Protein 2JUC (pdb70)

Secondary structure (DSSP, 8-state):
--SSHHHHHHHHHHTT--TTT-SHHHHHHHSSSTTGGGSS-HHHHHHHHHHHHT-

Organism: Saccharomyces cerevisiae (strain ATCC 204508 / S288c) (NCBI:txid559292)

B-factor: mean 15.0, std 0.0, range [15.0, 15.0]

Structure (mmCIF, N/CA/C/O backbone):
data_2JUC
#
_entry.id   2JUC
#
loop_
_atom_site.group_PDB
_atom_site.id
_atom_site.type_symbol
_atom_site.label_atom_id
_atom_site.label_alt_id
_atom_site.label_comp_id
_atom_site.label_asym_id
_atom_site.label_entity_id
_atom_site.label_seq_id
_atom_site.pdbx_PDB_ins_code
_atom_site.Cartn_x
_atom_site.Cartn_y
_atom_site.Cartn_z
_atom_site.occupancy
_atom_site.B_iso_or_equiv
_atom_site.auth_seq_id
_atom_site.auth_comp_id
_atom_site.auth_asym_id
_atom_site.auth_atom_id
_atom_site.pdbx_PDB_model_num
ATOM 1 N N . ASP A 1 5 ? -7.512 8.134 -9.414 1.00 15.00 5 ASP A N 1
ATOM 2 C CA . ASP A 1 5 ? -8.901 7.697 -9.419 1.00 15.00 5 ASP A CA 1
ATOM 3 C C . ASP A 1 5 ? -8.976 6.239 -9.853 1.00 15.00 5 ASP A C 1
ATOM 4 O O . ASP A 1 5 ? -9.203 5.927 -11.017 1.00 15.00 5 ASP A O 1
ATOM 13 N N . ILE A 1 6 ? -8.743 5.364 -8.877 1.00 15.00 6 ILE A N 1
ATOM 14 C CA . ILE A 1 6 ? -8.673 3.909 -9.058 1.00 15.00 6 ILE A CA 1
ATOM 15 C C . ILE A 1 6 ? -7.923 3.476 -10.320 1.00 15.00 6 ILE A C 1
ATOM 16 O O . ILE A 1 6 ? -8.490 3.334 -11.405 1.00 15.00 6 ILE A O 1
ATOM 32 N N . ASP A 1 7 ? -6.643 3.232 -10.129 1.00 15.00 7 ASP A N 1
ATOM 33 C CA . ASP A 1 7 ? -5.752 2.746 -11.194 1.00 15.00 7 ASP A CA 1
ATOM 34 C C . ASP A 1 7 ? -4.411 2.442 -10.671 1.00 15.00 7 ASP A C 1
ATOM 35 O O . ASP A 1 7 ? -3.807 1.376 -10.778 1.00 15.00 7 ASP A O 1
ATOM 44 N N . GLU A 1 8 ? -4.115 3.408 -10.028 1.00 15.00 8 GLU A N 1
ATOM 45 C CA . GLU A 1 8 ? -2.867 3.612 -9.295 1.00 15.00 8 GLU A CA 1
ATOM 46 C C . GLU A 1 8 ? -2.906 2.843 -7.979 1.00 15.00 8 GLU A C 1
ATOM 47 O O . GLU A 1 8 ? -1.875 2.491 -7.413 1.00 15.00 8 GLU A O 1
ATOM 59 N N . ARG A 1 9 ? -4.116 2.597 -7.509 1.00 15.00 9 ARG A N 1
ATOM 60 C CA . ARG A 1 9 ? -4.352 1.834 -6.294 1.00 15.00 9 ARG A CA 1
ATOM 61 C C . ARG A 1 9 ? -3.707 0.452 -6.362 1.00 15.00 9 ARG A C 1
ATOM 62 O O . ARG A 1 9 ? -2.965 0.066 -5.465 1.00 15.00 9 ARG A O 1
ATOM 83 N N . ASN A 1 10 ? -3.968 -0.259 -7.451 1.00 15.00 10 ASN A N 1
ATOM 84 C CA . ASN A 1 10 ? -3.483 -1.640 -7.634 1.00 15.00 10 ASN A CA 1
ATOM 85 C C . ASN A 1 10 ? -1.979 -1.692 -7.616 1.00 15.00 10 ASN A C 1
ATOM 86 O O . ASN A 1 10 ? -1.397 -2.745 -7.375 1.00 15.00 10 ASN A O 1
ATOM 97 N N . ILE A 1 11 ? -1.353 -0.555 -7.853 1.00 15.00 11 ILE A N 1
ATOM 98 C CA . ILE A 1 11 ? 0.075 -0.456 -7.706 1.00 15.00 11 ILE A CA 1
ATOM 99 C C . ILE A 1 11 ? 0.462 -0.797 -6.272 1.00 15.00 11 ILE A C 1
ATOM 100 O O . ILE A 1 11 ? 1.366 -1.588 -6.060 1.00 15.00 11 ILE A O 1
ATOM 116 N N . PHE A 1 12 ? -0.269 -0.260 -5.289 1.00 15.00 12 PHE A N 1
ATOM 117 C CA . PHE A 1 12 ? 0.146 -0.418 -3.898 1.00 15.00 12 PHE A CA 1
ATOM 118 C C . PHE A 1 12 ? -0.110 -1.814 -3.361 1.00 15.00 12 PHE A C 1
ATOM 119 O O . PHE A 1 12 ? 0.810 -2.394 -2.916 1.00 15.00 12 PHE A O 1
ATOM 136 N N . PHE A 1 13 ? -1.326 -2.357 -3.502 1.00 15.00 13 PHE A N 1
ATOM 137 C CA . PHE A 1 13 ? -1.638 -3.819 -3.363 1.00 15.00 13 PHE A CA 1
ATOM 138 C C . PHE A 1 13 ? -0.528 -4.657 -3.992 1.00 15.00 13 PHE A C 1
ATOM 139 O O . PHE A 1 13 ? -0.100 -5.650 -3.432 1.00 15.00 13 PHE A O 1
ATOM 156 N N . GLU A 1 14 ? -0.093 -4.263 -5.189 1.00 15.00 14 GLU A N 1
ATOM 157 C CA . GLU A 1 14 ? 0.976 -4.972 -5.894 1.00 15.00 14 GLU A CA 1
ATOM 158 C C . GLU A 1 14 ? 2.256 -4.879 -5.085 1.00 15.00 14 GLU A C 1
ATOM 159 O O . GLU A 1 14 ? 2.914 -5.883 -4.812 1.00 15.00 14 GLU A O 1
ATOM 171 N N . LEU A 1 15 ? 2.588 -3.659 -4.693 1.00 15.00 15 LEU A N 1
ATOM 172 C CA . LEU A 1 15 ? 3.687 -3.421 -3.764 1.00 15.00 15 LEU A CA 1
ATOM 173 C C . LEU A 1 15 ? 3.396 -4.136 -2.466 1.00 15.00 15 LEU A C 1
ATOM 174 O O . LEU A 1 15 ? 4.301 -4.618 -1.783 1.00 15.00 15 LEU A O 1
ATOM 190 N N . PHE A 1 16 ? 2.112 -4.218 -2.139 1.00 15.00 16 PHE A N 1
ATOM 191 C CA . PHE A 1 16 ? 1.680 -4.619 -0.878 1.00 15.00 16 PHE A CA 1
ATOM 192 C C . PHE A 1 16 ? 1.797 -6.141 -0.784 1.00 15.00 16 PHE A C 1
ATOM 193 O O . PHE A 1 16 ? 2.002 -6.704 0.292 1.00 15.00 16 PHE A O 1
ATOM 210 N N . ASP A 1 17 ? 1.634 -6.793 -1.931 1.00 15.00 17 ASP A N 1
ATOM 211 C CA . ASP A 1 17 ? 1.878 -8.223 -2.077 1.00 15.00 17 ASP A CA 1
ATOM 212 C C . ASP A 1 17 ? 3.357 -8.500 -2.244 1.00 15.00 17 ASP A C 1
ATOM 213 O O . ASP A 1 17 ? 3.871 -9.501 -1.762 1.00 15.00 17 ASP A O 1
ATOM 222 N N . ARG A 1 18 ? 4.019 -7.609 -2.968 1.00 15.00 18 ARG A N 1
ATOM 223 C CA . ARG A 1 18 ? 5.465 -7.680 -3.187 1.00 15.00 18 ARG A CA 1
ATOM 224 C C . ARG A 1 18 ? 6.213 -7.869 -1.871 1.00 15.00 18 ARG A C 1
ATOM 225 O O . ARG A 1 18 ? 7.225 -8.568 -1.810 1.00 15.00 18 ARG A O 1
ATOM 246 N N . TYR A 1 19 ? 5.699 -7.251 -0.821 1.00 15.00 19 TYR A N 1
ATOM 247 C CA . TYR A 1 19 ? 6.296 -7.366 0.498 1.00 15.00 19 TYR A CA 1
ATOM 248 C C . TYR A 1 19 ? 5.381 -8.160 1.418 1.00 15.00 19 TYR A C 1
ATOM 249 O O . TYR A 1 19 ? 5.593 -8.201 2.629 1.00 15.00 19 TYR A O 1
ATOM 267 N N . LYS A 1 20 ? 4.387 -8.808 0.800 1.00 15.00 20 LYS A N 1
ATOM 268 C CA . LYS A 1 20 ? 3.379 -9.621 1.490 1.00 15.00 20 LYS A CA 1
ATOM 269 C C . LYS A 1 20 ? 2.966 -9.016 2.814 1.00 15.00 20 LYS A C 1
ATOM 270 O O . LYS A 1 20 ? 3.395 -9.458 3.883 1.00 15.00 20 LYS A O 1
ATOM 289 N N . LEU A 1 21 ? 2.145 -7.995 2.741 1.00 15.00 21 LEU A N 1
ATOM 290 C CA . LEU A 1 21 ? 1.665 -7.332 3.926 1.00 15.00 21 LEU A CA 1
ATOM 291 C C . LEU A 1 21 ? 0.576 -8.161 4.585 1.00 15.00 21 LEU A C 1
ATOM 292 O O . LEU A 1 21 ? 0.308 -9.298 4.192 1.00 15.00 21 LEU A O 1
ATOM 308 N N . ASP A 1 22 ? -0.048 -7.578 5.560 1.00 15.00 22 ASP A N 1
ATOM 309 C CA . ASP A 1 22 ? -1.347 -8.016 6.023 1.00 15.00 22 ASP A CA 1
ATOM 310 C C . ASP A 1 22 ? -2.314 -6.870 5.841 1.00 15.00 22 ASP A C 1
ATOM 311 O O . ASP A 1 22 ? -2.286 -5.881 6.562 1.00 15.00 22 ASP A O 1
ATOM 320 N N . LYS A 1 23 ? -3.151 -7.026 4.843 1.00 15.00 23 LYS A N 1
ATOM 321 C CA . LYS A 1 23 ? -4.036 -5.958 4.370 1.00 15.00 23 LYS A CA 1
ATOM 322 C C . LYS A 1 23 ? -5.205 -5.765 5.338 1.00 15.00 23 LYS A C 1
ATOM 323 O O . LYS A 1 23 ? -6.072 -4.921 5.131 1.00 15.00 23 LYS A O 1
ATOM 342 N N . PHE A 1 24 ? -5.212 -6.583 6.393 1.00 15.00 24 PHE A N 1
ATOM 343 C CA . PHE A 1 24 ? -6.258 -6.550 7.406 1.00 15.00 24 PHE A CA 1
ATOM 344 C C . PHE A 1 24 ? -5.687 -6.154 8.770 1.00 15.00 24 PHE A C 1
ATOM 345 O O . PHE A 1 24 ? -6.252 -5.305 9.458 1.00 15.00 24 PHE A O 1
ATOM 362 N N . SER A 1 25 ? -4.570 -6.793 9.143 1.00 15.00 25 SER A N 1
ATOM 363 C CA . SER A 1 25 ? -3.947 -6.635 10.465 1.00 15.00 25 SER A CA 1
ATOM 364 C C . SER A 1 25 ? -3.824 -5.169 10.867 1.00 15.00 25 SER A C 1
ATOM 365 O O . SER A 1 25 ? -4.600 -4.673 11.687 1.00 15.00 25 SER A O 1
ATOM 373 N N . THR A 1 26 ? -2.850 -4.479 10.308 1.00 15.00 26 THR A N 1
ATOM 374 C CA . THR A 1 26 ? -2.708 -3.055 10.528 1.00 15.00 26 THR A CA 1
ATOM 375 C C . THR A 1 26 ? -2.433 -2.418 9.246 1.00 15.00 26 THR A C 1
ATOM 376 O O . THR A 1 26 ? -2.017 -3.052 8.281 1.00 15.00 26 THR A O 1
ATOM 387 N N . TRP A 1 27 ? -2.717 -1.181 9.208 1.00 15.00 27 TRP A N 1
ATOM 388 C CA . TRP A 1 27 ? -2.386 -0.468 8.019 1.00 15.00 27 TRP A CA 1
ATOM 389 C C . TRP A 1 27 ? -0.908 -0.278 7.961 1.00 15.00 27 TRP A C 1
ATOM 390 O O . TRP A 1 27 ? -0.250 -0.663 6.995 1.00 15.00 27 TRP A O 1
ATOM 411 N N . SER A 1 28 ? -0.373 0.246 9.031 1.00 15.00 28 SER A N 1
ATOM 412 C CA . SER A 1 28 ? 1.002 0.558 9.020 1.00 15.00 28 SER A CA 1
ATOM 413 C C . SER A 1 28 ? 1.977 -0.526 9.291 1.00 15.00 28 SER A C 1
ATOM 414 O O . SER A 1 28 ? 3.072 -0.446 8.788 1.00 15.00 28 SER A O 1
ATOM 422 N N . LEU A 1 29 ? 1.682 -1.486 10.149 1.00 15.00 29 LEU A N 1
ATOM 423 C CA . LEU A 1 29 ? 2.672 -2.531 10.384 1.00 15.00 29 LEU A CA 1
ATOM 424 C C . LEU A 1 29 ? 3.121 -3.006 9.021 1.00 15.00 29 LEU A C 1
ATOM 425 O O . LEU A 1 29 ? 4.255 -3.421 8.812 1.00 15.00 29 LEU A O 1
ATOM 441 N N . GLN A 1 30 ? 2.164 -2.917 8.107 1.00 15.00 30 GLN A N 1
ATOM 442 C CA . GLN A 1 30 ? 2.404 -3.172 6.709 1.00 15.00 30 GLN A CA 1
ATOM 443 C C . GLN A 1 30 ? 3.007 -1.914 6.023 1.00 15.00 30 GLN A C 1
ATOM 444 O O . GLN A 1 30 ? 3.997 -2.008 5.312 1.00 15.00 30 GLN A O 1
ATOM 458 N N . SER A 1 31 ? 2.404 -0.724 6.262 1.00 15.00 31 SER A N 1
ATOM 459 C CA . SER A 1 31 ? 2.840 0.528 5.601 1.00 15.00 31 SER A CA 1
ATOM 460 C C . SER A 1 31 ? 4.073 1.219 6.176 1.00 15.00 31 SER A C 1
ATOM 461 O O . SER A 1 31 ? 4.883 1.721 5.416 1.00 15.00 31 SER A O 1
ATOM 469 N N . LYS A 1 32 ? 4.225 1.273 7.488 1.00 15.00 32 LYS A N 1
ATOM 470 C CA . LYS A 1 32 ? 5.465 1.761 8.088 1.00 15.00 32 LYS A CA 1
ATOM 471 C C . LYS A 1 32 ? 6.587 0.804 7.713 1.00 15.00 32 LYS A C 1
ATOM 472 O O . LYS A 1 32 ? 7.767 1.064 7.933 1.00 15.00 32 LYS A O 1
ATOM 491 N N . LYS A 1 33 ? 6.172 -0.310 7.128 1.00 15.00 33 LYS A N 1
ATOM 492 C CA . LYS A 1 33 ? 7.088 -1.355 6.697 1.00 15.00 33 LYS A CA 1
ATOM 493 C C . LYS A 1 33 ? 7.477 -1.125 5.240 1.00 15.00 33 LYS A C 1
ATOM 494 O O . LYS A 1 33 ? 8.635 -1.297 4.863 1.00 15.00 33 LYS A O 1
ATOM 513 N N . ILE A 1 34 ? 6.499 -0.727 4.428 1.00 15.00 34 ILE A N 1
ATOM 514 C CA . ILE A 1 34 ? 6.752 -0.388 3.030 1.00 15.00 34 ILE A CA 1
ATOM 515 C C . ILE A 1 34 ? 7.173 1.075 2.919 1.00 15.00 34 ILE A C 1
ATOM 516 O O . ILE A 1 34 ? 7.486 1.573 1.843 1.00 15.00 34 ILE A O 1
ATOM 532 N N . GLU A 1 35 ? 7.136 1.732 4.064 1.00 15.00 35 GLU A N 1
ATOM 533 C CA . GLU A 1 35 ? 7.406 3.162 4.217 1.00 15.00 35 GLU A CA 1
ATOM 534 C C . GLU A 1 35 ? 8.629 3.648 3.449 1.00 15.00 35 GLU A C 1
ATOM 535 O O . GLU A 1 35 ? 8.515 4.256 2.386 1.00 15.00 35 GLU A O 1
ATOM 547 N N . ASN A 1 36 ? 9.783 3.425 4.054 1.00 15.00 36 ASN A N 1
ATOM 548 C CA . ASN A 1 36 ? 11.084 3.804 3.485 1.00 15.00 36 ASN A CA 1
ATOM 549 C C . ASN A 1 36 ? 11.244 3.375 2.016 1.00 15.00 36 ASN A C 1
ATOM 550 O O . ASN A 1 36 ? 12.017 3.982 1.268 1.00 15.00 36 ASN A O 1
ATOM 561 N N . ASP A 1 37 ? 10.519 2.341 1.602 1.00 15.00 37 ASP A N 1
ATOM 562 C CA . ASP A 1 37 ? 10.539 1.900 0.210 1.00 15.00 37 ASP A CA 1
ATOM 563 C C . ASP A 1 37 ? 9.986 2.992 -0.694 1.00 15.00 37 ASP A C 1
ATOM 564 O O . ASP A 1 37 ? 8.931 3.562 -0.414 1.00 15.00 37 ASP A O 1
ATOM 573 N N . PRO A 1 38 ? 10.689 3.298 -1.799 1.00 15.00 38 PRO A N 1
ATOM 574 C CA . PRO A 1 38 ? 10.266 4.333 -2.754 1.00 15.00 38 PRO A CA 1
ATOM 575 C C . PRO A 1 38 ? 8.864 4.081 -3.304 1.00 15.00 38 PRO A C 1
ATOM 576 O O . PRO A 1 38 ? 8.258 4.960 -3.918 1.00 15.00 38 PRO A O 1
ATOM 587 N N . ASP A 1 39 ? 8.357 2.880 -3.074 1.00 15.00 39 ASP A N 1
ATOM 588 C CA . ASP A 1 39 ? 7.063 2.480 -3.588 1.00 15.00 39 ASP A CA 1
ATOM 589 C C . ASP A 1 39 ? 5.915 3.020 -2.736 1.00 15.00 39 ASP A C 1
ATOM 590 O O . ASP A 1 39 ? 4.830 3.273 -3.254 1.00 15.00 39 ASP A O 1
ATOM 599 N N . PHE A 1 40 ? 6.148 3.221 -1.441 1.00 15.00 40 PHE A N 1
ATOM 600 C CA . PHE A 1 40 ? 5.161 3.898 -0.588 1.00 15.00 40 PHE A CA 1
ATOM 601 C C . PHE A 1 40 ? 4.952 5.311 -1.117 1.00 15.00 40 PHE A C 1
ATOM 602 O O . PHE A 1 40 ? 3.882 5.900 -0.978 1.00 15.00 40 PHE A O 1
ATOM 619 N N . TYR A 1 41 ? 5.992 5.831 -1.759 1.00 15.00 41 TYR A N 1
ATOM 620 C CA . TYR A 1 41 ? 5.973 7.176 -2.299 1.00 15.00 41 TYR A CA 1
ATOM 621 C C . TYR A 1 41 ? 5.544 7.183 -3.769 1.00 15.00 41 TYR A C 1
ATOM 622 O O . TYR A 1 41 ? 5.694 8.196 -4.455 1.00 15.00 41 TYR A O 1
ATOM 640 N N . LYS A 1 42 ? 5.017 6.050 -4.255 1.00 15.00 42 LYS A N 1
ATOM 641 C CA . LYS A 1 42 ? 4.407 6.004 -5.587 1.00 15.00 42 LYS A CA 1
ATOM 642 C C . LYS A 1 42 ? 3.256 6.997 -5.637 1.00 15.00 42 LYS A C 1
ATOM 643 O O . LYS A 1 42 ? 3.036 7.677 -6.638 1.00 15.00 42 LYS A O 1
ATOM 662 N N . ILE A 1 43 ? 2.536 7.069 -4.529 1.00 15.00 43 ILE A N 1
ATOM 663 C CA . ILE A 1 43 ? 1.479 8.043 -4.357 1.00 15.00 43 ILE A CA 1
ATOM 664 C C . ILE A 1 43 ? 1.843 8.968 -3.206 1.00 15.00 43 ILE A C 1
ATOM 665 O O . ILE A 1 43 ? 2.215 8.507 -2.123 1.00 15.00 43 ILE A O 1
ATOM 681 N N . ARG A 1 44 ? 1.746 10.264 -3.443 1.00 15.00 44 ARG A N 1
ATOM 682 C CA . ARG A 1 44 ? 2.141 11.247 -2.438 1.00 15.00 44 ARG A CA 1
ATOM 683 C C . ARG A 1 44 ? 1.010 11.459 -1.439 1.00 15.00 44 ARG A C 1
ATOM 684 O O . ARG A 1 44 ? 1.182 12.110 -0.410 1.00 15.00 44 ARG A O 1
ATOM 705 N N . ASP A 1 45 ? -0.145 10.894 -1.760 1.00 15.00 45 ASP A N 1
ATOM 706 C CA . ASP A 1 45 ? -1.306 10.958 -0.888 1.00 15.00 45 ASP A CA 1
ATOM 707 C C . ASP A 1 45 ? -1.316 9.759 0.036 1.00 15.00 45 ASP A C 1
ATOM 708 O O . ASP A 1 45 ? -1.682 8.655 -0.370 1.00 15.00 45 ASP A O 1
ATOM 717 N N . ASP A 1 46 ? -0.909 9.970 1.274 1.00 15.00 46 ASP A N 1
ATOM 718 C CA . ASP A 1 46 ? -0.919 8.902 2.267 1.00 15.00 46 ASP A CA 1
ATOM 719 C C . ASP A 1 46 ? -2.353 8.504 2.576 1.00 15.00 46 ASP A C 1
ATOM 720 O O . ASP A 1 46 ? -2.629 7.350 2.878 1.00 15.00 46 ASP A O 1
ATOM 729 N N . THR A 1 47 ? -3.260 9.471 2.443 1.00 15.00 47 THR A N 1
ATOM 730 C CA . THR A 1 47 ? -4.687 9.257 2.675 1.00 15.00 47 THR A CA 1
ATOM 731 C C . THR A 1 47 ? -5.286 8.297 1.637 1.00 15.00 47 THR A C 1
ATOM 732 O O . THR A 1 47 ? -6.409 7.814 1.793 1.00 15.00 47 THR A O 1
ATOM 743 N N . VAL A 1 48 ? -4.543 8.043 0.567 1.00 15.00 48 VAL A N 1
ATOM 744 C CA . VAL A 1 48 ? -4.978 7.101 -0.457 1.00 15.00 48 VAL A CA 1
ATOM 745 C C . VAL A 1 48 ? -4.267 5.763 -0.273 1.00 15.00 48 VAL A C 1
ATOM 746 O O . VAL A 1 48 ? -4.839 4.705 -0.525 1.00 15.00 48 VAL A O 1
ATOM 759 N N . ARG A 1 49 ? -3.025 5.831 0.201 1.00 15.00 49 ARG A N 1
ATOM 760 C CA . ARG A 1 49 ? -2.188 4.644 0.393 1.00 15.00 49 ARG A CA 1
ATOM 761 C C . ARG A 1 49 ? -2.886 3.597 1.223 1.00 15.00 49 ARG A C 1
ATOM 762 O O . ARG A 1 49 ? -2.899 2.424 0.864 1.00 15.00 49 ARG A O 1
ATOM 783 N N . GLU A 1 50 ? -3.424 3.983 2.357 1.00 15.00 50 GLU A N 1
ATOM 784 C CA . GLU A 1 50 ? -4.005 2.995 3.225 1.00 15.00 50 GLU A CA 1
ATOM 785 C C . GLU A 1 50 ? -5.380 2.586 2.793 1.00 15.00 50 GLU A C 1
ATOM 786 O O . GLU A 1 50 ? -5.809 1.476 3.057 1.00 15.00 50 GLU A O 1
ATOM 798 N N . SER A 1 51 ? -6.070 3.464 2.119 1.00 15.00 51 SER A N 1
ATOM 799 C CA . SER A 1 51 ? -7.301 3.073 1.461 1.00 15.00 51 SER A CA 1
ATOM 800 C C . SER A 1 51 ? -7.026 1.981 0.416 1.00 15.00 51 SER A C 1
ATOM 801 O O . SER A 1 51 ? -7.953 1.325 -0.069 1.00 15.00 51 SER A O 1
ATOM 809 N N . LEU A 1 52 ? -5.743 1.762 0.095 1.00 15.00 52 LEU A N 1
ATOM 810 C CA . LEU A 1 52 ? -5.382 0.864 -0.992 1.00 15.00 52 LEU A CA 1
ATOM 811 C C . LEU A 1 52 ? -5.414 -0.549 -0.620 1.00 15.00 52 LEU A C 1
ATOM 812 O O . LEU A 1 52 ? -6.069 -1.427 -1.181 1.00 15.00 52 LEU A O 1
ATOM 828 N N . PHE A 1 53 ? -4.764 -0.652 0.384 1.00 15.00 53 PHE A N 1
ATOM 829 C CA . PHE A 1 53 ? -4.576 -1.753 1.162 1.00 15.00 53 PHE A CA 1
ATOM 830 C C . PHE A 1 53 ? -5.890 -2.464 1.505 1.00 15.00 53 PHE A C 1
ATOM 831 O O . PHE A 1 53 ? -5.977 -3.688 1.444 1.00 15.00 53 PHE A O 1
ATOM 848 N N . GLU A 1 54 ? -6.906 -1.668 1.849 1.00 15.00 54 GLU A N 1
ATOM 849 C CA . GLU A 1 54 ? -8.214 -2.198 2.228 1.00 15.00 54 GLU A CA 1
ATOM 850 C C . GLU A 1 54 ? -8.911 -2.794 1.027 1.00 15.00 54 GLU A C 1
ATOM 851 O O . GLU A 1 54 ? -9.619 -3.786 1.144 1.00 15.00 54 GLU A O 1
ATOM 863 N N . GLU A 1 55 ? -8.750 -2.173 -0.128 1.00 15.00 55 GLU A N 1
ATOM 864 C CA . GLU A 1 55 ? -9.375 -2.728 -1.312 1.00 15.00 55 GLU A CA 1
ATOM 865 C C . GLU A 1 55 ? -8.648 -3.976 -1.729 1.00 15.00 55 GLU A C 1
ATOM 866 O O . GLU A 1 55 ? -9.262 -5.025 -1.823 1.00 15.00 55 GLU A O 1
ATOM 878 N N . TRP A 1 56 ? -7.327 -3.875 -1.842 1.00 15.00 56 TRP A N 1
ATOM 879 C CA . TRP A 1 56 ? -6.492 -4.987 -2.287 1.00 15.00 56 TRP A CA 1
ATOM 880 C C . TRP A 1 56 ? -6.658 -6.204 -1.386 1.00 15.00 56 TRP A C 1
ATOM 881 O O . TRP A 1 56 ? -6.512 -7.356 -1.807 1.00 15.00 56 TRP A O 1
ATOM 902 N N . CYS A 1 57 ? -6.998 -5.902 -0.153 1.00 15.00 57 CYS A N 1
ATOM 903 C CA . CYS A 1 57 ? -7.128 -6.894 0.917 1.00 15.00 57 CYS A CA 1
ATOM 904 C C . CYS A 1 57 ? -8.131 -7.961 0.497 1.00 15.00 57 CYS A C 1
ATOM 905 O O . CYS A 1 57 ? -7.926 -9.157 0.713 1.00 15.00 57 CYS A O 1
ATOM 913 N N . GLY A 1 58 ? -9.217 -7.504 -0.123 1.00 15.00 58 GLY A N 1
ATOM 914 C CA . GLY A 1 58 ? -10.227 -8.399 -0.636 1.00 15.00 58 GLY A CA 1
ATOM 915 C C . GLY A 1 58 ? -10.614 -7.980 -2.025 1.00 15.00 58 GLY A C 1
ATOM 916 O O . GLY A 1 58 ? -11.784 -7.989 -2.398 1.00 15.00 58 GLY A O 1
ATOM 920 N N . GLU A 1 59 ? -9.602 -7.595 -2.776 1.00 15.00 59 GLU A N 1
ATOM 921 C CA . GLU A 1 59 ? -9.779 -7.008 -4.086 1.00 15.00 59 GLU A CA 1
ATOM 922 C C . GLU A 1 59 ? -9.820 -8.108 -5.140 1.00 15.00 59 GLU A C 1
ATOM 923 O O . GLU A 1 59 ? -10.935 -8.507 -5.540 1.00 15.00 59 GLU A O 1
ATOM 936 N N . ASP A 1 5 ? -6.613 7.455 -11.108 1.00 15.00 5 ASP A N 2
ATOM 937 C CA . ASP A 1 5 ? -7.947 6.970 -10.782 1.00 15.00 5 ASP A CA 2
ATOM 938 C C . ASP A 1 5 ? -8.097 5.539 -11.265 1.00 15.00 5 ASP A C 2
ATOM 939 O O . ASP A 1 5 ? -8.094 5.285 -12.470 1.00 15.00 5 ASP A O 2
ATOM 948 N N . ILE A 1 6 ? -8.225 4.628 -10.296 1.00 15.00 6 ILE A N 2
ATOM 949 C CA . ILE A 1 6 ? -8.156 3.178 -10.507 1.00 15.00 6 ILE A CA 2
ATOM 950 C C . ILE A 1 6 ? -7.019 2.811 -11.456 1.00 15.00 6 ILE A C 2
ATOM 951 O O . ILE A 1 6 ? -7.192 2.627 -12.665 1.00 15.00 6 ILE A O 2
ATOM 967 N N . ASP A 1 7 ? -5.866 2.651 -10.843 1.00 15.00 7 ASP A N 2
ATOM 968 C CA . ASP A 1 7 ? -4.578 2.452 -11.548 1.00 15.00 7 ASP A CA 2
ATOM 969 C C . ASP A 1 7 ? -3.419 2.615 -10.644 1.00 15.00 7 ASP A C 2
ATOM 970 O O . ASP A 1 7 ? -2.397 1.942 -10.668 1.00 15.00 7 ASP A O 2
ATOM 979 N N . GLU A 1 8 ? -3.735 3.451 -9.837 1.00 15.00 8 GLU A N 2
ATOM 980 C CA . GLU A 1 8 ? -2.913 3.958 -8.747 1.00 15.00 8 GLU A CA 2
ATOM 981 C C . GLU A 1 8 ? -2.928 2.985 -7.567 1.00 15.00 8 GLU A C 2
ATOM 982 O O . GLU A 1 8 ? -1.918 2.752 -6.905 1.00 15.00 8 GLU A O 2
ATOM 994 N N . ARG A 1 9 ? -4.093 2.415 -7.340 1.00 15.00 9 ARG A N 2
ATOM 995 C CA . ARG A 1 9 ? -4.373 1.621 -6.165 1.00 15.00 9 ARG A CA 2
ATOM 996 C C . ARG A 1 9 ? -3.725 0.245 -6.251 1.00 15.00 9 ARG A C 2
ATOM 997 O O . ARG A 1 9 ? -3.017 -0.174 -5.341 1.00 15.00 9 ARG A O 2
ATOM 1018 N N . ASN A 1 10 ? -3.923 -0.410 -7.376 1.00 15.00 10 ASN A N 2
ATOM 1019 C CA . ASN A 1 10 ? -3.470 -1.780 -7.613 1.00 15.00 10 ASN A CA 2
ATOM 1020 C C . ASN A 1 10 ? -1.963 -1.806 -7.697 1.00 15.00 10 ASN A C 2
ATOM 1021 O O . ASN A 1 10 ? -1.346 -2.868 -7.705 1.00 15.00 10 ASN A O 2
ATOM 1032 N N . ILE A 1 11 ? -1.381 -0.618 -7.755 1.00 15.00 11 ILE A N 2
ATOM 1033 C CA . ILE A 1 11 ? 0.041 -0.470 -7.593 1.00 15.00 11 ILE A CA 2
ATOM 1034 C C . ILE A 1 11 ? 0.423 -0.815 -6.161 1.00 15.00 11 ILE A C 2
ATOM 1035 O O . ILE A 1 11 ? 1.352 -1.576 -5.947 1.00 15.00 11 ILE A O 2
ATOM 1051 N N . PHE A 1 12 ? -0.323 -0.313 -5.171 1.00 15.00 12 PHE A N 2
ATOM 1052 C CA . PHE A 1 12 ? 0.102 -0.495 -3.788 1.00 15.00 12 PHE A CA 2
ATOM 1053 C C . PHE A 1 12 ? -0.151 -1.902 -3.285 1.00 15.00 12 PHE A C 2
ATOM 1054 O O . PHE A 1 12 ? 0.776 -2.487 -2.866 1.00 15.00 12 PHE A O 2
ATOM 1071 N N . PHE A 1 13 ? -1.366 -2.456 -3.424 1.00 15.00 13 PHE A N 2
ATOM 1072 C CA . PHE A 1 13 ? -1.640 -3.931 -3.314 1.00 15.00 13 PHE A CA 2
ATOM 1073 C C . PHE A 1 13 ? -0.511 -4.727 -3.986 1.00 15.00 13 PHE A C 2
ATOM 1074 O O . PHE A 1 13 ? -0.108 -5.760 -3.499 1.00 15.00 13 PHE A O 2
ATOM 1091 N N . GLU A 1 14 ? -0.049 -4.253 -5.155 1.00 15.00 14 GLU A N 2
ATOM 1092 C CA . GLU A 1 14 ? 1.038 -4.918 -5.890 1.00 15.00 14 GLU A CA 2
ATOM 1093 C C . GLU A 1 14 ? 2.308 -4.844 -5.094 1.00 15.00 14 GLU A C 2
ATOM 1094 O O . GLU A 1 14 ? 2.988 -5.840 -4.875 1.00 15.00 14 GLU A O 2
ATOM 1106 N N . LEU A 1 15 ? 2.608 -3.640 -4.663 1.00 15.00 15 LEU A N 2
ATOM 1107 C CA . LEU A 1 15 ? 3.702 -3.411 -3.728 1.00 15.00 15 LEU A CA 2
ATOM 1108 C C . LEU A 1 15 ? 3.421 -4.172 -2.457 1.00 15.00 15 LEU A C 2
ATOM 1109 O O . LEU A 1 15 ? 4.330 -4.663 -1.798 1.00 15.00 15 LEU A O 2
ATOM 1125 N N . PHE A 1 16 ? 2.143 -4.279 -2.126 1.00 15.00 16 PHE A N 2
ATOM 1126 C CA . PHE A 1 16 ? 1.734 -4.746 -0.887 1.00 15.00 16 PHE A CA 2
ATOM 1127 C C . PHE A 1 16 ? 1.817 -6.287 -0.935 1.00 15.00 16 PHE A C 2
ATOM 1128 O O . PHE A 1 16 ? 1.916 -6.973 0.074 1.00 15.00 16 PHE A O 2
ATOM 1145 N N . ASP A 1 17 ? 1.723 -6.816 -2.140 1.00 15.00 17 ASP A N 2
ATOM 1146 C CA . ASP A 1 17 ? 1.969 -8.225 -2.415 1.00 15.00 17 ASP A CA 2
ATOM 1147 C C . ASP A 1 17 ? 3.453 -8.481 -2.513 1.00 15.00 17 ASP A C 2
ATOM 1148 O O . ASP A 1 17 ? 3.986 -9.445 -1.968 1.00 15.00 17 ASP A O 2
ATOM 1157 N N . ARG A 1 18 ? 4.098 -7.595 -3.241 1.00 15.00 18 ARG A N 2
ATOM 1158 C CA . ARG A 1 18 ? 5.531 -7.652 -3.484 1.00 15.00 18 ARG A CA 2
ATOM 1159 C C . ARG A 1 18 ? 6.314 -7.573 -2.179 1.00 15.00 18 ARG A C 2
ATOM 1160 O O . ARG A 1 18 ? 7.443 -8.061 -2.091 1.00 15.00 18 ARG A O 2
ATOM 1181 N N . TYR A 1 19 ? 5.712 -6.971 -1.160 1.00 15.00 19 TYR A N 2
ATOM 1182 C CA . TYR A 1 19 ? 6.356 -6.874 0.138 1.00 15.00 19 TYR A CA 2
ATOM 1183 C C . TYR A 1 19 ? 5.627 -7.800 1.095 1.00 15.00 19 TYR A C 2
ATOM 1184 O O . TYR A 1 19 ? 5.949 -7.876 2.280 1.00 15.00 19 TYR A O 2
ATOM 1202 N N . LYS A 1 20 ? 4.654 -8.516 0.518 1.00 15.00 20 LYS A N 2
ATOM 1203 C CA . LYS A 1 20 ? 3.795 -9.463 1.223 1.00 15.00 20 LYS A CA 2
ATOM 1204 C C . LYS A 1 20 ? 3.337 -8.922 2.552 1.00 15.00 20 LYS A C 2
ATOM 1205 O O . LYS A 1 20 ? 3.907 -9.209 3.608 1.00 15.00 20 LYS A O 2
ATOM 1224 N N . LEU A 1 21 ? 2.314 -8.107 2.493 1.00 15.00 21 LEU A N 2
ATOM 1225 C CA . LEU A 1 21 ? 1.821 -7.474 3.676 1.00 15.00 21 LEU A CA 2
ATOM 1226 C C . LEU A 1 21 ? 0.792 -8.334 4.343 1.00 15.00 21 LEU A C 2
ATOM 1227 O O . LEU A 1 21 ? 0.239 -9.258 3.747 1.00 15.00 21 LEU A O 2
ATOM 1243 N N . ASP A 1 22 ? 0.505 -7.988 5.564 1.00 15.00 22 ASP A N 2
ATOM 1244 C CA . ASP A 1 22 ? -0.662 -8.517 6.214 1.00 15.00 22 ASP A CA 2
ATOM 1245 C C . ASP A 1 22 ? -1.753 -7.524 6.008 1.00 15.00 22 ASP A C 2
ATOM 1246 O O . ASP A 1 22 ? -1.918 -6.556 6.753 1.00 15.00 22 ASP A O 2
ATOM 1255 N N . LYS A 1 23 ? -2.440 -7.737 4.924 1.00 15.00 23 LYS A N 2
ATOM 1256 C CA . LYS A 1 23 ? -3.443 -6.807 4.468 1.00 15.00 23 LYS A CA 2
ATOM 1257 C C . LYS A 1 23 ? -4.566 -6.681 5.498 1.00 15.00 23 LYS A C 2
ATOM 1258 O O . LYS A 1 23 ? -5.109 -5.601 5.706 1.00 15.00 23 LYS A O 2
ATOM 1277 N N . PHE A 1 24 ? -4.849 -7.790 6.179 1.00 15.00 24 PHE A N 2
ATOM 1278 C CA . PHE A 1 24 ? -5.949 -7.867 7.143 1.00 15.00 24 PHE A CA 2
ATOM 1279 C C . PHE A 1 24 ? -5.506 -7.421 8.538 1.00 15.00 24 PHE A C 2
ATOM 1280 O O . PHE A 1 24 ? -6.202 -7.667 9.523 1.00 15.00 24 PHE A O 2
ATOM 1297 N N . SER A 1 25 ? -4.351 -6.781 8.627 1.00 15.00 25 SER A N 2
ATOM 1298 C CA . SER A 1 25 ? -3.810 -6.376 9.918 1.00 15.00 25 SER A CA 2
ATOM 1299 C C . SER A 1 25 ? -3.992 -4.866 10.137 1.00 15.00 25 SER A C 2
ATOM 1300 O O . SER A 1 25 ? -5.120 -4.371 10.195 1.00 15.00 25 SER A O 2
ATOM 1308 N N . THR A 1 26 ? -2.888 -4.138 10.218 1.00 15.00 26 THR A N 2
ATOM 1309 C CA . THR A 1 26 ? -2.917 -2.701 10.431 1.00 15.00 26 THR A CA 2
ATOM 1310 C C . THR A 1 26 ? -2.496 -2.033 9.194 1.00 15.00 26 THR A C 2
ATOM 1311 O O . THR A 1 26 ? -1.812 -2.614 8.347 1.00 15.00 26 THR A O 2
ATOM 1322 N N . TRP A 1 27 ? -2.939 -0.833 9.078 1.00 15.00 27 TRP A N 2
ATOM 1323 C CA . TRP A 1 27 ? -2.520 -0.034 7.971 1.00 15.00 27 TRP A CA 2
ATOM 1324 C C . TRP A 1 27 ? -1.070 0.293 8.121 1.00 15.00 27 TRP A C 2
ATOM 1325 O O . TRP A 1 27 ? -0.275 0.050 7.217 1.00 15.00 27 TRP A O 2
ATOM 1346 N N . SER A 1 28 ? -0.708 0.798 9.278 1.00 15.00 28 SER A N 2
ATOM 1347 C CA . SER A 1 28 ? 0.620 1.278 9.405 1.00 15.00 28 SER A CA 2
ATOM 1348 C C . SER A 1 28 ? 1.689 0.268 9.676 1.00 15.00 28 SER A C 2
ATOM 1349 O O . SER A 1 28 ? 2.831 0.535 9.351 1.00 15.00 28 SER A O 2
ATOM 1357 N N . LEU A 1 29 ? 1.395 -0.853 10.314 1.00 15.00 29 LEU A N 2
ATOM 1358 C CA . LEU A 1 29 ? 2.428 -1.875 10.437 1.00 15.00 29 LEU A CA 2
ATOM 1359 C C . LEU A 1 29 ? 2.976 -2.097 9.046 1.00 15.00 29 LEU A C 2
ATOM 1360 O O . LEU A 1 29 ? 4.129 -2.460 8.839 1.00 15.00 29 LEU A O 2
ATOM 1376 N N . GLN A 1 30 ? 2.079 -1.864 8.100 1.00 15.00 30 GLN A N 2
ATOM 1377 C CA . GLN A 1 30 ? 2.411 -1.881 6.695 1.00 15.00 30 GLN A CA 2
ATOM 1378 C C . GLN A 1 30 ? 3.039 -0.539 6.274 1.00 15.00 30 GLN A C 2
ATOM 1379 O O . GLN A 1 30 ? 4.087 -0.501 5.663 1.00 15.00 30 GLN A O 2
ATOM 1393 N N . SER A 1 31 ? 2.361 0.558 6.630 1.00 15.00 31 SER A N 2
ATOM 1394 C CA . SER A 1 31 ? 2.741 1.919 6.190 1.00 15.00 31 SER A CA 2
ATOM 1395 C C . SER A 1 31 ? 3.871 2.608 6.934 1.00 15.00 31 SER A C 2
ATOM 1396 O O . SER A 1 31 ? 4.666 3.287 6.300 1.00 15.00 31 SER A O 2
ATOM 1404 N N . LYS A 1 32 ? 3.969 2.479 8.240 1.00 15.00 32 LYS A N 2
ATOM 1405 C CA . LYS A 1 32 ? 5.144 2.990 8.929 1.00 15.00 32 LYS A CA 2
ATOM 1406 C C . LYS A 1 32 ? 6.333 2.147 8.501 1.00 15.00 32 LYS A C 2
ATOM 1407 O O . LYS A 1 32 ? 7.486 2.457 8.787 1.00 15.00 32 LYS A O 2
ATOM 1426 N N . LYS A 1 33 ? 6.002 1.070 7.801 1.00 15.00 33 LYS A N 2
ATOM 1427 C CA . LYS A 1 33 ? 6.995 0.125 7.295 1.00 15.00 33 LYS A CA 2
ATOM 1428 C C . LYS A 1 33 ? 7.357 0.446 5.848 1.00 15.00 33 LYS A C 2
ATOM 1429 O O . LYS A 1 33 ? 8.527 0.651 5.531 1.00 15.00 33 LYS A O 2
ATOM 1448 N N . ILE A 1 34 ? 6.349 0.510 4.975 1.00 15.00 34 ILE A N 2
ATOM 1449 C CA . ILE A 1 34 ? 6.567 0.854 3.573 1.00 15.00 34 ILE A CA 2
ATOM 1450 C C . ILE A 1 34 ? 6.840 2.346 3.444 1.00 15.00 34 ILE A C 2
ATOM 1451 O O . ILE A 1 34 ? 7.059 2.862 2.356 1.00 15.00 34 ILE A O 2
ATOM 1467 N N . GLU A 1 35 ? 6.801 3.004 4.589 1.00 15.00 35 GLU A N 2
ATOM 1468 C CA . GLU A 1 35 ? 7.038 4.436 4.731 1.00 15.00 35 GLU A CA 2
ATOM 1469 C C . GLU A 1 35 ? 8.209 4.944 3.893 1.00 15.00 35 GLU A C 2
ATOM 1470 O O . GLU A 1 35 ? 8.027 5.513 2.818 1.00 15.00 35 GLU A O 2
ATOM 1482 N N . ASN A 1 36 ? 9.406 4.768 4.423 1.00 15.00 36 ASN A N 2
ATOM 1483 C CA . ASN A 1 36 ? 10.627 5.199 3.737 1.00 15.00 36 ASN A CA 2
ATOM 1484 C C . ASN A 1 36 ? 10.940 4.366 2.491 1.00 15.00 36 ASN A C 2
ATOM 1485 O O . ASN A 1 36 ? 12.010 4.513 1.897 1.00 15.00 36 ASN A O 2
ATOM 1496 N N . ASP A 1 37 ? 10.017 3.501 2.091 1.00 15.00 37 ASP A N 2
ATOM 1497 C CA . ASP A 1 37 ? 10.153 2.788 0.828 1.00 15.00 37 ASP A CA 2
ATOM 1498 C C . ASP A 1 37 ? 9.622 3.674 -0.287 1.00 15.00 37 ASP A C 2
ATOM 1499 O O . ASP A 1 37 ? 8.518 4.202 -0.184 1.00 15.00 37 ASP A O 2
ATOM 1508 N N . PRO A 1 38 ? 10.402 3.864 -1.364 1.00 15.00 38 PRO A N 2
ATOM 1509 C CA . PRO A 1 38 ? 10.010 4.725 -2.492 1.00 15.00 38 PRO A CA 2
ATOM 1510 C C . PRO A 1 38 ? 8.659 4.339 -3.093 1.00 15.00 38 PRO A C 2
ATOM 1511 O O . PRO A 1 38 ? 8.047 5.117 -3.826 1.00 15.00 38 PRO A O 2
ATOM 1522 N N . ASP A 1 39 ? 8.194 3.142 -2.766 1.00 15.00 39 ASP A N 2
ATOM 1523 C CA . ASP A 1 39 ? 6.930 2.638 -3.277 1.00 15.00 39 ASP A CA 2
ATOM 1524 C C . ASP A 1 39 ? 5.740 3.313 -2.599 1.00 15.00 39 ASP A C 2
ATOM 1525 O O . ASP A 1 39 ? 4.679 3.453 -3.197 1.00 15.00 39 ASP A O 2
ATOM 1534 N N . PHE A 1 40 ? 5.923 3.738 -1.354 1.00 15.00 40 PHE A N 2
ATOM 1535 C CA . PHE A 1 40 ? 4.930 4.568 -0.659 1.00 15.00 40 PHE A CA 2
ATOM 1536 C C . PHE A 1 40 ? 4.695 5.837 -1.472 1.00 15.00 40 PHE A C 2
ATOM 1537 O O . PHE A 1 40 ? 3.581 6.341 -1.580 1.00 15.00 40 PHE A O 2
ATOM 1554 N N . TYR A 1 41 ? 5.774 6.315 -2.082 1.00 15.00 41 TYR A N 2
ATOM 1555 C CA . TYR A 1 41 ? 5.758 7.555 -2.842 1.00 15.00 41 TYR A CA 2
ATOM 1556 C C . TYR A 1 41 ? 5.305 7.335 -4.282 1.00 15.00 41 TYR A C 2
ATOM 1557 O O . TYR A 1 41 ? 5.389 8.247 -5.104 1.00 15.00 41 TYR A O 2
ATOM 1575 N N . LYS A 1 42 ? 4.826 6.132 -4.595 1.00 15.00 42 LYS A N 2
ATOM 1576 C CA . LYS A 1 42 ? 4.208 5.884 -5.895 1.00 15.00 42 LYS A CA 2
ATOM 1577 C C . LYS A 1 42 ? 2.986 6.782 -6.044 1.00 15.00 42 LYS A C 2
ATOM 1578 O O . LYS A 1 42 ? 2.725 7.331 -7.114 1.00 15.00 42 LYS A O 2
ATOM 1597 N N . ILE A 1 43 ? 2.258 6.939 -4.946 1.00 15.00 43 ILE A N 2
ATOM 1598 C CA . ILE A 1 43 ? 1.109 7.828 -4.905 1.00 15.00 43 ILE A CA 2
ATOM 1599 C C . ILE A 1 43 ? 1.447 9.069 -4.088 1.00 15.00 43 ILE A C 2
ATOM 1600 O O . ILE A 1 43 ? 2.027 8.971 -3.003 1.00 15.00 43 ILE A O 2
ATOM 1616 N N . ARG A 1 44 ? 1.089 10.228 -4.622 1.00 15.00 44 ARG A N 2
ATOM 1617 C CA . ARG A 1 44 ? 1.394 11.505 -3.989 1.00 15.00 44 ARG A CA 2
ATOM 1618 C C . ARG A 1 44 ? 0.633 11.671 -2.677 1.00 15.00 44 ARG A C 2
ATOM 1619 O O . ARG A 1 44 ? 1.134 12.267 -1.726 1.00 15.00 44 ARG A O 2
ATOM 1640 N N . ASP A 1 45 ? -0.574 11.131 -2.632 1.00 15.00 45 ASP A N 2
ATOM 1641 C CA . ASP A 1 45 ? -1.443 11.306 -1.477 1.00 15.00 45 ASP A CA 2
ATOM 1642 C C . ASP A 1 45 ? -1.426 10.073 -0.580 1.00 15.00 45 ASP A C 2
ATOM 1643 O O . ASP A 1 45 ? -1.503 8.942 -1.062 1.00 15.00 45 ASP A O 2
ATOM 1652 N N . ASP A 1 46 ? -1.331 10.300 0.725 1.00 15.00 46 ASP A N 2
ATOM 1653 C CA . ASP A 1 46 ? -1.225 9.209 1.693 1.00 15.00 46 ASP A CA 2
ATOM 1654 C C . ASP A 1 46 ? -2.594 8.665 2.078 1.00 15.00 46 ASP A C 2
ATOM 1655 O O . ASP A 1 46 ? -2.724 7.487 2.397 1.00 15.00 46 ASP A O 2
ATOM 1664 N N . THR A 1 47 ? -3.618 9.511 2.013 1.00 15.00 47 THR A N 2
ATOM 1665 C CA . THR A 1 47 ? -4.975 9.082 2.345 1.00 15.00 47 THR A CA 2
ATOM 1666 C C . THR A 1 47 ? -5.597 8.279 1.204 1.00 15.00 47 THR A C 2
ATOM 1667 O O . THR A 1 47 ? -6.761 7.874 1.270 1.00 15.00 47 THR A O 2
ATOM 1678 N N . VAL A 1 48 ? -4.819 8.077 0.150 1.00 15.00 48 VAL A N 2
ATOM 1679 C CA . VAL A 1 48 ? -5.174 7.136 -0.898 1.00 15.00 48 VAL A CA 2
ATOM 1680 C C . VAL A 1 48 ? -4.428 5.821 -0.667 1.00 15.00 48 VAL A C 2
ATOM 1681 O O . VAL A 1 48 ? -4.940 4.743 -0.949 1.00 15.00 48 VAL A O 2
ATOM 1694 N N . ARG A 1 49 ? -3.229 5.939 -0.101 1.00 15.00 49 ARG A N 2
ATOM 1695 C CA . ARG A 1 49 ? -2.353 4.794 0.169 1.00 15.00 49 ARG A CA 2
ATOM 1696 C C . ARG A 1 49 ? -3.019 3.779 1.058 1.00 15.00 49 ARG A C 2
ATOM 1697 O O . ARG A 1 49 ? -2.975 2.587 0.783 1.00 15.00 49 ARG A O 2
ATOM 1718 N N . GLU A 1 50 ? -3.596 4.210 2.151 1.00 15.00 50 GLU A N 2
ATOM 1719 C CA . GLU A 1 50 ? -4.205 3.249 3.029 1.00 15.00 50 GLU A CA 2
ATOM 1720 C C . GLU A 1 50 ? -5.567 2.827 2.559 1.00 15.00 50 GLU A C 2
ATOM 1721 O O . GLU A 1 50 ? -6.033 1.753 2.892 1.00 15.00 50 GLU A O 2
ATOM 1733 N N . SER A 1 51 ? -6.206 3.657 1.784 1.00 15.00 51 SER A N 2
ATOM 1734 C CA . SER A 1 51 ? -7.392 3.222 1.070 1.00 15.00 51 SER A CA 2
ATOM 1735 C C . SER A 1 51 ? -7.053 2.045 0.137 1.00 15.00 51 SER A C 2
ATOM 1736 O O . SER A 1 51 ? -7.948 1.352 -0.350 1.00 15.00 51 SER A O 2
ATOM 1744 N N . LEU A 1 52 ? -5.750 1.801 -0.074 1.00 15.00 52 LEU A N 2
ATOM 1745 C CA . LEU A 1 52 ? -5.307 0.836 -1.073 1.00 15.00 52 LEU A CA 2
ATOM 1746 C C . LEU A 1 52 ? -5.379 -0.553 -0.628 1.00 15.00 52 LEU A C 2
ATOM 1747 O O . LEU A 1 52 ? -5.993 -1.460 -1.181 1.00 15.00 52 LEU A O 2
ATOM 1763 N N . PHE A 1 53 ? -4.812 -0.596 0.430 1.00 15.00 53 PHE A N 2
ATOM 1764 C CA . PHE A 1 53 ? -4.690 -1.655 1.274 1.00 15.00 53 PHE A CA 2
ATOM 1765 C C . PHE A 1 53 ? -6.034 -2.341 1.525 1.00 15.00 53 PHE A C 2
ATOM 1766 O O . PHE A 1 53 ? -6.136 -3.554 1.461 1.00 15.00 53 PHE A O 2
ATOM 1783 N N . GLU A 1 54 ? -7.061 -1.537 1.772 1.00 15.00 54 GLU A N 2
ATOM 1784 C CA . GLU A 1 54 ? -8.402 -2.049 2.053 1.00 15.00 54 GLU A CA 2
ATOM 1785 C C . GLU A 1 54 ? -8.926 -2.826 0.860 1.00 15.00 54 GLU A C 2
ATOM 1786 O O . GLU A 1 54 ? -9.385 -3.962 0.988 1.00 15.00 54 GLU A O 2
ATOM 1798 N N . GLU A 1 55 ? -8.833 -2.200 -0.304 1.00 15.00 55 GLU A N 2
ATOM 1799 C CA . GLU A 1 55 ? -9.352 -2.791 -1.527 1.00 15.00 55 GLU A CA 2
ATOM 1800 C C . GLU A 1 55 ? -8.587 -4.056 -1.890 1.00 15.00 55 GLU A C 2
ATOM 1801 O O . GLU A 1 55 ? -9.196 -5.075 -2.176 1.00 15.00 55 GLU A O 2
ATOM 1813 N N . TRP A 1 56 ? -7.256 -3.985 -1.855 1.00 15.00 56 TRP A N 2
ATOM 1814 C CA . TRP A 1 56 ? -6.403 -5.139 -2.147 1.00 15.00 56 TRP A CA 2
ATOM 1815 C C . TRP A 1 56 ? -6.606 -6.266 -1.117 1.00 15.00 56 TRP A C 2
ATOM 1816 O O . TRP A 1 56 ? -6.397 -7.450 -1.391 1.00 15.00 56 TRP A O 2
ATOM 1837 N N . CYS A 1 57 ? -6.994 -5.854 0.075 1.00 15.00 57 CYS A N 2
ATOM 1838 C CA . CYS A 1 57 ? -7.185 -6.755 1.217 1.00 15.00 57 CYS A CA 2
ATOM 1839 C C . CYS A 1 57 ? -8.427 -7.616 1.027 1.00 15.00 57 CYS A C 2
ATOM 1840 O O . CYS A 1 57 ? -8.375 -8.842 1.134 1.00 15.00 57 CYS A O 2
ATOM 1848 N N . GLY A 1 58 ? -9.536 -6.961 0.705 1.00 15.00 58 GLY A N 2
ATOM 1849 C CA . GLY A 1 58 ? -10.770 -7.667 0.421 1.00 15.00 58 GLY A CA 2
ATOM 1850 C C . GLY A 1 58 ? -10.912 -7.871 -1.062 1.00 15.00 58 GLY A C 2
ATOM 1851 O O . GLY A 1 58 ? -12.009 -7.800 -1.624 1.00 15.00 58 GLY A O 2
ATOM 1855 N N . GLU A 1 59 ? -9.776 -8.107 -1.683 1.00 15.00 59 GLU A N 2
ATOM 1856 C CA . GLU A 1 59 ? -9.667 -8.196 -3.115 1.00 15.00 59 GLU A CA 2
ATOM 1857 C C . GLU A 1 59 ? -9.714 -9.662 -3.533 1.00 15.00 59 GLU A C 2
ATOM 1858 O O . GLU A 1 59 ? -8.642 -10.297 -3.614 1.00 15.00 59 GLU A O 2
ATOM 1871 N N . ASP A 1 5 ? -8.041 7.779 -8.137 1.00 15.00 5 ASP A N 3
ATOM 1872 C CA . ASP A 1 5 ? -9.358 7.443 -8.653 1.00 15.00 5 ASP A CA 3
ATOM 1873 C C . ASP A 1 5 ? -9.293 6.095 -9.340 1.00 15.00 5 ASP A C 3
ATOM 1874 O O . ASP A 1 5 ? -9.413 5.993 -10.560 1.00 15.00 5 ASP A O 3
ATOM 1883 N N . ILE A 1 6 ? -9.069 5.083 -8.512 1.00 15.00 6 ILE A N 3
ATOM 1884 C CA . ILE A 1 6 ? -8.895 3.690 -8.926 1.00 15.00 6 ILE A CA 3
ATOM 1885 C C . ILE A 1 6 ? -8.067 3.517 -10.202 1.00 15.00 6 ILE A C 3
ATOM 1886 O O . ILE A 1 6 ? -8.581 3.497 -11.320 1.00 15.00 6 ILE A O 3
ATOM 1902 N N . ASP A 1 7 ? -6.779 3.339 -9.989 1.00 15.00 7 ASP A N 3
ATOM 1903 C CA . ASP A 1 7 ? -5.822 3.072 -11.075 1.00 15.00 7 ASP A CA 3
ATOM 1904 C C . ASP A 1 7 ? -4.469 2.801 -10.567 1.00 15.00 7 ASP A C 3
ATOM 1905 O O . ASP A 1 7 ? -3.764 1.841 -10.859 1.00 15.00 7 ASP A O 3
ATOM 1914 N N . GLU A 1 8 ? -4.258 3.657 -9.762 1.00 15.00 8 GLU A N 3
ATOM 1915 C CA . GLU A 1 8 ? -3.033 3.820 -8.977 1.00 15.00 8 GLU A CA 3
ATOM 1916 C C . GLU A 1 8 ? -3.038 2.861 -7.795 1.00 15.00 8 GLU A C 3
ATOM 1917 O O . GLU A 1 8 ? -1.990 2.419 -7.328 1.00 15.00 8 GLU A O 3
ATOM 1929 N N . ARG A 1 9 ? -4.237 2.541 -7.335 1.00 15.00 9 ARG A N 3
ATOM 1930 C CA . ARG A 1 9 ? -4.434 1.681 -6.184 1.00 15.00 9 ARG A CA 3
ATOM 1931 C C . ARG A 1 9 ? -3.750 0.333 -6.358 1.00 15.00 9 ARG A C 3
ATOM 1932 O O . ARG A 1 9 ? -2.966 -0.080 -5.511 1.00 15.00 9 ARG A O 3
ATOM 1953 N N . ASN A 1 10 ? -4.002 -0.307 -7.488 1.00 15.00 10 ASN A N 3
ATOM 1954 C CA . ASN A 1 10 ? -3.503 -1.668 -7.751 1.00 15.00 10 ASN A CA 3
ATOM 1955 C C . ASN A 1 10 ? -1.990 -1.712 -7.812 1.00 15.00 10 ASN A C 3
ATOM 1956 O O . ASN A 1 10 ? -1.396 -2.790 -7.837 1.00 15.00 10 ASN A O 3
ATOM 1967 N N . ILE A 1 11 ? -1.370 -0.547 -7.833 1.00 15.00 11 ILE A N 3
ATOM 1968 C CA . ILE A 1 11 ? 0.066 -0.471 -7.713 1.00 15.00 11 ILE A CA 3
ATOM 1969 C C . ILE A 1 11 ? 0.479 -0.843 -6.291 1.00 15.00 11 ILE A C 3
ATOM 1970 O O . ILE A 1 11 ? 1.350 -1.680 -6.107 1.00 15.00 11 ILE A O 3
ATOM 1986 N N . PHE A 1 12 ? -0.197 -0.279 -5.286 1.00 15.00 12 PHE A N 3
ATOM 1987 C CA . PHE A 1 12 ? 0.245 -0.454 -3.902 1.00 15.00 12 PHE A CA 3
ATOM 1988 C C . PHE A 1 12 ? 0.014 -1.871 -3.389 1.00 15.00 12 PHE A C 3
ATOM 1989 O O . PHE A 1 12 ? 0.946 -2.447 -2.972 1.00 15.00 12 PHE A O 3
ATOM 2006 N N . PHE A 1 13 ? -1.198 -2.427 -3.526 1.00 15.00 13 PHE A N 3
ATOM 2007 C CA . PHE A 1 13 ? -1.515 -3.899 -3.384 1.00 15.00 13 PHE A CA 3
ATOM 2008 C C . PHE A 1 13 ? -0.415 -4.755 -4.001 1.00 15.00 13 PHE A C 3
ATOM 2009 O O . PHE A 1 13 ? -0.003 -5.754 -3.439 1.00 15.00 13 PHE A O 3
ATOM 2026 N N . GLU A 1 14 ? 0.026 -4.371 -5.193 1.00 15.00 14 GLU A N 3
ATOM 2027 C CA . GLU A 1 14 ? 1.051 -5.125 -5.905 1.00 15.00 14 GLU A CA 3
ATOM 2028 C C . GLU A 1 14 ? 2.353 -5.010 -5.132 1.00 15.00 14 GLU A C 3
ATOM 2029 O O . GLU A 1 14 ? 3.025 -6.003 -4.865 1.00 15.00 14 GLU A O 3
ATOM 2041 N N . LEU A 1 15 ? 2.675 -3.786 -4.737 1.00 15.00 15 LEU A N 3
ATOM 2042 C CA . LEU A 1 15 ? 3.778 -3.537 -3.821 1.00 15.00 15 LEU A CA 3
ATOM 2043 C C . LEU A 1 15 ? 3.476 -4.206 -2.494 1.00 15.00 15 LEU A C 3
ATOM 2044 O O . LEU A 1 15 ? 4.373 -4.659 -1.789 1.00 15.00 15 LEU A O 3
ATOM 2060 N N . PHE A 1 16 ? 2.188 -4.280 -2.167 1.00 15.00 16 PHE A N 3
ATOM 2061 C CA . PHE A 1 16 ? 1.753 -4.662 -0.898 1.00 15.00 16 PHE A CA 3
ATOM 2062 C C . PHE A 1 16 ? 1.889 -6.170 -0.766 1.00 15.00 16 PHE A C 3
ATOM 2063 O O . PHE A 1 16 ? 2.115 -6.701 0.322 1.00 15.00 16 PHE A O 3
ATOM 2080 N N . ASP A 1 17 ? 1.724 -6.849 -1.892 1.00 15.00 17 ASP A N 3
ATOM 2081 C CA . ASP A 1 17 ? 1.977 -8.275 -1.991 1.00 15.00 17 ASP A CA 3
ATOM 2082 C C . ASP A 1 17 ? 3.458 -8.546 -2.152 1.00 15.00 17 ASP A C 3
ATOM 2083 O O . ASP A 1 17 ? 4.009 -9.443 -1.515 1.00 15.00 17 ASP A O 3
ATOM 2092 N N . ARG A 1 18 ? 4.093 -7.758 -3.015 1.00 15.00 18 ARG A N 3
ATOM 2093 C CA . ARG A 1 18 ? 5.516 -7.895 -3.303 1.00 15.00 18 ARG A CA 3
ATOM 2094 C C . ARG A 1 18 ? 6.346 -7.793 -2.034 1.00 15.00 18 ARG A C 3
ATOM 2095 O O . ARG A 1 18 ? 7.424 -8.382 -1.930 1.00 15.00 18 ARG A O 3
ATOM 2116 N N . TYR A 1 19 ? 5.833 -7.051 -1.073 1.00 15.00 19 TYR A N 3
ATOM 2117 C CA . TYR A 1 19 ? 6.535 -6.839 0.180 1.00 15.00 19 TYR A CA 3
ATOM 2118 C C . TYR A 1 19 ? 5.850 -7.606 1.298 1.00 15.00 19 TYR A C 3
ATOM 2119 O O . TYR A 1 19 ? 6.296 -7.580 2.441 1.00 15.00 19 TYR A O 3
ATOM 2137 N N . LYS A 1 20 ? 4.773 -8.307 0.934 1.00 15.00 20 LYS A N 3
ATOM 2138 C CA . LYS A 1 20 ? 3.975 -9.092 1.869 1.00 15.00 20 LYS A CA 3
ATOM 2139 C C . LYS A 1 20 ? 3.502 -8.258 3.051 1.00 15.00 20 LYS A C 3
ATOM 2140 O O . LYS A 1 20 ? 4.197 -8.098 4.056 1.00 15.00 20 LYS A O 3
ATOM 2159 N N . LEU A 1 21 ? 2.325 -7.677 2.910 1.00 15.00 21 LEU A N 3
ATOM 2160 C CA . LEU A 1 21 ? 1.694 -7.029 4.021 1.00 15.00 21 LEU A CA 3
ATOM 2161 C C . LEU A 1 21 ? 0.632 -7.942 4.604 1.00 15.00 21 LEU A C 3
ATOM 2162 O O . LEU A 1 21 ? 0.505 -9.101 4.220 1.00 15.00 21 LEU A O 3
ATOM 2178 N N . ASP A 1 22 ? -0.133 -7.392 5.494 1.00 15.00 22 ASP A N 3
ATOM 2179 C CA . ASP A 1 22 ? -1.376 -7.983 5.959 1.00 15.00 22 ASP A CA 3
ATOM 2180 C C . ASP A 1 22 ? -2.457 -6.928 5.894 1.00 15.00 22 ASP A C 3
ATOM 2181 O O . ASP A 1 22 ? -2.626 -6.111 6.794 1.00 15.00 22 ASP A O 3
ATOM 2190 N N . LYS A 1 23 ? -3.181 -6.989 4.803 1.00 15.00 23 LYS A N 3
ATOM 2191 C CA . LYS A 1 23 ? -4.056 -5.905 4.338 1.00 15.00 23 LYS A CA 3
ATOM 2192 C C . LYS A 1 23 ? -5.263 -5.691 5.270 1.00 15.00 23 LYS A C 3
ATOM 2193 O O . LYS A 1 23 ? -6.062 -4.783 5.066 1.00 15.00 23 LYS A O 3
ATOM 2212 N N . PHE A 1 24 ? -5.392 -6.554 6.280 1.00 15.00 24 PHE A N 3
ATOM 2213 C CA . PHE A 1 24 ? -6.571 -6.561 7.147 1.00 15.00 24 PHE A CA 3
ATOM 2214 C C . PHE A 1 24 ? -6.204 -6.621 8.633 1.00 15.00 24 PHE A C 3
ATOM 2215 O O . PHE A 1 24 ? -7.077 -6.783 9.484 1.00 15.00 24 PHE A O 3
ATOM 2232 N N . SER A 1 25 ? -4.924 -6.496 8.947 1.00 15.00 25 SER A N 3
ATOM 2233 C CA . SER A 1 25 ? -4.481 -6.547 10.336 1.00 15.00 25 SER A CA 3
ATOM 2234 C C . SER A 1 25 ? -4.330 -5.128 10.874 1.00 15.00 25 SER A C 3
ATOM 2235 O O . SER A 1 25 ? -5.132 -4.659 11.683 1.00 15.00 25 SER A O 3
ATOM 2243 N N . THR A 1 26 ? -3.301 -4.456 10.410 1.00 15.00 26 THR A N 3
ATOM 2244 C CA . THR A 1 26 ? -3.123 -3.037 10.621 1.00 15.00 26 THR A CA 3
ATOM 2245 C C . THR A 1 26 ? -2.955 -2.438 9.305 1.00 15.00 26 THR A C 3
ATOM 2246 O O . THR A 1 26 ? -2.811 -3.130 8.298 1.00 15.00 26 THR A O 3
ATOM 2257 N N . TRP A 1 27 ? -3.081 -1.179 9.288 1.00 15.00 27 TRP A N 3
ATOM 2258 C CA . TRP A 1 27 ? -2.681 -0.486 8.100 1.00 15.00 27 TRP A CA 3
ATOM 2259 C C . TRP A 1 27 ? -1.191 -0.339 8.083 1.00 15.00 27 TRP A C 3
ATOM 2260 O O . TRP A 1 27 ? -0.523 -0.732 7.126 1.00 15.00 27 TRP A O 3
ATOM 2281 N N . SER A 1 28 ? -0.659 0.183 9.161 1.00 15.00 28 SER A N 3
ATOM 2282 C CA . SER A 1 28 ? 0.733 0.426 9.164 1.00 15.00 28 SER A CA 3
ATOM 2283 C C . SER A 1 28 ? 1.687 -0.677 9.471 1.00 15.00 28 SER A C 3
ATOM 2284 O O . SER A 1 28 ? 2.817 -0.543 9.107 1.00 15.00 28 SER A O 3
ATOM 2292 N N . LEU A 1 29 ? 1.348 -1.723 10.186 1.00 15.00 29 LEU A N 3
ATOM 2293 C CA . LEU A 1 29 ? 2.374 -2.750 10.369 1.00 15.00 29 LEU A CA 3
ATOM 2294 C C . LEU A 1 29 ? 2.879 -3.107 8.978 1.00 15.00 29 LEU A C 3
ATOM 2295 O O . LEU A 1 29 ? 4.018 -3.504 8.769 1.00 15.00 29 LEU A O 3
ATOM 2311 N N . GLN A 1 30 ? 1.951 -2.942 8.049 1.00 15.00 30 GLN A N 3
ATOM 2312 C CA . GLN A 1 30 ? 2.173 -3.133 6.641 1.00 15.00 30 GLN A CA 3
ATOM 2313 C C . GLN A 1 30 ? 2.829 -1.873 6.008 1.00 15.00 30 GLN A C 3
ATOM 2314 O O . GLN A 1 30 ? 3.818 -1.967 5.294 1.00 15.00 30 GLN A O 3
ATOM 2328 N N . SER A 1 31 ? 2.248 -0.689 6.271 1.00 15.00 31 SER A N 3
ATOM 2329 C CA . SER A 1 31 ? 2.772 0.594 5.734 1.00 15.00 31 SER A CA 3
ATOM 2330 C C . SER A 1 31 ? 4.009 1.162 6.443 1.00 15.00 31 SER A C 3
ATOM 2331 O O . SER A 1 31 ? 4.809 1.842 5.808 1.00 15.00 31 SER A O 3
ATOM 2339 N N . LYS A 1 32 ? 4.173 0.885 7.735 1.00 15.00 32 LYS A N 3
ATOM 2340 C CA . LYS A 1 32 ? 5.415 1.182 8.474 1.00 15.00 32 LYS A CA 3
ATOM 2341 C C . LYS A 1 32 ? 6.556 0.453 7.807 1.00 15.00 32 LYS A C 3
ATOM 2342 O O . LYS A 1 32 ? 7.730 0.656 8.115 1.00 15.00 32 LYS A O 3
ATOM 2361 N N . LYS A 1 33 ? 6.173 -0.408 6.896 1.00 15.00 33 LYS A N 3
ATOM 2362 C CA . LYS A 1 33 ? 7.139 -1.203 6.154 1.00 15.00 33 LYS A CA 3
ATOM 2363 C C . LYS A 1 33 ? 7.479 -0.468 4.886 1.00 15.00 33 LYS A C 3
ATOM 2364 O O . LYS A 1 33 ? 8.621 -0.079 4.656 1.00 15.00 33 LYS A O 3
ATOM 2383 N N . ILE A 1 34 ? 6.441 -0.232 4.101 1.00 15.00 34 ILE A N 3
ATOM 2384 C CA . ILE A 1 34 ? 6.593 0.262 2.755 1.00 15.00 34 ILE A CA 3
ATOM 2385 C C . ILE A 1 34 ? 6.949 1.756 2.718 1.00 15.00 34 ILE A C 3
ATOM 2386 O O . ILE A 1 34 ? 7.298 2.285 1.664 1.00 15.00 34 ILE A O 3
ATOM 2402 N N . GLU A 1 35 ? 6.873 2.427 3.873 1.00 15.00 35 GLU A N 3
ATOM 2403 C CA . GLU A 1 35 ? 7.265 3.843 3.971 1.00 15.00 35 GLU A CA 3
ATOM 2404 C C . GLU A 1 35 ? 8.753 4.053 3.740 1.00 15.00 35 GLU A C 3
ATOM 2405 O O . GLU A 1 35 ? 9.166 5.092 3.228 1.00 15.00 35 GLU A O 3
ATOM 2417 N N . ASN A 1 36 ? 9.557 3.074 4.114 1.00 15.00 36 ASN A N 3
ATOM 2418 C CA . ASN A 1 36 ? 11.001 3.184 3.945 1.00 15.00 36 ASN A CA 3
ATOM 2419 C C . ASN A 1 36 ? 11.399 2.689 2.571 1.00 15.00 36 ASN A C 3
ATOM 2420 O O . ASN A 1 36 ? 12.573 2.450 2.288 1.00 15.00 36 ASN A O 3
ATOM 2431 N N . ASP A 1 37 ? 10.400 2.539 1.727 1.00 15.00 37 ASP A N 3
ATOM 2432 C CA . ASP A 1 37 ? 10.599 2.161 0.347 1.00 15.00 37 ASP A CA 3
ATOM 2433 C C . ASP A 1 37 ? 10.051 3.262 -0.537 1.00 15.00 37 ASP A C 3
ATOM 2434 O O . ASP A 1 37 ? 9.142 3.990 -0.132 1.00 15.00 37 ASP A O 3
ATOM 2443 N N . PRO A 1 38 ? 10.583 3.408 -1.754 1.00 15.00 38 PRO A N 3
ATOM 2444 C CA . PRO A 1 38 ? 10.072 4.380 -2.724 1.00 15.00 38 PRO A CA 3
ATOM 2445 C C . PRO A 1 38 ? 8.635 4.058 -3.129 1.00 15.00 38 PRO A C 3
ATOM 2446 O O . PRO A 1 38 ? 7.982 4.823 -3.838 1.00 15.00 38 PRO A O 3
ATOM 2457 N N . ASP A 1 39 ? 8.159 2.918 -2.657 1.00 15.00 39 ASP A N 3
ATOM 2458 C CA . ASP A 1 39 ? 6.859 2.400 -3.031 1.00 15.00 39 ASP A CA 3
ATOM 2459 C C . ASP A 1 39 ? 5.716 3.070 -2.259 1.00 15.00 39 ASP A C 3
ATOM 2460 O O . ASP A 1 39 ? 4.612 3.193 -2.779 1.00 15.00 39 ASP A O 3
ATOM 2469 N N . PHE A 1 40 ? 5.966 3.509 -1.025 1.00 15.00 40 PHE A N 3
ATOM 2470 C CA . PHE A 1 40 ? 4.981 4.349 -0.318 1.00 15.00 40 PHE A CA 3
ATOM 2471 C C . PHE A 1 40 ? 4.891 5.692 -1.021 1.00 15.00 40 PHE A C 3
ATOM 2472 O O . PHE A 1 40 ? 3.830 6.309 -1.102 1.00 15.00 40 PHE A O 3
ATOM 2489 N N . TYR A 1 41 ? 6.030 6.117 -1.554 1.00 15.00 41 TYR A N 3
ATOM 2490 C CA . TYR A 1 41 ? 6.156 7.416 -2.187 1.00 15.00 41 TYR A CA 3
ATOM 2491 C C . TYR A 1 41 ? 5.631 7.402 -3.624 1.00 15.00 41 TYR A C 3
ATOM 2492 O O . TYR A 1 41 ? 5.766 8.390 -4.345 1.00 15.00 41 TYR A O 3
ATOM 2510 N N . LYS A 1 42 ? 5.033 6.285 -4.042 1.00 15.00 42 LYS A N 3
ATOM 2511 C CA . LYS A 1 42 ? 4.387 6.214 -5.351 1.00 15.00 42 LYS A CA 3
ATOM 2512 C C . LYS A 1 42 ? 3.222 7.190 -5.389 1.00 15.00 42 LYS A C 3
ATOM 2513 O O . LYS A 1 42 ? 3.004 7.884 -6.382 1.00 15.00 42 LYS A O 3
ATOM 2532 N N . ILE A 1 43 ? 2.487 7.238 -4.290 1.00 15.00 43 ILE A N 3
ATOM 2533 C CA . ILE A 1 43 ? 1.424 8.207 -4.124 1.00 15.00 43 ILE A CA 3
ATOM 2534 C C . ILE A 1 43 ? 1.860 9.251 -3.102 1.00 15.00 43 ILE A C 3
ATOM 2535 O O . ILE A 1 43 ? 2.233 8.915 -1.976 1.00 15.00 43 ILE A O 3
ATOM 2551 N N . ARG A 1 44 ? 1.842 10.511 -3.517 1.00 15.00 44 ARG A N 3
ATOM 2552 C CA . ARG A 1 44 ? 2.335 11.612 -2.695 1.00 15.00 44 ARG A CA 3
ATOM 2553 C C . ARG A 1 44 ? 1.512 11.796 -1.418 1.00 15.00 44 ARG A C 3
ATOM 2554 O O . ARG A 1 44 ? 2.031 12.256 -0.402 1.00 15.00 44 ARG A O 3
ATOM 2575 N N . ASP A 1 45 ? 0.238 11.436 -1.465 1.00 15.00 45 ASP A N 3
ATOM 2576 C CA . ASP A 1 45 ? -0.630 11.570 -0.305 1.00 15.00 45 ASP A CA 3
ATOM 2577 C C . ASP A 1 45 ? -0.844 10.226 0.378 1.00 15.00 45 ASP A C 3
ATOM 2578 O O . ASP A 1 45 ? -1.023 9.198 -0.273 1.00 15.00 45 ASP A O 3
ATOM 2587 N N . ASP A 1 46 ? -0.811 10.249 1.699 1.00 15.00 46 ASP A N 3
ATOM 2588 C CA . ASP A 1 46 ? -0.948 9.036 2.504 1.00 15.00 46 ASP A CA 3
ATOM 2589 C C . ASP A 1 46 ? -2.417 8.677 2.695 1.00 15.00 46 ASP A C 3
ATOM 2590 O O . ASP A 1 46 ? -2.744 7.534 2.991 1.00 15.00 46 ASP A O 3
ATOM 2599 N N . THR A 1 47 ? -3.292 9.657 2.485 1.00 15.00 47 THR A N 3
ATOM 2600 C CA . THR A 1 47 ? -4.725 9.487 2.722 1.00 15.00 47 THR A CA 3
ATOM 2601 C C . THR A 1 47 ? -5.344 8.473 1.754 1.00 15.00 47 THR A C 3
ATOM 2602 O O . THR A 1 47 ? -6.410 7.912 2.017 1.00 15.00 47 THR A O 3
ATOM 2613 N N . VAL A 1 48 ? -4.680 8.254 0.630 1.00 15.00 48 VAL A N 3
ATOM 2614 C CA . VAL A 1 48 ? -5.133 7.270 -0.334 1.00 15.00 48 VAL A CA 3
ATOM 2615 C C . VAL A 1 48 ? -4.411 5.938 -0.123 1.00 15.00 48 VAL A C 3
ATOM 2616 O O . VAL A 1 48 ? -4.992 4.877 -0.335 1.00 15.00 48 VAL A O 3
ATOM 2629 N N . ARG A 1 49 ? -3.164 6.008 0.351 1.00 15.00 49 ARG A N 3
ATOM 2630 C CA . ARG A 1 49 ? -2.315 4.822 0.523 1.00 15.00 49 ARG A CA 3
ATOM 2631 C C . ARG A 1 49 ? -2.990 3.752 1.341 1.00 15.00 49 ARG A C 3
ATOM 2632 O O . ARG A 1 49 ? -2.943 2.581 0.994 1.00 15.00 49 ARG A O 3
ATOM 2653 N N . GLU A 1 50 ? -3.555 4.116 2.463 1.00 15.00 50 GLU A N 3
ATOM 2654 C CA . GLU A 1 50 ? -4.153 3.109 3.293 1.00 15.00 50 GLU A CA 3
ATOM 2655 C C . GLU A 1 50 ? -5.532 2.708 2.821 1.00 15.00 50 GLU A C 3
ATOM 2656 O O . GLU A 1 50 ? -5.953 1.587 3.024 1.00 15.00 50 GLU A O 3
ATOM 2668 N N . SER A 1 51 ? -6.233 3.604 2.176 1.00 15.00 51 SER A N 3
ATOM 2669 C CA . SER A 1 51 ? -7.474 3.230 1.496 1.00 15.00 51 SER A CA 3
ATOM 2670 C C . SER A 1 51 ? -7.199 2.194 0.398 1.00 15.00 51 SER A C 3
ATOM 2671 O O . SER A 1 51 ? -8.116 1.591 -0.160 1.00 15.00 51 SER A O 3
ATOM 2679 N N . LEU A 1 52 ? -5.921 1.985 0.122 1.00 15.00 52 LEU A N 3
ATOM 2680 C CA . LEU A 1 52 ? -5.485 1.119 -0.955 1.00 15.00 52 LEU A CA 3
ATOM 2681 C C . LEU A 1 52 ? -5.639 -0.306 -0.661 1.00 15.00 52 LEU A C 3
ATOM 2682 O O . LEU A 1 52 ? -6.271 -1.111 -1.333 1.00 15.00 52 LEU A O 3
ATOM 2698 N N . PHE A 1 53 ? -5.143 -0.503 0.413 1.00 15.00 53 PHE A N 3
ATOM 2699 C CA . PHE A 1 53 ? -4.745 -1.703 0.930 1.00 15.00 53 PHE A CA 3
ATOM 2700 C C . PHE A 1 53 ? -5.940 -2.473 1.437 1.00 15.00 53 PHE A C 3
ATOM 2701 O O . PHE A 1 53 ? -5.963 -3.699 1.450 1.00 15.00 53 PHE A O 3
ATOM 2718 N N . GLU A 1 54 ? -6.923 -1.699 1.842 1.00 15.00 54 GLU A N 3
ATOM 2719 C CA . GLU A 1 54 ? -8.247 -2.223 2.178 1.00 15.00 54 GLU A CA 3
ATOM 2720 C C . GLU A 1 54 ? -8.880 -2.851 0.942 1.00 15.00 54 GLU A C 3
ATOM 2721 O O . GLU A 1 54 ? -9.503 -3.911 1.012 1.00 15.00 54 GLU A O 3
ATOM 2733 N N . GLU A 1 55 ? -8.726 -2.172 -0.187 1.00 15.00 55 GLU A N 3
ATOM 2734 C CA . GLU A 1 55 ? -9.245 -2.666 -1.461 1.00 15.00 55 GLU A CA 3
ATOM 2735 C C . GLU A 1 55 ? -8.542 -3.946 -1.890 1.00 15.00 55 GLU A C 3
ATOM 2736 O O . GLU A 1 55 ? -9.194 -4.935 -2.211 1.00 15.00 55 GLU A O 3
ATOM 2748 N N . TRP A 1 56 ? -7.213 -3.925 -1.875 1.00 15.00 56 TRP A N 3
ATOM 2749 C CA . TRP A 1 56 ? -6.418 -5.082 -2.278 1.00 15.00 56 TRP A CA 3
ATOM 2750 C C . TRP A 1 56 ? -6.509 -6.206 -1.248 1.00 15.00 56 TRP A C 3
ATOM 2751 O O . TRP A 1 56 ? -6.186 -7.366 -1.510 1.00 15.00 56 TRP A O 3
ATOM 2772 N N . CYS A 1 57 ? -6.979 -5.834 -0.089 1.00 15.00 57 CYS A N 3
ATOM 2773 C CA . CYS A 1 57 ? -7.205 -6.763 1.012 1.00 15.00 57 CYS A CA 3
ATOM 2774 C C . CYS A 1 57 ? -8.278 -7.771 0.618 1.00 15.00 57 CYS A C 3
ATOM 2775 O O . CYS A 1 57 ? -8.092 -8.983 0.725 1.00 15.00 57 CYS A O 3
ATOM 2783 N N . GLY A 1 58 ? -9.399 -7.245 0.125 1.00 15.00 58 GLY A N 3
ATOM 2784 C CA . GLY A 1 58 ? -10.485 -8.088 -0.336 1.00 15.00 58 GLY A CA 3
ATOM 2785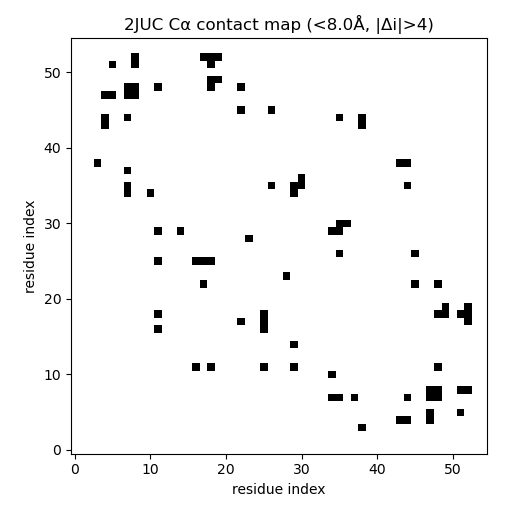 C C . GLY A 1 58 ? -10.471 -8.176 -1.839 1.00 15.00 58 GLY A C 3
ATOM 2786 O O . GLY A 1 58 ? -11.507 -8.330 -2.488 1.00 15.00 58 GLY A O 3
ATOM 2790 N N . GLU A 1 59 ? -9.276 -8.060 -2.377 1.00 15.00 59 GLU A N 3
ATOM 2791 C CA . GLU A 1 59 ? -9.068 -8.003 -3.801 1.00 15.00 59 GLU A CA 3
ATOM 2792 C C . GLU A 1 59 ? -8.712 -9.388 -4.324 1.00 15.00 59 GLU A C 3
ATOM 2793 O O . GLU A 1 59 ? -9.600 -10.060 -4.883 1.00 15.00 59 GLU A O 3
ATOM 2806 N N . ASP A 1 5 ? -7.021 8.091 -11.036 1.00 15.00 5 ASP A N 4
ATOM 2807 C CA . ASP A 1 5 ? -8.407 7.641 -11.157 1.00 15.00 5 ASP A CA 4
ATOM 2808 C C . ASP A 1 5 ? -8.448 6.124 -11.135 1.00 15.00 5 ASP A C 4
ATOM 2809 O O . ASP A 1 5 ? -8.480 5.486 -12.187 1.00 15.00 5 ASP A O 4
ATOM 2818 N N . ILE A 1 6 ? -8.413 5.574 -9.918 1.00 15.00 6 ILE A N 4
ATOM 2819 C CA . ILE A 1 6 ? -8.338 4.129 -9.669 1.00 15.00 6 ILE A CA 4
ATOM 2820 C C . ILE A 1 6 ? -7.505 3.377 -10.703 1.00 15.00 6 ILE A C 4
ATOM 2821 O O . ILE A 1 6 ? -8.001 2.882 -11.714 1.00 15.00 6 ILE A O 4
ATOM 2837 N N . ASP A 1 7 ? -6.238 3.270 -10.394 1.00 15.00 7 ASP A N 4
ATOM 2838 C CA . ASP A 1 7 ? -5.253 2.645 -11.277 1.00 15.00 7 ASP A CA 4
ATOM 2839 C C . ASP A 1 7 ? -4.042 2.292 -10.530 1.00 15.00 7 ASP A C 4
ATOM 2840 O O . ASP A 1 7 ? -3.564 1.167 -10.388 1.00 15.00 7 ASP A O 4
ATOM 2849 N N . GLU A 1 8 ? -3.722 3.317 -9.993 1.00 15.00 8 GLU A N 4
ATOM 2850 C CA . GLU A 1 8 ? -2.580 3.525 -9.107 1.00 15.00 8 GLU A CA 4
ATOM 2851 C C . GLU A 1 8 ? -2.768 2.758 -7.799 1.00 15.00 8 GLU A C 4
ATOM 2852 O O . GLU A 1 8 ? -1.803 2.414 -7.123 1.00 15.00 8 GLU A O 4
ATOM 2864 N N . ARG A 1 9 ? -4.023 2.498 -7.455 1.00 15.00 9 ARG A N 4
ATOM 2865 C CA . ARG A 1 9 ? -4.362 1.711 -6.279 1.00 15.00 9 ARG A CA 4
ATOM 2866 C C . ARG A 1 9 ? -3.726 0.328 -6.350 1.00 15.00 9 ARG A C 4
ATOM 2867 O O . ARG A 1 9 ? -3.030 -0.083 -5.428 1.00 15.00 9 ARG A O 4
ATOM 2888 N N . ASN A 1 10 ? -3.911 -0.351 -7.477 1.00 15.00 10 ASN A N 4
ATOM 2889 C CA . ASN A 1 10 ? -3.414 -1.719 -7.658 1.00 15.00 10 ASN A CA 4
ATOM 2890 C C . ASN A 1 10 ? -1.910 -1.743 -7.627 1.00 15.00 10 ASN A C 4
ATOM 2891 O O . ASN A 1 10 ? -1.308 -2.798 -7.464 1.00 15.00 10 ASN A O 4
ATOM 2902 N N . ILE A 1 11 ? -1.306 -0.576 -7.770 1.00 15.00 11 ILE A N 4
ATOM 2903 C CA . ILE A 1 11 ? 0.117 -0.452 -7.589 1.00 15.00 11 ILE A CA 4
ATOM 2904 C C . ILE A 1 11 ? 0.481 -0.780 -6.145 1.00 15.00 11 ILE A C 4
ATOM 2905 O O . ILE A 1 11 ? 1.395 -1.555 -5.918 1.00 15.00 11 ILE A O 4
ATOM 2921 N N . PHE A 1 12 ? -0.270 -0.256 -5.164 1.00 15.00 12 PHE A N 4
ATOM 2922 C CA . PHE A 1 12 ? 0.133 -0.440 -3.771 1.00 15.00 12 PHE A CA 4
ATOM 2923 C C . PHE A 1 12 ? -0.113 -1.865 -3.286 1.00 15.00 12 PHE A C 4
ATOM 2924 O O . PHE A 1 12 ? 0.815 -2.454 -2.862 1.00 15.00 12 PHE A O 4
ATOM 2941 N N . PHE A 1 13 ? -1.321 -2.428 -3.462 1.00 15.00 13 PHE A N 4
ATOM 2942 C CA . PHE A 1 13 ? -1.604 -3.908 -3.392 1.00 15.00 13 PHE A CA 4
ATOM 2943 C C . PHE A 1 13 ? -0.473 -4.700 -4.051 1.00 15.00 13 PHE A C 4
ATOM 2944 O O . PHE A 1 13 ? -0.068 -5.730 -3.558 1.00 15.00 13 PHE A O 4
ATOM 2961 N N . GLU A 1 14 ? -0.009 -4.224 -5.213 1.00 15.00 14 GLU A N 4
ATOM 2962 C CA . GLU A 1 14 ? 1.065 -4.899 -5.953 1.00 15.00 14 GLU A CA 4
ATOM 2963 C C . GLU A 1 14 ? 2.344 -4.829 -5.143 1.00 15.00 14 GLU A C 4
ATOM 2964 O O . GLU A 1 14 ? 2.997 -5.840 -4.906 1.00 15.00 14 GLU A O 4
ATOM 2976 N N . LEU A 1 15 ? 2.669 -3.626 -4.701 1.00 15.00 15 LEU A N 4
ATOM 2977 C CA . LEU A 1 15 ? 3.743 -3.421 -3.738 1.00 15.00 15 LEU A CA 4
ATOM 2978 C C . LEU A 1 15 ? 3.433 -4.212 -2.491 1.00 15.00 15 LEU A C 4
ATOM 2979 O O . LEU A 1 15 ? 4.328 -4.727 -1.822 1.00 15.00 15 LEU A O 4
ATOM 2995 N N . PHE A 1 16 ? 2.143 -4.325 -2.189 1.00 15.00 16 PHE A N 4
ATOM 2996 C CA . PHE A 1 16 ? 1.716 -4.809 -0.962 1.00 15.00 16 PHE A CA 4
ATOM 2997 C C . PHE A 1 16 ? 1.806 -6.349 -1.009 1.00 15.00 16 PHE A C 4
ATOM 2998 O O . PHE A 1 16 ? 1.897 -7.029 0.007 1.00 15.00 16 PHE A O 4
ATOM 3015 N N . ASP A 1 17 ? 1.727 -6.894 -2.210 1.00 15.00 17 ASP A N 4
ATOM 3016 C CA . ASP A 1 17 ? 2.023 -8.300 -2.444 1.00 15.00 17 ASP A CA 4
ATOM 3017 C C . ASP A 1 17 ? 3.513 -8.512 -2.537 1.00 15.00 17 ASP A C 4
ATOM 3018 O O . ASP A 1 17 ? 4.060 -9.450 -1.970 1.00 15.00 17 ASP A O 4
ATOM 3027 N N . ARG A 1 18 ? 4.148 -7.633 -3.289 1.00 15.00 18 ARG A N 4
ATOM 3028 C CA . ARG A 1 18 ? 5.591 -7.654 -3.499 1.00 15.00 18 ARG A CA 4
ATOM 3029 C C . ARG A 1 18 ? 6.335 -7.674 -2.172 1.00 15.00 18 ARG A C 4
ATOM 3030 O O . ARG A 1 18 ? 7.415 -8.253 -2.060 1.00 15.00 18 ARG A O 4
ATOM 3051 N N . TYR A 1 19 ? 5.738 -7.061 -1.161 1.00 15.00 19 TYR A N 4
ATOM 3052 C CA . TYR A 1 19 ? 6.347 -7.004 0.157 1.00 15.00 19 TYR A CA 4
ATOM 3053 C C . TYR A 1 19 ? 5.664 -7.989 1.098 1.00 15.00 19 TYR A C 4
ATOM 3054 O O . TYR A 1 19 ? 6.121 -8.197 2.223 1.00 15.00 19 TYR A O 4
ATOM 3072 N N . LYS A 1 20 ? 4.592 -8.613 0.602 1.00 15.00 20 LYS A N 4
ATOM 3073 C CA . LYS A 1 20 ? 3.746 -9.510 1.396 1.00 15.00 20 LYS A CA 4
ATOM 3074 C C . LYS A 1 20 ? 3.295 -8.836 2.675 1.00 15.00 20 LYS A C 4
ATOM 3075 O O . LYS A 1 20 ? 3.859 -9.052 3.751 1.00 15.00 20 LYS A O 4
ATOM 3094 N N . LEU A 1 21 ? 2.301 -7.994 2.548 1.00 15.00 21 LEU A N 4
ATOM 3095 C CA . LEU A 1 21 ? 1.777 -7.281 3.685 1.00 15.00 21 LEU A CA 4
ATOM 3096 C C . LEU A 1 21 ? 0.769 -8.121 4.408 1.00 15.00 21 LEU A C 4
ATOM 3097 O O . LEU A 1 21 ? 0.267 -9.121 3.896 1.00 15.00 21 LEU A O 4
ATOM 3113 N N . ASP A 1 22 ? 0.457 -7.675 5.591 1.00 15.00 22 ASP A N 4
ATOM 3114 C CA . ASP A 1 22 ? -0.659 -8.207 6.327 1.00 15.00 22 ASP A CA 4
ATOM 3115 C C . ASP A 1 22 ? -1.807 -7.284 6.089 1.00 15.00 22 ASP A C 4
ATOM 3116 O O . ASP A 1 22 ? -2.055 -6.326 6.828 1.00 15.00 22 ASP A O 4
ATOM 3125 N N . LYS A 1 23 ? -2.459 -7.564 4.998 1.00 15.00 23 LYS A N 4
ATOM 3126 C CA . LYS A 1 23 ? -3.431 -6.659 4.428 1.00 15.00 23 LYS A CA 4
ATOM 3127 C C . LYS A 1 23 ? -4.615 -6.429 5.371 1.00 15.00 23 LYS A C 4
ATOM 3128 O O . LYS A 1 23 ? -5.187 -5.343 5.395 1.00 15.00 23 LYS A O 4
ATOM 3147 N N . PHE A 1 24 ? -4.950 -7.437 6.167 1.00 15.00 24 PHE A N 4
ATOM 3148 C CA . PHE A 1 24 ? -6.121 -7.362 7.039 1.00 15.00 24 PHE A CA 4
ATOM 3149 C C . PHE A 1 24 ? -5.749 -7.086 8.500 1.00 15.00 24 PHE A C 4
ATOM 3150 O O . PHE A 1 24 ? -6.617 -7.087 9.371 1.00 15.00 24 PHE A O 4
ATOM 3167 N N . SER A 1 25 ? -4.475 -6.833 8.770 1.00 15.00 25 SER A N 4
ATOM 3168 C CA . SER A 1 25 ? -4.031 -6.621 10.146 1.00 15.00 25 SER A CA 4
ATOM 3169 C C . SER A 1 25 ? -4.134 -5.138 10.531 1.00 15.00 25 SER A C 4
ATOM 3170 O O . SER A 1 25 ? -5.117 -4.714 11.141 1.00 15.00 25 SER A O 4
ATOM 3178 N N . THR A 1 26 ? -3.138 -4.351 10.151 1.00 15.00 26 THR A N 4
ATOM 3179 C CA . THR A 1 26 ? -3.128 -2.923 10.431 1.00 15.00 26 THR A CA 4
ATOM 3180 C C . THR A 1 26 ? -2.682 -2.203 9.227 1.00 15.00 26 THR A C 4
ATOM 3181 O O . THR A 1 26 ? -1.977 -2.746 8.369 1.00 15.00 26 THR A O 4
ATOM 3192 N N . TRP A 1 27 ? -3.127 -0.993 9.153 1.00 15.00 27 TRP A N 4
ATOM 3193 C CA . TRP A 1 27 ? -2.715 -0.156 8.066 1.00 15.00 27 TRP A CA 4
ATOM 3194 C C . TRP A 1 27 ? -1.258 0.133 8.200 1.00 15.00 27 TRP A C 4
ATOM 3195 O O . TRP A 1 27 ? -0.482 -0.096 7.276 1.00 15.00 27 TRP A O 4
ATOM 3216 N N . SER A 1 28 ? -0.869 0.590 9.366 1.00 15.00 28 SER A N 4
ATOM 3217 C CA . SER A 1 28 ? 0.479 0.978 9.510 1.00 15.00 28 SER A CA 4
ATOM 3218 C C . SER A 1 28 ? 1.481 -0.093 9.765 1.00 15.00 28 SER A C 4
ATOM 3219 O O . SER A 1 28 ? 2.636 0.148 9.547 1.00 15.00 28 SER A O 4
ATOM 3227 N N . LEU A 1 29 ? 1.129 -1.247 10.278 1.00 15.00 29 LEU A N 4
ATOM 3228 C CA . LEU A 1 29 ? 2.153 -2.279 10.355 1.00 15.00 29 LEU A CA 4
ATOM 3229 C C . LEU A 1 29 ? 2.720 -2.406 8.949 1.00 15.00 29 LEU A C 4
ATOM 3230 O O . LEU A 1 29 ? 3.874 -2.770 8.726 1.00 15.00 29 LEU A O 4
ATOM 3246 N N . GLN A 1 30 ? 1.835 -2.099 8.014 1.00 15.00 30 GLN A N 4
ATOM 3247 C CA . GLN A 1 30 ? 2.172 -2.035 6.608 1.00 15.00 30 GLN A CA 4
ATOM 3248 C C . GLN A 1 30 ? 2.822 -0.692 6.227 1.00 15.00 30 GLN A C 4
ATOM 3249 O O . GLN A 1 30 ? 3.870 -0.661 5.610 1.00 15.00 30 GLN A O 4
ATOM 3263 N N . SER A 1 31 ? 2.173 0.410 6.616 1.00 15.00 31 SER A N 4
ATOM 3264 C CA . SER A 1 31 ? 2.631 1.776 6.278 1.00 15.00 31 SER A CA 4
ATOM 3265 C C . SER A 1 31 ? 3.764 2.321 7.135 1.00 15.00 31 SER A C 4
ATOM 3266 O O . SER A 1 31 ? 4.558 3.112 6.659 1.00 15.00 31 SER A O 4
ATOM 3274 N N . LYS A 1 32 ? 3.842 1.910 8.382 1.00 15.00 32 LYS A N 4
ATOM 3275 C CA . LYS A 1 32 ? 4.988 2.220 9.232 1.00 15.00 32 LYS A CA 4
ATOM 3276 C C . LYS A 1 32 ? 6.180 1.464 8.675 1.00 15.00 32 LYS A C 4
ATOM 3277 O O . LYS A 1 32 ? 7.332 1.680 9.052 1.00 15.00 32 LYS A O 4
ATOM 3296 N N . LYS A 1 33 ? 5.852 0.584 7.737 1.00 15.00 33 LYS A N 4
ATOM 3297 C CA . LYS A 1 33 ? 6.840 -0.285 7.107 1.00 15.00 33 LYS A CA 4
ATOM 3298 C C . LYS A 1 33 ? 7.172 0.200 5.704 1.00 15.00 33 LYS A C 4
ATOM 3299 O O . LYS A 1 33 ? 8.331 0.460 5.399 1.00 15.00 33 LYS A O 4
ATOM 3318 N N . ILE A 1 34 ? 6.147 0.340 4.863 1.00 15.00 34 ILE A N 4
ATOM 3319 C CA . ILE A 1 34 ? 6.344 0.811 3.497 1.00 15.00 34 ILE A CA 4
ATOM 3320 C C . ILE A 1 34 ? 6.589 2.320 3.489 1.00 15.00 34 ILE A C 4
ATOM 3321 O O . ILE A 1 34 ? 6.835 2.918 2.451 1.00 15.00 34 ILE A O 4
ATOM 3337 N N . GLU A 1 35 ? 6.517 2.896 4.683 1.00 15.00 35 GLU A N 4
ATOM 3338 C CA . GLU A 1 35 ? 6.755 4.321 4.938 1.00 15.00 35 GLU A CA 4
ATOM 3339 C C . GLU A 1 35 ? 7.893 4.919 4.103 1.00 15.00 35 GLU A C 4
ATOM 3340 O O . GLU A 1 35 ? 7.660 5.653 3.141 1.00 15.00 35 GLU A O 4
ATOM 3352 N N . ASN A 1 36 ? 9.116 4.638 4.508 1.00 15.00 36 ASN A N 4
ATOM 3353 C CA . ASN A 1 36 ? 10.296 5.181 3.839 1.00 15.00 36 ASN A CA 4
ATOM 3354 C C . ASN A 1 36 ? 10.657 4.398 2.575 1.00 15.00 36 ASN A C 4
ATOM 3355 O O . ASN A 1 36 ? 11.768 4.528 2.052 1.00 15.00 36 ASN A O 4
ATOM 3366 N N . ASP A 1 37 ? 9.722 3.600 2.082 1.00 15.00 37 ASP A N 4
ATOM 3367 C CA . ASP A 1 37 ? 9.896 2.920 0.806 1.00 15.00 37 ASP A CA 4
ATOM 3368 C C . ASP A 1 37 ? 9.473 3.851 -0.323 1.00 15.00 37 ASP A C 4
ATOM 3369 O O . ASP A 1 37 ? 8.493 4.584 -0.194 1.00 15.00 37 ASP A O 4
ATOM 3378 N N . PRO A 1 38 ? 10.213 3.846 -1.441 1.00 15.00 38 PRO A N 4
ATOM 3379 C CA . PRO A 1 38 ? 9.949 4.744 -2.570 1.00 15.00 38 PRO A CA 4
ATOM 3380 C C . PRO A 1 38 ? 8.570 4.518 -3.179 1.00 15.00 38 PRO A C 4
ATOM 3381 O O . PRO A 1 38 ? 8.027 5.389 -3.862 1.00 15.00 38 PRO A O 4
ATOM 3392 N N . ASP A 1 39 ? 8.009 3.349 -2.918 1.00 15.00 39 ASP A N 4
ATOM 3393 C CA . ASP A 1 39 ? 6.718 2.962 -3.466 1.00 15.00 39 ASP A CA 4
ATOM 3394 C C . ASP A 1 39 ? 5.547 3.574 -2.693 1.00 15.00 39 ASP A C 4
ATOM 3395 O O . ASP A 1 39 ? 4.494 3.813 -3.274 1.00 15.00 39 ASP A O 4
ATOM 3404 N N . PHE A 1 40 ? 5.727 3.849 -1.402 1.00 15.00 40 PHE A N 4
ATOM 3405 C CA . PHE A 1 40 ? 4.733 4.613 -0.625 1.00 15.00 40 PHE A CA 4
ATOM 3406 C C . PHE A 1 40 ? 4.544 5.980 -1.282 1.00 15.00 40 PHE A C 4
ATOM 3407 O O . PHE A 1 40 ? 3.460 6.559 -1.265 1.00 15.00 40 PHE A O 4
ATOM 3424 N N . TYR A 1 41 ? 5.622 6.464 -1.899 1.00 15.00 41 TYR A N 4
ATOM 3425 C CA . TYR A 1 41 ? 5.634 7.769 -2.547 1.00 15.00 41 TYR A CA 4
ATOM 3426 C C . TYR A 1 41 ? 5.084 7.707 -3.972 1.00 15.00 41 TYR A C 4
ATOM 3427 O O . TYR A 1 41 ? 5.102 8.707 -4.689 1.00 15.00 41 TYR A O 4
ATOM 3445 N N . LYS A 1 42 ? 4.603 6.536 -4.387 1.00 15.00 42 LYS A N 4
ATOM 3446 C CA . LYS A 1 42 ? 3.944 6.405 -5.685 1.00 15.00 42 LYS A CA 4
ATOM 3447 C C . LYS A 1 42 ? 2.699 7.281 -5.714 1.00 15.00 42 LYS A C 4
ATOM 3448 O O . LYS A 1 42 ? 2.305 7.803 -6.761 1.00 15.00 42 LYS A O 4
ATOM 3467 N N . ILE A 1 43 ? 2.090 7.432 -4.546 1.00 15.00 43 ILE A N 4
ATOM 3468 C CA . ILE A 1 43 ? 0.983 8.347 -4.369 1.00 15.00 43 ILE A CA 4
ATOM 3469 C C . ILE A 1 43 ? 1.412 9.473 -3.434 1.00 15.00 43 ILE A C 4
ATOM 3470 O O . ILE A 1 43 ? 1.948 9.224 -2.350 1.00 15.00 43 ILE A O 4
ATOM 3486 N N . ARG A 1 44 ? 1.201 10.706 -3.874 1.00 15.00 44 ARG A N 4
ATOM 3487 C CA . ARG A 1 44 ? 1.669 11.881 -3.144 1.00 15.00 44 ARG A CA 4
ATOM 3488 C C . ARG A 1 44 ? 0.949 12.037 -1.809 1.00 15.00 44 ARG A C 4
ATOM 3489 O O . ARG A 1 44 ? 1.525 12.524 -0.837 1.00 15.00 44 ARG A O 4
ATOM 3510 N N . ASP A 1 45 ? -0.303 11.620 -1.765 1.00 15.00 45 ASP A N 4
ATOM 3511 C CA . ASP A 1 45 ? -1.089 11.713 -0.548 1.00 15.00 45 ASP A CA 4
ATOM 3512 C C . ASP A 1 45 ? -0.988 10.433 0.253 1.00 15.00 45 ASP A C 4
ATOM 3513 O O . ASP A 1 45 ? -0.712 9.362 -0.281 1.00 15.00 45 ASP A O 4
ATOM 3522 N N . ASP A 1 46 ? -1.213 10.583 1.536 1.00 15.00 46 ASP A N 4
ATOM 3523 C CA . ASP A 1 46 ? -1.228 9.473 2.484 1.00 15.00 46 ASP A CA 4
ATOM 3524 C C . ASP A 1 46 ? -2.640 9.351 3.059 1.00 15.00 46 ASP A C 4
ATOM 3525 O O . ASP A 1 46 ? -2.838 9.070 4.241 1.00 15.00 46 ASP A O 4
ATOM 3534 N N . THR A 1 47 ? -3.627 9.609 2.204 1.00 15.00 47 THR A N 4
ATOM 3535 C CA . THR A 1 47 ? -5.027 9.463 2.580 1.00 15.00 47 THR A CA 4
ATOM 3536 C C . THR A 1 47 ? -5.726 8.496 1.627 1.00 15.00 47 THR A C 4
ATOM 3537 O O . THR A 1 47 ? -6.823 7.999 1.900 1.00 15.00 47 THR A O 4
ATOM 3548 N N . VAL A 1 48 ? -5.084 8.255 0.497 1.00 15.00 48 VAL A N 4
ATOM 3549 C CA . VAL A 1 48 ? -5.531 7.267 -0.459 1.00 15.00 48 VAL A CA 4
ATOM 3550 C C . VAL A 1 48 ? -4.739 5.972 -0.277 1.00 15.00 48 VAL A C 4
ATOM 3551 O O . VAL A 1 48 ? -5.237 4.886 -0.558 1.00 15.00 48 VAL A O 4
ATOM 3564 N N . ARG A 1 49 ? -3.523 6.102 0.255 1.00 15.00 49 ARG A N 4
ATOM 3565 C CA . ARG A 1 49 ? -2.618 4.962 0.455 1.00 15.00 49 ARG A CA 4
ATOM 3566 C C . ARG A 1 49 ? -3.250 3.890 1.317 1.00 15.00 49 ARG A C 4
ATOM 3567 O O . ARG A 1 49 ? -3.185 2.712 1.014 1.00 15.00 49 ARG A O 4
ATOM 3588 N N . GLU A 1 50 ? -3.777 4.278 2.442 1.00 15.00 50 GLU A N 4
ATOM 3589 C CA . GLU A 1 50 ? -4.439 3.335 3.307 1.00 15.00 50 GLU A CA 4
ATOM 3590 C C . GLU A 1 50 ? -5.853 3.024 2.889 1.00 15.00 50 GLU A C 4
ATOM 3591 O O . GLU A 1 50 ? -6.516 2.194 3.467 1.00 15.00 50 GLU A O 4
ATOM 3603 N N . SER A 1 51 ? -6.350 3.762 1.966 1.00 15.00 51 SER A N 4
ATOM 3604 C CA . SER A 1 51 ? -7.554 3.331 1.267 1.00 15.00 51 SER A CA 4
ATOM 3605 C C . SER A 1 51 ? -7.219 2.197 0.285 1.00 15.00 51 SER A C 4
ATOM 3606 O O . SER A 1 51 ? -8.105 1.547 -0.264 1.00 15.00 51 SER A O 4
ATOM 3614 N N . LEU A 1 52 ? -5.925 1.961 0.100 1.00 15.00 52 LEU A N 4
ATOM 3615 C CA . LEU A 1 52 ? -5.425 1.018 -0.896 1.00 15.00 52 LEU A CA 4
ATOM 3616 C C . LEU A 1 52 ? -5.584 -0.383 -0.523 1.00 15.00 52 LEU A C 4
ATOM 3617 O O . LEU A 1 52 ? -6.143 -1.243 -1.195 1.00 15.00 52 LEU A O 4
ATOM 3633 N N . PHE A 1 53 ? -5.161 -0.521 0.590 1.00 15.00 53 PHE A N 4
ATOM 3634 C CA . PHE A 1 53 ? -4.864 -1.706 1.195 1.00 15.00 53 PHE A CA 4
ATOM 3635 C C . PHE A 1 53 ? -6.133 -2.399 1.623 1.00 15.00 53 PHE A C 4
ATOM 3636 O O . PHE A 1 53 ? -6.237 -3.614 1.595 1.00 15.00 53 PHE A O 4
ATOM 3653 N N . GLU A 1 54 ? -7.097 -1.580 1.989 1.00 15.00 54 GLU A N 4
ATOM 3654 C CA . GLU A 1 54 ? -8.451 -2.062 2.269 1.00 15.00 54 GLU A CA 4
ATOM 3655 C C . GLU A 1 54 ? -8.993 -2.806 1.055 1.00 15.00 54 GLU A C 4
ATOM 3656 O O . GLU A 1 54 ? -9.538 -3.906 1.170 1.00 15.00 54 GLU A O 4
ATOM 3668 N N . GLU A 1 55 ? -8.820 -2.198 -0.115 1.00 15.00 55 GLU A N 4
ATOM 3669 C CA . GLU A 1 55 ? -9.351 -2.763 -1.348 1.00 15.00 55 GLU A CA 4
ATOM 3670 C C . GLU A 1 55 ? -8.609 -4.030 -1.747 1.00 15.00 55 GLU A C 4
ATOM 3671 O O . GLU A 1 55 ? -9.239 -5.049 -1.989 1.00 15.00 55 GLU A O 4
ATOM 3683 N N . TRP A 1 56 ? -7.272 -3.971 -1.777 1.00 15.00 56 TRP A N 4
ATOM 3684 C CA . TRP A 1 56 ? -6.457 -5.123 -2.183 1.00 15.00 56 TRP A CA 4
ATOM 3685 C C . TRP A 1 56 ? -6.577 -6.275 -1.173 1.00 15.00 56 TRP A C 4
ATOM 3686 O O . TRP A 1 56 ? -6.341 -7.440 -1.485 1.00 15.00 56 TRP A O 4
ATOM 3707 N N . CYS A 1 57 ? -6.975 -5.914 0.029 1.00 15.00 57 CYS A N 4
ATOM 3708 C CA . CYS A 1 57 ? -7.149 -6.862 1.133 1.00 15.00 57 CYS A CA 4
ATOM 3709 C C . CYS A 1 57 ? -8.281 -7.829 0.822 1.00 15.00 57 CYS A C 4
ATOM 3710 O O . CYS A 1 57 ? -8.129 -9.045 0.936 1.00 15.00 57 CYS A O 4
ATOM 3718 N N . GLY A 1 58 ? -9.417 -7.272 0.429 1.00 15.00 58 GLY A N 4
ATOM 3719 C CA . GLY A 1 58 ? -10.552 -8.083 0.038 1.00 15.00 58 GLY A CA 4
ATOM 3720 C C . GLY A 1 58 ? -10.720 -8.045 -1.456 1.00 15.00 58 GLY A C 4
ATOM 3721 O O . GLY A 1 58 ? -11.835 -8.107 -1.978 1.00 15.00 58 GLY A O 4
ATOM 3725 N N . GLU A 1 59 ? -9.592 -7.945 -2.136 1.00 15.00 59 GLU A N 4
ATOM 3726 C CA . GLU A 1 59 ? -9.550 -7.741 -3.567 1.00 15.00 59 GLU A CA 4
ATOM 3727 C C . GLU A 1 59 ? -9.668 -9.078 -4.293 1.00 15.00 59 GLU A C 4
ATOM 3728 O O . GLU A 1 59 ? -10.807 -9.508 -4.565 1.00 15.00 59 GLU A O 4
ATOM 3741 N N . ASP A 1 5 ? -5.396 7.621 -8.018 1.00 15.00 5 ASP A N 5
ATOM 3742 C CA . ASP A 1 5 ? -6.453 7.268 -8.938 1.00 15.00 5 ASP A CA 5
ATOM 3743 C C . ASP A 1 5 ? -6.563 5.766 -9.043 1.00 15.00 5 ASP A C 5
ATOM 3744 O O . ASP A 1 5 ? -5.691 5.021 -8.576 1.00 15.00 5 ASP A O 5
ATOM 3753 N N . ILE A 1 6 ? -7.641 5.328 -9.642 1.00 15.00 6 ILE A N 5
ATOM 3754 C CA . ILE A 1 6 ? -7.867 3.921 -9.861 1.00 15.00 6 ILE A CA 5
ATOM 3755 C C . ILE A 1 6 ? -6.965 3.407 -10.956 1.00 15.00 6 ILE A C 5
ATOM 3756 O O . ILE A 1 6 ? -7.325 3.242 -12.121 1.00 15.00 6 ILE A O 5
ATOM 3772 N N . ASP A 1 7 ? -5.784 3.186 -10.513 1.00 15.00 7 ASP A N 5
ATOM 3773 C CA . ASP A 1 7 ? -4.672 2.727 -11.333 1.00 15.00 7 ASP A CA 5
ATOM 3774 C C . ASP A 1 7 ? -3.554 2.353 -10.461 1.00 15.00 7 ASP A C 5
ATOM 3775 O O . ASP A 1 7 ? -3.035 1.242 -10.359 1.00 15.00 7 ASP A O 5
ATOM 3784 N N . GLU A 1 8 ? -3.389 3.328 -9.777 1.00 15.00 8 GLU A N 5
ATOM 3785 C CA . GLU A 1 8 ? -2.379 3.506 -8.738 1.00 15.00 8 GLU A CA 5
ATOM 3786 C C . GLU A 1 8 ? -2.698 2.675 -7.528 1.00 15.00 8 GLU A C 5
ATOM 3787 O O . GLU A 1 8 ? -1.810 2.223 -6.812 1.00 15.00 8 GLU A O 5
ATOM 3799 N N . ARG A 1 9 ? -3.975 2.504 -7.292 1.00 15.00 9 ARG A N 5
ATOM 3800 C CA . ARG A 1 9 ? -4.420 1.695 -6.173 1.00 15.00 9 ARG A CA 5
ATOM 3801 C C . ARG A 1 9 ? -3.830 0.291 -6.271 1.00 15.00 9 ARG A C 5
ATOM 3802 O O . ARG A 1 9 ? -3.153 -0.155 -5.357 1.00 15.00 9 ARG A O 5
ATOM 3823 N N . ASN A 1 10 ? -3.974 -0.337 -7.433 1.00 15.00 10 ASN A N 5
ATOM 3824 C CA . ASN A 1 10 ? -3.495 -1.708 -7.638 1.00 15.00 10 ASN A CA 5
ATOM 3825 C C . ASN A 1 10 ? -1.992 -1.733 -7.644 1.00 15.00 10 ASN A C 5
ATOM 3826 O O . ASN A 1 10 ? -1.385 -2.784 -7.473 1.00 15.00 10 ASN A O 5
ATOM 3837 N N . ILE A 1 11 ? -1.395 -0.570 -7.832 1.00 15.00 11 ILE A N 5
ATOM 3838 C CA . ILE A 1 11 ? 0.031 -0.446 -7.684 1.00 15.00 11 ILE A CA 5
ATOM 3839 C C . ILE A 1 11 ? 0.421 -0.784 -6.253 1.00 15.00 11 ILE A C 5
ATOM 3840 O O . ILE A 1 11 ? 1.279 -1.625 -6.050 1.00 15.00 11 ILE A O 5
ATOM 3856 N N . PHE A 1 12 ? -0.249 -0.188 -5.258 1.00 15.00 12 PHE A N 5
ATOM 3857 C CA . PHE A 1 12 ? 0.185 -0.380 -3.875 1.00 15.00 12 PHE A CA 5
ATOM 3858 C C . PHE A 1 12 ? -0.074 -1.810 -3.383 1.00 15.00 12 PHE A C 5
ATOM 3859 O O . PHE A 1 12 ? 0.856 -2.419 -3.004 1.00 15.00 12 PHE A O 5
ATOM 3876 N N . PHE A 1 13 ? -1.297 -2.365 -3.520 1.00 15.00 13 PHE A N 5
ATOM 3877 C CA . PHE A 1 13 ? -1.592 -3.845 -3.393 1.00 15.00 13 PHE A CA 5
ATOM 3878 C C . PHE A 1 13 ? -0.486 -4.671 -4.046 1.00 15.00 13 PHE A C 5
ATOM 3879 O O . PHE A 1 13 ? -0.071 -5.679 -3.516 1.00 15.00 13 PHE A O 5
ATOM 3896 N N . GLU A 1 14 ? -0.068 -4.264 -5.247 1.00 15.00 14 GLU A N 5
ATOM 3897 C CA . GLU A 1 14 ? 0.977 -4.982 -5.987 1.00 15.00 14 GLU A CA 5
ATOM 3898 C C . GLU A 1 14 ? 2.267 -4.925 -5.210 1.00 15.00 14 GLU A C 5
ATOM 3899 O O . GLU A 1 14 ? 2.917 -5.938 -4.952 1.00 15.00 14 GLU A O 5
ATOM 3911 N N . LEU A 1 15 ? 2.603 -3.716 -4.823 1.00 15.00 15 LEU A N 5
ATOM 3912 C CA . LEU A 1 15 ? 3.734 -3.472 -3.942 1.00 15.00 15 LEU A CA 5
ATOM 3913 C C . LEU A 1 15 ? 3.475 -4.155 -2.618 1.00 15.00 15 LEU A C 5
ATOM 3914 O O . LEU A 1 15 ? 4.394 -4.661 -1.967 1.00 15.00 15 LEU A O 5
ATOM 3930 N N . PHE A 1 16 ? 2.194 -4.230 -2.257 1.00 15.00 16 PHE A N 5
ATOM 3931 C CA . PHE A 1 16 ? 1.794 -4.649 -0.993 1.00 15.00 16 PHE A CA 5
ATOM 3932 C C . PHE A 1 16 ? 1.865 -6.195 -0.988 1.00 15.00 16 PHE A C 5
ATOM 3933 O O . PHE A 1 16 ? 1.957 -6.846 0.046 1.00 15.00 16 PHE A O 5
ATOM 3950 N N . ASP A 1 17 ? 1.753 -6.775 -2.174 1.00 15.00 17 ASP A N 5
ATOM 3951 C CA . ASP A 1 17 ? 1.951 -8.206 -2.374 1.00 15.00 17 ASP A CA 5
ATOM 3952 C C . ASP A 1 17 ? 3.417 -8.542 -2.457 1.00 15.00 17 ASP A C 5
ATOM 3953 O O . ASP A 1 17 ? 3.879 -9.528 -1.889 1.00 15.00 17 ASP A O 5
ATOM 3962 N N . ARG A 1 18 ? 4.126 -7.721 -3.213 1.00 15.00 18 ARG A N 5
ATOM 3963 C CA . ARG A 1 18 ? 5.565 -7.868 -3.393 1.00 15.00 18 ARG A CA 5
ATOM 3964 C C . ARG A 1 18 ? 6.282 -7.943 -2.050 1.00 15.00 18 ARG A C 5
ATOM 3965 O O . ARG A 1 18 ? 7.303 -8.619 -1.916 1.00 15.00 18 ARG A O 5
ATOM 3986 N N . TYR A 1 19 ? 5.747 -7.263 -1.052 1.00 15.00 19 TYR A N 5
ATOM 3987 C CA . TYR A 1 19 ? 6.374 -7.262 0.257 1.00 15.00 19 TYR A CA 5
ATOM 3988 C C . TYR A 1 19 ? 5.585 -8.169 1.185 1.00 15.00 19 TYR A C 5
ATOM 3989 O O . TYR A 1 19 ? 5.976 -8.401 2.329 1.00 15.00 19 TYR A O 5
ATOM 4007 N N . LYS A 1 20 ? 4.490 -8.700 0.641 1.00 15.00 20 LYS A N 5
ATOM 4008 C CA . LYS A 1 20 ? 3.544 -9.532 1.374 1.00 15.00 20 LYS A CA 5
ATOM 4009 C C . LYS A 1 20 ? 3.168 -8.863 2.663 1.00 15.00 20 LYS A C 5
ATOM 4010 O O . LYS A 1 20 ? 3.739 -9.112 3.722 1.00 15.00 20 LYS A O 5
ATOM 4029 N N . LEU A 1 21 ? 2.234 -7.974 2.547 1.00 15.00 21 LEU A N 5
ATOM 4030 C CA . LEU A 1 21 ? 1.782 -7.226 3.683 1.00 15.00 21 LEU A CA 5
ATOM 4031 C C . LEU A 1 21 ? 0.751 -8.002 4.438 1.00 15.00 21 LEU A C 5
ATOM 4032 O O . LEU A 1 21 ? 0.162 -8.958 3.938 1.00 15.00 21 LEU A O 5
ATOM 4048 N N . ASP A 1 22 ? 0.531 -7.559 5.639 1.00 15.00 22 ASP A N 5
ATOM 4049 C CA . ASP A 1 22 ? -0.593 -8.007 6.406 1.00 15.00 22 ASP A CA 5
ATOM 4050 C C . ASP A 1 22 ? -1.691 -7.023 6.175 1.00 15.00 22 ASP A C 5
ATOM 4051 O O . ASP A 1 22 ? -1.843 -6.019 6.877 1.00 15.00 22 ASP A O 5
ATOM 4060 N N . LYS A 1 23 ? -2.402 -7.298 5.112 1.00 15.00 23 LYS A N 5
ATOM 4061 C CA . LYS A 1 23 ? -3.368 -6.368 4.569 1.00 15.00 23 LYS A CA 5
ATOM 4062 C C . LYS A 1 23 ? -4.486 -6.059 5.567 1.00 15.00 23 LYS A C 5
ATOM 4063 O O . LYS A 1 23 ? -4.994 -4.942 5.596 1.00 15.00 23 LYS A O 5
ATOM 4082 N N . PHE A 1 24 ? -4.828 -7.031 6.409 1.00 15.00 24 PHE A N 5
ATOM 4083 C CA . PHE A 1 24 ? -5.941 -6.876 7.343 1.00 15.00 24 PHE A CA 5
ATOM 4084 C C . PHE A 1 24 ? -5.472 -6.757 8.798 1.00 15.00 24 PHE A C 5
ATOM 4085 O O . PHE A 1 24 ? -6.282 -6.829 9.722 1.00 15.00 24 PHE A O 5
ATOM 4102 N N . SER A 1 25 ? -4.176 -6.572 9.007 1.00 15.00 25 SER A N 5
ATOM 4103 C CA . SER A 1 25 ? -3.643 -6.427 10.362 1.00 15.00 25 SER A CA 5
ATOM 4104 C C . SER A 1 25 ? -3.794 -4.981 10.841 1.00 15.00 25 SER A C 5
ATOM 4105 O O . SER A 1 25 ? -4.666 -4.667 11.649 1.00 15.00 25 SER A O 5
ATOM 4113 N N . THR A 1 26 ? -2.938 -4.113 10.332 1.00 15.00 26 THR A N 5
ATOM 4114 C CA . THR A 1 26 ? -3.016 -2.686 10.592 1.00 15.00 26 THR A CA 5
ATOM 4115 C C . THR A 1 26 ? -2.547 -1.984 9.394 1.00 15.00 26 THR A C 5
ATOM 4116 O O . THR A 1 26 ? -1.777 -2.519 8.587 1.00 15.00 26 THR A O 5
ATOM 4127 N N . TRP A 1 27 ? -3.033 -0.804 9.267 1.00 15.00 27 TRP A N 5
ATOM 4128 C CA . TRP A 1 27 ? -2.645 -0.008 8.142 1.00 15.00 27 TRP A CA 5
ATOM 4129 C C . TRP A 1 27 ? -1.198 0.335 8.252 1.00 15.00 27 TRP A C 5
ATOM 4130 O O . TRP A 1 27 ? -0.411 0.072 7.342 1.00 15.00 27 TRP A O 5
ATOM 4151 N N . SER A 1 28 ? -0.826 0.864 9.390 1.00 15.00 28 SER A N 5
ATOM 4152 C CA . SER A 1 28 ? 0.508 1.304 9.515 1.00 15.00 28 SER A CA 5
ATOM 4153 C C . SER A 1 28 ? 1.540 0.270 9.827 1.00 15.00 28 SER A C 5
ATOM 4154 O O . SER A 1 28 ? 2.712 0.523 9.593 1.00 15.00 28 SER A O 5
ATOM 4162 N N . LEU A 1 29 ? 1.167 -0.857 10.418 1.00 15.00 29 LEU A N 5
ATOM 4163 C CA . LEU A 1 29 ? 2.139 -1.929 10.578 1.00 15.00 29 LEU A CA 5
ATOM 4164 C C . LEU A 1 29 ? 2.794 -2.084 9.221 1.00 15.00 29 LEU A C 5
ATOM 4165 O O . LEU A 1 29 ? 3.983 -2.370 9.078 1.00 15.00 29 LEU A O 5
ATOM 4181 N N . GLN A 1 30 ? 1.955 -1.859 8.226 1.00 15.00 30 GLN A N 5
ATOM 4182 C CA . GLN A 1 30 ? 2.379 -1.854 6.848 1.00 15.00 30 GLN A CA 5
ATOM 4183 C C . GLN A 1 30 ? 3.000 -0.511 6.466 1.00 15.00 30 GLN A C 5
ATOM 4184 O O . GLN A 1 30 ? 4.096 -0.448 5.954 1.00 15.00 30 GLN A O 5
ATOM 4198 N N . SER A 1 31 ? 2.275 0.563 6.771 1.00 15.00 31 SER A N 5
ATOM 4199 C CA . SER A 1 31 ? 2.619 1.915 6.299 1.00 15.00 31 SER A CA 5
ATOM 4200 C C . SER A 1 31 ? 3.716 2.651 7.055 1.00 15.00 31 SER A C 5
ATOM 4201 O O . SER A 1 31 ? 4.455 3.422 6.444 1.00 15.00 31 SER A O 5
ATOM 4209 N N . LYS A 1 32 ? 3.851 2.429 8.351 1.00 15.00 32 LYS A N 5
ATOM 4210 C CA . LYS A 1 32 ? 5.005 2.948 9.075 1.00 15.00 32 LYS A CA 5
ATOM 4211 C C . LYS A 1 32 ? 6.233 2.237 8.531 1.00 15.00 32 LYS A C 5
ATOM 4212 O O . LYS A 1 32 ? 7.381 2.585 8.821 1.00 15.00 32 LYS A O 5
ATOM 4231 N N . LYS A 1 33 ? 5.949 1.226 7.730 1.00 15.00 33 LYS A N 5
ATOM 4232 C CA . LYS A 1 33 ? 6.978 0.372 7.158 1.00 15.00 33 LYS A CA 5
ATOM 4233 C C . LYS A 1 33 ? 7.188 0.661 5.666 1.00 15.00 33 LYS A C 5
ATOM 4234 O O . LYS A 1 33 ? 8.324 0.866 5.237 1.00 15.00 33 LYS A O 5
ATOM 4253 N N . ILE A 1 34 ? 6.103 0.708 4.883 1.00 15.00 34 ILE A N 5
ATOM 4254 C CA . ILE A 1 34 ? 6.215 0.878 3.433 1.00 15.00 34 ILE A CA 5
ATOM 4255 C C . ILE A 1 34 ? 6.684 2.290 3.067 1.00 15.00 34 ILE A C 5
ATOM 4256 O O . ILE A 1 34 ? 7.041 2.556 1.919 1.00 15.00 34 ILE A O 5
ATOM 4272 N N . GLU A 1 35 ? 6.684 3.189 4.049 1.00 15.00 35 GLU A N 5
ATOM 4273 C CA . GLU A 1 35 ? 7.269 4.529 3.879 1.00 15.00 35 GLU A CA 5
ATOM 4274 C C . GLU A 1 35 ? 8.764 4.462 3.588 1.00 15.00 35 GLU A C 5
ATOM 4275 O O . GLU A 1 35 ? 9.335 5.390 3.024 1.00 15.00 35 GLU A O 5
ATOM 4287 N N . ASN A 1 36 ? 9.398 3.378 4.003 1.00 15.00 36 ASN A N 5
ATOM 4288 C CA . ASN A 1 36 ? 10.823 3.185 3.759 1.00 15.00 36 ASN A CA 5
ATOM 4289 C C . ASN A 1 36 ? 11.047 2.694 2.338 1.00 15.00 36 ASN A C 5
ATOM 4290 O O . ASN A 1 36 ? 12.145 2.787 1.787 1.00 15.00 36 ASN A O 5
ATOM 4301 N N . ASP A 1 37 ? 9.982 2.198 1.747 1.00 15.00 37 ASP A N 5
ATOM 4302 C CA . ASP A 1 37 ? 10.023 1.670 0.401 1.00 15.00 37 ASP A CA 5
ATOM 4303 C C . ASP A 1 37 ? 9.617 2.733 -0.602 1.00 15.00 37 ASP A C 5
ATOM 4304 O O . ASP A 1 37 ? 9.036 3.757 -0.235 1.00 15.00 37 ASP A O 5
ATOM 4313 N N . PRO A 1 38 ? 9.905 2.506 -1.895 1.00 15.00 38 PRO A N 5
ATOM 4314 C CA . PRO A 1 38 ? 9.346 3.320 -2.974 1.00 15.00 38 PRO A CA 5
ATOM 4315 C C . PRO A 1 38 ? 7.831 3.130 -3.064 1.00 15.00 38 PRO A C 5
ATOM 4316 O O . PRO A 1 38 ? 7.151 3.817 -3.824 1.00 15.00 38 PRO A O 5
ATOM 4327 N N . ASP A 1 39 ? 7.330 2.190 -2.260 1.00 15.00 39 ASP A N 5
ATOM 4328 C CA . ASP A 1 39 ? 5.914 1.834 -2.225 1.00 15.00 39 ASP A CA 5
ATOM 4329 C C . ASP A 1 39 ? 5.069 3.026 -1.790 1.00 15.00 39 ASP A C 5
ATOM 4330 O O . ASP A 1 39 ? 4.148 3.430 -2.493 1.00 15.00 39 ASP A O 5
ATOM 4339 N N . PHE A 1 40 ? 5.455 3.643 -0.684 1.00 15.00 40 PHE A N 5
ATOM 4340 C CA . PHE A 1 40 ? 4.707 4.783 -0.144 1.00 15.00 40 PHE A CA 5
ATOM 4341 C C . PHE A 1 40 ? 4.824 5.994 -1.059 1.00 15.00 40 PHE A C 5
ATOM 4342 O O . PHE A 1 40 ? 3.891 6.785 -1.193 1.00 15.00 40 PHE A O 5
ATOM 4359 N N . TYR A 1 41 ? 5.978 6.119 -1.697 1.00 15.00 41 TYR A N 5
ATOM 4360 C CA . TYR A 1 41 ? 6.308 7.311 -2.463 1.00 15.00 41 TYR A CA 5
ATOM 4361 C C . TYR A 1 41 ? 5.710 7.284 -3.870 1.00 15.00 41 TYR A C 5
ATOM 4362 O O . TYR A 1 41 ? 5.974 8.177 -4.676 1.00 15.00 41 TYR A O 5
ATOM 4380 N N . LYS A 1 42 ? 4.908 6.268 -4.172 1.00 15.00 42 LYS A N 5
ATOM 4381 C CA . LYS A 1 42 ? 4.223 6.206 -5.462 1.00 15.00 42 LYS A CA 5
ATOM 4382 C C . LYS A 1 42 ? 3.080 7.214 -5.503 1.00 15.00 42 LYS A C 5
ATOM 4383 O O . LYS A 1 42 ? 2.795 7.807 -6.544 1.00 15.00 42 LYS A O 5
ATOM 4402 N N . ILE A 1 43 ? 2.435 7.410 -4.362 1.00 15.00 43 ILE A N 5
ATOM 4403 C CA . ILE A 1 43 ? 1.366 8.392 -4.239 1.00 15.00 43 ILE A CA 5
ATOM 4404 C C . ILE A 1 43 ? 1.680 9.345 -3.089 1.00 15.00 43 ILE A C 5
ATOM 4405 O O . ILE A 1 43 ? 1.916 8.902 -1.966 1.00 15.00 43 ILE A O 5
ATOM 4421 N N . ARG A 1 44 ? 1.696 10.645 -3.369 1.00 15.00 44 ARG A N 5
ATOM 4422 C CA . ARG A 1 44 ? 1.997 11.647 -2.346 1.00 15.00 44 ARG A CA 5
ATOM 4423 C C . ARG A 1 44 ? 0.871 11.746 -1.316 1.00 15.00 44 ARG A C 5
ATOM 4424 O O . ARG A 1 44 ? 1.115 12.032 -0.143 1.00 15.00 44 ARG A O 5
ATOM 4445 N N . ASP A 1 45 ? -0.358 11.510 -1.760 1.00 15.00 45 ASP A N 5
ATOM 4446 C CA . ASP A 1 45 ? -1.515 11.596 -0.878 1.00 15.00 45 ASP A CA 5
ATOM 4447 C C . ASP A 1 45 ? -1.663 10.333 -0.040 1.00 15.00 45 ASP A C 5
ATOM 4448 O O . ASP A 1 45 ? -2.087 9.282 -0.527 1.00 15.00 45 ASP A O 5
ATOM 4457 N N . ASP A 1 46 ? -1.299 10.453 1.226 1.00 15.00 46 ASP A N 5
ATOM 4458 C CA . ASP A 1 46 ? -1.362 9.345 2.176 1.00 15.00 46 ASP A CA 5
ATOM 4459 C C . ASP A 1 46 ? -2.803 8.940 2.434 1.00 15.00 46 ASP A C 5
ATOM 4460 O O . ASP A 1 46 ? -3.079 7.784 2.730 1.00 15.00 46 ASP A O 5
ATOM 4469 N N . THR A 1 47 ? -3.717 9.895 2.286 1.00 15.00 47 THR A N 5
ATOM 4470 C CA . THR A 1 47 ? -5.141 9.648 2.508 1.00 15.00 47 THR A CA 5
ATOM 4471 C C . THR A 1 47 ? -5.718 8.707 1.449 1.00 15.00 47 THR A C 5
ATOM 4472 O O . THR A 1 47 ? -6.887 8.326 1.513 1.00 15.00 47 THR A O 5
ATOM 4483 N N . VAL A 1 48 ? -4.907 8.360 0.461 1.00 15.00 48 VAL A N 5
ATOM 4484 C CA . VAL A 1 48 ? -5.310 7.396 -0.546 1.00 15.00 48 VAL A CA 5
ATOM 4485 C C . VAL A 1 48 ? -4.606 6.069 -0.300 1.00 15.00 48 VAL A C 5
ATOM 4486 O O . VAL A 1 48 ? -5.173 5.005 -0.528 1.00 15.00 48 VAL A O 5
ATOM 4499 N N . ARG A 1 49 ? -3.377 6.158 0.204 1.00 15.00 49 ARG A N 5
ATOM 4500 C CA . ARG A 1 49 ? -2.518 4.993 0.424 1.00 15.00 49 ARG A CA 5
ATOM 4501 C C . ARG A 1 49 ? -3.198 3.942 1.273 1.00 15.00 49 ARG A C 5
ATOM 4502 O O . ARG A 1 49 ? -3.134 2.763 0.969 1.00 15.00 49 ARG A O 5
ATOM 4523 N N . GLU A 1 50 ? -3.775 4.337 2.379 1.00 15.00 50 GLU A N 5
ATOM 4524 C CA . GLU A 1 50 ? -4.409 3.354 3.217 1.00 15.00 50 GLU A CA 5
ATOM 4525 C C . GLU A 1 50 ? -5.784 2.963 2.743 1.00 15.00 50 GLU A C 5
ATOM 4526 O O . GLU A 1 50 ? -6.274 1.914 3.076 1.00 15.00 50 GLU A O 5
ATOM 4538 N N . SER A 1 51 ? -6.424 3.799 1.988 1.00 15.00 51 SER A N 5
ATOM 4539 C CA . SER A 1 51 ? -7.640 3.368 1.299 1.00 15.00 51 SER A CA 5
ATOM 4540 C C . SER A 1 51 ? -7.324 2.256 0.286 1.00 15.00 51 SER A C 5
ATOM 4541 O O . SER A 1 51 ? -8.221 1.613 -0.254 1.00 15.00 51 SER A O 5
ATOM 4549 N N . LEU A 1 52 ? -6.035 2.032 0.065 1.00 15.00 52 LEU A N 5
ATOM 4550 C CA . LEU A 1 52 ? -5.554 1.103 -0.946 1.00 15.00 52 LEU A CA 5
ATOM 4551 C C . LEU A 1 52 ? -5.680 -0.303 -0.574 1.00 15.00 52 LEU A C 5
ATOM 4552 O O . LEU A 1 52 ? -6.271 -1.167 -1.214 1.00 15.00 52 LEU A O 5
ATOM 4568 N N . PHE A 1 53 ? -5.198 -0.426 0.515 1.00 15.00 53 PHE A N 5
ATOM 4569 C CA . PHE A 1 53 ? -4.857 -1.592 1.136 1.00 15.00 53 PHE A CA 5
ATOM 4570 C C . PHE A 1 53 ? -6.101 -2.338 1.555 1.00 15.00 53 PHE A C 5
ATOM 4571 O O . PHE A 1 53 ? -6.153 -3.560 1.550 1.00 15.00 53 PHE A O 5
ATOM 4588 N N . GLU A 1 54 ? -7.106 -1.556 1.881 1.00 15.00 54 GLU A N 5
ATOM 4589 C CA . GLU A 1 54 ? -8.438 -2.080 2.177 1.00 15.00 54 GLU A CA 5
ATOM 4590 C C . GLU A 1 54 ? -8.955 -2.876 0.989 1.00 15.00 54 GLU A C 5
ATOM 4591 O O . GLU A 1 54 ? -9.440 -3.999 1.136 1.00 15.00 54 GLU A O 5
ATOM 4603 N N . GLU A 1 55 ? -8.841 -2.282 -0.192 1.00 15.00 55 GLU A N 5
ATOM 4604 C CA . GLU A 1 55 ? -9.350 -2.909 -1.406 1.00 15.00 55 GLU A CA 5
ATOM 4605 C C . GLU A 1 55 ? -8.558 -4.163 -1.752 1.00 15.00 55 GLU A C 5
ATOM 4606 O O . GLU A 1 55 ? -9.145 -5.223 -1.932 1.00 15.00 55 GLU A O 5
ATOM 4618 N N . TRP A 1 56 ? -7.226 -4.048 -1.780 1.00 15.00 56 TRP A N 5
ATOM 4619 C CA . TRP A 1 56 ? -6.363 -5.174 -2.150 1.00 15.00 56 TRP A CA 5
ATOM 4620 C C . TRP A 1 56 ? -6.446 -6.304 -1.116 1.00 15.00 56 TRP A C 5
ATOM 4621 O O . TRP A 1 56 ? -6.146 -7.467 -1.387 1.00 15.00 56 TRP A O 5
ATOM 4642 N N . CYS A 1 57 ? -6.877 -5.920 0.061 1.00 15.00 57 CYS A N 5
ATOM 4643 C CA . CYS A 1 57 ? -7.036 -6.831 1.195 1.00 15.00 57 CYS A CA 5
ATOM 4644 C C . CYS A 1 57 ? -8.098 -7.874 0.868 1.00 15.00 57 CYS A C 5
ATOM 4645 O O . CYS A 1 57 ? -7.883 -9.076 1.016 1.00 15.00 57 CYS A O 5
ATOM 4653 N N . GLY A 1 58 ? -9.247 -7.394 0.408 1.00 15.00 58 GLY A N 5
ATOM 4654 C CA . GLY A 1 58 ? -10.303 -8.275 -0.040 1.00 15.00 58 GLY A CA 5
ATOM 4655 C C . GLY A 1 58 ? -10.426 -8.208 -1.541 1.00 15.00 58 GLY A C 5
ATOM 4656 O O . GLY A 1 58 ? -11.527 -8.162 -2.094 1.00 15.00 58 GLY A O 5
ATOM 4660 N N . GLU A 1 59 ? -9.278 -8.180 -2.191 1.00 15.00 59 GLU A N 5
ATOM 4661 C CA . GLU A 1 59 ? -9.206 -7.968 -3.619 1.00 15.00 59 GLU A CA 5
ATOM 4662 C C . GLU A 1 59 ? -9.035 -9.302 -4.334 1.00 15.00 59 GLU A C 5
ATOM 4663 O O . GLU A 1 59 ? -7.909 -9.844 -4.334 1.00 15.00 59 GLU A O 5
ATOM 4676 N N . ASP A 1 5 ? -6.370 7.720 -11.395 1.00 15.00 5 ASP A N 6
ATOM 4677 C CA . ASP A 1 5 ? -7.764 7.475 -11.714 1.00 15.00 5 ASP A CA 6
ATOM 4678 C C . ASP A 1 5 ? -8.034 5.979 -11.694 1.00 15.00 5 ASP A C 6
ATOM 4679 O O . ASP A 1 5 ? -8.127 5.345 -12.746 1.00 15.00 5 ASP A O 6
ATOM 4688 N N . ILE A 1 6 ? -8.120 5.436 -10.473 1.00 15.00 6 ILE A N 6
ATOM 4689 C CA . ILE A 1 6 ? -8.289 4.000 -10.220 1.00 15.00 6 ILE A CA 6
ATOM 4690 C C . ILE A 1 6 ? -7.374 3.151 -11.104 1.00 15.00 6 ILE A C 6
ATOM 4691 O O . ILE A 1 6 ? -7.743 2.713 -12.193 1.00 15.00 6 ILE A O 6
ATOM 4707 N N . ASP A 1 7 ? -6.197 2.880 -10.554 1.00 15.00 7 ASP A N 6
ATOM 4708 C CA . ASP A 1 7 ? -5.113 2.140 -11.264 1.00 15.00 7 ASP A CA 6
ATOM 4709 C C . ASP A 1 7 ? -3.787 2.219 -10.597 1.00 15.00 7 ASP A C 6
ATOM 4710 O O . ASP A 1 7 ? -2.913 1.358 -10.666 1.00 15.00 7 ASP A O 6
ATOM 4719 N N . GLU A 1 8 ? -3.767 3.223 -9.925 1.00 15.00 8 GLU A N 6
ATOM 4720 C CA . GLU A 1 8 ? -2.697 3.619 -9.018 1.00 15.00 8 GLU A CA 6
ATOM 4721 C C . GLU A 1 8 ? -2.826 2.799 -7.741 1.00 15.00 8 GLU A C 6
ATOM 4722 O O . GLU A 1 8 ? -1.851 2.515 -7.046 1.00 15.00 8 GLU A O 6
ATOM 4734 N N . ARG A 1 9 ? -4.062 2.424 -7.464 1.00 15.00 9 ARG A N 6
ATOM 4735 C CA . ARG A 1 9 ? -4.415 1.598 -6.329 1.00 15.00 9 ARG A CA 6
ATOM 4736 C C . ARG A 1 9 ? -3.742 0.236 -6.417 1.00 15.00 9 ARG A C 6
ATOM 4737 O O . ARG A 1 9 ? -3.039 -0.171 -5.500 1.00 15.00 9 ARG A O 6
ATOM 4758 N N . ASN A 1 10 ? -3.881 -0.413 -7.564 1.00 15.00 10 ASN A N 6
ATOM 4759 C CA . ASN A 1 10 ? -3.371 -1.774 -7.761 1.00 15.00 10 ASN A CA 6
ATOM 4760 C C . ASN A 1 10 ? -1.866 -1.759 -7.789 1.00 15.00 10 ASN A C 6
ATOM 4761 O O . ASN A 1 10 ? -1.227 -2.803 -7.753 1.00 15.00 10 ASN A O 6
ATOM 4772 N N . ILE A 1 11 ? -1.305 -0.562 -7.846 1.00 15.00 11 ILE A N 6
ATOM 4773 C CA . ILE A 1 11 ? 0.111 -0.407 -7.660 1.00 15.00 11 ILE A CA 6
ATOM 4774 C C . ILE A 1 11 ? 0.473 -0.767 -6.226 1.00 15.00 11 ILE A C 6
ATOM 4775 O O . ILE A 1 11 ? 1.335 -1.608 -6.018 1.00 15.00 11 ILE A O 6
ATOM 4791 N N . PHE A 1 12 ? -0.239 -0.209 -5.236 1.00 15.00 12 PHE A N 6
ATOM 4792 C CA . PHE A 1 12 ? 0.181 -0.384 -3.848 1.00 15.00 12 PHE A CA 6
ATOM 4793 C C . PHE A 1 12 ? -0.068 -1.801 -3.341 1.00 15.00 12 PHE A C 6
ATOM 4794 O O . PHE A 1 12 ? 0.861 -2.394 -2.923 1.00 15.00 12 PHE A O 6
ATOM 4811 N N . PHE A 1 13 ? -1.281 -2.352 -3.489 1.00 15.00 13 PHE A N 6
ATOM 4812 C CA . PHE A 1 13 ? -1.583 -3.822 -3.370 1.00 15.00 13 PHE A CA 6
ATOM 4813 C C . PHE A 1 13 ? -0.474 -4.654 -4.012 1.00 15.00 13 PHE A C 6
ATOM 4814 O O . PHE A 1 13 ? -0.075 -5.667 -3.482 1.00 15.00 13 PHE A O 6
ATOM 4831 N N . GLU A 1 14 ? -0.014 -4.238 -5.194 1.00 15.00 14 GLU A N 6
ATOM 4832 C CA . GLU A 1 14 ? 1.028 -4.983 -5.908 1.00 15.00 14 GLU A CA 6
ATOM 4833 C C . GLU A 1 14 ? 2.333 -4.874 -5.136 1.00 15.00 14 GLU A C 6
ATOM 4834 O O . GLU A 1 14 ? 3.024 -5.866 -4.908 1.00 15.00 14 GLU A O 6
ATOM 4846 N N . LEU A 1 15 ? 2.648 -3.655 -4.720 1.00 15.00 15 LEU A N 6
ATOM 4847 C CA . LEU A 1 15 ? 3.757 -3.417 -3.811 1.00 15.00 15 LEU A CA 6
ATOM 4848 C C . LEU A 1 15 ? 3.476 -4.141 -2.518 1.00 15.00 15 LEU A C 6
ATOM 4849 O O . LEU A 1 15 ? 4.384 -4.639 -1.853 1.00 15.00 15 LEU A O 6
ATOM 4865 N N . PHE A 1 16 ? 2.192 -4.233 -2.186 1.00 15.00 16 PHE A N 6
ATOM 4866 C CA . PHE A 1 16 ? 1.772 -4.679 -0.938 1.00 15.00 16 PHE A CA 6
ATOM 4867 C C . PHE A 1 16 ? 1.847 -6.217 -0.946 1.00 15.00 16 PHE A C 6
ATOM 4868 O O . PHE A 1 16 ? 1.968 -6.874 0.081 1.00 15.00 16 PHE A O 6
ATOM 4885 N N . ASP A 1 17 ? 1.739 -6.781 -2.138 1.00 15.00 17 ASP A N 6
ATOM 4886 C CA . ASP A 1 17 ? 1.912 -8.210 -2.358 1.00 15.00 17 ASP A CA 6
ATOM 4887 C C . ASP A 1 17 ? 3.375 -8.564 -2.424 1.00 15.00 17 ASP A C 6
ATOM 4888 O O . ASP A 1 17 ? 3.837 -9.513 -1.794 1.00 15.00 17 ASP A O 6
ATOM 4897 N N . ARG A 1 18 ? 4.085 -7.800 -3.227 1.00 15.00 18 ARG A N 6
ATOM 4898 C CA . ARG A 1 18 ? 5.516 -7.984 -3.421 1.00 15.00 18 ARG A CA 6
ATOM 4899 C C . ARG A 1 18 ? 6.263 -7.873 -2.094 1.00 15.00 18 ARG A C 6
ATOM 4900 O O . ARG A 1 18 ? 7.339 -8.445 -1.922 1.00 15.00 18 ARG A O 6
ATOM 4921 N N . TYR A 1 19 ? 5.679 -7.150 -1.152 1.00 15.00 19 TYR A N 6
ATOM 4922 C CA . TYR A 1 19 ? 6.273 -7.003 0.168 1.00 15.00 19 TYR A CA 6
ATOM 4923 C C . TYR A 1 19 ? 5.586 -7.940 1.152 1.00 15.00 19 TYR A C 6
ATOM 4924 O O . TYR A 1 19 ? 6.009 -8.067 2.300 1.00 15.00 19 TYR A O 6
ATOM 4942 N N . LYS A 1 20 ? 4.531 -8.597 0.671 1.00 15.00 20 LYS A N 6
ATOM 4943 C CA . LYS A 1 20 ? 3.720 -9.509 1.476 1.00 15.00 20 LYS A CA 6
ATOM 4944 C C . LYS A 1 20 ? 3.218 -8.827 2.734 1.00 15.00 20 LYS A C 6
ATOM 4945 O O . LYS A 1 20 ? 3.672 -9.124 3.844 1.00 15.00 20 LYS A O 6
ATOM 4964 N N . LEU A 1 21 ? 2.298 -7.899 2.564 1.00 15.00 21 LEU A N 6
ATOM 4965 C CA . LEU A 1 21 ? 1.761 -7.171 3.686 1.00 15.00 21 LEU A CA 6
ATOM 4966 C C . LEU A 1 21 ? 0.721 -7.988 4.383 1.00 15.00 21 LEU A C 6
ATOM 4967 O O . LEU A 1 21 ? 0.209 -8.976 3.856 1.00 15.00 21 LEU A O 6
ATOM 4983 N N . ASP A 1 22 ? 0.410 -7.543 5.562 1.00 15.00 22 ASP A N 6
ATOM 4984 C CA . ASP A 1 22 ? -0.718 -8.061 6.283 1.00 15.00 22 ASP A CA 6
ATOM 4985 C C . ASP A 1 22 ? -1.840 -7.104 6.059 1.00 15.00 22 ASP A C 6
ATOM 4986 O O . ASP A 1 22 ? -1.991 -6.093 6.746 1.00 15.00 22 ASP A O 6
ATOM 4995 N N . LYS A 1 23 ? -2.565 -7.399 5.018 1.00 15.00 23 LYS A N 6
ATOM 4996 C CA . LYS A 1 23 ? -3.533 -6.474 4.482 1.00 15.00 23 LYS A CA 6
ATOM 4997 C C . LYS A 1 23 ? -4.682 -6.219 5.460 1.00 15.00 23 LYS A C 6
ATOM 4998 O O . LYS A 1 23 ? -5.216 -5.117 5.515 1.00 15.00 23 LYS A O 6
ATOM 5017 N N . PHE A 1 24 ? -5.023 -7.228 6.254 1.00 15.00 24 PHE A N 6
ATOM 5018 C CA . PHE A 1 24 ? -6.141 -7.124 7.194 1.00 15.00 24 PHE A CA 6
ATOM 5019 C C . PHE A 1 24 ? -5.658 -7.029 8.645 1.00 15.00 24 PHE A C 6
ATOM 5020 O O . PHE A 1 24 ? -6.431 -7.226 9.584 1.00 15.00 24 PHE A O 6
ATOM 5037 N N . SER A 1 25 ? -4.388 -6.705 8.823 1.00 15.00 25 SER A N 6
ATOM 5038 C CA . SER A 1 25 ? -3.800 -6.616 10.153 1.00 15.00 25 SER A CA 6
ATOM 5039 C C . SER A 1 25 ? -3.798 -5.169 10.657 1.00 15.00 25 SER A C 6
ATOM 5040 O O . SER A 1 25 ? -4.662 -4.769 11.439 1.00 15.00 25 SER A O 6
ATOM 5048 N N . THR A 1 26 ? -2.837 -4.393 10.195 1.00 15.00 26 THR A N 6
ATOM 5049 C CA . THR A 1 26 ? -2.760 -2.970 10.493 1.00 15.00 26 THR A CA 6
ATOM 5050 C C . THR A 1 26 ? -2.579 -2.239 9.233 1.00 15.00 26 THR A C 6
ATOM 5051 O O . THR A 1 26 ? -2.265 -2.808 8.185 1.00 15.00 26 THR A O 6
ATOM 5062 N N . TRP A 1 27 ? -2.866 -0.997 9.315 1.00 15.00 27 TRP A N 6
ATOM 5063 C CA . TRP A 1 27 ? -2.479 -0.145 8.236 1.00 15.00 27 TRP A CA 6
ATOM 5064 C C . TRP A 1 27 ? -1.015 0.142 8.338 1.00 15.00 27 TRP A C 6
ATOM 5065 O O . TRP A 1 27 ? -0.267 -0.086 7.394 1.00 15.00 27 TRP A O 6
ATOM 5086 N N . SER A 1 28 ? -0.590 0.583 9.504 1.00 15.00 28 SER A N 6
ATOM 5087 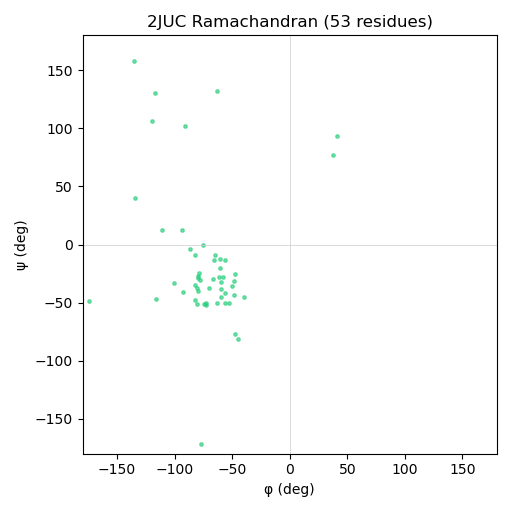C CA . SER A 1 28 ? 0.745 1.065 9.594 1.00 15.00 28 SER A CA 6
ATOM 5088 C C . SER A 1 28 ? 1.871 0.098 9.758 1.00 15.00 28 SER A C 6
ATOM 5089 O O . SER A 1 28 ? 2.949 0.387 9.281 1.00 15.00 28 SER A O 6
ATOM 5097 N N . LEU A 1 29 ? 1.716 -0.999 10.479 1.00 15.00 29 LEU A N 6
ATOM 5098 C CA . LEU A 1 29 ? 2.823 -1.953 10.526 1.00 15.00 29 LEU A CA 6
ATOM 5099 C C . LEU A 1 29 ? 3.223 -2.239 9.094 1.00 15.00 29 LEU A C 6
ATOM 5100 O O . LEU A 1 29 ? 4.332 -2.657 8.796 1.00 15.00 29 LEU A O 6
ATOM 5116 N N . GLN A 1 30 ? 2.227 -2.057 8.244 1.00 15.00 30 GLN A N 6
ATOM 5117 C CA . GLN A 1 30 ? 2.355 -2.093 6.809 1.00 15.00 30 GLN A CA 6
ATOM 5118 C C . GLN A 1 30 ? 2.872 -0.738 6.249 1.00 15.00 30 GLN A C 6
ATOM 5119 O O . GLN A 1 30 ? 3.786 -0.703 5.446 1.00 15.00 30 GLN A O 6
ATOM 5133 N N . SER A 1 31 ? 2.233 0.374 6.661 1.00 15.00 31 SER A N 6
ATOM 5134 C CA . SER A 1 31 ? 2.619 1.734 6.205 1.00 15.00 31 SER A CA 6
ATOM 5135 C C . SER A 1 31 ? 3.873 2.326 6.819 1.00 15.00 31 SER A C 6
ATOM 5136 O O . SER A 1 31 ? 4.721 2.808 6.084 1.00 15.00 31 SER A O 6
ATOM 5144 N N . LYS A 1 32 ? 4.013 2.314 8.135 1.00 15.00 32 LYS A N 6
ATOM 5145 C CA . LYS A 1 32 ? 5.275 2.710 8.752 1.00 15.00 32 LYS A CA 6
ATOM 5146 C C . LYS A 1 32 ? 6.349 1.741 8.292 1.00 15.00 32 LYS A C 6
ATOM 5147 O O . LYS A 1 32 ? 7.539 1.921 8.537 1.00 15.00 32 LYS A O 6
ATOM 5166 N N . LYS A 1 33 ? 5.883 0.688 7.635 1.00 15.00 33 LYS A N 6
ATOM 5167 C CA . LYS A 1 33 ? 6.770 -0.281 7.007 1.00 15.00 33 LYS A CA 6
ATOM 5168 C C . LYS A 1 33 ? 7.183 0.230 5.637 1.00 15.00 33 LYS A C 6
ATOM 5169 O O . LYS A 1 33 ? 8.371 0.360 5.345 1.00 15.00 33 LYS A O 6
ATOM 5188 N N . ILE A 1 34 ? 6.188 0.554 4.819 1.00 15.00 34 ILE A N 6
ATOM 5189 C CA . ILE A 1 34 ? 6.425 0.892 3.427 1.00 15.00 34 ILE A CA 6
ATOM 5190 C C . ILE A 1 34 ? 6.787 2.373 3.229 1.00 15.00 34 ILE A C 6
ATOM 5191 O O . ILE A 1 34 ? 7.220 2.771 2.153 1.00 15.00 34 ILE A O 6
ATOM 5207 N N . GLU A 1 35 ? 6.625 3.191 4.266 1.00 15.00 35 GLU A N 6
ATOM 5208 C CA . GLU A 1 35 ? 7.024 4.609 4.185 1.00 15.00 35 GLU A CA 6
ATOM 5209 C C . GLU A 1 35 ? 8.515 4.780 3.935 1.00 15.00 35 GLU A C 6
ATOM 5210 O O . GLU A 1 35 ? 8.941 5.779 3.357 1.00 15.00 35 GLU A O 6
ATOM 5222 N N . ASN A 1 36 ? 9.307 3.813 4.362 1.00 15.00 36 ASN A N 6
ATOM 5223 C CA . ASN A 1 36 ? 10.746 3.887 4.165 1.00 15.00 36 ASN A CA 6
ATOM 5224 C C . ASN A 1 36 ? 11.121 3.247 2.836 1.00 15.00 36 ASN A C 6
ATOM 5225 O O . ASN A 1 36 ? 12.291 2.960 2.569 1.00 15.00 36 ASN A O 6
ATOM 5236 N N . ASP A 1 37 ? 10.116 3.025 2.010 1.00 15.00 37 ASP A N 6
ATOM 5237 C CA . ASP A 1 37 ? 10.306 2.437 0.698 1.00 15.00 37 ASP A CA 6
ATOM 5238 C C . ASP A 1 37 ? 9.845 3.402 -0.378 1.00 15.00 37 ASP A C 6
ATOM 5239 O O . ASP A 1 37 ? 9.044 4.297 -0.117 1.00 15.00 37 ASP A O 6
ATOM 5248 N N . PRO A 1 38 ? 10.351 3.244 -1.610 1.00 15.00 38 PRO A N 6
ATOM 5249 C CA . PRO A 1 38 ? 9.934 4.076 -2.739 1.00 15.00 38 PRO A CA 6
ATOM 5250 C C . PRO A 1 38 ? 8.516 3.748 -3.200 1.00 15.00 38 PRO A C 6
ATOM 5251 O O . PRO A 1 38 ? 7.995 4.365 -4.134 1.00 15.00 38 PRO A O 6
ATOM 5262 N N . ASP A 1 39 ? 7.903 2.768 -2.550 1.00 15.00 39 ASP A N 6
ATOM 5263 C CA . ASP A 1 39 ? 6.567 2.323 -2.913 1.00 15.00 39 ASP A CA 6
ATOM 5264 C C . ASP A 1 39 ? 5.503 3.264 -2.334 1.00 15.00 39 ASP A C 6
ATOM 5265 O O . ASP A 1 39 ? 4.619 3.707 -3.060 1.00 15.00 39 ASP A O 6
ATOM 5274 N N . PHE A 1 40 ? 5.607 3.592 -1.039 1.00 15.00 40 PHE A N 6
ATOM 5275 C CA . PHE A 1 40 ? 4.697 4.571 -0.406 1.00 15.00 40 PHE A CA 6
ATOM 5276 C C . PHE A 1 40 ? 4.738 5.896 -1.166 1.00 15.00 40 PHE A C 6
ATOM 5277 O O . PHE A 1 40 ? 3.734 6.601 -1.279 1.00 15.00 40 PHE A O 6
ATOM 5294 N N . TYR A 1 41 ? 5.918 6.212 -1.697 1.00 15.00 41 TYR A N 6
ATOM 5295 C CA . TYR A 1 41 ? 6.156 7.477 -2.385 1.00 15.00 41 TYR A CA 6
ATOM 5296 C C . TYR A 1 41 ? 5.507 7.519 -3.772 1.00 15.00 41 TYR A C 6
ATOM 5297 O O . TYR A 1 41 ? 5.602 8.526 -4.473 1.00 15.00 41 TYR A O 6
ATOM 5315 N N . LYS A 1 42 ? 4.858 6.430 -4.175 1.00 15.00 42 LYS A N 6
ATOM 5316 C CA . LYS A 1 42 ? 4.187 6.385 -5.475 1.00 15.00 42 LYS A CA 6
ATOM 5317 C C . LYS A 1 42 ? 2.958 7.286 -5.481 1.00 15.00 42 LYS A C 6
ATOM 5318 O O . LYS A 1 42 ? 2.513 7.741 -6.534 1.00 15.00 42 LYS A O 6
ATOM 5337 N N . ILE A 1 43 ? 2.417 7.540 -4.300 1.00 15.00 43 ILE A N 6
ATOM 5338 C CA . ILE A 1 43 ? 1.318 8.477 -4.148 1.00 15.00 43 ILE A CA 6
ATOM 5339 C C . ILE A 1 43 ? 1.711 9.546 -3.132 1.00 15.00 43 ILE A C 6
ATOM 5340 O O . ILE A 1 43 ? 2.206 9.220 -2.053 1.00 15.00 43 ILE A O 6
ATOM 5356 N N . ARG A 1 44 ? 1.518 10.815 -3.486 1.00 15.00 44 ARG A N 6
ATOM 5357 C CA . ARG A 1 44 ? 1.891 11.921 -2.604 1.00 15.00 44 ARG A CA 6
ATOM 5358 C C . ARG A 1 44 ? 1.101 11.856 -1.313 1.00 15.00 44 ARG A C 6
ATOM 5359 O O . ARG A 1 44 ? 1.657 11.804 -0.219 1.00 15.00 44 ARG A O 6
ATOM 5380 N N . ASP A 1 45 ? -0.203 11.885 -1.474 1.00 15.00 45 ASP A N 6
ATOM 5381 C CA . ASP A 1 45 ? -1.127 11.864 -0.352 1.00 15.00 45 ASP A CA 6
ATOM 5382 C C . ASP A 1 45 ? -1.223 10.478 0.272 1.00 15.00 45 ASP A C 6
ATOM 5383 O O . ASP A 1 45 ? -1.241 9.459 -0.418 1.00 15.00 45 ASP A O 6
ATOM 5392 N N . ASP A 1 46 ? -1.271 10.465 1.594 1.00 15.00 46 ASP A N 6
ATOM 5393 C CA . ASP A 1 46 ? -1.328 9.232 2.374 1.00 15.00 46 ASP A CA 6
ATOM 5394 C C . ASP A 1 46 ? -2.776 8.824 2.608 1.00 15.00 46 ASP A C 6
ATOM 5395 O O . ASP A 1 46 ? -3.063 7.674 2.916 1.00 15.00 46 ASP A O 6
ATOM 5404 N N . THR A 1 47 ? -3.681 9.779 2.409 1.00 15.00 47 THR A N 6
ATOM 5405 C CA . THR A 1 47 ? -5.104 9.584 2.673 1.00 15.00 47 THR A CA 6
ATOM 5406 C C . THR A 1 47 ? -5.719 8.531 1.744 1.00 15.00 47 THR A C 6
ATOM 5407 O O . THR A 1 47 ? -6.785 7.974 2.025 1.00 15.00 47 THR A O 6
ATOM 5418 N N . VAL A 1 48 ? -5.062 8.278 0.625 1.00 15.00 48 VAL A N 6
ATOM 5419 C CA . VAL A 1 48 ? -5.530 7.272 -0.312 1.00 15.00 48 VAL A CA 6
ATOM 5420 C C . VAL A 1 48 ? -4.733 5.978 -0.150 1.00 15.00 48 VAL A C 6
ATOM 5421 O O . VAL A 1 48 ? -5.206 4.901 -0.504 1.00 15.00 48 VAL A O 6
ATOM 5434 N N . ARG A 1 49 ? -3.544 6.086 0.436 1.00 15.00 49 ARG A N 6
ATOM 5435 C CA . ARG A 1 49 ? -2.649 4.940 0.587 1.00 15.00 49 ARG A CA 6
ATOM 5436 C C . ARG A 1 49 ? -3.278 3.859 1.441 1.00 15.00 49 ARG A C 6
ATOM 5437 O O . ARG A 1 49 ? -3.229 2.689 1.107 1.00 15.00 49 ARG A O 6
ATOM 5458 N N . GLU A 1 50 ? -3.794 4.221 2.588 1.00 15.00 50 GLU A N 6
ATOM 5459 C CA . GLU A 1 50 ? -4.433 3.237 3.429 1.00 15.00 50 GLU A CA 6
ATOM 5460 C C . GLU A 1 50 ? -5.843 2.930 2.999 1.00 15.00 50 GLU A C 6
ATOM 5461 O O . GLU A 1 50 ? -6.458 2.002 3.469 1.00 15.00 50 GLU A O 6
ATOM 5473 N N . SER A 1 51 ? -6.372 3.742 2.155 1.00 15.00 51 SER A N 6
ATOM 5474 C CA . SER A 1 51 ? -7.575 3.360 1.429 1.00 15.00 51 SER A CA 6
ATOM 5475 C C . SER A 1 51 ? -7.255 2.268 0.394 1.00 15.00 51 SER A C 6
ATOM 5476 O O . SER A 1 51 ? -8.152 1.664 -0.194 1.00 15.00 51 SER A O 6
ATOM 5484 N N . LEU A 1 52 ? -5.962 2.013 0.193 1.00 15.00 52 LEU A N 6
ATOM 5485 C CA . LEU A 1 52 ? -5.487 1.090 -0.836 1.00 15.00 52 LEU A CA 6
ATOM 5486 C C . LEU A 1 52 ? -5.632 -0.318 -0.484 1.00 15.00 52 LEU A C 6
ATOM 5487 O O . LEU A 1 52 ? -6.208 -1.171 -1.151 1.00 15.00 52 LEU A O 6
ATOM 5503 N N . PHE A 1 53 ? -5.154 -0.455 0.610 1.00 15.00 53 PHE A N 6
ATOM 5504 C CA . PHE A 1 53 ? -4.843 -1.626 1.236 1.00 15.00 53 PHE A CA 6
ATOM 5505 C C . PHE A 1 53 ? -6.112 -2.358 1.633 1.00 15.00 53 PHE A C 6
ATOM 5506 O O . PHE A 1 53 ? -6.192 -3.577 1.579 1.00 15.00 53 PHE A O 6
ATOM 5523 N N . GLU A 1 54 ? -7.103 -1.567 1.991 1.00 15.00 54 GLU A N 6
ATOM 5524 C CA . GLU A 1 54 ? -8.447 -2.081 2.270 1.00 15.00 54 GLU A CA 6
ATOM 5525 C C . GLU A 1 54 ? -8.951 -2.863 1.073 1.00 15.00 54 GLU A C 6
ATOM 5526 O O . GLU A 1 54 ? -9.441 -3.986 1.201 1.00 15.00 54 GLU A O 6
ATOM 5538 N N . GLU A 1 55 ? -8.815 -2.250 -0.091 1.00 15.00 55 GLU A N 6
ATOM 5539 C CA . GLU A 1 55 ? -9.340 -2.814 -1.323 1.00 15.00 55 GLU A CA 6
ATOM 5540 C C . GLU A 1 55 ? -8.567 -4.047 -1.759 1.00 15.00 55 GLU A C 6
ATOM 5541 O O . GLU A 1 55 ? -9.172 -5.085 -1.986 1.00 15.00 55 GLU A O 6
ATOM 5553 N N . TRP A 1 56 ? -7.236 -3.947 -1.815 1.00 15.00 56 TRP A N 6
ATOM 5554 C CA . TRP A 1 56 ? -6.394 -5.071 -2.242 1.00 15.00 56 TRP A CA 6
ATOM 5555 C C . TRP A 1 56 ? -6.539 -6.259 -1.294 1.00 15.00 56 TRP A C 6
ATOM 5556 O O . TRP A 1 56 ? -6.345 -7.419 -1.663 1.00 15.00 56 TRP A O 6
ATOM 5577 N N . CYS A 1 57 ? -6.920 -5.927 -0.082 1.00 15.00 57 CYS A N 6
ATOM 5578 C CA . CYS A 1 57 ? -7.077 -6.891 1.007 1.00 15.00 57 CYS A CA 6
ATOM 5579 C C . CYS A 1 57 ? -8.115 -7.939 0.623 1.00 15.00 57 CYS A C 6
ATOM 5580 O O . CYS A 1 57 ? -7.876 -9.141 0.724 1.00 15.00 57 CYS A O 6
ATOM 5588 N N . GLY A 1 58 ? -9.266 -7.459 0.169 1.00 15.00 58 GLY A N 6
ATOM 5589 C CA . GLY A 1 58 ? -10.303 -8.342 -0.321 1.00 15.00 58 GLY A CA 6
ATOM 5590 C C . GLY A 1 58 ? -10.509 -8.114 -1.795 1.00 15.00 58 GLY A C 6
ATOM 5591 O O . GLY A 1 58 ? -11.633 -8.119 -2.297 1.00 15.00 58 GLY A O 6
ATOM 5595 N N . GLU A 1 59 ? -9.401 -7.898 -2.480 1.00 15.00 59 GLU A N 6
ATOM 5596 C CA . GLU A 1 59 ? -9.412 -7.478 -3.864 1.00 15.00 59 GLU A CA 6
ATOM 5597 C C . GLU A 1 59 ? -9.546 -8.686 -4.782 1.00 15.00 59 GLU A C 6
ATOM 5598 O O . GLU A 1 59 ? -8.517 -9.321 -5.095 1.00 15.00 59 GLU A O 6
ATOM 5611 N N . ASP A 1 5 ? -8.162 7.256 -8.530 1.00 15.00 5 ASP A N 7
ATOM 5612 C CA . ASP A 1 5 ? -9.362 6.878 -9.257 1.00 15.00 5 ASP A CA 7
ATOM 5613 C C . ASP A 1 5 ? -9.100 5.602 -10.036 1.00 15.00 5 ASP A C 7
ATOM 5614 O O . ASP A 1 5 ? -8.973 5.619 -11.259 1.00 15.00 5 ASP A O 7
ATOM 5623 N N . ILE A 1 6 ? -8.983 4.519 -9.272 1.00 15.00 6 ILE A N 7
ATOM 5624 C CA . ILE A 1 6 ? -8.669 3.174 -9.763 1.00 15.00 6 ILE A CA 7
ATOM 5625 C C . ILE A 1 6 ? -7.632 3.135 -10.886 1.00 15.00 6 ILE A C 7
ATOM 5626 O O . ILE A 1 6 ? -7.945 3.245 -12.073 1.00 15.00 6 ILE A O 7
ATOM 5642 N N . ASP A 1 7 ? -6.394 2.942 -10.466 1.00 15.00 7 ASP A N 7
ATOM 5643 C CA . ASP A 1 7 ? -5.264 2.718 -11.377 1.00 15.00 7 ASP A CA 7
ATOM 5644 C C . ASP A 1 7 ? -4.008 2.544 -10.635 1.00 15.00 7 ASP A C 7
ATOM 5645 O O . ASP A 1 7 ? -3.230 1.596 -10.724 1.00 15.00 7 ASP A O 7
ATOM 5654 N N . GLU A 1 8 ? -3.990 3.453 -9.857 1.00 15.00 8 GLU A N 7
ATOM 5655 C CA . GLU A 1 8 ? -2.908 3.767 -8.927 1.00 15.00 8 GLU A CA 7
ATOM 5656 C C . GLU A 1 8 ? -2.986 2.865 -7.704 1.00 15.00 8 GLU A C 7
ATOM 5657 O O . GLU A 1 8 ? -1.970 2.475 -7.136 1.00 15.00 8 GLU A O 7
ATOM 5669 N N . ARG A 1 9 ? -4.210 2.549 -7.307 1.00 15.00 9 ARG A N 7
ATOM 5670 C CA . ARG A 1 9 ? -4.459 1.689 -6.167 1.00 15.00 9 ARG A CA 7
ATOM 5671 C C . ARG A 1 9 ? -3.757 0.352 -6.333 1.00 15.00 9 ARG A C 7
ATOM 5672 O O . ARG A 1 9 ? -2.977 -0.055 -5.479 1.00 15.00 9 ARG A O 7
ATOM 5693 N N . ASN A 1 10 ? -3.966 -0.266 -7.484 1.00 15.00 10 ASN A N 7
ATOM 5694 C CA . ASN A 1 10 ? -3.485 -1.626 -7.748 1.00 15.00 10 ASN A CA 7
ATOM 5695 C C . ASN A 1 10 ? -1.980 -1.660 -7.775 1.00 15.00 10 ASN A C 7
ATOM 5696 O O . ASN A 1 10 ? -1.383 -2.720 -7.669 1.00 15.00 10 ASN A O 7
ATOM 5707 N N . ILE A 1 11 ? -1.368 -0.496 -7.887 1.00 15.00 11 ILE A N 7
ATOM 5708 C CA . ILE A 1 11 ? 0.059 -0.407 -7.744 1.00 15.00 11 ILE A CA 7
ATOM 5709 C C . ILE A 1 11 ? 0.449 -0.812 -6.328 1.00 15.00 11 ILE A C 7
ATOM 5710 O O . ILE A 1 11 ? 1.272 -1.699 -6.152 1.00 15.00 11 ILE A O 7
ATOM 5726 N N . PHE A 1 12 ? -0.211 -0.227 -5.323 1.00 15.00 12 PHE A N 7
ATOM 5727 C CA . PHE A 1 12 ? 0.230 -0.404 -3.941 1.00 15.00 12 PHE A CA 7
ATOM 5728 C C . PHE A 1 12 ? -0.007 -1.819 -3.426 1.00 15.00 12 PHE A C 7
ATOM 5729 O O . PHE A 1 12 ? 0.924 -2.401 -3.005 1.00 15.00 12 PHE A O 7
ATOM 5746 N N . PHE A 1 13 ? -1.220 -2.371 -3.564 1.00 15.00 13 PHE A N 7
ATOM 5747 C CA . PHE A 1 13 ? -1.540 -3.835 -3.402 1.00 15.00 13 PHE A CA 7
ATOM 5748 C C . PHE A 1 13 ? -0.440 -4.697 -4.005 1.00 15.00 13 PHE A C 7
ATOM 5749 O O . PHE A 1 13 ? 0.008 -5.653 -3.400 1.00 15.00 13 PHE A O 7
ATOM 5766 N N . GLU A 1 14 ? -0.031 -4.368 -5.230 1.00 15.00 14 GLU A N 7
ATOM 5767 C CA . GLU A 1 14 ? 1.001 -5.149 -5.913 1.00 15.00 14 GLU A CA 7
ATOM 5768 C C . GLU A 1 14 ? 2.314 -5.015 -5.169 1.00 15.00 14 GLU A C 7
ATOM 5769 O O . GLU A 1 14 ? 3.017 -5.995 -4.941 1.00 15.00 14 GLU A O 7
ATOM 5781 N N . LEU A 1 15 ? 2.619 -3.791 -4.772 1.00 15.00 15 LEU A N 7
ATOM 5782 C CA . LEU A 1 15 ? 3.742 -3.530 -3.888 1.00 15.00 15 LEU A CA 7
ATOM 5783 C C . LEU A 1 15 ? 3.462 -4.179 -2.550 1.00 15.00 15 LEU A C 7
ATOM 5784 O O . LEU A 1 15 ? 4.367 -4.654 -1.872 1.00 15.00 15 LEU A O 7
ATOM 5800 N N . PHE A 1 16 ? 2.184 -4.227 -2.190 1.00 15.00 16 PHE A N 7
ATOM 5801 C CA . PHE A 1 16 ? 1.766 -4.598 -0.908 1.00 15.00 16 PHE A CA 7
ATOM 5802 C C . PHE A 1 16 ? 1.903 -6.113 -0.755 1.00 15.00 16 PHE A C 7
ATOM 5803 O O . PHE A 1 16 ? 2.177 -6.625 0.326 1.00 15.00 16 PHE A O 7
ATOM 5820 N N . ASP A 1 17 ? 1.676 -6.813 -1.859 1.00 15.00 17 ASP A N 7
ATOM 5821 C CA . ASP A 1 17 ? 1.856 -8.256 -1.942 1.00 15.00 17 ASP A CA 7
ATOM 5822 C C . ASP A 1 17 ? 3.322 -8.606 -2.140 1.00 15.00 17 ASP A C 7
ATOM 5823 O O . ASP A 1 17 ? 3.829 -9.576 -1.579 1.00 15.00 17 ASP A O 7
ATOM 5832 N N . ARG A 1 18 ? 3.994 -7.801 -2.953 1.00 15.00 18 ARG A N 7
ATOM 5833 C CA . ARG A 1 18 ? 5.417 -7.981 -3.231 1.00 15.00 18 ARG A CA 7
ATOM 5834 C C . ARG A 1 18 ? 6.238 -7.818 -1.954 1.00 15.00 18 ARG A C 7
ATOM 5835 O O . ARG A 1 18 ? 7.318 -8.385 -1.811 1.00 15.00 18 ARG A O 7
ATOM 5856 N N . TYR A 1 19 ? 5.705 -7.039 -1.029 1.00 15.00 19 TYR A N 7
ATOM 5857 C CA . TYR A 1 19 ? 6.349 -6.822 0.259 1.00 15.00 19 TYR A CA 7
ATOM 5858 C C . TYR A 1 19 ? 5.566 -7.585 1.322 1.00 15.00 19 TYR A C 7
ATOM 5859 O O . TYR A 1 19 ? 5.787 -7.416 2.521 1.00 15.00 19 TYR A O 7
ATOM 5877 N N . LYS A 1 20 ? 4.670 -8.446 0.821 1.00 15.00 20 LYS A N 7
ATOM 5878 C CA . LYS A 1 20 ? 3.720 -9.240 1.609 1.00 15.00 20 LYS A CA 7
ATOM 5879 C C . LYS A 1 20 ? 3.311 -8.574 2.918 1.00 15.00 20 LYS A C 7
ATOM 5880 O O . LYS A 1 20 ? 3.858 -8.851 3.989 1.00 15.00 20 LYS A O 7
ATOM 5899 N N . LEU A 1 21 ? 2.338 -7.682 2.819 1.00 15.00 21 LEU A N 7
ATOM 5900 C CA . LEU A 1 21 ? 1.812 -7.001 3.971 1.00 15.00 21 LEU A CA 7
ATOM 5901 C C . LEU A 1 21 ? 0.757 -7.860 4.643 1.00 15.00 21 LEU A C 7
ATOM 5902 O O . LEU A 1 21 ? 0.551 -9.017 4.290 1.00 15.00 21 LEU A O 7
ATOM 5918 N N . ASP A 1 22 ? 0.087 -7.271 5.580 1.00 15.00 22 ASP A N 7
ATOM 5919 C CA . ASP A 1 22 ? -1.144 -7.804 6.127 1.00 15.00 22 ASP A CA 7
ATOM 5920 C C . ASP A 1 22 ? -2.215 -6.749 6.006 1.00 15.00 22 ASP A C 7
ATOM 5921 O O . ASP A 1 22 ? -2.379 -5.890 6.861 1.00 15.00 22 ASP A O 7
ATOM 5930 N N . LYS A 1 23 ? -2.928 -6.852 4.912 1.00 15.00 23 LYS A N 7
ATOM 5931 C CA . LYS A 1 23 ? -3.888 -5.831 4.466 1.00 15.00 23 LYS A CA 7
ATOM 5932 C C . LYS A 1 23 ? -5.032 -5.692 5.483 1.00 15.00 23 LYS A C 7
ATOM 5933 O O . LYS A 1 23 ? -5.780 -4.719 5.476 1.00 15.00 23 LYS A O 7
ATOM 5952 N N . PHE A 1 24 ? -5.144 -6.705 6.350 1.00 15.00 24 PHE A N 7
ATOM 5953 C CA . PHE A 1 24 ? -6.216 -6.799 7.344 1.00 15.00 24 PHE A CA 7
ATOM 5954 C C . PHE A 1 24 ? -5.775 -6.252 8.705 1.00 15.00 24 PHE A C 7
ATOM 5955 O O . PHE A 1 24 ? -6.505 -5.498 9.345 1.00 15.00 24 PHE A O 7
ATOM 5972 N N . SER A 1 25 ? -4.578 -6.664 9.133 1.00 15.00 25 SER A N 7
ATOM 5973 C CA . SER A 1 25 ? -4.101 -6.442 10.499 1.00 15.00 25 SER A CA 7
ATOM 5974 C C . SER A 1 25 ? -4.024 -4.950 10.844 1.00 15.00 25 SER A C 7
ATOM 5975 O O . SER A 1 25 ? -4.905 -4.407 11.511 1.00 15.00 25 SER A O 7
ATOM 5983 N N . THR A 1 26 ? -2.970 -4.302 10.396 1.00 15.00 26 THR A N 7
ATOM 5984 C CA . THR A 1 26 ? -2.804 -2.873 10.555 1.00 15.00 26 THR A CA 7
ATOM 5985 C C . THR A 1 26 ? -2.717 -2.287 9.222 1.00 15.00 26 THR A C 7
ATOM 5986 O O . THR A 1 26 ? -2.613 -2.984 8.215 1.00 15.00 26 THR A O 7
ATOM 5997 N N . TRP A 1 27 ? -2.858 -1.026 9.209 1.00 15.00 27 TRP A N 7
ATOM 5998 C CA . TRP A 1 27 ? -2.531 -0.322 8.007 1.00 15.00 27 TRP A CA 7
ATOM 5999 C C . TRP A 1 27 ? -1.045 -0.141 7.916 1.00 15.00 27 TRP A C 7
ATOM 6000 O O . TRP A 1 27 ? -0.416 -0.509 6.924 1.00 15.00 27 TRP A O 7
ATOM 6021 N N . SER A 1 28 ? -0.472 0.388 8.968 1.00 15.00 28 SER A N 7
ATOM 6022 C CA . SER A 1 28 ? 0.901 0.737 8.896 1.00 15.00 28 SER A CA 7
ATOM 6023 C C . SER A 1 28 ? 1.938 -0.318 9.102 1.00 15.00 28 SER A C 7
ATOM 6024 O O . SER A 1 28 ? 3.017 -0.171 8.567 1.00 15.00 28 SER A O 7
ATOM 6032 N N . LEU A 1 29 ? 1.719 -1.323 9.931 1.00 15.00 29 LEU A N 7
ATOM 6033 C CA . LEU A 1 29 ? 2.758 -2.338 10.072 1.00 15.00 29 LEU A CA 7
ATOM 6034 C C . LEU A 1 29 ? 3.142 -2.757 8.667 1.00 15.00 29 LEU A C 7
ATOM 6035 O O . LEU A 1 29 ? 4.256 -3.177 8.386 1.00 15.00 29 LEU A O 7
ATOM 6051 N N . GLN A 1 30 ? 2.134 -2.646 7.813 1.00 15.00 30 GLN A N 7
ATOM 6052 C CA . GLN A 1 30 ? 2.257 -2.847 6.396 1.00 15.00 30 GLN A CA 7
ATOM 6053 C C . GLN A 1 30 ? 2.799 -1.570 5.716 1.00 15.00 30 GLN A C 7
ATOM 6054 O O . GLN A 1 30 ? 3.724 -1.623 4.927 1.00 15.00 30 GLN A O 7
ATOM 6068 N N . SER A 1 31 ? 2.186 -0.415 6.014 1.00 15.00 31 SER A N 7
ATOM 6069 C CA . SER A 1 31 ? 2.582 0.860 5.387 1.00 15.00 31 SER A CA 7
ATOM 6070 C C . SER A 1 31 ? 3.809 1.558 5.954 1.00 15.00 31 SER A C 7
ATOM 6071 O O . SER A 1 31 ? 4.654 1.988 5.187 1.00 15.00 31 SER A O 7
ATOM 6079 N N . LYS A 1 32 ? 3.908 1.713 7.265 1.00 15.00 32 LYS A N 7
ATOM 6080 C CA . LYS A 1 32 ? 5.069 2.372 7.867 1.00 15.00 32 LYS A CA 7
ATOM 6081 C C . LYS A 1 32 ? 6.335 1.594 7.534 1.00 15.00 32 LYS A C 7
ATOM 6082 O O . LYS A 1 32 ? 7.449 2.054 7.777 1.00 15.00 32 LYS A O 7
ATOM 6101 N N . LYS A 1 33 ? 6.151 0.410 6.965 1.00 15.00 33 LYS A N 7
ATOM 6102 C CA . LYS A 1 33 ? 7.289 -0.408 6.564 1.00 15.00 33 LYS A CA 7
ATOM 6103 C C . LYS A 1 33 ? 7.560 -0.235 5.075 1.00 15.00 33 LYS A C 7
ATOM 6104 O O . LYS A 1 33 ? 8.699 -0.355 4.638 1.00 15.00 33 LYS A O 7
ATOM 6123 N N . ILE A 1 34 ? 6.509 0.053 4.298 1.00 15.00 34 ILE A N 7
ATOM 6124 C CA . ILE A 1 34 ? 6.685 0.387 2.886 1.00 15.00 34 ILE A CA 7
ATOM 6125 C C . ILE A 1 34 ? 6.975 1.879 2.762 1.00 15.00 34 ILE A C 7
ATOM 6126 O O . ILE A 1 34 ? 7.258 2.388 1.683 1.00 15.00 34 ILE A O 7
ATOM 6142 N N . GLU A 1 35 ? 6.872 2.550 3.899 1.00 15.00 35 GLU A N 7
ATOM 6143 C CA . GLU A 1 35 ? 7.083 3.989 4.029 1.00 15.00 35 GLU A CA 7
ATOM 6144 C C . GLU A 1 35 ? 8.326 4.477 3.297 1.00 15.00 35 GLU A C 7
ATOM 6145 O O . GLU A 1 35 ? 8.238 5.071 2.227 1.00 15.00 35 GLU A O 7
ATOM 6157 N N . ASN A 1 36 ? 9.467 4.270 3.930 1.00 15.00 36 ASN A N 7
ATOM 6158 C CA . ASN A 1 36 ? 10.779 4.602 3.356 1.00 15.00 36 ASN A CA 7
ATOM 6159 C C . ASN A 1 36 ? 10.954 4.087 1.926 1.00 15.00 36 ASN A C 7
ATOM 6160 O O . ASN A 1 36 ? 11.755 4.633 1.166 1.00 15.00 36 ASN A O 7
ATOM 6171 N N . ASP A 1 37 ? 10.227 3.039 1.561 1.00 15.00 37 ASP A N 7
ATOM 6172 C CA . ASP A 1 37 ? 10.302 2.500 0.211 1.00 15.00 37 ASP A CA 7
ATOM 6173 C C . ASP A 1 37 ? 9.675 3.482 -0.772 1.00 15.00 37 ASP A C 7
ATOM 6174 O O . ASP A 1 37 ? 8.644 4.085 -0.476 1.00 15.00 37 ASP A O 7
ATOM 6183 N N . PRO A 1 38 ? 10.281 3.659 -1.961 1.00 15.00 38 PRO A N 7
ATOM 6184 C CA . PRO A 1 38 ? 9.746 4.553 -2.998 1.00 15.00 38 PRO A CA 7
ATOM 6185 C C . PRO A 1 38 ? 8.346 4.140 -3.447 1.00 15.00 38 PRO A C 7
ATOM 6186 O O . PRO A 1 38 ? 7.670 4.865 -4.177 1.00 15.00 38 PRO A O 7
ATOM 6197 N N . ASP A 1 39 ? 7.919 2.976 -2.984 1.00 15.00 39 ASP A N 7
ATOM 6198 C CA . ASP A 1 39 ? 6.627 2.421 -3.341 1.00 15.00 39 ASP A CA 7
ATOM 6199 C C . ASP A 1 39 ? 5.489 3.121 -2.594 1.00 15.00 39 ASP A C 7
ATOM 6200 O O . ASP A 1 39 ? 4.396 3.268 -3.130 1.00 15.00 39 ASP A O 7
ATOM 6209 N N . PHE A 1 40 ? 5.745 3.572 -1.368 1.00 15.00 40 PHE A N 7
ATOM 6210 C CA . PHE A 1 40 ? 4.771 4.395 -0.634 1.00 15.00 40 PHE A CA 7
ATOM 6211 C C . PHE A 1 40 ? 4.602 5.727 -1.355 1.00 15.00 40 PHE A C 7
ATOM 6212 O O . PHE A 1 40 ? 3.519 6.309 -1.386 1.00 15.00 40 PHE A O 7
ATOM 6229 N N . TYR A 1 41 ? 5.690 6.184 -1.962 1.00 15.00 41 TYR A N 7
ATOM 6230 C CA . TYR A 1 41 ? 5.732 7.498 -2.591 1.00 15.00 41 TYR A CA 7
ATOM 6231 C C . TYR A 1 41 ? 5.290 7.429 -4.049 1.00 15.00 41 TYR A C 7
ATOM 6232 O O . TYR A 1 41 ? 5.556 8.342 -4.832 1.00 15.00 41 TYR A O 7
ATOM 6250 N N . LYS A 1 42 ? 4.620 6.343 -4.413 1.00 15.00 42 LYS A N 7
ATOM 6251 C CA . LYS A 1 42 ? 4.022 6.231 -5.738 1.00 15.00 42 LYS A CA 7
ATOM 6252 C C . LYS A 1 42 ? 2.796 7.132 -5.814 1.00 15.00 42 LYS A C 7
ATOM 6253 O O . LYS A 1 42 ? 2.431 7.627 -6.881 1.00 15.00 42 LYS A O 7
ATOM 6272 N N . ILE A 1 43 ? 2.177 7.349 -4.659 1.00 15.00 43 ILE A N 7
ATOM 6273 C CA . ILE A 1 43 ? 1.051 8.258 -4.544 1.00 15.00 43 ILE A CA 7
ATOM 6274 C C . ILE A 1 43 ? 1.412 9.409 -3.611 1.00 15.00 43 ILE A C 7
ATOM 6275 O O . ILE A 1 43 ? 2.025 9.199 -2.560 1.00 15.00 43 ILE A O 7
ATOM 6291 N N . ARG A 1 44 ? 1.042 10.619 -4.017 1.00 15.00 44 ARG A N 7
ATOM 6292 C CA . ARG A 1 44 ? 1.384 11.829 -3.279 1.00 15.00 44 ARG A CA 7
ATOM 6293 C C . ARG A 1 44 ? 0.788 11.819 -1.874 1.00 15.00 44 ARG A C 7
ATOM 6294 O O . ARG A 1 44 ? 1.500 12.022 -0.889 1.00 15.00 44 ARG A O 7
ATOM 6315 N N . ASP A 1 45 ? -0.511 11.576 -1.787 1.00 15.00 45 ASP A N 7
ATOM 6316 C CA . ASP A 1 45 ? -1.212 11.665 -0.512 1.00 15.00 45 ASP A CA 7
ATOM 6317 C C . ASP A 1 45 ? -1.177 10.342 0.234 1.00 15.00 45 ASP A C 7
ATOM 6318 O O . ASP A 1 45 ? -1.116 9.266 -0.361 1.00 15.00 45 ASP A O 7
ATOM 6327 N N . ASP A 1 46 ? -1.211 10.456 1.547 1.00 15.00 46 ASP A N 7
ATOM 6328 C CA . ASP A 1 46 ? -1.165 9.308 2.454 1.00 15.00 46 ASP A CA 7
ATOM 6329 C C . ASP A 1 46 ? -2.546 9.094 3.080 1.00 15.00 46 ASP A C 7
ATOM 6330 O O . ASP A 1 46 ? -2.674 8.581 4.189 1.00 15.00 46 ASP A O 7
ATOM 6339 N N . THR A 1 47 ? -3.579 9.518 2.355 1.00 15.00 47 THR A N 7
ATOM 6340 C CA . THR A 1 47 ? -4.965 9.308 2.776 1.00 15.00 47 THR A CA 7
ATOM 6341 C C . THR A 1 47 ? -5.683 8.375 1.804 1.00 15.00 47 THR A C 7
ATOM 6342 O O . THR A 1 47 ? -6.759 7.838 2.086 1.00 15.00 47 THR A O 7
ATOM 6353 N N . VAL A 1 48 ? -5.080 8.219 0.644 1.00 15.00 48 VAL A N 7
ATOM 6354 C CA . VAL A 1 48 ? -5.525 7.269 -0.348 1.00 15.00 48 VAL A CA 7
ATOM 6355 C C . VAL A 1 48 ? -4.742 5.965 -0.205 1.00 15.00 48 VAL A C 7
ATOM 6356 O O . VAL A 1 48 ? -5.273 4.884 -0.454 1.00 15.00 48 VAL A O 7
ATOM 6369 N N . ARG A 1 49 ? -3.495 6.081 0.257 1.00 15.00 49 ARG A N 7
ATOM 6370 C CA . ARG A 1 49 ? -2.590 4.935 0.401 1.00 15.00 49 ARG A CA 7
ATOM 6371 C C . ARG A 1 49 ? -3.195 3.833 1.241 1.00 15.00 49 ARG A C 7
ATOM 6372 O O . ARG A 1 49 ? -3.101 2.666 0.899 1.00 15.00 49 ARG A O 7
ATOM 6393 N N . GLU A 1 50 ? -3.746 4.174 2.376 1.00 15.00 50 GLU A N 7
ATOM 6394 C CA . GLU A 1 50 ? -4.282 3.153 3.237 1.00 15.00 50 GLU A CA 7
ATOM 6395 C C . GLU A 1 50 ? -5.649 2.697 2.802 1.00 15.00 50 GLU A C 7
ATOM 6396 O O . GLU A 1 50 ? -6.041 1.580 3.060 1.00 15.00 50 GLU A O 7
ATOM 6408 N N . SER A 1 51 ? -6.363 3.546 2.115 1.00 15.00 51 SER A N 7
ATOM 6409 C CA . SER A 1 51 ? -7.596 3.121 1.471 1.00 15.00 51 SER A CA 7
ATOM 6410 C C . SER A 1 51 ? -7.293 2.087 0.377 1.00 15.00 51 SER A C 7
ATOM 6411 O O . SER A 1 51 ? -8.190 1.442 -0.161 1.00 15.00 51 SER A O 7
ATOM 6419 N N . LEU A 1 52 ? -6.007 1.929 0.083 1.00 15.00 52 LEU A N 7
ATOM 6420 C CA . LEU A 1 52 ? -5.542 1.065 -0.990 1.00 15.00 52 LEU A CA 7
ATOM 6421 C C . LEU A 1 52 ? -5.625 -0.358 -0.678 1.00 15.00 52 LEU A C 7
ATOM 6422 O O . LEU A 1 52 ? -6.216 -1.202 -1.341 1.00 15.00 52 LEU A O 7
ATOM 6438 N N . PHE A 1 53 ? -5.105 -0.520 0.390 1.00 15.00 53 PHE A N 7
ATOM 6439 C CA . PHE A 1 53 ? -4.671 -1.700 0.923 1.00 15.00 53 PHE A CA 7
ATOM 6440 C C . PHE A 1 53 ? -5.837 -2.499 1.452 1.00 15.00 53 PHE A C 7
ATOM 6441 O O . PHE A 1 53 ? -5.828 -3.724 1.451 1.00 15.00 53 PHE A O 7
ATOM 6458 N N . GLU A 1 54 ? -6.835 -1.755 1.891 1.00 15.00 54 GLU A N 7
ATOM 6459 C CA . GLU A 1 54 ? -8.146 -2.314 2.246 1.00 15.00 54 GLU A CA 7
ATOM 6460 C C . GLU A 1 54 ? -8.803 -2.912 1.011 1.00 15.00 54 GLU A C 7
ATOM 6461 O O . GLU A 1 54 ? -9.443 -3.960 1.067 1.00 15.00 54 GLU A O 7
ATOM 6473 N N . GLU A 1 55 ? -8.663 -2.212 -0.099 1.00 15.00 55 GLU A N 7
ATOM 6474 C CA . GLU A 1 55 ? -9.225 -2.663 -1.364 1.00 15.00 55 GLU A CA 7
ATOM 6475 C C . GLU A 1 55 ? -8.517 -3.916 -1.859 1.00 15.00 55 GLU A C 7
ATOM 6476 O O . GLU A 1 55 ? -9.165 -4.906 -2.177 1.00 15.00 55 GLU A O 7
ATOM 6488 N N . TRP A 1 56 ? -7.189 -3.876 -1.886 1.00 15.00 56 TRP A N 7
ATOM 6489 C CA . TRP A 1 56 ? -6.393 -5.026 -2.303 1.00 15.00 56 TRP A CA 7
ATOM 6490 C C . TRP A 1 56 ? -6.479 -6.161 -1.284 1.00 15.00 56 TRP A C 7
ATOM 6491 O O . TRP A 1 56 ? -6.177 -7.324 -1.564 1.00 15.00 56 TRP A O 7
ATOM 6512 N N . CYS A 1 57 ? -6.933 -5.787 -0.121 1.00 15.00 57 CYS A N 7
ATOM 6513 C CA . CYS A 1 57 ? -7.103 -6.699 1.004 1.00 15.00 57 CYS A CA 7
ATOM 6514 C C . CYS A 1 57 ? -8.126 -7.762 0.631 1.00 15.00 57 CYS A C 7
ATOM 6515 O O . CYS A 1 57 ? -7.882 -8.964 0.769 1.00 15.00 57 CYS A O 7
ATOM 6523 N N . GLY A 1 58 ? -9.265 -7.297 0.127 1.00 15.00 58 GLY A N 7
ATOM 6524 C CA . GLY A 1 58 ? -10.285 -8.191 -0.379 1.00 15.00 58 GLY A CA 7
ATOM 6525 C C . GLY A 1 58 ? -10.369 -8.083 -1.880 1.00 15.00 58 GLY A C 7
ATOM 6526 O O . GLY A 1 58 ? -11.453 -8.059 -2.466 1.00 15.00 58 GLY A O 7
ATOM 6530 N N . GLU A 1 59 ? -9.202 -8.003 -2.491 1.00 15.00 59 GLU A N 7
ATOM 6531 C CA . GLU A 1 59 ? -9.076 -7.741 -3.908 1.00 15.00 59 GLU A CA 7
ATOM 6532 C C . GLU A 1 59 ? -8.961 -9.048 -4.679 1.00 15.00 59 GLU A C 7
ATOM 6533 O O . GLU A 1 59 ? -9.893 -9.383 -5.438 1.00 15.00 59 GLU A O 7
ATOM 6546 N N . ASP A 1 5 ? -7.291 7.866 -10.815 1.00 15.00 5 ASP A N 8
ATOM 6547 C CA . ASP A 1 5 ? -8.706 7.665 -11.064 1.00 15.00 5 ASP A CA 8
ATOM 6548 C C . ASP A 1 5 ? -9.010 6.191 -10.904 1.00 15.00 5 ASP A C 8
ATOM 6549 O O . ASP A 1 5 ? -9.338 5.504 -11.871 1.00 15.00 5 ASP A O 8
ATOM 6558 N N . ILE A 1 6 ? -8.875 5.736 -9.658 1.00 15.00 6 ILE A N 8
ATOM 6559 C CA . ILE A 1 6 ? -8.880 4.314 -9.300 1.00 15.00 6 ILE A CA 8
ATOM 6560 C C . ILE A 1 6 ? -8.096 3.479 -10.304 1.00 15.00 6 ILE A C 8
ATOM 6561 O O . ILE A 1 6 ? -8.636 2.917 -11.261 1.00 15.00 6 ILE A O 8
ATOM 6577 N N . ASP A 1 7 ? -6.817 3.372 -10.030 1.00 15.00 7 ASP A N 8
ATOM 6578 C CA . ASP A 1 7 ? -5.869 2.749 -10.974 1.00 15.00 7 ASP A CA 8
ATOM 6579 C C . ASP A 1 7 ? -4.525 2.527 -10.404 1.00 15.00 7 ASP A C 8
ATOM 6580 O O . ASP A 1 7 ? -3.858 1.501 -10.519 1.00 15.00 7 ASP A O 8
ATOM 6589 N N . GLU A 1 8 ? -4.272 3.499 -9.751 1.00 15.00 8 GLU A N 8
ATOM 6590 C CA . GLU A 1 8 ? -3.075 3.708 -8.941 1.00 15.00 8 GLU A CA 8
ATOM 6591 C C . GLU A 1 8 ? -3.129 2.805 -7.717 1.00 15.00 8 GLU A C 8
ATOM 6592 O O . GLU A 1 8 ? -2.107 2.457 -7.129 1.00 15.00 8 GLU A O 8
ATOM 6604 N N . ARG A 1 9 ? -4.345 2.433 -7.353 1.00 15.00 9 ARG A N 8
ATOM 6605 C CA . ARG A 1 9 ? -4.589 1.619 -6.182 1.00 15.00 9 ARG A CA 8
ATOM 6606 C C . ARG A 1 9 ? -3.905 0.258 -6.296 1.00 15.00 9 ARG A C 8
ATOM 6607 O O . ARG A 1 9 ? -3.138 -0.122 -5.418 1.00 15.00 9 ARG A O 8
ATOM 6628 N N . ASN A 1 10 ? -4.116 -0.421 -7.414 1.00 15.00 10 ASN A N 8
ATOM 6629 C CA . ASN A 1 10 ? -3.589 -1.787 -7.618 1.00 15.00 10 ASN A CA 8
ATOM 6630 C C . ASN A 1 10 ? -2.083 -1.777 -7.692 1.00 15.00 10 ASN A C 8
ATOM 6631 O O . ASN A 1 10 ? -1.450 -2.829 -7.667 1.00 15.00 10 ASN A O 8
ATOM 6642 N N . ILE A 1 11 ? -1.513 -0.591 -7.782 1.00 15.00 11 ILE A N 8
ATOM 6643 C CA . ILE A 1 11 ? -0.083 -0.452 -7.657 1.00 15.00 11 ILE A CA 8
ATOM 6644 C C . ILE A 1 11 ? 0.338 -0.821 -6.240 1.00 15.00 11 ILE A C 8
ATOM 6645 O O . ILE A 1 11 ? 1.250 -1.618 -6.065 1.00 15.00 11 ILE A O 8
ATOM 6661 N N . PHE A 1 12 ? -0.374 -0.316 -5.227 1.00 15.00 12 PHE A N 8
ATOM 6662 C CA . PHE A 1 12 ? 0.084 -0.485 -3.851 1.00 15.00 12 PHE A CA 8
ATOM 6663 C C . PHE A 1 12 ? -0.135 -1.893 -3.319 1.00 15.00 12 PHE A C 8
ATOM 6664 O O . PHE A 1 12 ? 0.803 -2.461 -2.901 1.00 15.00 12 PHE A O 8
ATOM 6681 N N . PHE A 1 13 ? -1.341 -2.455 -3.434 1.00 15.00 13 PHE A N 8
ATOM 6682 C CA . PHE A 1 13 ? -1.618 -3.925 -3.295 1.00 15.00 13 PHE A CA 8
ATOM 6683 C C . PHE A 1 13 ? -0.505 -4.738 -3.961 1.00 15.00 13 PHE A C 8
ATOM 6684 O O . PHE A 1 13 ? -0.043 -5.730 -3.419 1.00 15.00 13 PHE A O 8
ATOM 6701 N N . GLU A 1 14 ? -0.103 -4.322 -5.162 1.00 15.00 14 GLU A N 8
ATOM 6702 C CA . GLU A 1 14 ? 0.957 -5.011 -5.904 1.00 15.00 14 GLU A CA 8
ATOM 6703 C C . GLU A 1 14 ? 2.270 -4.892 -5.141 1.00 15.00 14 GLU A C 8
ATOM 6704 O O . GLU A 1 14 ? 2.972 -5.880 -4.921 1.00 15.00 14 GLU A O 8
ATOM 6716 N N . LEU A 1 15 ? 2.579 -3.670 -4.721 1.00 15.00 15 LEU A N 8
ATOM 6717 C CA . LEU A 1 15 ? 3.701 -3.424 -3.825 1.00 15.00 15 LEU A CA 8
ATOM 6718 C C . LEU A 1 15 ? 3.453 -4.153 -2.529 1.00 15.00 15 LEU A C 8
ATOM 6719 O O . LEU A 1 15 ? 4.381 -4.644 -1.886 1.00 15.00 15 LEU A O 8
ATOM 6735 N N . PHE A 1 16 ? 2.178 -4.254 -2.166 1.00 15.00 16 PHE A N 8
ATOM 6736 C CA . PHE A 1 16 ? 1.789 -4.672 -0.895 1.00 15.00 16 PHE A CA 8
ATOM 6737 C C . PHE A 1 16 ? 1.929 -6.193 -0.823 1.00 15.00 16 PHE A C 8
ATOM 6738 O O . PHE A 1 16 ? 2.117 -6.765 0.246 1.00 15.00 16 PHE A O 8
ATOM 6755 N N . ASP A 1 17 ? 1.834 -6.829 -1.990 1.00 15.00 17 ASP A N 8
ATOM 6756 C CA . ASP A 1 17 ? 2.085 -8.260 -2.140 1.00 15.00 17 ASP A CA 8
ATOM 6757 C C . ASP A 1 17 ? 3.572 -8.522 -2.216 1.00 15.00 17 ASP A C 8
ATOM 6758 O O . ASP A 1 17 ? 4.089 -9.443 -1.591 1.00 15.00 17 ASP A O 8
ATOM 6767 N N . ARG A 1 18 ? 4.249 -7.699 -3.004 1.00 15.00 18 ARG A N 8
ATOM 6768 C CA . ARG A 1 18 ? 5.707 -7.756 -3.119 1.00 15.00 18 ARG A CA 8
ATOM 6769 C C . ARG A 1 18 ? 6.359 -7.608 -1.743 1.00 15.00 18 ARG A C 8
ATOM 6770 O O . ARG A 1 18 ? 7.430 -8.159 -1.484 1.00 15.00 18 ARG A O 8
ATOM 6791 N N . TYR A 1 19 ? 5.698 -6.870 -0.863 1.00 15.00 19 TYR A N 8
ATOM 6792 C CA . TYR A 1 19 ? 6.201 -6.666 0.488 1.00 15.00 19 TYR A CA 8
ATOM 6793 C C . TYR A 1 19 ? 5.459 -7.574 1.458 1.00 15.00 19 TYR A C 8
ATOM 6794 O O . TYR A 1 19 ? 5.692 -7.535 2.666 1.00 15.00 19 TYR A O 8
ATOM 6812 N N . LYS A 1 20 ? 4.575 -8.393 0.892 1.00 15.00 20 LYS A N 8
ATOM 6813 C CA . LYS A 1 20 ? 3.830 -9.410 1.626 1.00 15.00 20 LYS A CA 8
ATOM 6814 C C . LYS A 1 20 ? 3.157 -8.834 2.860 1.00 15.00 20 LYS A C 8
ATOM 6815 O O . LYS A 1 20 ? 3.437 -9.262 3.983 1.00 15.00 20 LYS A O 8
ATOM 6834 N N . LEU A 1 21 ? 2.278 -7.861 2.669 1.00 15.00 21 LEU A N 8
ATOM 6835 C CA . LEU A 1 21 ? 1.624 -7.254 3.798 1.00 15.00 21 LEU A CA 8
ATOM 6836 C C . LEU A 1 21 ? 0.482 -8.077 4.264 1.00 15.00 21 LEU A C 8
ATOM 6837 O O . LEU A 1 21 ? -0.229 -8.724 3.496 1.00 15.00 21 LEU A O 8
ATOM 6853 N N . ASP A 1 22 ? 0.316 -8.008 5.537 1.00 15.00 22 ASP A N 8
ATOM 6854 C CA . ASP A 1 22 ? -0.853 -8.547 6.177 1.00 15.00 22 ASP A CA 8
ATOM 6855 C C . ASP A 1 22 ? -1.951 -7.572 5.934 1.00 15.00 22 ASP A C 8
ATOM 6856 O O . ASP A 1 22 ? -2.121 -6.587 6.655 1.00 15.00 22 ASP A O 8
ATOM 6865 N N . LYS A 1 23 ? -2.636 -7.815 4.855 1.00 15.00 23 LYS A N 8
ATOM 6866 C CA . LYS A 1 23 ? -3.625 -6.884 4.368 1.00 15.00 23 LYS A CA 8
ATOM 6867 C C . LYS A 1 23 ? -4.805 -6.770 5.338 1.00 15.00 23 LYS A C 8
ATOM 6868 O O . LYS A 1 23 ? -5.486 -5.749 5.375 1.00 15.00 23 LYS A O 8
ATOM 6887 N N . PHE A 1 24 ? -5.011 -7.808 6.144 1.00 15.00 24 PHE A N 8
ATOM 6888 C CA . PHE A 1 24 ? -6.154 -7.867 7.052 1.00 15.00 24 PHE A CA 8
ATOM 6889 C C . PHE A 1 24 ? -5.763 -7.482 8.482 1.00 15.00 24 PHE A C 8
ATOM 6890 O O . PHE A 1 24 ? -6.630 -7.269 9.328 1.00 15.00 24 PHE A O 8
ATOM 6907 N N . SER A 1 25 ? -4.468 -7.399 8.753 1.00 15.00 25 SER A N 8
ATOM 6908 C CA . SER A 1 25 ? -3.994 -7.185 10.119 1.00 15.00 25 SER A CA 8
ATOM 6909 C C . SER A 1 25 ? -4.010 -5.701 10.501 1.00 15.00 25 SER A C 8
ATOM 6910 O O . SER A 1 25 ? -4.965 -5.217 11.114 1.00 15.00 25 SER A O 8
ATOM 6918 N N . THR A 1 26 ? -2.958 -4.985 10.137 1.00 15.00 26 THR A N 8
ATOM 6919 C CA . THR A 1 26 ? -2.849 -3.562 10.413 1.00 15.00 26 THR A CA 8
ATOM 6920 C C . THR A 1 26 ? -2.603 -2.848 9.157 1.00 15.00 26 THR A C 8
ATOM 6921 O O . THR A 1 26 ? -2.312 -3.438 8.109 1.00 15.00 26 THR A O 8
ATOM 6932 N N . TRP A 1 27 ? -2.812 -1.593 9.236 1.00 15.00 27 TRP A N 8
ATOM 6933 C CA . TRP A 1 27 ? -2.363 -0.761 8.163 1.00 15.00 27 TRP A CA 8
ATOM 6934 C C . TRP A 1 27 ? -0.886 -0.529 8.284 1.00 15.00 27 TRP A C 8
ATOM 6935 O O . TRP A 1 27 ? -0.128 -0.796 7.351 1.00 15.00 27 TRP A O 8
ATOM 6956 N N . SER A 1 28 ? -0.462 -0.087 9.449 1.00 15.00 28 SER A N 8
ATOM 6957 C CA . SER A 1 28 ? 0.898 0.316 9.564 1.00 15.00 28 SER A CA 8
ATOM 6958 C C . SER A 1 28 ? 1.942 -0.724 9.777 1.00 15.00 28 SER A C 8
ATOM 6959 O O . SER A 1 28 ? 3.051 -0.508 9.352 1.00 15.00 28 SER A O 8
ATOM 6967 N N . LEU A 1 29 ? 1.682 -1.798 10.499 1.00 15.00 29 LEU A N 8
ATOM 6968 C CA . LEU A 1 29 ? 2.737 -2.799 10.656 1.00 15.00 29 LEU A CA 8
ATOM 6969 C C . LEU A 1 29 ? 3.256 -3.094 9.258 1.00 15.00 29 LEU A C 8
ATOM 6970 O O . LEU A 1 29 ? 4.408 -3.455 9.041 1.00 15.00 29 LEU A O 8
ATOM 6986 N N . GLN A 1 30 ? 2.338 -2.913 8.322 1.00 15.00 30 GLN A N 8
ATOM 6987 C CA . GLN A 1 30 ? 2.600 -2.991 6.920 1.00 15.00 30 GLN A CA 8
ATOM 6988 C C . GLN A 1 30 ? 3.198 -1.650 6.410 1.00 15.00 30 GLN A C 8
ATOM 6989 O O . GLN A 1 30 ? 4.224 -1.635 5.752 1.00 15.00 30 GLN A O 8
ATOM 7003 N N . SER A 1 31 ? 2.540 -0.520 6.745 1.00 15.00 31 SER A N 8
ATOM 7004 C CA . SER A 1 31 ? 2.951 0.825 6.264 1.00 15.00 31 SER A CA 8
ATOM 7005 C C . SER A 1 31 ? 4.108 1.510 6.990 1.00 15.00 31 SER A C 8
ATOM 7006 O O . SER A 1 31 ? 4.863 2.226 6.358 1.00 15.00 31 SER A O 8
ATOM 7014 N N . LYS A 1 32 ? 4.253 1.337 8.289 1.00 15.00 32 LYS A N 8
ATOM 7015 C CA . LYS A 1 32 ? 5.460 1.802 8.974 1.00 15.00 32 LYS A CA 8
ATOM 7016 C C . LYS A 1 32 ? 6.616 0.955 8.482 1.00 15.00 32 LYS A C 8
ATOM 7017 O O . LYS A 1 32 ? 7.789 1.233 8.729 1.00 15.00 32 LYS A O 8
ATOM 7036 N N . LYS A 1 33 ? 6.238 -0.079 7.751 1.00 15.00 33 LYS A N 8
ATOM 7037 C CA . LYS A 1 33 ? 7.186 -1.039 7.206 1.00 15.00 33 LYS A CA 8
ATOM 7038 C C . LYS A 1 33 ? 7.543 -0.668 5.769 1.00 15.00 33 LYS A C 8
ATOM 7039 O O . LYS A 1 33 ? 8.718 -0.604 5.415 1.00 15.00 33 LYS A O 8
ATOM 7058 N N . ILE A 1 34 ? 6.526 -0.409 4.949 1.00 15.00 34 ILE A N 8
ATOM 7059 C CA . ILE A 1 34 ? 6.742 -0.008 3.559 1.00 15.00 34 ILE A CA 8
ATOM 7060 C C . ILE A 1 34 ? 7.046 1.488 3.471 1.00 15.00 34 ILE A C 8
ATOM 7061 O O . ILE A 1 34 ? 7.365 2.010 2.411 1.00 15.00 34 ILE A O 8
ATOM 7077 N N . GLU A 1 35 ? 6.939 2.149 4.614 1.00 15.00 35 GLU A N 8
ATOM 7078 C CA . GLU A 1 35 ? 7.073 3.604 4.726 1.00 15.00 35 GLU A CA 8
ATOM 7079 C C . GLU A 1 35 ? 8.250 4.186 3.945 1.00 15.00 35 GLU A C 8
ATOM 7080 O O . GLU A 1 35 ? 8.082 4.797 2.893 1.00 15.00 35 GLU A O 8
ATOM 7092 N N . ASN A 1 36 ? 9.424 4.036 4.523 1.00 15.00 36 ASN A N 8
ATOM 7093 C CA . ASN A 1 36 ? 10.660 4.601 3.976 1.00 15.00 36 ASN A CA 8
ATOM 7094 C C . ASN A 1 36 ? 10.960 4.128 2.544 1.00 15.00 36 ASN A C 8
ATOM 7095 O O . ASN A 1 36 ? 11.799 4.715 1.857 1.00 15.00 36 ASN A O 8
ATOM 7106 N N . ASP A 1 37 ? 10.273 3.086 2.091 1.00 15.00 37 ASP A N 8
ATOM 7107 C CA . ASP A 1 37 ? 10.482 2.552 0.746 1.00 15.00 37 ASP A CA 8
ATOM 7108 C C . ASP A 1 37 ? 9.983 3.529 -0.316 1.00 15.00 37 ASP A C 8
ATOM 7109 O O . ASP A 1 37 ? 9.175 4.417 -0.031 1.00 15.00 37 ASP A O 8
ATOM 7118 N N . PRO A 1 38 ? 10.477 3.402 -1.558 1.00 15.00 38 PRO A N 8
ATOM 7119 C CA . PRO A 1 38 ? 10.059 4.259 -2.670 1.00 15.00 38 PRO A CA 8
ATOM 7120 C C . PRO A 1 38 ? 8.647 3.938 -3.161 1.00 15.00 38 PRO A C 8
ATOM 7121 O O . PRO A 1 38 ? 8.083 4.674 -3.975 1.00 15.00 38 PRO A O 8
ATOM 7132 N N . ASP A 1 39 ? 8.078 2.847 -2.665 1.00 15.00 39 ASP A N 8
ATOM 7133 C CA . ASP A 1 39 ? 6.764 2.399 -3.115 1.00 15.00 39 ASP A CA 8
ATOM 7134 C C . ASP A 1 39 ? 5.659 3.205 -2.429 1.00 15.00 39 ASP A C 8
ATOM 7135 O O . ASP A 1 39 ? 4.701 3.616 -3.076 1.00 15.00 39 ASP A O 8
ATOM 7144 N N . PHE A 1 40 ? 5.817 3.440 -1.125 1.00 15.00 40 PHE A N 8
ATOM 7145 C CA . PHE A 1 40 ? 4.903 4.300 -0.354 1.00 15.00 40 PHE A CA 8
ATOM 7146 C C . PHE A 1 40 ? 4.680 5.630 -1.079 1.00 15.00 40 PHE A C 8
ATOM 7147 O O . PHE A 1 40 ? 3.565 6.146 -1.147 1.00 15.00 40 PHE A O 8
ATOM 7164 N N . TYR A 1 41 ? 5.752 6.160 -1.651 1.00 15.00 41 TYR A N 8
ATOM 7165 C CA . TYR A 1 41 ? 5.730 7.483 -2.264 1.00 15.00 41 TYR A CA 8
ATOM 7166 C C . TYR A 1 41 ? 5.214 7.450 -3.706 1.00 15.00 41 TYR A C 8
ATOM 7167 O O . TYR A 1 41 ? 5.433 8.396 -4.465 1.00 15.00 41 TYR A O 8
ATOM 7185 N N . LYS A 1 42 ? 4.528 6.379 -4.083 1.00 15.00 42 LYS A N 8
ATOM 7186 C CA . LYS A 1 42 ? 3.949 6.285 -5.420 1.00 15.00 42 LYS A CA 8
ATOM 7187 C C . LYS A 1 42 ? 2.615 7.025 -5.503 1.00 15.00 42 LYS A C 8
ATOM 7188 O O . LYS A 1 42 ? 2.248 7.540 -6.560 1.00 15.00 42 LYS A O 8
ATOM 7207 N N . ILE A 1 43 ? 1.890 7.086 -4.393 1.00 15.00 43 ILE A N 8
ATOM 7208 C CA . ILE A 1 43 ? 0.614 7.791 -4.372 1.00 15.00 43 ILE A CA 8
ATOM 7209 C C . ILE A 1 43 ? 0.789 9.192 -3.809 1.00 15.00 43 ILE A C 8
ATOM 7210 O O . ILE A 1 43 ? 1.496 9.389 -2.825 1.00 15.00 43 ILE A O 8
ATOM 7226 N N . ARG A 1 44 ? 0.133 10.158 -4.444 1.00 15.00 44 ARG A N 8
ATOM 7227 C CA . ARG A 1 44 ? 0.241 11.563 -4.061 1.00 15.00 44 ARG A CA 8
ATOM 7228 C C . ARG A 1 44 ? -0.223 11.803 -2.619 1.00 15.00 44 ARG A C 8
ATOM 7229 O O . ARG A 1 44 ? 0.178 12.780 -1.986 1.00 15.00 44 ARG A O 8
ATOM 7250 N N . ASP A 1 45 ? -1.053 10.904 -2.096 1.00 15.00 45 ASP A N 8
ATOM 7251 C CA . ASP A 1 45 ? -1.578 11.052 -0.742 1.00 15.00 45 ASP A CA 8
ATOM 7252 C C . ASP A 1 45 ? -1.326 9.796 0.081 1.00 15.00 45 ASP A C 8
ATOM 7253 O O . ASP A 1 45 ? -1.555 8.682 -0.388 1.00 15.00 45 ASP A O 8
ATOM 7262 N N . ASP A 1 46 ? -0.866 9.984 1.312 1.00 15.00 46 ASP A N 8
ATOM 7263 C CA . ASP A 1 46 ? -0.770 8.885 2.275 1.00 15.00 46 ASP A CA 8
ATOM 7264 C C . ASP A 1 46 ? -2.169 8.449 2.667 1.00 15.00 46 ASP A C 8
ATOM 7265 O O . ASP A 1 46 ? -2.400 7.292 3.004 1.00 15.00 46 ASP A O 8
ATOM 7274 N N . THR A 1 47 ? -3.101 9.392 2.565 1.00 15.00 47 THR A N 8
ATOM 7275 C CA . THR A 1 47 ? -4.505 9.156 2.873 1.00 15.00 47 THR A CA 8
ATOM 7276 C C . THR A 1 47 ? -5.149 8.201 1.863 1.00 15.00 47 THR A C 8
ATOM 7277 O O . THR A 1 47 ? -6.286 7.770 2.038 1.00 15.00 47 THR A O 8
ATOM 7288 N N . VAL A 1 48 ? -4.422 7.900 0.793 1.00 15.00 48 VAL A N 8
ATOM 7289 C CA . VAL A 1 48 ? -4.893 6.955 -0.207 1.00 15.00 48 VAL A CA 8
ATOM 7290 C C . VAL A 1 48 ? -4.122 5.641 -0.086 1.00 15.00 48 VAL A C 8
ATOM 7291 O O . VAL A 1 48 ? -4.613 4.584 -0.471 1.00 15.00 48 VAL A O 8
ATOM 7304 N N . ARG A 1 49 ? -2.924 5.722 0.487 1.00 15.00 49 ARG A N 8
ATOM 7305 C CA . ARG A 1 49 ? -2.063 4.553 0.666 1.00 15.00 49 ARG A CA 8
ATOM 7306 C C . ARG A 1 49 ? -2.750 3.498 1.494 1.00 15.00 49 ARG A C 8
ATOM 7307 O O . ARG A 1 49 ? -2.766 2.326 1.127 1.00 15.00 49 ARG A O 8
ATOM 7328 N N . GLU A 1 50 ? -3.287 3.883 2.630 1.00 15.00 50 GLU A N 8
ATOM 7329 C CA . GLU A 1 50 ? -3.956 2.910 3.451 1.00 15.00 50 GLU A CA 8
ATOM 7330 C C . GLU A 1 50 ? -5.351 2.627 2.970 1.00 15.00 50 GLU A C 8
ATOM 7331 O O . GLU A 1 50 ? -5.911 1.590 3.268 1.00 15.00 50 GLU A O 8
ATOM 7343 N N . SER A 1 51 ? -5.917 3.544 2.238 1.00 15.00 51 SER A N 8
ATOM 7344 C CA . SER A 1 51 ? -7.117 3.231 1.480 1.00 15.00 51 SER A CA 8
ATOM 7345 C C . SER A 1 51 ? -6.833 2.108 0.470 1.00 15.00 51 SER A C 8
ATOM 7346 O O . SER A 1 51 ? -7.755 1.482 -0.054 1.00 15.00 51 SER A O 8
ATOM 7354 N N . LEU A 1 52 ? -5.553 1.839 0.208 1.00 15.00 52 LEU A N 8
ATOM 7355 C CA . LEU A 1 52 ? -5.194 0.927 -0.861 1.00 15.00 52 LEU A CA 8
ATOM 7356 C C . LEU A 1 52 ? -5.306 -0.483 -0.494 1.00 15.00 52 LEU A C 8
ATOM 7357 O O . LEU A 1 52 ? -5.958 -1.328 -1.101 1.00 15.00 52 LEU A O 8
ATOM 7373 N N . PHE A 1 53 ? -4.693 -0.625 0.538 1.00 15.00 53 PHE A N 8
ATOM 7374 C CA . PHE A 1 53 ? -4.649 -1.727 1.339 1.00 15.00 53 PHE A CA 8
ATOM 7375 C C . PHE A 1 53 ? -6.021 -2.397 1.473 1.00 15.00 53 PHE A C 8
ATOM 7376 O O . PHE A 1 53 ? -6.143 -3.607 1.343 1.00 15.00 53 PHE A O 8
ATOM 7393 N N . GLU A 1 54 ? -7.041 -1.574 1.687 1.00 15.00 54 GLU A N 8
ATOM 7394 C CA . GLU A 1 54 ? -8.412 -2.054 1.859 1.00 15.00 54 GLU A CA 8
ATOM 7395 C C . GLU A 1 54 ? -8.896 -2.746 0.601 1.00 15.00 54 GLU A C 8
ATOM 7396 O O . GLU A 1 54 ? -9.422 -3.860 0.649 1.00 15.00 54 GLU A O 8
ATOM 7408 N N . GLU A 1 55 ? -8.716 -2.070 -0.521 1.00 15.00 55 GLU A N 8
ATOM 7409 C CA . GLU A 1 55 ? -9.160 -2.589 -1.804 1.00 15.00 55 GLU A CA 8
ATOM 7410 C C . GLU A 1 55 ? -8.473 -3.903 -2.130 1.00 15.00 55 GLU A C 8
ATOM 7411 O O . GLU A 1 55 ? -9.141 -4.883 -2.406 1.00 15.00 55 GLU A O 8
ATOM 7423 N N . TRP A 1 56 ? -7.147 -3.921 -2.020 1.00 15.00 56 TRP A N 8
ATOM 7424 C CA . TRP A 1 56 ? -6.339 -5.116 -2.306 1.00 15.00 56 TRP A CA 8
ATOM 7425 C C . TRP A 1 56 ? -6.671 -6.252 -1.345 1.00 15.00 56 TRP A C 8
ATOM 7426 O O . TRP A 1 56 ? -6.582 -7.437 -1.664 1.00 15.00 56 TRP A O 8
ATOM 7447 N N . CYS A 1 57 ? -7.052 -5.833 -0.169 1.00 15.00 57 CYS A N 8
ATOM 7448 C CA . CYS A 1 57 ? -7.370 -6.719 0.946 1.00 15.00 57 CYS A CA 8
ATOM 7449 C C . CYS A 1 57 ? -8.526 -7.634 0.553 1.00 15.00 57 CYS A C 8
ATOM 7450 O O . CYS A 1 57 ? -8.463 -8.856 0.710 1.00 15.00 57 CYS A O 8
ATOM 7458 N N . GLY A 1 58 ? -9.577 -7.025 0.015 1.00 15.00 58 GLY A N 8
ATOM 7459 C CA . GLY A 1 58 ? -10.702 -7.781 -0.494 1.00 15.00 58 GLY A CA 8
ATOM 7460 C C . GLY A 1 58 ? -10.761 -7.684 -1.999 1.00 15.00 58 GLY A C 8
ATOM 7461 O O . GLY A 1 58 ? -11.837 -7.610 -2.595 1.00 15.00 58 GLY A O 8
ATOM 7465 N N . GLU A 1 59 ? -9.584 -7.677 -2.600 1.00 15.00 59 GLU A N 8
ATOM 7466 C CA . GLU A 1 59 ? -9.433 -7.459 -4.024 1.00 15.00 59 GLU A CA 8
ATOM 7467 C C . GLU A 1 59 ? -9.514 -8.791 -4.766 1.00 15.00 59 GLU A C 8
ATOM 7468 O O . GLU A 1 59 ? -10.640 -9.249 -5.055 1.00 15.00 59 GLU A O 8
ATOM 7481 N N . ASP A 1 5 ? -7.745 6.918 -10.759 1.00 15.00 5 ASP A N 9
ATOM 7482 C CA . ASP A 1 5 ? -8.784 6.180 -11.472 1.00 15.00 5 ASP A CA 9
ATOM 7483 C C . ASP A 1 5 ? -8.351 4.736 -11.638 1.00 15.00 5 ASP A C 9
ATOM 7484 O O . ASP A 1 5 ? -7.785 4.380 -12.671 1.00 15.00 5 ASP A O 9
ATOM 7493 N N . ILE A 1 6 ? -8.606 3.939 -10.594 1.00 15.00 6 ILE A N 9
ATOM 7494 C CA . ILE A 1 6 ? -8.170 2.533 -10.488 1.00 15.00 6 ILE A CA 9
ATOM 7495 C C . ILE A 1 6 ? -6.957 2.188 -11.351 1.00 15.00 6 ILE A C 9
ATOM 7496 O O . ILE A 1 6 ? -7.068 1.787 -12.508 1.00 15.00 6 ILE A O 9
ATOM 7512 N N . ASP A 1 7 ? -5.808 2.326 -10.750 1.00 15.00 7 ASP A N 9
ATOM 7513 C CA . ASP A 1 7 ? -4.540 2.024 -11.407 1.00 15.00 7 ASP A CA 9
ATOM 7514 C C . ASP A 1 7 ? -3.452 1.997 -10.431 1.00 15.00 7 ASP A C 9
ATOM 7515 O O . ASP A 1 7 ? -2.802 1.014 -10.084 1.00 15.00 7 ASP A O 9
ATOM 7524 N N . GLU A 1 8 ? -3.464 3.097 -9.962 1.00 15.00 8 GLU A N 9
ATOM 7525 C CA . GLU A 1 8 ? -2.559 3.624 -8.946 1.00 15.00 8 GLU A CA 9
ATOM 7526 C C . GLU A 1 8 ? -2.727 2.865 -7.632 1.00 15.00 8 GLU A C 9
ATOM 7527 O O . GLU A 1 8 ? -1.757 2.562 -6.943 1.00 15.00 8 GLU A O 9
ATOM 7539 N N . ARG A 1 9 ? -3.971 2.562 -7.298 1.00 15.00 9 ARG A N 9
ATOM 7540 C CA . ARG A 1 9 ? -4.283 1.840 -6.079 1.00 15.00 9 ARG A CA 9
ATOM 7541 C C . ARG A 1 9 ? -3.734 0.421 -6.157 1.00 15.00 9 ARG A C 9
ATOM 7542 O O . ARG A 1 9 ? -3.033 -0.029 -5.260 1.00 15.00 9 ARG A O 9
ATOM 7563 N N . ASN A 1 10 ? -3.999 -0.239 -7.276 1.00 15.00 10 ASN A N 9
ATOM 7564 C CA . ASN A 1 10 ? -3.618 -1.633 -7.499 1.00 15.00 10 ASN A CA 9
ATOM 7565 C C . ASN A 1 10 ? -2.115 -1.743 -7.565 1.00 15.00 10 ASN A C 9
ATOM 7566 O O . ASN A 1 10 ? -1.551 -2.823 -7.409 1.00 15.00 10 ASN A O 9
ATOM 7577 N N . ILE A 1 11 ? -1.475 -0.608 -7.776 1.00 15.00 11 ILE A N 9
ATOM 7578 C CA . ILE A 1 11 ? -0.045 -0.521 -7.649 1.00 15.00 11 ILE A CA 9
ATOM 7579 C C . ILE A 1 11 ? 0.370 -0.845 -6.219 1.00 15.00 11 ILE A C 9
ATOM 7580 O O . ILE A 1 11 ? 1.290 -1.621 -6.018 1.00 15.00 11 ILE A O 9
ATOM 7596 N N . PHE A 1 12 ? -0.333 -0.308 -5.216 1.00 15.00 12 PHE A N 9
ATOM 7597 C CA . PHE A 1 12 ? 0.120 -0.484 -3.841 1.00 15.00 12 PHE A CA 9
ATOM 7598 C C . PHE A 1 12 ? -0.099 -1.910 -3.346 1.00 15.00 12 PHE A C 9
ATOM 7599 O O . PHE A 1 12 ? 0.844 -2.489 -2.952 1.00 15.00 12 PHE A O 9
ATOM 7616 N N . PHE A 1 13 ? -1.310 -2.480 -3.479 1.00 15.00 13 PHE A N 9
ATOM 7617 C CA . PHE A 1 13 ? -1.592 -3.960 -3.372 1.00 15.00 13 PHE A CA 9
ATOM 7618 C C . PHE A 1 13 ? -0.471 -4.765 -4.046 1.00 15.00 13 PHE A C 9
ATOM 7619 O O . PHE A 1 13 ? -0.047 -5.783 -3.540 1.00 15.00 13 PHE A O 9
ATOM 7636 N N . GLU A 1 14 ? -0.042 -4.313 -5.229 1.00 15.00 14 GLU A N 9
ATOM 7637 C CA . GLU A 1 14 ? 1.043 -4.972 -5.982 1.00 15.00 14 GLU A CA 9
ATOM 7638 C C . GLU A 1 14 ? 2.320 -4.914 -5.193 1.00 15.00 14 GLU A C 9
ATOM 7639 O O . GLU A 1 14 ? 2.996 -5.914 -4.966 1.00 15.00 14 GLU A O 9
ATOM 7651 N N . LEU A 1 15 ? 2.612 -3.714 -4.762 1.00 15.00 15 LEU A N 9
ATOM 7652 C CA . LEU A 1 15 ? 3.713 -3.472 -3.839 1.00 15.00 15 LEU A CA 9
ATOM 7653 C C . LEU A 1 15 ? 3.438 -4.209 -2.551 1.00 15.00 15 LEU A C 9
ATOM 7654 O O . LEU A 1 15 ? 4.348 -4.698 -1.885 1.00 15.00 15 LEU A O 9
ATOM 7670 N N . PHE A 1 16 ? 2.163 -4.312 -2.212 1.00 15.00 16 PHE A N 9
ATOM 7671 C CA . PHE A 1 16 ? 1.756 -4.753 -0.961 1.00 15.00 16 PHE A CA 9
ATOM 7672 C C . PHE A 1 16 ? 1.845 -6.293 -0.969 1.00 15.00 16 PHE A C 9
ATOM 7673 O O . PHE A 1 16 ? 1.948 -6.952 0.059 1.00 15.00 16 PHE A O 9
ATOM 7690 N N . ASP A 1 17 ? 1.762 -6.856 -2.161 1.00 15.00 17 ASP A N 9
ATOM 7691 C CA . ASP A 1 17 ? 2.025 -8.267 -2.388 1.00 15.00 17 ASP A CA 9
ATOM 7692 C C . ASP A 1 17 ? 3.513 -8.505 -2.469 1.00 15.00 17 ASP A C 9
ATOM 7693 O O . ASP A 1 17 ? 4.053 -9.446 -1.888 1.00 15.00 17 ASP A O 9
ATOM 7702 N N . ARG A 1 18 ? 4.153 -7.634 -3.223 1.00 15.00 18 ARG A N 9
ATOM 7703 C CA . ARG A 1 18 ? 5.592 -7.647 -3.426 1.00 15.00 18 ARG A CA 9
ATOM 7704 C C . ARG A 1 18 ? 6.340 -7.726 -2.106 1.00 15.00 18 ARG A C 9
ATOM 7705 O O . ARG A 1 18 ? 7.394 -8.356 -2.013 1.00 15.00 18 ARG A O 9
ATOM 7726 N N . TYR A 1 19 ? 5.787 -7.096 -1.086 1.00 15.00 19 TYR A N 9
ATOM 7727 C CA . TYR A 1 19 ? 6.462 -7.021 0.193 1.00 15.00 19 TYR A CA 9
ATOM 7728 C C . TYR A 1 19 ? 5.681 -7.811 1.235 1.00 15.00 19 TYR A C 9
ATOM 7729 O O . TYR A 1 19 ? 6.005 -7.780 2.424 1.00 15.00 19 TYR A O 9
ATOM 7747 N N . LYS A 1 20 ? 4.661 -8.534 0.747 1.00 15.00 20 LYS A N 9
ATOM 7748 C CA . LYS A 1 20 ? 3.845 -9.433 1.566 1.00 15.00 20 LYS A CA 9
ATOM 7749 C C . LYS A 1 20 ? 3.337 -8.746 2.818 1.00 15.00 20 LYS A C 9
ATOM 7750 O O . LYS A 1 20 ? 3.837 -8.980 3.923 1.00 15.00 20 LYS A O 9
ATOM 7769 N N . LEU A 1 21 ? 2.363 -7.888 2.650 1.00 15.00 21 LEU A N 9
ATOM 7770 C CA . LEU A 1 21 ? 1.847 -7.142 3.762 1.00 15.00 21 LEU A CA 9
ATOM 7771 C C . LEU A 1 21 ? 0.840 -7.955 4.530 1.00 15.00 21 LEU A C 9
ATOM 7772 O O . LEU A 1 21 ? 0.363 -8.991 4.071 1.00 15.00 21 LEU A O 9
ATOM 7788 N N . ASP A 1 22 ? 0.509 -7.455 5.689 1.00 15.00 22 ASP A N 9
ATOM 7789 C CA . ASP A 1 22 ? -0.674 -7.899 6.380 1.00 15.00 22 ASP A CA 9
ATOM 7790 C C . ASP A 1 22 ? -1.738 -6.892 6.092 1.00 15.00 22 ASP A C 9
ATOM 7791 O O . ASP A 1 22 ? -1.800 -5.815 6.687 1.00 15.00 22 ASP A O 9
ATOM 7800 N N . LYS A 1 23 ? -2.524 -7.228 5.114 1.00 15.00 23 LYS A N 9
ATOM 7801 C CA . LYS A 1 23 ? -3.491 -6.306 4.573 1.00 15.00 23 LYS A CA 9
ATOM 7802 C C . LYS A 1 23 ? -4.596 -6.006 5.588 1.00 15.00 23 LYS A C 9
ATOM 7803 O O . LYS A 1 23 ? -5.188 -4.930 5.574 1.00 15.00 23 LYS A O 9
ATOM 7822 N N . PHE A 1 24 ? -4.827 -6.953 6.490 1.00 15.00 24 PHE A N 9
ATOM 7823 C CA . PHE A 1 24 ? -5.881 -6.828 7.497 1.00 15.00 24 PHE A CA 9
ATOM 7824 C C . PHE A 1 24 ? -5.392 -6.096 8.753 1.00 15.00 24 PHE A C 9
ATOM 7825 O O . PHE A 1 24 ? -6.039 -5.156 9.220 1.00 15.00 24 PHE A O 9
ATOM 7842 N N . SER A 1 25 ? -4.241 -6.537 9.269 1.00 15.00 25 SER A N 9
ATOM 7843 C CA . SER A 1 25 ? -3.730 -6.137 10.589 1.00 15.00 25 SER A CA 9
ATOM 7844 C C . SER A 1 25 ? -3.816 -4.626 10.851 1.00 15.00 25 SER A C 9
ATOM 7845 O O . SER A 1 25 ? -4.726 -4.160 11.543 1.00 15.00 25 SER A O 9
ATOM 7853 N N . THR A 1 26 ? -2.877 -3.864 10.310 1.00 15.00 26 THR A N 9
ATOM 7854 C CA . THR A 1 26 ? -2.847 -2.422 10.519 1.00 15.00 26 THR A CA 9
ATOM 7855 C C . THR A 1 26 ? -2.435 -1.756 9.278 1.00 15.00 26 THR A C 9
ATOM 7856 O O . THR A 1 26 ? -1.777 -2.341 8.408 1.00 15.00 26 THR A O 9
ATOM 7867 N N . TRP A 1 27 ? -2.851 -0.542 9.186 1.00 15.00 27 TRP A N 9
ATOM 7868 C CA . TRP A 1 27 ? -2.461 0.250 8.062 1.00 15.00 27 TRP A CA 9
ATOM 7869 C C . TRP A 1 27 ? -1.005 0.565 8.158 1.00 15.00 27 TRP A C 9
ATOM 7870 O O . TRP A 1 27 ? -0.244 0.307 7.228 1.00 15.00 27 TRP A O 9
ATOM 7891 N N . SER A 1 28 ? -0.597 1.082 9.296 1.00 15.00 28 SER A N 9
ATOM 7892 C CA . SER A 1 28 ? 0.748 1.516 9.380 1.00 15.00 28 SER A CA 9
ATOM 7893 C C . SER A 1 28 ? 1.794 0.488 9.643 1.00 15.00 28 SER A C 9
ATOM 7894 O O . SER A 1 28 ? 2.946 0.744 9.336 1.00 15.00 28 SER A O 9
ATOM 7902 N N . LEU A 1 29 ? 1.462 -0.632 10.268 1.00 15.00 29 LEU A N 9
ATOM 7903 C CA . LEU A 1 29 ? 2.442 -1.699 10.355 1.00 15.00 29 LEU A CA 9
ATOM 7904 C C . LEU A 1 29 ? 3.007 -1.838 8.960 1.00 15.00 29 LEU A C 9
ATOM 7905 O O . LEU A 1 29 ? 4.187 -2.094 8.753 1.00 15.00 29 LEU A O 9
ATOM 7921 N N . GLN A 1 30 ? 2.105 -1.621 8.016 1.00 15.00 30 GLN A N 9
ATOM 7922 C CA . GLN A 1 30 ? 2.439 -1.605 6.609 1.00 15.00 30 GLN A CA 9
ATOM 7923 C C . GLN A 1 30 ? 3.022 -0.251 6.183 1.00 15.00 30 GLN A C 9
ATOM 7924 O O . GLN A 1 30 ? 4.064 -0.175 5.574 1.00 15.00 30 GLN A O 9
ATOM 7938 N N . SER A 1 31 ? 2.329 0.822 6.527 1.00 15.00 31 SER A N 9
ATOM 7939 C CA . SER A 1 31 ? 2.732 2.166 6.090 1.00 15.00 31 SER A CA 9
ATOM 7940 C C . SER A 1 31 ? 3.943 2.768 6.774 1.00 15.00 31 SER A C 9
ATOM 7941 O O . SER A 1 31 ? 4.792 3.325 6.083 1.00 15.00 31 SER A O 9
ATOM 7949 N N . LYS A 1 32 ? 4.061 2.666 8.089 1.00 15.00 32 LYS A N 9
ATOM 7950 C CA . LYS A 1 32 ? 5.234 3.210 8.773 1.00 15.00 32 LYS A CA 9
ATOM 7951 C C . LYS A 1 32 ? 6.471 2.465 8.304 1.00 15.00 32 LYS A C 9
ATOM 7952 O O . LYS A 1 32 ? 7.607 2.848 8.597 1.00 15.00 32 LYS A O 9
ATOM 7971 N N . LYS A 1 33 ? 6.234 1.385 7.568 1.00 15.00 33 LYS A N 9
ATOM 7972 C CA . LYS A 1 33 ? 7.349 0.594 7.046 1.00 15.00 33 LYS A CA 9
ATOM 7973 C C . LYS A 1 33 ? 7.506 0.784 5.539 1.00 15.00 33 LYS A C 9
ATOM 7974 O O . LYS A 1 33 ? 8.628 0.950 5.058 1.00 15.00 33 LYS A O 9
ATOM 7993 N N . ILE A 1 34 ? 6.401 0.792 4.786 1.00 15.00 34 ILE A N 9
ATOM 7994 C CA . ILE A 1 34 ? 6.501 0.906 3.337 1.00 15.00 34 ILE A CA 9
ATOM 7995 C C . ILE A 1 34 ? 6.810 2.342 2.913 1.00 15.00 34 ILE A C 9
ATOM 7996 O O . ILE A 1 34 ? 7.152 2.588 1.760 1.00 15.00 34 ILE A O 9
ATOM 8012 N N . GLU A 1 35 ? 6.686 3.289 3.845 1.00 15.00 35 GLU A N 9
ATOM 8013 C CA . GLU A 1 35 ? 7.110 4.674 3.587 1.00 15.00 35 GLU A CA 9
ATOM 8014 C C . GLU A 1 35 ? 8.599 4.765 3.303 1.00 15.00 35 GLU A C 9
ATOM 8015 O O . GLU A 1 35 ? 9.053 5.671 2.610 1.00 15.00 35 GLU A O 9
ATOM 8027 N N . ASN A 1 36 ? 9.364 3.833 3.838 1.00 15.00 36 ASN A N 9
ATOM 8028 C CA . ASN A 1 36 ? 10.799 3.824 3.595 1.00 15.00 36 ASN A CA 9
ATOM 8029 C C . ASN A 1 36 ? 11.104 3.187 2.251 1.00 15.00 36 ASN A C 9
ATOM 8030 O O . ASN A 1 36 ? 12.257 3.123 1.820 1.00 15.00 36 ASN A O 9
ATOM 8041 N N . ASP A 1 37 ? 10.057 2.728 1.594 1.00 15.00 37 ASP A N 9
ATOM 8042 C CA . ASP A 1 37 ? 10.151 2.250 0.231 1.00 15.00 37 ASP A CA 9
ATOM 8043 C C . ASP A 1 37 ? 9.632 3.336 -0.698 1.00 15.00 37 ASP A C 9
ATOM 8044 O O . ASP A 1 37 ? 8.680 4.045 -0.362 1.00 15.00 37 ASP A O 9
ATOM 8053 N N . PRO A 1 38 ? 10.241 3.497 -1.881 1.00 15.00 38 PRO A N 9
ATOM 8054 C CA . PRO A 1 38 ? 9.800 4.495 -2.863 1.00 15.00 38 PRO A CA 9
ATOM 8055 C C . PRO A 1 38 ? 8.420 4.154 -3.415 1.00 15.00 38 PRO A C 9
ATOM 8056 O O . PRO A 1 38 ? 7.827 4.908 -4.182 1.00 15.00 38 PRO A O 9
ATOM 8067 N N . ASP A 1 39 ? 7.918 3.010 -2.985 1.00 15.00 39 ASP A N 9
ATOM 8068 C CA . ASP A 1 39 ? 6.640 2.490 -3.426 1.00 15.00 39 ASP A CA 9
ATOM 8069 C C . ASP A 1 39 ? 5.484 3.170 -2.697 1.00 15.00 39 ASP A C 9
ATOM 8070 O O . ASP A 1 39 ? 4.401 3.312 -3.248 1.00 15.00 39 ASP A O 9
ATOM 8079 N N . PHE A 1 40 ? 5.711 3.607 -1.463 1.00 15.00 40 PHE A N 9
ATOM 8080 C CA . PHE A 1 40 ? 4.719 4.435 -0.763 1.00 15.00 40 PHE A CA 9
ATOM 8081 C C . PHE A 1 40 ? 4.588 5.759 -1.492 1.00 15.00 40 PHE A C 9
ATOM 8082 O O . PHE A 1 40 ? 3.508 6.338 -1.592 1.00 15.00 40 PHE A O 9
ATOM 8099 N N . TYR A 1 41 ? 5.711 6.210 -2.032 1.00 15.00 41 TYR A N 9
ATOM 8100 C CA . TYR A 1 41 ? 5.783 7.477 -2.732 1.00 15.00 41 TYR A CA 9
ATOM 8101 C C . TYR A 1 41 ? 5.359 7.317 -4.190 1.00 15.00 41 TYR A C 9
ATOM 8102 O O . TYR A 1 41 ? 5.515 8.232 -4.995 1.00 15.00 41 TYR A O 9
ATOM 8120 N N . LYS A 1 42 ? 4.816 6.144 -4.517 1.00 15.00 42 LYS A N 9
ATOM 8121 C CA . LYS A 1 42 ? 4.239 5.896 -5.835 1.00 15.00 42 LYS A CA 9
ATOM 8122 C C . LYS A 1 42 ? 3.048 6.824 -6.060 1.00 15.00 42 LYS A C 9
ATOM 8123 O O . LYS A 1 42 ? 2.761 7.232 -7.187 1.00 15.00 42 LYS A O 9
ATOM 8142 N N . ILE A 1 43 ? 2.352 7.136 -4.971 1.00 15.00 43 ILE A N 9
ATOM 8143 C CA . ILE A 1 43 ? 1.244 8.083 -4.992 1.00 15.00 43 ILE A CA 9
ATOM 8144 C C . ILE A 1 43 ? 1.582 9.275 -4.102 1.00 15.00 43 ILE A C 9
ATOM 8145 O O . ILE A 1 43 ? 2.131 9.105 -3.009 1.00 15.00 43 ILE A O 9
ATOM 8161 N N . ARG A 1 44 ? 1.259 10.474 -4.572 1.00 15.00 44 ARG A N 9
ATOM 8162 C CA . ARG A 1 44 ? 1.595 11.702 -3.859 1.00 15.00 44 ARG A CA 9
ATOM 8163 C C . ARG A 1 44 ? 0.803 11.841 -2.559 1.00 15.00 44 ARG A C 9
ATOM 8164 O O . ARG A 1 44 ? 1.338 12.283 -1.544 1.00 15.00 44 ARG A O 9
ATOM 8185 N N . ASP A 1 45 ? -0.466 11.456 -2.586 1.00 15.00 45 ASP A N 9
ATOM 8186 C CA . ASP A 1 45 ? -1.326 11.608 -1.417 1.00 15.00 45 ASP A CA 9
ATOM 8187 C C . ASP A 1 45 ? -1.353 10.351 -0.562 1.00 15.00 45 ASP A C 9
ATOM 8188 O O . ASP A 1 45 ? -1.650 9.256 -1.041 1.00 15.00 45 ASP A O 9
ATOM 8197 N N . ASP A 1 46 ? -1.049 10.528 0.714 1.00 15.00 46 ASP A N 9
ATOM 8198 C CA . ASP A 1 46 ? -1.057 9.435 1.680 1.00 15.00 46 ASP A CA 9
ATOM 8199 C C . ASP A 1 46 ? -2.480 9.114 2.098 1.00 15.00 46 ASP A C 9
ATOM 8200 O O . ASP A 1 46 ? -2.786 7.986 2.471 1.00 15.00 46 ASP A O 9
ATOM 8209 N N . THR A 1 47 ? -3.350 10.115 2.000 1.00 15.00 47 THR A N 9
ATOM 8210 C CA . THR A 1 47 ? -4.754 9.972 2.367 1.00 15.00 47 THR A CA 9
ATOM 8211 C C . THR A 1 47 ? -5.470 8.959 1.465 1.00 15.00 47 THR A C 9
ATOM 8212 O O . THR A 1 47 ? -6.609 8.567 1.725 1.00 15.00 47 THR A O 9
ATOM 8223 N N . VAL A 1 48 ? -4.803 8.555 0.393 1.00 15.00 48 VAL A N 9
ATOM 8224 C CA . VAL A 1 48 ? -5.347 7.554 -0.512 1.00 15.00 48 VAL A CA 9
ATOM 8225 C C . VAL A 1 48 ? -4.630 6.215 -0.323 1.00 15.00 48 VAL A C 9
ATOM 8226 O O . VAL A 1 48 ? -5.205 5.157 -0.565 1.00 15.00 48 VAL A O 9
ATOM 8239 N N . ARG A 1 49 ? -3.388 6.279 0.152 1.00 15.00 49 ARG A N 9
ATOM 8240 C CA . ARG A 1 49 ? -2.540 5.093 0.295 1.00 15.00 49 ARG A CA 9
ATOM 8241 C C . ARG A 1 49 ? -3.179 4.055 1.186 1.00 15.00 49 ARG A C 9
ATOM 8242 O O . ARG A 1 49 ? -3.095 2.867 0.922 1.00 15.00 49 ARG A O 9
ATOM 8263 N N . GLU A 1 50 ? -3.738 4.470 2.288 1.00 15.00 50 GLU A N 9
ATOM 8264 C CA . GLU A 1 50 ? -4.345 3.514 3.176 1.00 15.00 50 GLU A CA 9
ATOM 8265 C C . GLU A 1 50 ? -5.730 3.086 2.762 1.00 15.00 50 GLU A C 9
ATOM 8266 O O . GLU A 1 50 ? -6.222 2.068 3.198 1.00 15.00 50 GLU A O 9
ATOM 8278 N N . SER A 1 51 ? -6.380 3.867 1.964 1.00 15.00 51 SER A N 9
ATOM 8279 C CA . SER A 1 51 ? -7.586 3.378 1.287 1.00 15.00 51 SER A CA 9
ATOM 8280 C C . SER A 1 51 ? -7.249 2.248 0.305 1.00 15.00 51 SER A C 9
ATOM 8281 O O . SER A 1 51 ? -8.133 1.569 -0.214 1.00 15.00 51 SER A O 9
ATOM 8289 N N . LEU A 1 52 ? -5.958 2.045 0.078 1.00 15.00 52 LEU A N 9
ATOM 8290 C CA . LEU A 1 52 ? -5.475 1.114 -0.936 1.00 15.00 52 LEU A CA 9
ATOM 8291 C C . LEU A 1 52 ? -5.620 -0.291 -0.577 1.00 15.00 52 LEU A C 9
ATOM 8292 O O . LEU A 1 52 ? -6.218 -1.141 -1.231 1.00 15.00 52 LEU A O 9
ATOM 8308 N N . PHE A 1 53 ? -5.153 -0.430 0.518 1.00 15.00 53 PHE A N 9
ATOM 8309 C CA . PHE A 1 53 ? -4.832 -1.609 1.125 1.00 15.00 53 PHE A CA 9
ATOM 8310 C C . PHE A 1 53 ? -6.086 -2.338 1.535 1.00 15.00 53 PHE A C 9
ATOM 8311 O O . PHE A 1 53 ? -6.155 -3.556 1.511 1.00 15.00 53 PHE A O 9
ATOM 8328 N N . GLU A 1 54 ? -7.079 -1.544 1.859 1.00 15.00 54 GLU A N 9
ATOM 8329 C CA . GLU A 1 54 ? -8.422 -2.050 2.140 1.00 15.00 54 GLU A CA 9
ATOM 8330 C C . GLU A 1 54 ? -8.939 -2.840 0.945 1.00 15.00 54 GLU A C 9
ATOM 8331 O O . GLU A 1 54 ? -9.447 -3.951 1.093 1.00 15.00 54 GLU A O 9
ATOM 8343 N N . GLU A 1 55 ? -8.797 -2.256 -0.244 1.00 15.00 55 GLU A N 9
ATOM 8344 C CA . GLU A 1 55 ? -9.327 -2.871 -1.456 1.00 15.00 55 GLU A CA 9
ATOM 8345 C C . GLU A 1 55 ? -8.560 -4.139 -1.814 1.00 15.00 55 GLU A C 9
ATOM 8346 O O . GLU A 1 55 ? -9.172 -5.183 -1.989 1.00 15.00 55 GLU A O 9
ATOM 8358 N N . TRP A 1 56 ? -7.227 -4.057 -1.855 1.00 15.00 56 TRP A N 9
ATOM 8359 C CA . TRP A 1 56 ? -6.387 -5.208 -2.215 1.00 15.00 56 TRP A CA 9
ATOM 8360 C C . TRP A 1 56 ? -6.521 -6.338 -1.195 1.00 15.00 56 TRP A C 9
ATOM 8361 O O . TRP A 1 56 ? -6.307 -7.515 -1.488 1.00 15.00 56 TRP A O 9
ATOM 8382 N N . CYS A 1 57 ? -6.904 -5.932 -0.006 1.00 15.00 57 CYS A N 9
ATOM 8383 C CA . CYS A 1 57 ? -7.063 -6.820 1.147 1.00 15.00 57 CYS A CA 9
ATOM 8384 C C . CYS A 1 57 ? -8.140 -7.851 0.856 1.00 15.00 57 CYS A C 9
ATOM 8385 O O . CYS A 1 57 ? -7.940 -9.053 1.019 1.00 15.00 57 CYS A O 9
ATOM 8393 N N . GLY A 1 58 ? -9.283 -7.359 0.401 1.00 15.00 58 GLY A N 9
ATOM 8394 C CA . GLY A 1 58 ? -10.356 -8.225 -0.020 1.00 15.00 58 GLY A CA 9
ATOM 8395 C C . GLY A 1 58 ? -10.549 -8.114 -1.508 1.00 15.00 58 GLY A C 9
ATOM 8396 O O . GLY A 1 58 ? -11.671 -8.012 -2.004 1.00 15.00 58 GLY A O 9
ATOM 8400 N N . GLU A 1 59 ? -9.430 -8.110 -2.211 1.00 15.00 59 GLU A N 9
ATOM 8401 C CA . GLU A 1 59 ? -9.412 -7.890 -3.641 1.00 15.00 59 GLU A CA 9
ATOM 8402 C C . GLU A 1 59 ? -9.374 -9.226 -4.376 1.00 15.00 59 GLU A C 9
ATOM 8403 O O . GLU A 1 59 ? -8.263 -9.740 -4.618 1.00 15.00 59 GLU A O 9
ATOM 8416 N N . ASP A 1 5 ? -6.324 7.505 -11.539 1.00 15.00 5 ASP A N 10
ATOM 8417 C CA . ASP A 1 5 ? -7.670 7.425 -10.991 1.00 15.00 5 ASP A CA 10
ATOM 8418 C C . ASP A 1 5 ? -8.213 6.009 -11.068 1.00 15.00 5 ASP A C 10
ATOM 8419 O O . ASP A 1 5 ? -8.668 5.535 -12.109 1.00 15.00 5 ASP A O 10
ATOM 8428 N N . ILE A 1 6 ? -8.118 5.348 -9.928 1.00 15.00 6 ILE A N 10
ATOM 8429 C CA . ILE A 1 6 ? -8.552 3.967 -9.730 1.00 15.00 6 ILE A CA 10
ATOM 8430 C C . ILE A 1 6 ? -7.748 3.037 -10.562 1.00 15.00 6 ILE A C 10
ATOM 8431 O O . ILE A 1 6 ? -8.133 1.955 -11.012 1.00 15.00 6 ILE A O 10
ATOM 8447 N N . ASP A 1 7 ? -6.597 3.511 -10.640 1.00 15.00 7 ASP A N 10
ATOM 8448 C CA . ASP A 1 7 ? -5.452 2.762 -11.205 1.00 15.00 7 ASP A CA 10
ATOM 8449 C C . ASP A 1 7 ? -4.129 3.006 -10.543 1.00 15.00 7 ASP A C 10
ATOM 8450 O O . ASP A 1 7 ? -3.082 2.456 -10.884 1.00 15.00 7 ASP A O 10
ATOM 8459 N N . GLU A 1 8 ? -4.254 3.779 -9.580 1.00 15.00 8 GLU A N 10
ATOM 8460 C CA . GLU A 1 8 ? -3.184 4.127 -8.663 1.00 15.00 8 GLU A CA 10
ATOM 8461 C C . GLU A 1 8 ? -3.068 3.013 -7.644 1.00 15.00 8 GLU A C 10
ATOM 8462 O O . GLU A 1 8 ? -1.991 2.617 -7.206 1.00 15.00 8 GLU A O 10
ATOM 8474 N N . ARG A 1 9 ? -4.245 2.518 -7.307 1.00 15.00 9 ARG A N 10
ATOM 8475 C CA . ARG A 1 9 ? -4.453 1.633 -6.193 1.00 15.00 9 ARG A CA 10
ATOM 8476 C C . ARG A 1 9 ? -3.779 0.285 -6.399 1.00 15.00 9 ARG A C 10
ATOM 8477 O O . ARG A 1 9 ? -2.993 -0.150 -5.563 1.00 15.00 9 ARG A O 10
ATOM 8498 N N . ASN A 1 10 ? -4.022 -0.324 -7.548 1.00 15.00 10 ASN A N 10
ATOM 8499 C CA . ASN A 1 10 ? -3.542 -1.687 -7.825 1.00 15.00 10 ASN A CA 10
ATOM 8500 C C . ASN A 1 10 ? -2.033 -1.742 -7.879 1.00 15.00 10 ASN A C 10
ATOM 8501 O O . ASN A 1 10 ? -1.446 -2.824 -7.842 1.00 15.00 10 ASN A O 10
ATOM 8512 N N . ILE A 1 11 ? -1.404 -0.585 -7.945 1.00 15.00 11 ILE A N 10
ATOM 8513 C CA . ILE A 1 11 ? 0.031 -0.527 -7.826 1.00 15.00 11 ILE A CA 10
ATOM 8514 C C . ILE A 1 11 ? 0.441 -0.940 -6.419 1.00 15.00 11 ILE A C 10
ATOM 8515 O O . ILE A 1 11 ? 1.256 -1.837 -6.254 1.00 15.00 11 ILE A O 10
ATOM 8531 N N . PHE A 1 12 ? -0.189 -0.340 -5.407 1.00 15.00 12 PHE A N 10
ATOM 8532 C CA . PHE A 1 12 ? 0.267 -0.518 -4.032 1.00 15.00 12 PHE A CA 10
ATOM 8533 C C . PHE A 1 12 ? 0.030 -1.931 -3.511 1.00 15.00 12 PHE A C 10
ATOM 8534 O O . PHE A 1 12 ? 0.959 -2.513 -3.103 1.00 15.00 12 PHE A O 10
ATOM 8551 N N . PHE A 1 13 ? -1.186 -2.479 -3.637 1.00 15.00 13 PHE A N 10
ATOM 8552 C CA . PHE A 1 13 ? -1.518 -3.943 -3.456 1.00 15.00 13 PHE A CA 10
ATOM 8553 C C . PHE A 1 13 ? -0.429 -4.829 -4.047 1.00 15.00 13 PHE A C 10
ATOM 8554 O O . PHE A 1 13 ? -0.020 -5.806 -3.442 1.00 15.00 13 PHE A O 10
ATOM 8571 N N . GLU A 1 14 ? 0.029 -4.491 -5.247 1.00 15.00 14 GLU A N 10
ATOM 8572 C CA . GLU A 1 14 ? 1.042 -5.301 -5.917 1.00 15.00 14 GLU A CA 10
ATOM 8573 C C . GLU A 1 14 ? 2.341 -5.176 -5.142 1.00 15.00 14 GLU A C 10
ATOM 8574 O O . GLU A 1 14 ? 3.008 -6.165 -4.846 1.00 15.00 14 GLU A O 10
ATOM 8586 N N . LEU A 1 15 ? 2.665 -3.946 -4.781 1.00 15.00 15 LEU A N 10
ATOM 8587 C CA . LEU A 1 15 ? 3.770 -3.669 -3.879 1.00 15.00 15 LEU A CA 10
ATOM 8588 C C . LEU A 1 15 ? 3.457 -4.254 -2.516 1.00 15.00 15 LEU A C 10
ATOM 8589 O O . LEU A 1 15 ? 4.346 -4.673 -1.780 1.00 15.00 15 LEU A O 10
ATOM 8605 N N . PHE A 1 16 ? 2.171 -4.297 -2.192 1.00 15.00 16 PHE A N 10
ATOM 8606 C CA . PHE A 1 16 ? 1.717 -4.629 -0.915 1.00 15.00 16 PHE A CA 10
ATOM 8607 C C . PHE A 1 16 ? 1.851 -6.137 -0.724 1.00 15.00 16 PHE A C 10
ATOM 8608 O O . PHE A 1 16 ? 2.016 -6.630 0.393 1.00 15.00 16 PHE A O 10
ATOM 8625 N N . ASP A 1 17 ? 1.733 -6.861 -1.830 1.00 15.00 17 ASP A N 10
ATOM 8626 C CA . ASP A 1 17 ? 2.046 -8.281 -1.872 1.00 15.00 17 ASP A CA 10
ATOM 8627 C C . ASP A 1 17 ? 3.543 -8.491 -1.999 1.00 15.00 17 ASP A C 10
ATOM 8628 O O . ASP A 1 17 ? 4.118 -9.370 -1.363 1.00 15.00 17 ASP A O 10
ATOM 8637 N N . ARG A 1 18 ? 4.160 -7.674 -2.847 1.00 15.00 18 ARG A N 10
ATOM 8638 C CA . ARG A 1 18 ? 5.601 -7.728 -3.099 1.00 15.00 18 ARG A CA 10
ATOM 8639 C C . ARG A 1 18 ? 6.393 -7.587 -1.800 1.00 15.00 18 ARG A C 10
ATOM 8640 O O . ARG A 1 18 ? 7.512 -8.083 -1.681 1.00 15.00 18 ARG A O 10
ATOM 8661 N N . TYR A 1 19 ? 5.804 -6.905 -0.830 1.00 15.00 19 TYR A N 10
ATOM 8662 C CA . TYR A 1 19 ? 6.432 -6.732 0.474 1.00 15.00 19 TYR A CA 10
ATOM 8663 C C . TYR A 1 19 ? 5.623 -7.453 1.545 1.00 15.00 19 TYR A C 10
ATOM 8664 O O . TYR A 1 19 ? 5.882 -7.305 2.738 1.00 15.00 19 TYR A O 10
ATOM 8682 N N . LYS A 1 20 ? 4.651 -8.244 1.080 1.00 15.00 20 LYS A N 10
ATOM 8683 C CA . LYS A 1 20 ? 3.798 -9.080 1.931 1.00 15.00 20 LYS A CA 10
ATOM 8684 C C . LYS A 1 20 ? 3.294 -8.349 3.162 1.00 15.00 20 LYS A C 10
ATOM 8685 O O . LYS A 1 20 ? 3.809 -8.520 4.267 1.00 15.00 20 LYS A O 10
ATOM 8704 N N . LEU A 1 21 ? 2.296 -7.523 2.962 1.00 15.00 21 LEU A N 10
ATOM 8705 C CA . LEU A 1 21 ? 1.663 -6.825 4.050 1.00 15.00 21 LEU A CA 10
ATOM 8706 C C . LEU A 1 21 ? 0.558 -7.682 4.640 1.00 15.00 21 LEU A C 10
ATOM 8707 O O . LEU A 1 21 ? 0.414 -8.855 4.313 1.00 15.00 21 LEU A O 10
ATOM 8723 N N . ASP A 1 22 ? -0.219 -7.059 5.469 1.00 15.00 22 ASP A N 10
ATOM 8724 C CA . ASP A 1 22 ? -1.468 -7.589 5.972 1.00 15.00 22 ASP A CA 10
ATOM 8725 C C . ASP A 1 22 ? -2.509 -6.512 5.793 1.00 15.00 22 ASP A C 10
ATOM 8726 O O . ASP A 1 22 ? -2.533 -5.515 6.495 1.00 15.00 22 ASP A O 10
ATOM 8735 N N . LYS A 1 23 ? -3.366 -6.751 4.834 1.00 15.00 23 LYS A N 10
ATOM 8736 C CA . LYS A 1 23 ? -4.212 -5.706 4.243 1.00 15.00 23 LYS A CA 10
ATOM 8737 C C . LYS A 1 23 ? -5.440 -5.471 5.113 1.00 15.00 23 LYS A C 10
ATOM 8738 O O . LYS A 1 23 ? -6.236 -4.564 4.879 1.00 15.00 23 LYS A O 10
ATOM 8757 N N . PHE A 1 24 ? -5.568 -6.327 6.116 1.00 15.00 24 PHE A N 10
ATOM 8758 C CA . PHE A 1 24 ? -6.737 -6.377 6.976 1.00 15.00 24 PHE A CA 10
ATOM 8759 C C . PHE A 1 24 ? -6.331 -6.308 8.453 1.00 15.00 24 PHE A C 10
ATOM 8760 O O . PHE A 1 24 ? -7.083 -5.822 9.296 1.00 15.00 24 PHE A O 10
ATOM 8777 N N . SER A 1 25 ? -5.131 -6.802 8.742 1.00 15.00 25 SER A N 10
ATOM 8778 C CA . SER A 1 25 ? -4.573 -6.794 10.092 1.00 15.00 25 SER A CA 10
ATOM 8779 C C . SER A 1 25 ? -4.435 -5.369 10.637 1.00 15.00 25 SER A C 10
ATOM 8780 O O . SER A 1 25 ? -5.198 -4.941 11.503 1.00 15.00 25 SER A O 10
ATOM 8788 N N . THR A 1 26 ? -3.449 -4.660 10.128 1.00 15.00 26 THR A N 10
ATOM 8789 C CA . THR A 1 26 ? -3.232 -3.257 10.422 1.00 15.00 26 THR A CA 10
ATOM 8790 C C . THR A 1 26 ? -2.946 -2.580 9.159 1.00 15.00 26 THR A C 10
ATOM 8791 O O . THR A 1 26 ? -2.756 -3.210 8.125 1.00 15.00 26 THR A O 10
ATOM 8802 N N . TRP A 1 27 ? -3.037 -1.311 9.217 1.00 15.00 27 TRP A N 10
ATOM 8803 C CA . TRP A 1 27 ? -2.528 -0.535 8.118 1.00 15.00 27 TRP A CA 10
ATOM 8804 C C . TRP A 1 27 ? -1.036 -0.397 8.224 1.00 15.00 27 TRP A C 10
ATOM 8805 O O . TRP A 1 27 ? -0.303 -0.689 7.278 1.00 15.00 27 TRP A O 10
ATOM 8826 N N . SER A 1 28 ? -0.576 0.033 9.377 1.00 15.00 28 SER A N 10
ATOM 8827 C CA . SER A 1 28 ? 0.802 0.364 9.460 1.00 15.00 28 SER A CA 10
ATOM 8828 C C . SER A 1 28 ? 1.796 -0.729 9.661 1.00 15.00 28 SER A C 10
ATOM 8829 O O . SER A 1 28 ? 2.927 -0.522 9.326 1.00 15.00 28 SER A O 10
ATOM 8837 N N . LEU A 1 29 ? 1.474 -1.852 10.263 1.00 15.00 29 LEU A N 10
ATOM 8838 C CA . LEU A 1 29 ? 2.507 -2.882 10.371 1.00 15.00 29 LEU A CA 10
ATOM 8839 C C . LEU A 1 29 ? 3.048 -3.087 8.960 1.00 15.00 29 LEU A C 10
ATOM 8840 O O . LEU A 1 29 ? 4.212 -3.412 8.725 1.00 15.00 29 LEU A O 10
ATOM 8856 N N . GLN A 1 30 ? 2.135 -2.859 8.042 1.00 15.00 30 GLN A N 10
ATOM 8857 C CA . GLN A 1 30 ? 2.374 -2.897 6.636 1.00 15.00 30 GLN A CA 10
ATOM 8858 C C . GLN A 1 30 ? 2.993 -1.554 6.179 1.00 15.00 30 GLN A C 10
ATOM 8859 O O . GLN A 1 30 ? 3.977 -1.531 5.446 1.00 15.00 30 GLN A O 10
ATOM 8873 N N . SER A 1 31 ? 2.389 -0.430 6.627 1.00 15.00 31 SER A N 10
ATOM 8874 C CA . SER A 1 31 ? 2.856 0.932 6.259 1.00 15.00 31 SER A CA 10
ATOM 8875 C C . SER A 1 31 ? 4.068 1.530 7.016 1.00 15.00 31 SER A C 10
ATOM 8876 O O . SER A 1 31 ? 4.736 2.420 6.490 1.00 15.00 31 SER A O 10
ATOM 8884 N N . LYS A 1 32 ? 4.358 1.093 8.220 1.00 15.00 32 LYS A N 10
ATOM 8885 C CA . LYS A 1 32 ? 5.624 1.438 8.863 1.00 15.00 32 LYS A CA 10
ATOM 8886 C C . LYS A 1 32 ? 6.693 0.572 8.233 1.00 15.00 32 LYS A C 10
ATOM 8887 O O . LYS A 1 32 ? 7.894 0.744 8.450 1.00 15.00 32 LYS A O 10
ATOM 8906 N N . LYS A 1 33 ? 6.209 -0.382 7.457 1.00 15.00 33 LYS A N 10
ATOM 8907 C CA . LYS A 1 33 ? 7.086 -1.309 6.730 1.00 15.00 33 LYS A CA 10
ATOM 8908 C C . LYS A 1 33 ? 7.485 -0.767 5.340 1.00 15.00 33 LYS A C 10
ATOM 8909 O O . LYS A 1 33 ? 8.638 -0.388 5.132 1.00 15.00 33 LYS A O 10
ATOM 8928 N N . ILE A 1 34 ? 6.530 -0.726 4.403 1.00 15.00 34 ILE A N 10
ATOM 8929 C CA . ILE A 1 34 ? 6.788 -0.287 3.005 1.00 15.00 34 ILE A CA 10
ATOM 8930 C C . ILE A 1 34 ? 7.364 1.136 2.897 1.00 15.00 34 ILE A C 10
ATOM 8931 O O . ILE A 1 34 ? 8.027 1.461 1.922 1.00 15.00 34 ILE A O 10
ATOM 8947 N N . GLU A 1 35 ? 7.031 1.962 3.880 1.00 15.00 35 GLU A N 10
ATOM 8948 C CA . GLU A 1 35 ? 7.386 3.384 3.942 1.00 15.00 35 GLU A CA 10
ATOM 8949 C C . GLU A 1 35 ? 8.681 3.740 3.219 1.00 15.00 35 GLU A C 10
ATOM 8950 O O . GLU A 1 35 ? 8.661 4.266 2.108 1.00 15.00 35 GLU A O 10
ATOM 8962 N N . ASN A 1 36 ? 9.786 3.492 3.894 1.00 15.00 36 ASN A N 10
ATOM 8963 C CA . ASN A 1 36 ? 11.141 3.730 3.366 1.00 15.00 36 ASN A CA 10
ATOM 8964 C C . ASN A 1 36 ? 11.488 2.907 2.109 1.00 15.00 36 ASN A C 10
ATOM 8965 O O . ASN A 1 36 ? 12.655 2.591 1.874 1.00 15.00 36 ASN A O 10
ATOM 8976 N N . ASP A 1 37 ? 10.495 2.575 1.305 1.00 15.00 37 ASP A N 10
ATOM 8977 C CA . ASP A 1 37 ? 10.714 1.912 0.030 1.00 15.00 37 ASP A CA 10
ATOM 8978 C C . ASP A 1 37 ? 10.089 2.748 -1.076 1.00 15.00 37 ASP A C 10
ATOM 8979 O O . ASP A 1 37 ? 9.021 3.333 -0.882 1.00 15.00 37 ASP A O 10
ATOM 8988 N N . PRO A 1 38 ? 10.741 2.824 -2.250 1.00 15.00 38 PRO A N 10
ATOM 8989 C CA . PRO A 1 38 ? 10.278 3.654 -3.373 1.00 15.00 38 PRO A CA 10
ATOM 8990 C C . PRO A 1 38 ? 8.844 3.339 -3.792 1.00 15.00 38 PRO A C 10
ATOM 8991 O O . PRO A 1 38 ? 8.148 4.182 -4.360 1.00 15.00 38 PRO A O 10
ATOM 9002 N N . ASP A 1 39 ? 8.407 2.128 -3.489 1.00 15.00 39 ASP A N 10
ATOM 9003 C CA . ASP A 1 39 ? 7.097 1.653 -3.907 1.00 15.00 39 ASP A CA 10
ATOM 9004 C C . ASP A 1 39 ? 5.976 2.343 -3.132 1.00 15.00 39 ASP A C 10
ATOM 9005 O O . ASP A 1 39 ? 4.981 2.766 -3.709 1.00 15.00 39 ASP A O 10
ATOM 9014 N N . PHE A 1 40 ? 6.139 2.491 -1.829 1.00 15.00 40 PHE A N 10
ATOM 9015 C CA . PHE A 1 40 ? 5.123 3.157 -1.012 1.00 15.00 40 PHE A CA 10
ATOM 9016 C C . PHE A 1 40 ? 5.149 4.664 -1.275 1.00 15.00 40 PHE A C 10
ATOM 9017 O O . PHE A 1 40 ? 4.254 5.396 -0.866 1.00 15.00 40 PHE A O 10
ATOM 9034 N N . TYR A 1 41 ? 6.175 5.110 -1.993 1.00 15.00 41 TYR A N 10
ATOM 9035 C CA . TYR A 1 41 ? 6.295 6.514 -2.375 1.00 15.00 41 TYR A CA 10
ATOM 9036 C C . TYR A 1 41 ? 5.666 6.782 -3.747 1.00 15.00 41 TYR A C 10
ATOM 9037 O O . TYR A 1 41 ? 5.709 7.912 -4.238 1.00 15.00 41 TYR A O 10
ATOM 9055 N N . LYS A 1 42 ? 5.093 5.742 -4.368 1.00 15.00 42 LYS A N 10
ATOM 9056 C CA . LYS A 1 42 ? 4.428 5.895 -5.670 1.00 15.00 42 LYS A CA 10
ATOM 9057 C C . LYS A 1 42 ? 3.367 6.987 -5.603 1.00 15.00 42 LYS A C 10
ATOM 9058 O O . LYS A 1 42 ? 3.368 7.925 -6.401 1.00 15.00 42 LYS A O 10
ATOM 9077 N N . ILE A 1 43 ? 2.467 6.859 -4.642 1.00 15.00 43 ILE A N 10
ATOM 9078 C CA . ILE A 1 43 ? 1.415 7.839 -4.448 1.00 15.00 43 ILE A CA 10
ATOM 9079 C C . ILE A 1 43 ? 1.869 8.913 -3.469 1.00 15.00 43 ILE A C 10
ATOM 9080 O O . ILE A 1 43 ? 2.389 8.608 -2.393 1.00 15.00 43 ILE A O 10
ATOM 9096 N N . ARG A 1 44 ? 1.679 10.163 -3.867 1.00 15.00 44 ARG A N 10
ATOM 9097 C CA . ARG A 1 44 ? 2.066 11.312 -3.059 1.00 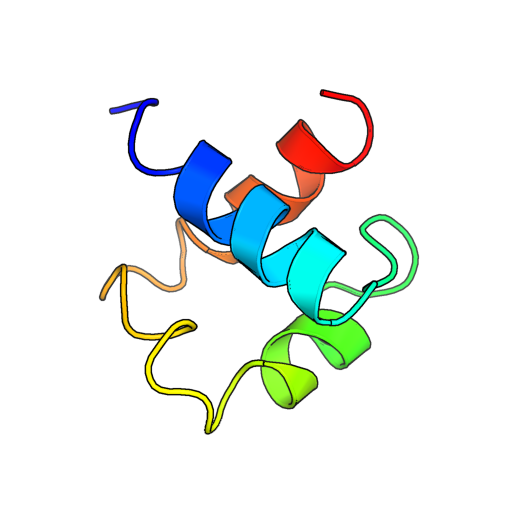15.00 44 ARG A CA 10
ATOM 9098 C C . ARG A 1 44 ? 1.359 11.306 -1.708 1.00 15.00 44 ARG A C 10
ATOM 9099 O O . ARG A 1 44 ? 1.997 11.422 -0.660 1.00 15.00 44 ARG A O 10
ATOM 9120 N N . ASP A 1 45 ? 0.040 11.165 -1.742 1.00 15.00 45 ASP A N 10
ATOM 9121 C CA . ASP A 1 45 ? -0.771 11.258 -0.537 1.00 15.00 45 ASP A CA 10
ATOM 9122 C C . ASP A 1 45 ? -0.794 9.936 0.215 1.00 15.00 45 ASP A C 10
ATOM 9123 O O . ASP A 1 45 ? -1.178 8.897 -0.328 1.00 15.00 45 ASP A O 10
ATOM 9132 N N . ASP A 1 46 ? -0.385 9.991 1.472 1.00 15.00 46 ASP A N 10
ATOM 9133 C CA . ASP A 1 46 ? -0.340 8.813 2.332 1.00 15.00 46 ASP A CA 10
ATOM 9134 C C . ASP A 1 46 ? -1.737 8.442 2.804 1.00 15.00 46 ASP A C 10
ATOM 9135 O O . ASP A 1 46 ? -2.032 7.273 3.027 1.00 15.00 46 ASP A O 10
ATOM 9144 N N . THR A 1 47 ? -2.604 9.442 2.914 1.00 15.00 47 THR A N 10
ATOM 9145 C CA . THR A 1 47 ? -3.979 9.223 3.350 1.00 15.00 47 THR A CA 10
ATOM 9146 C C . THR A 1 47 ? -4.808 8.547 2.249 1.00 15.00 47 THR A C 10
ATOM 9147 O O . THR A 1 47 ? -6.012 8.322 2.401 1.00 15.00 47 THR A O 10
ATOM 9158 N N . VAL A 1 48 ? -4.158 8.242 1.136 1.00 15.00 48 VAL A N 10
ATOM 9159 C CA . VAL A 1 48 ? -4.770 7.450 0.082 1.00 15.00 48 VAL A CA 10
ATOM 9160 C C . VAL A 1 48 ? -4.163 6.048 0.082 1.00 15.00 48 VAL A C 10
ATOM 9161 O O . VAL A 1 48 ? -4.819 5.069 -0.268 1.00 15.00 48 VAL A O 10
ATOM 9174 N N . ARG A 1 49 ? -2.908 5.973 0.525 1.00 15.00 49 ARG A N 10
ATOM 9175 C CA . ARG A 1 49 ? -2.140 4.726 0.550 1.00 15.00 49 ARG A CA 10
ATOM 9176 C C . ARG A 1 49 ? -2.836 3.662 1.353 1.00 15.00 49 ARG A C 10
ATOM 9177 O O . ARG A 1 49 ? -2.846 2.499 0.974 1.00 15.00 49 ARG A O 10
ATOM 9198 N N . GLU A 1 50 ? -3.371 4.033 2.485 1.00 15.00 50 GLU A N 10
ATOM 9199 C CA . GLU A 1 50 ? -3.975 3.046 3.328 1.00 15.00 50 GLU A CA 10
ATOM 9200 C C . GLU A 1 50 ? -5.369 2.676 2.888 1.00 15.00 50 GLU A C 10
ATOM 9201 O O . GLU A 1 50 ? -5.783 1.545 3.046 1.00 15.00 50 GLU A O 10
ATOM 9213 N N . SER A 1 51 ? -6.092 3.603 2.314 1.00 15.00 51 SER A N 10
ATOM 9214 C CA . SER A 1 51 ? -7.372 3.265 1.708 1.00 15.00 51 SER A CA 10
ATOM 9215 C C . SER A 1 51 ? -7.163 2.301 0.536 1.00 15.00 51 SER A C 10
ATOM 9216 O O . SER A 1 51 ? -8.111 1.745 -0.010 1.00 15.00 51 SER A O 10
ATOM 9224 N N . LEU A 1 52 ? -5.900 2.119 0.164 1.00 15.00 52 LEU A N 10
ATOM 9225 C CA . LEU A 1 52 ? -5.523 1.265 -0.945 1.00 15.00 52 LEU A CA 10
ATOM 9226 C C . LEU A 1 52 ? -5.706 -0.164 -0.684 1.00 15.00 52 LEU A C 10
ATOM 9227 O O . LEU A 1 52 ? -6.353 -0.934 -1.380 1.00 15.00 52 LEU A O 10
ATOM 9243 N N . PHE A 1 53 ? -5.182 -0.419 0.370 1.00 15.00 53 PHE A N 10
ATOM 9244 C CA . PHE A 1 53 ? -4.759 -1.654 0.798 1.00 15.00 53 PHE A CA 10
ATOM 9245 C C . PHE A 1 53 ? -5.920 -2.463 1.314 1.00 15.00 53 PHE A C 10
ATOM 9246 O O . PHE A 1 53 ? -5.939 -3.687 1.252 1.00 15.00 53 PHE A O 10
ATOM 9263 N N . GLU A 1 54 ? -6.882 -1.720 1.806 1.00 15.00 54 GLU A N 10
ATOM 9264 C CA . GLU A 1 54 ? -8.194 -2.258 2.171 1.00 15.00 54 GLU A CA 10
ATOM 9265 C C . GLU A 1 54 ? -8.870 -2.860 0.941 1.00 15.00 54 GLU A C 10
ATOM 9266 O O . GLU A 1 54 ? -9.560 -3.877 1.025 1.00 15.00 54 GLU A O 10
ATOM 9278 N N . GLU A 1 55 ? -8.668 -2.218 -0.202 1.00 15.00 55 GLU A N 10
ATOM 9279 C CA . GLU A 1 55 ? -9.251 -2.695 -1.455 1.00 15.00 55 GLU A CA 10
ATOM 9280 C C . GLU A 1 55 ? -8.563 -3.977 -1.903 1.00 15.00 55 GLU A C 10
ATOM 9281 O O . GLU A 1 55 ? -9.224 -4.974 -2.184 1.00 15.00 55 GLU A O 10
ATOM 9293 N N . TRP A 1 56 ? -7.232 -3.951 -1.933 1.00 15.00 56 TRP A N 10
ATOM 9294 C CA . TRP A 1 56 ? -6.442 -5.109 -2.344 1.00 15.00 56 TRP A CA 10
ATOM 9295 C C . TRP A 1 56 ? -6.523 -6.229 -1.309 1.00 15.00 56 TRP A C 10
ATOM 9296 O O . TRP A 1 56 ? -6.182 -7.387 -1.556 1.00 15.00 56 TRP A O 10
ATOM 9317 N N . CYS A 1 57 ? -7.008 -5.849 -0.160 1.00 15.00 57 CYS A N 10
ATOM 9318 C CA . CYS A 1 57 ? -7.234 -6.762 0.956 1.00 15.00 57 CYS A CA 10
ATOM 9319 C C . CYS A 1 57 ? -8.271 -7.812 0.573 1.00 15.00 57 CYS A C 10
ATOM 9320 O O . CYS A 1 57 ? -8.049 -9.014 0.725 1.00 15.00 57 CYS A O 10
ATOM 9328 N N . GLY A 1 58 ? -9.396 -7.337 0.047 1.00 15.00 58 GLY A N 10
ATOM 9329 C CA . GLY A 1 58 ? -10.442 -8.231 -0.406 1.00 15.00 58 GLY A CA 10
ATOM 9330 C C . GLY A 1 58 ? -10.439 -8.308 -1.909 1.00 15.00 58 GLY A C 10
ATOM 9331 O O . GLY A 1 58 ? -11.458 -8.567 -2.545 1.00 15.00 58 GLY A O 10
ATOM 9335 N N . GLU A 1 59 ? -9.265 -8.068 -2.461 1.00 15.00 59 GLU A N 10
ATOM 9336 C CA . GLU A 1 59 ? -9.085 -7.952 -3.885 1.00 15.00 59 GLU A CA 10
ATOM 9337 C C . GLU A 1 59 ? -8.824 -9.322 -4.491 1.00 15.00 59 GLU A C 10
ATOM 9338 O O . GLU A 1 59 ? -9.744 -9.887 -5.116 1.00 15.00 59 GLU A O 10
ATOM 9351 N N . ASP A 1 5 ? -7.742 7.848 -8.812 1.00 15.00 5 ASP A N 11
ATOM 9352 C CA . ASP A 1 5 ? -9.032 7.433 -9.348 1.00 15.00 5 ASP A CA 11
ATOM 9353 C C . ASP A 1 5 ? -8.916 6.056 -9.995 1.00 15.00 5 ASP A C 11
ATOM 9354 O O . ASP A 1 5 ? -8.979 5.910 -11.210 1.00 15.00 5 ASP A O 11
ATOM 9363 N N . ILE A 1 6 ? -8.733 5.057 -9.137 1.00 15.00 6 ILE A N 11
ATOM 9364 C CA . ILE A 1 6 ? -8.539 3.657 -9.526 1.00 15.00 6 ILE A CA 11
ATOM 9365 C C . ILE A 1 6 ? -7.590 3.474 -10.715 1.00 15.00 6 ILE A C 11
ATOM 9366 O O . ILE A 1 6 ? -7.981 3.500 -11.883 1.00 15.00 6 ILE A O 11
ATOM 9382 N N . ASP A 1 7 ? -6.337 3.261 -10.373 1.00 15.00 7 ASP A N 11
ATOM 9383 C CA . ASP A 1 7 ? -5.268 3.018 -11.349 1.00 15.00 7 ASP A CA 11
ATOM 9384 C C . ASP A 1 7 ? -4.019 2.669 -10.657 1.00 15.00 7 ASP A C 11
ATOM 9385 O O . ASP A 1 7 ? -3.361 1.635 -10.793 1.00 15.00 7 ASP A O 11
ATOM 9394 N N . GLU A 1 8 ? -3.875 3.557 -9.867 1.00 15.00 8 GLU A N 11
ATOM 9395 C CA . GLU A 1 8 ? -2.748 3.749 -8.958 1.00 15.00 8 GLU A CA 11
ATOM 9396 C C . GLU A 1 8 ? -2.874 2.850 -7.731 1.00 15.00 8 GLU A C 11
ATOM 9397 O O . GLU A 1 8 ? -1.880 2.431 -7.149 1.00 15.00 8 GLU A O 11
ATOM 9409 N N . ARG A 1 9 ? -4.111 2.570 -7.342 1.00 15.00 9 ARG A N 11
ATOM 9410 C CA . ARG A 1 9 ? -4.389 1.741 -6.178 1.00 15.00 9 ARG A CA 11
ATOM 9411 C C . ARG A 1 9 ? -3.740 0.368 -6.302 1.00 15.00 9 ARG A C 11
ATOM 9412 O O . ARG A 1 9 ? -3.006 -0.055 -5.418 1.00 15.00 9 ARG A O 11
ATOM 9433 N N . ASN A 1 10 ? -3.963 -0.282 -7.434 1.00 15.00 10 ASN A N 11
ATOM 9434 C CA . ASN A 1 10 ? -3.467 -1.648 -7.668 1.00 15.00 10 ASN A CA 11
ATOM 9435 C C . ASN A 1 10 ? -1.959 -1.686 -7.642 1.00 15.00 10 ASN A C 11
ATOM 9436 O O . ASN A 1 10 ? -1.369 -2.741 -7.435 1.00 15.00 10 ASN A O 11
ATOM 9447 N N . ILE A 1 11 ? -1.343 -0.534 -7.828 1.00 15.00 11 ILE A N 11
ATOM 9448 C CA . ILE A 1 11 ? 0.086 -0.428 -7.661 1.00 15.00 11 ILE A CA 11
ATOM 9449 C C . ILE A 1 11 ? 0.458 -0.833 -6.242 1.00 15.00 11 ILE A C 11
ATOM 9450 O O . ILE A 1 11 ? 1.312 -1.690 -6.056 1.00 15.00 11 ILE A O 11
ATOM 9466 N N . PHE A 1 12 ? -0.232 -0.272 -5.241 1.00 15.00 12 PHE A N 11
ATOM 9467 C CA . PHE A 1 12 ? 0.181 -0.479 -3.859 1.00 15.00 12 PHE A CA 11
ATOM 9468 C C . PHE A 1 12 ? -0.068 -1.908 -3.386 1.00 15.00 12 PHE A C 11
ATOM 9469 O O . PHE A 1 12 ? 0.858 -2.493 -2.975 1.00 15.00 12 PHE A O 11
ATOM 9486 N N . PHE A 1 13 ? -1.278 -2.467 -3.554 1.00 15.00 13 PHE A N 11
ATOM 9487 C CA . PHE A 1 13 ? -1.586 -3.941 -3.433 1.00 15.00 13 PHE A CA 11
ATOM 9488 C C . PHE A 1 13 ? -0.468 -4.776 -4.049 1.00 15.00 13 PHE A C 11
ATOM 9489 O O . PHE A 1 13 ? -0.016 -5.746 -3.466 1.00 15.00 13 PHE A O 11
ATOM 9506 N N . GLU A 1 14 ? -0.049 -4.410 -5.255 1.00 15.00 14 GLU A N 11
ATOM 9507 C CA . GLU A 1 14 ? 1.012 -5.148 -5.941 1.00 15.00 14 GLU A CA 11
ATOM 9508 C C . GLU A 1 14 ? 2.324 -4.989 -5.193 1.00 15.00 14 GLU A C 11
ATOM 9509 O O . GLU A 1 14 ? 3.057 -5.956 -4.994 1.00 15.00 14 GLU A O 11
ATOM 9521 N N . LEU A 1 15 ? 2.606 -3.767 -4.761 1.00 15.00 15 LEU A N 11
ATOM 9522 C CA . LEU A 1 15 ? 3.720 -3.520 -3.857 1.00 15.00 15 LEU A CA 11
ATOM 9523 C C . LEU A 1 15 ? 3.436 -4.214 -2.545 1.00 15.00 15 LEU A C 11
ATOM 9524 O O . LEU A 1 15 ? 4.339 -4.683 -1.865 1.00 15.00 15 LEU A O 11
ATOM 9540 N N . PHE A 1 16 ? 2.153 -4.298 -2.210 1.00 15.00 16 PHE A N 11
ATOM 9541 C CA . PHE A 1 16 ? 1.729 -4.705 -0.946 1.00 15.00 16 PHE A CA 11
ATOM 9542 C C . PHE A 1 16 ? 1.890 -6.215 -0.847 1.00 15.00 16 PHE A C 11
ATOM 9543 O O . PHE A 1 16 ? 2.108 -6.767 0.224 1.00 15.00 16 PHE A O 11
ATOM 9560 N N . ASP A 1 17 ? 1.765 -6.867 -1.992 1.00 15.00 17 ASP A N 11
ATOM 9561 C CA . ASP A 1 17 ? 2.055 -8.286 -2.130 1.00 15.00 17 ASP A CA 11
ATOM 9562 C C . ASP A 1 17 ? 3.540 -8.519 -2.264 1.00 15.00 17 ASP A C 11
ATOM 9563 O O . ASP A 1 17 ? 4.104 -9.412 -1.641 1.00 15.00 17 ASP A O 11
ATOM 9572 N N . ARG A 1 18 ? 4.151 -7.718 -3.114 1.00 15.00 18 ARG A N 11
ATOM 9573 C CA . ARG A 1 18 ? 5.586 -7.786 -3.366 1.00 15.00 18 ARG A CA 11
ATOM 9574 C C . ARG A 1 18 ? 6.375 -7.610 -2.073 1.00 15.00 18 ARG A C 11
ATOM 9575 O O . ARG A 1 18 ? 7.474 -8.140 -1.925 1.00 15.00 18 ARG A O 11
ATOM 9596 N N . TYR A 1 19 ? 5.798 -6.876 -1.133 1.00 15.00 19 TYR A N 11
ATOM 9597 C CA . TYR A 1 19 ? 6.453 -6.625 0.143 1.00 15.00 19 TYR A CA 11
ATOM 9598 C C . TYR A 1 19 ? 5.698 -7.361 1.244 1.00 15.00 19 TYR A C 11
ATOM 9599 O O . TYR A 1 19 ? 5.928 -7.133 2.432 1.00 15.00 19 TYR A O 11
ATOM 9617 N N . LYS A 1 20 ? 4.792 -8.242 0.804 1.00 15.00 20 LYS A N 11
ATOM 9618 C CA . LYS A 1 20 ? 4.024 -9.137 1.675 1.00 15.00 20 LYS A CA 11
ATOM 9619 C C . LYS A 1 20 ? 3.401 -8.423 2.852 1.00 15.00 20 LYS A C 11
ATOM 9620 O O . LYS A 1 20 ? 3.967 -8.385 3.948 1.00 15.00 20 LYS A O 11
ATOM 9639 N N . LEU A 1 21 ? 2.250 -7.847 2.635 1.00 15.00 21 LEU A N 11
ATOM 9640 C CA . LEU A 1 21 ? 1.497 -7.318 3.738 1.00 15.00 21 LEU A CA 11
ATOM 9641 C C . LEU A 1 21 ? 0.452 -8.274 4.188 1.00 15.00 21 LEU A C 11
ATOM 9642 O O . LEU A 1 21 ? -0.147 -9.014 3.408 1.00 15.00 21 LEU A O 11
ATOM 9658 N N . ASP A 1 22 ? 0.224 -8.201 5.456 1.00 15.00 22 ASP A N 1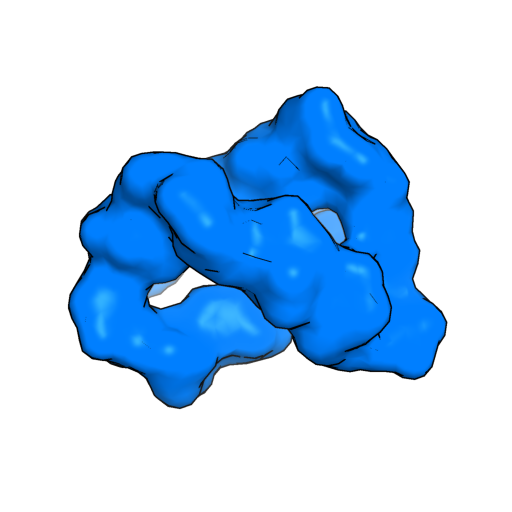1
ATOM 9659 C CA . ASP A 1 22 ? -0.905 -8.865 6.064 1.00 15.00 22 ASP A CA 11
ATOM 9660 C C . ASP A 1 22 ? -2.043 -7.910 5.958 1.00 15.00 22 ASP A C 11
ATOM 9661 O O . ASP A 1 22 ? -2.348 -7.143 6.867 1.00 15.00 22 ASP A O 11
ATOM 9670 N N . LYS A 1 23 ? -2.618 -7.949 4.785 1.00 15.00 23 LYS A N 11
ATOM 9671 C CA . LYS A 1 23 ? -3.510 -6.909 4.298 1.00 15.00 23 LYS A CA 11
ATOM 9672 C C . LYS A 1 23 ? -4.666 -6.605 5.269 1.00 15.00 23 LYS A C 11
ATOM 9673 O O . LYS A 1 23 ? -5.252 -5.526 5.219 1.00 15.00 23 LYS A O 11
ATOM 9692 N N . PHE A 1 24 ? -4.957 -7.535 6.171 1.00 15.00 24 PHE A N 11
ATOM 9693 C CA . PHE A 1 24 ? -6.136 -7.432 7.031 1.00 15.00 24 PHE A CA 11
ATOM 9694 C C . PHE A 1 24 ? -5.795 -7.118 8.496 1.00 15.00 24 PHE A C 11
ATOM 9695 O O . PHE A 1 24 ? -6.698 -6.941 9.311 1.00 15.00 24 PHE A O 11
ATOM 9712 N N . SER A 1 25 ? -4.509 -7.052 8.835 1.00 15.00 25 SER A N 11
ATOM 9713 C CA . SER A 1 25 ? -4.105 -6.884 10.236 1.00 15.00 25 SER A CA 11
ATOM 9714 C C . SER A 1 25 ? -4.235 -5.419 10.680 1.00 15.00 25 SER A C 11
ATOM 9715 O O . SER A 1 25 ? -5.173 -5.055 11.389 1.00 15.00 25 SER A O 11
ATOM 9723 N N . THR A 1 26 ? -3.291 -4.590 10.263 1.00 15.00 26 THR A N 11
ATOM 9724 C CA . THR A 1 26 ? -3.346 -3.152 10.496 1.00 15.00 26 THR A CA 11
ATOM 9725 C C . THR A 1 26 ? -2.962 -2.486 9.260 1.00 15.00 26 THR A C 11
ATOM 9726 O O . THR A 1 26 ? -2.401 -3.080 8.339 1.00 15.00 26 THR A O 11
ATOM 9737 N N . TRP A 1 27 ? -3.310 -1.267 9.208 1.00 15.00 27 TRP A N 11
ATOM 9738 C CA . TRP A 1 27 ? -2.903 -0.525 8.064 1.00 15.00 27 TRP A CA 11
ATOM 9739 C C . TRP A 1 27 ? -1.421 -0.357 8.067 1.00 15.00 27 TRP A C 11
ATOM 9740 O O . TRP A 1 27 ? -0.747 -0.743 7.114 1.00 15.00 27 TRP A O 11
ATOM 9761 N N . SER A 1 28 ? -0.900 0.141 9.160 1.00 15.00 28 SER A N 11
ATOM 9762 C CA . SER A 1 28 ? 0.498 0.330 9.215 1.00 15.00 28 SER A CA 11
ATOM 9763 C C . SER A 1 28 ? 1.397 -0.795 9.563 1.00 15.00 28 SER A C 11
ATOM 9764 O O . SER A 1 28 ? 2.534 -0.742 9.175 1.00 15.00 28 SER A O 11
ATOM 9772 N N . LEU A 1 29 ? 0.999 -1.755 10.368 1.00 15.00 29 LEU A N 11
ATOM 9773 C CA . LEU A 1 29 ? 1.920 -2.855 10.618 1.00 15.00 29 LEU A CA 11
ATOM 9774 C C . LEU A 1 29 ? 2.423 -3.283 9.250 1.00 15.00 29 LEU A C 11
ATOM 9775 O O . LEU A 1 29 ? 3.569 -3.683 9.057 1.00 15.00 29 LEU A O 11
ATOM 9791 N N . GLN A 1 30 ? 1.504 -3.158 8.303 1.00 15.00 30 GLN A N 11
ATOM 9792 C CA . GLN A 1 30 ? 1.803 -3.374 6.909 1.00 15.00 30 GLN A CA 11
ATOM 9793 C C . GLN A 1 30 ? 2.439 -2.121 6.259 1.00 15.00 30 GLN A C 11
ATOM 9794 O O . GLN A 1 30 ? 3.471 -2.210 5.637 1.00 15.00 30 GLN A O 11
ATOM 9808 N N . SER A 1 31 ? 1.801 -0.944 6.434 1.00 15.00 31 SER A N 11
ATOM 9809 C CA . SER A 1 31 ? 2.256 0.323 5.795 1.00 15.00 31 SER A CA 11
ATOM 9810 C C . SER A 1 31 ? 3.501 0.948 6.404 1.00 15.00 31 SER A C 11
ATOM 9811 O O . SER A 1 31 ? 4.122 1.806 5.791 1.00 15.00 31 SER A O 11
ATOM 9819 N N . LYS A 1 32 ? 3.880 0.508 7.579 1.00 15.00 32 LYS A N 11
ATOM 9820 C CA . LYS A 1 32 ? 5.188 0.803 8.135 1.00 15.00 32 LYS A CA 11
ATOM 9821 C C . LYS A 1 32 ? 6.217 0.130 7.265 1.00 15.00 32 LYS A C 11
ATOM 9822 O O . LYS A 1 32 ? 7.419 0.351 7.395 1.00 15.00 32 LYS A O 11
ATOM 9841 N N . LYS A 1 33 ? 5.720 -0.704 6.362 1.00 15.00 33 LYS A N 11
ATOM 9842 C CA . LYS A 1 33 ? 6.621 -1.562 5.578 1.00 15.00 33 LYS A CA 11
ATOM 9843 C C . LYS A 1 33 ? 6.783 -0.982 4.192 1.00 15.00 33 LYS A C 11
ATOM 9844 O O . LYS A 1 33 ? 7.619 -1.426 3.405 1.00 15.00 33 LYS A O 11
ATOM 9863 N N . ILE A 1 34 ? 5.959 0.008 3.909 1.00 15.00 34 ILE A N 11
ATOM 9864 C CA . ILE A 1 34 ? 6.059 0.763 2.683 1.00 15.00 34 ILE A CA 11
ATOM 9865 C C . ILE A 1 34 ? 6.462 2.186 3.009 1.00 15.00 34 ILE A C 11
ATOM 9866 O O . ILE A 1 34 ? 7.099 2.844 2.209 1.00 15.00 34 ILE A O 11
ATOM 9882 N N . GLU A 1 35 ? 6.101 2.607 4.217 1.00 15.00 35 GLU A N 11
ATOM 9883 C CA . GLU A 1 35 ? 6.257 3.982 4.711 1.00 15.00 35 GLU A CA 11
ATOM 9884 C C . GLU A 1 35 ? 7.413 4.758 4.073 1.00 15.00 35 GLU A C 11
ATOM 9885 O O . GLU A 1 35 ? 7.219 5.528 3.132 1.00 15.00 35 GLU A O 11
ATOM 9897 N N . ASN A 1 36 ? 8.603 4.562 4.606 1.00 15.00 36 ASN A N 11
ATOM 9898 C CA . ASN A 1 36 ? 9.799 5.247 4.105 1.00 15.00 36 ASN A CA 11
ATOM 9899 C C . ASN A 1 36 ? 10.389 4.553 2.876 1.00 15.00 36 ASN A C 11
ATOM 9900 O O . ASN A 1 36 ? 11.544 4.785 2.512 1.00 15.00 36 ASN A O 11
ATOM 9911 N N . ASP A 1 37 ? 9.590 3.717 2.234 1.00 15.00 37 ASP A N 11
ATOM 9912 C CA . ASP A 1 37 ? 9.977 3.076 0.983 1.00 15.00 37 ASP A CA 11
ATOM 9913 C C . ASP A 1 37 ? 9.464 3.911 -0.179 1.00 15.00 37 ASP A C 11
ATOM 9914 O O . ASP A 1 37 ? 8.359 4.449 -0.118 1.00 15.00 37 ASP A O 11
ATOM 9923 N N . PRO A 1 38 ? 10.253 4.020 -1.256 1.00 15.00 38 PRO A N 11
ATOM 9924 C CA . PRO A 1 38 ? 9.914 4.861 -2.415 1.00 15.00 38 PRO A CA 11
ATOM 9925 C C . PRO A 1 38 ? 8.532 4.554 -2.994 1.00 15.00 38 PRO A C 11
ATOM 9926 O O . PRO A 1 38 ? 7.894 5.417 -3.603 1.00 15.00 38 PRO A O 11
ATOM 9937 N N . ASP A 1 39 ? 8.066 3.331 -2.789 1.00 15.00 39 ASP A N 11
ATOM 9938 C CA . ASP A 1 39 ? 6.821 2.879 -3.390 1.00 15.00 39 ASP A CA 11
ATOM 9939 C C . ASP A 1 39 ? 5.591 3.369 -2.626 1.00 15.00 39 ASP A C 11
ATOM 9940 O O . ASP A 1 39 ? 4.520 3.502 -3.201 1.00 15.00 39 ASP A O 11
ATOM 9949 N N . PHE A 1 40 ? 5.743 3.644 -1.340 1.00 15.00 40 PHE A N 11
ATOM 9950 C CA . PHE A 1 40 ? 4.655 4.228 -0.544 1.00 15.00 40 PHE A CA 11
ATOM 9951 C C . PHE A 1 40 ? 4.450 5.676 -0.965 1.00 15.00 40 PHE A C 11
ATOM 9952 O O . PHE A 1 40 ? 3.372 6.245 -0.807 1.00 15.00 40 PHE A O 11
ATOM 9969 N N . TYR A 1 41 ? 5.499 6.252 -1.538 1.00 15.00 41 TYR A N 11
ATOM 9970 C CA . TYR A 1 41 ? 5.456 7.621 -2.025 1.00 15.00 41 TYR A CA 11
ATOM 9971 C C . TYR A 1 41 ? 4.965 7.668 -3.471 1.00 15.00 41 TYR A C 11
ATOM 9972 O O . TYR A 1 41 ? 4.999 8.718 -4.112 1.00 15.00 41 TYR A O 11
ATOM 9990 N N . LYS A 1 42 ? 4.511 6.523 -3.983 1.00 15.00 42 LYS A N 11
ATOM 9991 C CA . LYS A 1 42 ? 3.881 6.471 -5.302 1.00 15.00 42 LYS A CA 11
ATOM 9992 C C . LYS A 1 42 ? 2.564 7.232 -5.264 1.00 15.00 42 LYS A C 11
ATOM 9993 O O . LYS A 1 42 ? 2.112 7.779 -6.270 1.00 15.00 42 LYS A O 11
ATOM 10012 N N . ILE A 1 43 ? 1.955 7.263 -4.084 1.00 15.00 43 ILE A N 11
ATOM 10013 C CA . ILE A 1 43 ? 0.745 8.033 -3.867 1.00 15.00 43 ILE A CA 11
ATOM 10014 C C . ILE A 1 43 ? 1.042 9.212 -2.957 1.00 15.00 43 ILE A C 11
ATOM 10015 O O . ILE A 1 43 ? 1.608 9.045 -1.872 1.00 15.00 43 ILE A O 11
ATOM 10031 N N . ARG A 1 44 ? 0.673 10.396 -3.418 1.00 15.00 44 ARG A N 11
ATOM 10032 C CA . ARG A 1 44 ? 0.887 11.630 -2.675 1.00 15.00 44 ARG A CA 11
ATOM 10033 C C . ARG A 1 44 ? 0.183 11.582 -1.323 1.00 15.00 44 ARG A C 11
ATOM 10034 O O . ARG A 1 44 ? 0.815 11.681 -0.272 1.00 15.00 44 ARG A O 11
ATOM 10055 N N . ASP A 1 45 ? -1.127 11.414 -1.370 1.00 15.00 45 ASP A N 11
ATOM 10056 C CA . ASP A 1 45 ? -1.953 11.459 -0.176 1.00 15.00 45 ASP A CA 11
ATOM 10057 C C . ASP A 1 45 ? -1.901 10.137 0.581 1.00 15.00 45 ASP A C 11
ATOM 10058 O O . ASP A 1 45 ? -2.325 9.099 0.074 1.00 15.00 45 ASP A O 11
ATOM 10067 N N . ASP A 1 46 ? -1.378 10.187 1.798 1.00 15.00 46 ASP A N 11
ATOM 10068 C CA . ASP A 1 46 ? -1.314 9.012 2.670 1.00 15.00 46 ASP A CA 11
ATOM 10069 C C . ASP A 1 46 ? -2.714 8.525 3.009 1.00 15.00 46 ASP A C 11
ATOM 10070 O O . ASP A 1 46 ? -2.931 7.334 3.196 1.00 15.00 46 ASP A O 11
ATOM 10079 N N . THR A 1 47 ? -3.662 9.455 3.045 1.00 15.00 47 THR A N 11
ATOM 10080 C CA . THR A 1 47 ? -5.052 9.136 3.342 1.00 15.00 47 THR A CA 11
ATOM 10081 C C . THR A 1 47 ? -5.705 8.389 2.169 1.00 15.00 47 THR A C 11
ATOM 10082 O O . THR A 1 47 ? -6.871 7.991 2.232 1.00 15.00 47 THR A O 11
ATOM 10093 N N . VAL A 1 48 ? -4.947 8.208 1.098 1.00 15.00 48 VAL A N 11
ATOM 10094 C CA . VAL A 1 48 ? -5.385 7.383 -0.016 1.00 15.00 48 VAL A CA 11
ATOM 10095 C C . VAL A 1 48 ? -4.643 6.045 0.007 1.00 15.00 48 VAL A C 11
ATOM 10096 O O . VAL A 1 48 ? -5.140 5.042 -0.492 1.00 15.00 48 VAL A O 11
ATOM 10109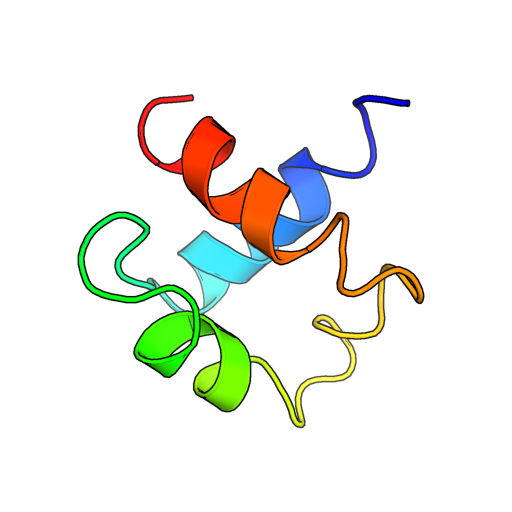 N N . ARG A 1 49 ? -3.468 6.041 0.632 1.00 15.00 49 ARG A N 11
ATOM 10110 C CA . ARG A 1 49 ? -2.617 4.851 0.688 1.00 15.00 49 ARG A CA 11
ATOM 10111 C C . ARG A 1 49 ? -3.294 3.735 1.457 1.00 15.00 49 ARG A C 11
ATOM 10112 O O . ARG A 1 49 ? -3.273 2.587 1.056 1.00 15.00 49 ARG A O 11
ATOM 10133 N N . GLU A 1 50 ? -3.817 4.047 2.613 1.00 15.00 50 GLU A N 11
ATOM 10134 C CA . GLU A 1 50 ? -4.521 3.052 3.396 1.00 15.00 50 GLU A CA 11
ATOM 10135 C C . GLU A 1 50 ? -5.952 2.828 2.936 1.00 15.00 50 GLU A C 11
ATOM 10136 O O . GLU A 1 50 ? -6.659 1.962 3.413 1.00 15.00 50 GLU A O 11
ATOM 10148 N N . SER A 1 51 ? -6.398 3.661 2.077 1.00 15.00 51 SER A N 11
ATOM 10149 C CA . SER A 1 51 ? -7.572 3.335 1.265 1.00 15.00 51 SER A CA 11
ATOM 10150 C C . SER A 1 51 ? -7.197 2.307 0.183 1.00 15.00 51 SER A C 11
ATOM 10151 O O . SER A 1 51 ? -8.059 1.781 -0.520 1.00 15.00 51 SER A O 11
ATOM 10159 N N . LEU A 1 52 ? -5.902 2.050 0.038 1.00 15.00 52 LEU A N 11
ATOM 10160 C CA . LEU A 1 52 ? -5.406 1.127 -0.977 1.00 15.00 52 LEU A CA 11
ATOM 10161 C C . LEU A 1 52 ? -5.577 -0.287 -0.627 1.00 15.00 52 LEU A C 11
ATOM 10162 O O . LEU A 1 52 ? -6.183 -1.114 -1.301 1.00 15.00 52 LEU A O 11
ATOM 10178 N N . PHE A 1 53 ? -5.146 -0.464 0.483 1.00 15.00 53 PHE A N 11
ATOM 10179 C CA . PHE A 1 53 ? -4.811 -1.680 1.034 1.00 15.00 53 PHE A CA 11
ATOM 10180 C C . PHE A 1 53 ? -6.062 -2.377 1.508 1.00 15.00 53 PHE A C 11
ATOM 10181 O O . PHE A 1 53 ? -6.202 -3.594 1.447 1.00 15.00 53 PHE A O 11
ATOM 10198 N N . GLU A 1 54 ? -6.975 -1.542 1.936 1.00 15.00 54 GLU A N 11
ATOM 10199 C CA . GLU A 1 54 ? -8.301 -1.959 2.324 1.00 15.00 54 GLU A CA 11
ATOM 10200 C C . GLU A 1 54 ? -9.014 -2.647 1.154 1.00 15.00 54 GLU A C 11
ATOM 10201 O O . GLU A 1 54 ? -9.787 -3.584 1.359 1.00 15.00 54 GLU A O 11
ATOM 10213 N N . GLU A 1 55 ? -8.739 -2.194 -0.074 1.00 15.00 55 GLU A N 11
ATOM 10214 C CA . GLU A 1 55 ? -9.332 -2.815 -1.256 1.00 15.00 55 GLU A CA 11
ATOM 10215 C C . GLU A 1 55 ? -8.598 -4.087 -1.659 1.00 15.00 55 GLU A C 11
ATOM 10216 O O . GLU A 1 55 ? -9.226 -5.130 -1.812 1.00 15.00 55 GLU A O 11
ATOM 10228 N N . TRP A 1 56 ? -7.264 -4.012 -1.779 1.00 15.00 56 TRP A N 11
ATOM 10229 C CA . TRP A 1 56 ? -6.460 -5.149 -2.252 1.00 15.00 56 TRP A CA 11
ATOM 10230 C C . TRP A 1 56 ? -6.567 -6.339 -1.304 1.00 15.00 56 TRP A C 11
ATOM 10231 O O . TRP A 1 56 ? -6.323 -7.490 -1.669 1.00 15.00 56 TRP A O 11
ATOM 10252 N N . CYS A 1 57 ? -6.976 -6.028 -0.097 1.00 15.00 57 CYS A N 11
ATOM 10253 C CA . CYS A 1 57 ? -7.156 -7.016 0.961 1.00 15.00 57 CYS A CA 11
ATOM 10254 C C . CYS A 1 57 ? -8.240 -8.013 0.570 1.00 15.00 57 CYS A C 11
ATOM 10255 O O . CYS A 1 57 ? -8.046 -9.225 0.647 1.00 15.00 57 CYS A O 11
ATOM 10263 N N . GLY A 1 58 ? -9.377 -7.484 0.149 1.00 15.00 58 GLY A N 11
ATOM 10264 C CA . GLY A 1 58 ? -10.454 -8.308 -0.352 1.00 15.00 58 GLY A CA 11
ATOM 10265 C C . GLY A 1 58 ? -10.641 -8.063 -1.827 1.00 15.00 58 GLY A C 11
ATOM 10266 O O . GLY A 1 58 ? -11.758 -7.873 -2.308 1.00 15.00 58 GLY A O 11
ATOM 10270 N N . GLU A 1 59 ? -9.528 -8.043 -2.537 1.00 15.00 59 GLU A N 11
ATOM 10271 C CA . GLU A 1 59 ? -9.510 -7.660 -3.933 1.00 15.00 59 GLU A CA 11
ATOM 10272 C C . GLU A 1 59 ? -9.395 -8.901 -4.810 1.00 15.00 59 GLU A C 11
ATOM 10273 O O . GLU A 1 59 ? -10.434 -9.385 -5.297 1.00 15.00 59 GLU A O 11
ATOM 10286 N N . ASP A 1 5 ? -8.142 7.441 -8.126 1.00 15.00 5 ASP A N 12
ATOM 10287 C CA . ASP A 1 5 ? -9.273 7.238 -9.016 1.00 15.00 5 ASP A CA 12
ATOM 10288 C C . ASP A 1 5 ? -9.241 5.826 -9.521 1.00 15.00 5 ASP A C 12
ATOM 10289 O O . ASP A 1 5 ? -9.269 5.560 -10.723 1.00 15.00 5 ASP A O 12
ATOM 10298 N N . ILE A 1 6 ? -9.215 4.946 -8.542 1.00 15.00 6 ILE A N 12
ATOM 10299 C CA . ILE A 1 6 ? -9.027 3.510 -8.712 1.00 15.00 6 ILE A CA 12
ATOM 10300 C C . ILE A 1 6 ? -8.204 3.127 -9.938 1.00 15.00 6 ILE A C 12
ATOM 10301 O O . ILE A 1 6 ? -8.726 2.875 -11.024 1.00 15.00 6 ILE A O 12
ATOM 10317 N N . ASP A 1 7 ? -6.917 3.046 -9.720 1.00 15.00 7 ASP A N 12
ATOM 10318 C CA . ASP A 1 7 ? -5.970 2.638 -10.761 1.00 15.00 7 ASP A CA 12
ATOM 10319 C C . ASP A 1 7 ? -4.643 2.363 -10.202 1.00 15.00 7 ASP A C 12
ATOM 10320 O O . ASP A 1 7 ? -4.017 1.304 -10.286 1.00 15.00 7 ASP A O 12
ATOM 10329 N N . GLU A 1 8 ? -4.377 3.339 -9.562 1.00 15.00 8 GLU A N 12
ATOM 10330 C CA . GLU A 1 8 ? -3.139 3.572 -8.817 1.00 15.00 8 GLU A CA 12
ATOM 10331 C C . GLU A 1 8 ? -3.152 2.737 -7.552 1.00 15.00 8 GLU A C 12
ATOM 10332 O O . GLU A 1 8 ? -2.109 2.392 -6.998 1.00 15.00 8 GLU A O 12
ATOM 10344 N N . ARG A 1 9 ? -4.358 2.425 -7.107 1.00 15.00 9 ARG A N 12
ATOM 10345 C CA . ARG A 1 9 ? -4.566 1.563 -5.969 1.00 15.00 9 ARG A CA 12
ATOM 10346 C C . ARG A 1 9 ? -3.833 0.238 -6.159 1.00 15.00 9 ARG A C 12
ATOM 10347 O O . ARG A 1 9 ? -3.032 -0.160 -5.320 1.00 15.00 9 ARG A O 12
ATOM 10368 N N . ASN A 1 10 ? -4.048 -0.380 -7.313 1.00 15.00 10 ASN A N 12
ATOM 10369 C CA . ASN A 1 10 ? -3.497 -1.711 -7.620 1.00 15.00 10 ASN A CA 12
ATOM 10370 C C . ASN A 1 10 ? -1.990 -1.686 -7.626 1.00 15.00 10 ASN A C 12
ATOM 10371 O O . ASN A 1 10 ? -1.350 -2.723 -7.480 1.00 15.00 10 ASN A O 12
ATOM 10382 N N . ILE A 1 11 ? -1.427 -0.504 -7.787 1.00 15.00 11 ILE A N 12
ATOM 10383 C CA . ILE A 1 11 ? 0.000 -0.351 -7.691 1.00 15.00 11 ILE A CA 12
ATOM 10384 C C . ILE A 1 11 ? 0.456 -0.753 -6.298 1.00 15.00 11 ILE A C 12
ATOM 10385 O O . ILE A 1 11 ? 1.407 -1.508 -6.159 1.00 15.00 11 ILE A O 12
ATOM 10401 N N . PHE A 1 12 ? -0.268 -0.309 -5.270 1.00 15.00 12 PHE A N 12
ATOM 10402 C CA . PHE A 1 12 ? 0.180 -0.535 -3.907 1.00 15.00 12 PHE A CA 12
ATOM 10403 C C . PHE A 1 12 ? -0.069 -1.959 -3.432 1.00 15.00 12 PHE A C 12
ATOM 10404 O O . PHE A 1 12 ? 0.861 -2.550 -3.034 1.00 15.00 12 PHE A O 12
ATOM 10421 N N . PHE A 1 13 ? -1.286 -2.518 -3.564 1.00 15.00 13 PHE A N 12
ATOM 10422 C CA . PHE A 1 13 ? -1.561 -3.999 -3.441 1.00 15.00 13 PHE A CA 12
ATOM 10423 C C . PHE A 1 13 ? -0.434 -4.799 -4.094 1.00 15.00 13 PHE A C 12
ATOM 10424 O O . PHE A 1 13 ? 0.024 -5.791 -3.555 1.00 15.00 13 PHE A O 12
ATOM 10441 N N . GLU A 1 14 ? -0.010 -4.364 -5.285 1.00 15.00 14 GLU A N 12
ATOM 10442 C CA . GLU A 1 14 ? 1.056 -5.051 -6.016 1.00 15.00 14 GLU A CA 12
ATOM 10443 C C . GLU A 1 14 ? 2.354 -4.949 -5.222 1.00 15.00 14 GLU A C 12
ATOM 10444 O O . GLU A 1 14 ? 3.038 -5.945 -4.986 1.00 15.00 14 GLU A O 12
ATOM 10456 N N . LEU A 1 15 ? 2.659 -3.733 -4.780 1.00 15.00 15 LEU A N 12
ATOM 10457 C CA . LEU A 1 15 ? 3.766 -3.503 -3.861 1.00 15.00 15 LEU A CA 12
ATOM 10458 C C . LEU A 1 15 ? 3.484 -4.205 -2.548 1.00 15.00 15 LEU A C 12
ATOM 10459 O O . LEU A 1 15 ? 4.397 -4.656 -1.858 1.00 15.00 15 LEU A O 12
ATOM 10475 N N . PHE A 1 16 ? 2.201 -4.303 -2.211 1.00 15.00 16 PHE A N 12
ATOM 10476 C CA . PHE A 1 16 ? 1.777 -4.706 -0.941 1.00 15.00 16 PHE A CA 12
ATOM 10477 C C . PHE A 1 16 ? 1.925 -6.222 -0.859 1.00 15.00 16 PHE A C 12
ATOM 10478 O O . PHE A 1 16 ? 2.103 -6.792 0.210 1.00 15.00 16 PHE A O 12
ATOM 10495 N N . ASP A 1 17 ? 1.858 -6.853 -2.027 1.00 15.00 17 ASP A N 12
ATOM 10496 C CA . ASP A 1 17 ? 2.090 -8.285 -2.175 1.00 15.00 17 ASP A CA 12
ATOM 10497 C C . ASP A 1 17 ? 3.578 -8.572 -2.200 1.00 15.00 17 ASP A C 12
ATOM 10498 O O . ASP A 1 17 ? 4.059 -9.482 -1.534 1.00 15.00 17 ASP A O 12
ATOM 10507 N N . ARG A 1 18 ? 4.297 -7.778 -2.979 1.00 15.00 18 ARG A N 12
ATOM 10508 C CA . ARG A 1 18 ? 5.748 -7.918 -3.092 1.00 15.00 18 ARG A CA 12
ATOM 10509 C C . ARG A 1 18 ? 6.423 -7.664 -1.744 1.00 15.00 18 ARG A C 12
ATOM 10510 O O . ARG A 1 18 ? 7.547 -8.103 -1.501 1.00 15.00 18 ARG A O 12
ATOM 10531 N N . TYR A 1 19 ? 5.730 -6.954 -0.866 1.00 15.00 19 TYR A N 12
ATOM 10532 C CA . TYR A 1 19 ? 6.226 -6.717 0.482 1.00 15.00 19 TYR A CA 12
ATOM 10533 C C . TYR A 1 19 ? 5.435 -7.557 1.476 1.00 15.00 19 TYR A C 12
ATOM 10534 O O . TYR A 1 19 ? 5.605 -7.432 2.688 1.00 15.00 19 TYR A O 12
ATOM 10552 N N . LYS A 1 20 ? 4.586 -8.428 0.921 1.00 15.00 20 LYS A N 12
ATOM 10553 C CA . LYS A 1 20 ? 3.771 -9.374 1.681 1.00 15.00 20 LYS A CA 12
ATOM 10554 C C . LYS A 1 20 ? 3.096 -8.731 2.877 1.00 15.00 20 LYS A C 12
ATOM 10555 O O . LYS A 1 20 ? 3.426 -9.030 4.026 1.00 15.00 20 LYS A O 12
ATOM 10574 N N . LEU A 1 21 ? 2.163 -7.843 2.617 1.00 15.00 21 LEU A N 12
ATOM 10575 C CA . LEU A 1 21 ? 1.441 -7.223 3.694 1.00 15.00 21 LEU A CA 12
ATOM 10576 C C . LEU A 1 21 ? 0.338 -8.096 4.173 1.00 15.00 21 LEU A C 12
ATOM 10577 O O . LEU A 1 21 ? -0.326 -8.795 3.409 1.00 15.00 21 LEU A O 12
ATOM 10593 N N . ASP A 1 22 ? 0.150 -8.018 5.449 1.00 15.00 22 ASP A N 12
ATOM 10594 C CA . ASP A 1 22 ? -0.995 -8.628 6.079 1.00 15.00 22 ASP A CA 12
ATOM 10595 C C . ASP A 1 22 ? -2.123 -7.665 5.923 1.00 15.00 22 ASP A C 12
ATOM 10596 O O . ASP A 1 22 ? -2.369 -6.798 6.759 1.00 15.00 22 ASP A O 12
ATOM 10605 N N . LYS A 1 23 ? -2.761 -7.803 4.793 1.00 15.00 23 LYS A N 12
ATOM 10606 C CA . LYS A 1 23 ? -3.678 -6.799 4.298 1.00 15.00 23 LYS A CA 12
ATOM 10607 C C . LYS A 1 23 ? -4.826 -6.543 5.278 1.00 15.00 23 LYS A C 12
ATOM 10608 O O . LYS A 1 23 ? -5.361 -5.441 5.343 1.00 15.00 23 LYS A O 12
ATOM 10627 N N . PHE A 1 24 ? -5.160 -7.558 6.062 1.00 15.00 24 PHE A N 12
ATOM 10628 C CA . PHE A 1 24 ? -6.296 -7.491 6.979 1.00 15.00 24 PHE A CA 12
ATOM 10629 C C . PHE A 1 24 ? -5.881 -7.112 8.405 1.00 15.00 24 PHE A C 12
ATOM 10630 O O . PHE A 1 24 ? -6.727 -6.744 9.219 1.00 15.00 24 PHE A O 12
ATOM 10647 N N . SER A 1 25 ? -4.587 -7.197 8.703 1.00 15.00 25 SER A N 12
ATOM 10648 C CA . SER A 1 25 ? -4.112 -7.031 10.077 1.00 15.00 25 SER A CA 12
ATOM 10649 C C . SER A 1 25 ? -4.268 -5.584 10.551 1.00 15.00 25 SER A C 12
ATOM 10650 O O . SER A 1 25 ? -5.151 -5.267 11.347 1.00 15.00 25 SER A O 12
ATOM 10658 N N . THR A 1 26 ? -3.401 -4.722 10.053 1.00 15.00 26 THR A N 12
ATOM 10659 C CA . THR A 1 26 ? -3.410 -3.305 10.378 1.00 15.00 26 THR A CA 12
ATOM 10660 C C . THR A 1 26 ? -2.915 -2.576 9.212 1.00 15.00 26 THR A C 12
ATOM 10661 O O . THR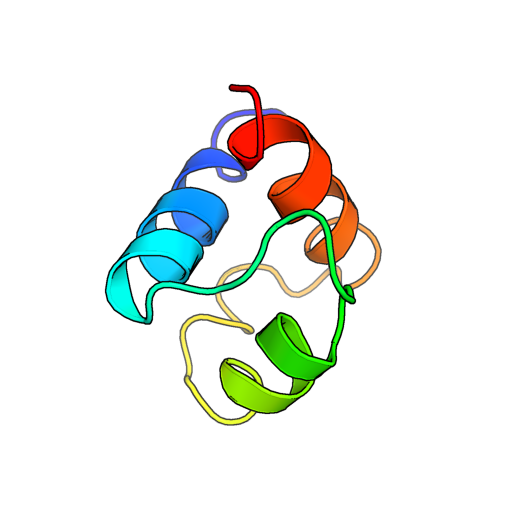 A 1 26 ? -2.350 -3.144 8.278 1.00 15.00 26 THR A O 12
ATOM 10672 N N . TRP A 1 27 ? -3.207 -1.339 9.209 1.00 15.00 27 TRP A N 12
ATOM 10673 C CA . TRP A 1 27 ? -2.653 -0.546 8.160 1.00 15.00 27 TRP A CA 12
ATOM 10674 C C . TRP A 1 27 ? -1.175 -0.430 8.351 1.00 15.00 27 TRP A C 12
ATOM 10675 O O . TRP A 1 27 ? -0.405 -0.794 7.466 1.00 15.00 27 TRP A O 12
ATOM 10696 N N . SER A 1 28 ? -0.771 -0.018 9.536 1.00 15.00 28 SER A N 12
ATOM 10697 C CA . SER A 1 28 ? 0.621 0.187 9.749 1.00 15.00 28 SER A CA 12
ATOM 10698 C C . SER A 1 28 ? 1.495 -0.971 10.081 1.00 15.00 28 SER A C 12
ATOM 10699 O O . SER A 1 28 ? 2.683 -0.847 9.909 1.00 15.00 28 SER A O 12
ATOM 10707 N N . LEU A 1 29 ? 1.005 -2.056 10.638 1.00 15.00 29 LEU A N 12
ATOM 10708 C CA . LEU A 1 29 ? 1.913 -3.175 10.818 1.00 15.00 29 LEU A CA 12
ATOM 10709 C C . LEU A 1 29 ? 2.539 -3.400 9.452 1.00 15.00 29 LEU A C 12
ATOM 10710 O O . LEU A 1 29 ? 3.695 -3.780 9.305 1.00 15.00 29 LEU A O 12
ATOM 10726 N N . GLN A 1 30 ? 1.704 -3.123 8.461 1.00 15.00 30 GLN A N 12
ATOM 10727 C CA . GLN A 1 30 ? 2.076 -3.171 7.065 1.00 15.00 30 GLN A CA 12
ATOM 10728 C C . GLN A 1 30 ? 2.790 -1.859 6.625 1.00 15.00 30 GLN A C 12
ATOM 10729 O O . GLN A 1 30 ? 3.826 -1.888 5.978 1.00 15.00 30 GLN A O 12
ATOM 10743 N N . SER A 1 31 ? 2.167 -0.703 6.942 1.00 15.00 31 SER A N 12
ATOM 10744 C CA . SER A 1 31 ? 2.711 0.638 6.584 1.00 15.00 31 SER A CA 12
ATOM 10745 C C . SER A 1 31 ? 3.851 1.194 7.462 1.00 15.00 31 SER A C 12
ATOM 10746 O O . SER A 1 31 ? 4.456 2.202 7.106 1.00 15.00 31 SER A O 12
ATOM 10754 N N . LYS A 1 32 ? 4.164 0.590 8.584 1.00 15.00 32 LYS A N 12
ATOM 10755 C CA . LYS A 1 32 ? 5.382 0.961 9.298 1.00 15.00 32 LYS A CA 12
ATOM 10756 C C . LYS A 1 32 ? 6.522 0.261 8.603 1.00 15.00 32 LYS A C 12
ATOM 10757 O O . LYS A 1 32 ? 7.701 0.498 8.863 1.00 15.00 32 LYS A O 12
ATOM 10776 N N . LYS A 1 33 ? 6.118 -0.627 7.713 1.00 15.00 33 LYS A N 12
ATOM 10777 C CA . LYS A 1 33 ? 7.066 -1.416 6.914 1.00 15.00 33 LYS A CA 12
ATOM 10778 C C . LYS A 1 33 ? 7.498 -0.653 5.667 1.00 15.00 33 LYS A C 12
ATOM 10779 O O . LYS A 1 33 ? 8.653 -0.251 5.552 1.00 15.00 33 LYS A O 12
ATOM 10798 N N . ILE A 1 34 ? 6.559 -0.465 4.735 1.00 15.00 34 ILE A N 12
ATOM 10799 C CA . ILE A 1 34 ? 6.840 0.179 3.445 1.00 15.00 34 ILE A CA 12
ATOM 10800 C C . ILE A 1 34 ? 7.417 1.592 3.597 1.00 15.00 34 ILE A C 12
ATOM 10801 O O . ILE A 1 34 ? 8.124 2.077 2.728 1.00 15.00 34 ILE A O 12
ATOM 10817 N N . GLU A 1 35 ? 7.005 2.264 4.654 1.00 15.00 35 GLU A N 12
ATOM 10818 C CA . GLU A 1 35 ? 7.539 3.548 5.054 1.00 15.00 35 GLU A CA 12
ATOM 10819 C C . GLU A 1 35 ? 9.033 3.648 4.841 1.00 15.00 35 GLU A C 12
ATOM 10820 O O . GLU A 1 35 ? 9.831 2.912 5.426 1.00 15.00 35 GLU A O 12
ATOM 10832 N N . ASN A 1 36 ? 9.346 4.579 3.972 1.00 15.00 36 ASN A N 12
ATOM 10833 C CA . ASN A 1 36 ? 10.720 4.955 3.595 1.00 15.00 36 ASN A CA 12
ATOM 10834 C C . ASN A 1 36 ? 11.242 4.078 2.450 1.00 15.00 36 ASN A C 12
ATOM 10835 O O . ASN A 1 36 ? 12.368 4.245 1.984 1.00 15.00 36 ASN A O 12
ATOM 10846 N N . ASP A 1 37 ? 10.414 3.151 1.991 1.00 15.00 37 ASP A N 12
ATOM 10847 C CA . ASP A 1 37 ? 10.710 2.393 0.781 1.00 15.00 37 ASP A CA 12
ATOM 10848 C C . ASP A 1 37 ? 10.125 3.126 -0.419 1.00 15.00 37 ASP A C 12
ATOM 10849 O O . ASP A 1 37 ? 9.046 3.714 -0.321 1.00 15.00 37 ASP A O 12
ATOM 10858 N N . PRO A 1 38 ? 10.827 3.106 -1.567 1.00 15.00 38 PRO A N 12
ATOM 10859 C CA . PRO A 1 38 ? 10.399 3.824 -2.779 1.00 15.00 38 PRO A CA 12
ATOM 10860 C C . PRO A 1 38 ? 8.994 3.438 -3.237 1.00 15.00 38 PRO A C 12
ATOM 10861 O O . PRO A 1 38 ? 8.292 4.233 -3.863 1.00 15.00 38 PRO A O 12
ATOM 10872 N N . ASP A 1 39 ? 8.592 2.216 -2.914 1.00 15.00 39 ASP A N 12
ATOM 10873 C CA . ASP A 1 39 ? 7.282 1.697 -3.299 1.00 15.00 39 ASP A CA 12
ATOM 10874 C C . ASP A 1 39 ? 6.157 2.514 -2.666 1.00 15.00 39 ASP A C 12
ATOM 10875 O O . ASP A 1 39 ? 5.233 2.953 -3.345 1.00 15.00 39 ASP A O 12
ATOM 10884 N N . PHE A 1 40 ? 6.264 2.744 -1.367 1.00 15.00 40 PHE A N 12
ATOM 10885 C CA . PHE A 1 40 ? 5.220 3.435 -0.609 1.00 15.00 40 PHE A CA 12
ATOM 10886 C C . PHE A 1 40 ? 5.160 4.916 -0.991 1.00 15.00 40 PHE A C 12
ATOM 10887 O O . PHE A 1 40 ? 4.211 5.610 -0.653 1.00 15.00 40 PHE A O 12
ATOM 10904 N N . TYR A 1 41 ? 6.165 5.383 -1.729 1.00 15.00 41 TYR A N 12
ATOM 10905 C CA . TYR A 1 41 ? 6.205 6.774 -2.173 1.00 15.00 41 TYR A CA 12
ATOM 10906 C C . TYR A 1 41 ? 5.614 6.934 -3.574 1.00 15.00 41 TYR A C 12
ATOM 10907 O O . TYR A 1 41 ? 5.641 8.026 -4.140 1.00 15.00 41 TYR A O 12
ATOM 10925 N N . LYS A 1 42 ? 5.083 5.847 -4.131 1.00 15.00 42 LYS A N 12
ATOM 10926 C CA . LYS A 1 42 ? 4.490 5.889 -5.466 1.00 15.00 42 LYS A CA 12
ATOM 10927 C C . LYS A 1 42 ? 3.278 6.815 -5.505 1.00 15.00 42 LYS A C 12
ATOM 10928 O O . LYS A 1 42 ? 3.136 7.624 -6.422 1.00 15.00 42 LYS A O 12
ATOM 10947 N N . ILE A 1 43 ? 2.415 6.710 -4.507 1.00 15.00 43 ILE A N 12
ATOM 10948 C CA . ILE A 1 43 ? 1.244 7.569 -4.436 1.00 15.00 43 ILE A CA 12
ATOM 10949 C C . ILE A 1 43 ? 1.576 8.845 -3.678 1.00 15.00 43 ILE A C 12
ATOM 10950 O O . ILE A 1 43 ? 2.165 8.800 -2.595 1.00 15.00 43 ILE A O 12
ATOM 10966 N N . ARG A 1 44 ? 1.205 9.973 -4.273 1.00 15.00 44 ARG A N 12
ATOM 10967 C CA . ARG A 1 44 ? 1.471 11.288 -3.704 1.00 15.00 44 ARG A CA 12
ATOM 10968 C C . ARG A 1 44 ? 0.848 11.421 -2.317 1.00 15.00 44 ARG A C 12
ATOM 10969 O O . ARG A 1 44 ? 1.475 11.927 -1.383 1.00 15.00 44 ARG A O 12
ATOM 10990 N N . ASP A 1 45 ? -0.387 10.957 -2.195 1.00 15.00 45 ASP A N 12
ATOM 10991 C CA . ASP A 1 45 ? -1.136 11.085 -0.955 1.00 15.00 45 ASP A CA 12
ATOM 10992 C C . ASP A 1 45 ? -0.980 9.848 -0.080 1.00 15.00 45 ASP A C 12
ATOM 10993 O O . ASP A 1 45 ? -1.283 8.728 -0.497 1.00 15.00 45 ASP A O 12
ATOM 11002 N N . ASP A 1 46 ? -0.519 10.066 1.141 1.00 15.00 46 ASP A N 12
ATOM 11003 C CA . ASP A 1 46 ? -0.406 9.004 2.138 1.00 15.00 46 ASP A CA 12
ATOM 11004 C C . ASP A 1 46 ? -1.779 8.715 2.714 1.00 15.00 46 ASP A C 12
ATOM 11005 O O . ASP A 1 46 ? -2.036 7.628 3.217 1.00 15.00 46 ASP A O 12
ATOM 11014 N N . THR A 1 47 ? -2.666 9.699 2.592 1.00 15.00 47 THR A N 12
ATOM 11015 C CA . THR A 1 47 ? -4.052 9.559 3.020 1.00 15.00 47 THR A CA 12
ATOM 11016 C C . THR A 1 47 ? -4.848 8.687 2.050 1.00 15.00 47 THR A C 12
ATOM 11017 O O . THR A 1 47 ? -6.036 8.432 2.252 1.00 15.00 47 THR A O 12
ATOM 11028 N N . VAL A 1 48 ? -4.191 8.252 0.982 1.00 15.00 48 VAL A N 12
ATOM 11029 C CA . VAL A 1 48 ? -4.796 7.337 0.028 1.00 15.00 48 VAL A CA 12
ATOM 11030 C C . VAL A 1 48 ? -4.133 5.962 0.120 1.00 15.00 48 VAL A C 12
ATOM 11031 O O . VAL A 1 48 ? -4.746 4.948 -0.193 1.00 15.00 48 VAL A O 12
ATOM 11044 N N . ARG A 1 49 ? -2.888 5.942 0.598 1.00 15.00 49 ARG A N 12
ATOM 11045 C CA . ARG A 1 49 ? -2.096 4.709 0.691 1.00 15.00 49 ARG A CA 12
ATOM 11046 C C . ARG A 1 49 ? -2.810 3.655 1.502 1.00 15.00 49 ARG A C 12
ATOM 11047 O O . ARG A 1 49 ? -2.899 2.500 1.106 1.00 15.00 49 ARG A O 12
ATOM 11068 N N . GLU A 1 50 ? -3.271 4.028 2.660 1.00 15.00 50 GLU A N 12
ATOM 11069 C CA . GLU A 1 50 ? -4.008 3.113 3.484 1.00 15.00 50 GLU A CA 12
ATOM 11070 C C . GLU A 1 50 ? -5.458 2.971 3.093 1.00 15.00 50 GLU A C 12
ATOM 11071 O O . GLU A 1 50 ? -6.184 2.180 3.654 1.00 15.00 50 GLU A O 12
ATOM 11083 N N . SER A 1 51 ? -5.915 3.803 2.235 1.00 15.00 51 SER A N 12
ATOM 11084 C CA . SER A 1 51 ? -7.176 3.514 1.554 1.00 15.00 51 SER A CA 12
ATOM 11085 C C . SER A 1 51 ? -6.956 2.467 0.460 1.00 15.00 51 SER A C 12
ATOM 11086 O O . SER A 1 51 ? -7.906 1.936 -0.112 1.00 15.00 51 SER A O 12
ATOM 11094 N N . LEU A 1 52 ? -5.695 2.169 0.187 1.00 15.00 52 LEU A N 12
ATOM 11095 C CA . LEU A 1 52 ? -5.335 1.283 -0.905 1.00 15.00 52 LEU A CA 12
ATOM 11096 C C . LEU A 1 52 ? -5.575 -0.136 -0.629 1.00 15.00 52 LEU A C 12
ATOM 11097 O O . LEU A 1 52 ? -6.176 -0.905 -1.365 1.00 15.00 52 LEU A O 12
ATOM 11113 N N . PHE A 1 53 ? -5.180 -0.382 0.481 1.00 15.00 53 PHE A N 12
ATOM 11114 C CA . PHE A 1 53 ? -4.883 -1.628 0.976 1.00 15.00 53 PHE A CA 12
ATOM 11115 C C . PHE A 1 53 ? -6.147 -2.338 1.377 1.00 15.00 53 PHE A C 12
ATOM 11116 O O . PHE A 1 53 ? -6.256 -3.556 1.322 1.00 15.00 53 PHE A O 12
ATOM 11133 N N . GLU A 1 54 ? -7.099 -1.520 1.748 1.00 15.00 54 GLU A N 12
ATOM 11134 C CA . GLU A 1 54 ? -8.465 -1.973 2.001 1.00 15.00 54 GLU A CA 12
ATOM 11135 C C . GLU A 1 54 ? -9.009 -2.687 0.769 1.00 15.00 54 GLU A C 12
ATOM 11136 O O . GLU A 1 54 ? -9.709 -3.698 0.874 1.00 15.00 54 GLU A O 12
ATOM 11148 N N . GLU A 1 55 ? -8.664 -2.168 -0.405 1.00 15.00 55 GLU A N 12
ATOM 11149 C CA . GLU A 1 55 ? -9.171 -2.728 -1.650 1.00 15.00 55 GLU A CA 12
ATOM 11150 C C . GLU A 1 55 ? -8.495 -4.052 -1.985 1.00 15.00 55 GLU A C 12
ATOM 11151 O O . GLU A 1 55 ? -9.180 -5.048 -2.153 1.00 15.00 55 GLU A O 12
ATOM 11163 N N . TRP A 1 56 ? -7.157 -4.078 -1.960 1.00 15.00 56 TRP A N 12
ATOM 11164 C CA . TRP A 1 56 ? -6.379 -5.270 -2.353 1.00 15.00 56 TRP A CA 12
ATOM 11165 C C . TRP A 1 56 ? -6.570 -6.398 -1.355 1.00 15.00 56 TRP A C 12
ATOM 11166 O O . TRP A 1 56 ? -6.356 -7.577 -1.645 1.00 15.00 56 TRP A O 12
ATOM 11187 N N . CYS A 1 57 ? -7.027 -5.996 -0.198 1.00 15.00 57 CYS A N 12
ATOM 11188 C CA . CYS A 1 57 ? -7.291 -6.900 0.907 1.00 15.00 57 CYS A CA 12
ATOM 11189 C C . CYS A 1 57 ? -8.427 -7.843 0.525 1.00 15.00 57 CYS A C 12
ATOM 11190 O O . CYS A 1 57 ? -8.334 -9.059 0.694 1.00 15.00 57 CYS A O 12
ATOM 11198 N N . GLY A 1 58 ? -9.494 -7.259 -0.007 1.00 15.00 58 GLY A N 12
ATOM 11199 C CA . GLY A 1 58 ? -10.614 -8.036 -0.495 1.00 15.00 58 GLY A CA 12
ATOM 11200 C C . GLY A 1 58 ? -10.761 -7.855 -1.984 1.00 15.00 58 GLY A C 12
ATOM 11201 O O . GLY A 1 58 ? -11.869 -7.727 -2.506 1.00 15.00 58 GLY A O 12
ATOM 11205 N N . GLU A 1 59 ? -9.624 -7.829 -2.657 1.00 15.00 59 GLU A N 12
ATOM 11206 C CA . GLU A 1 59 ? -9.565 -7.537 -4.075 1.00 15.00 59 GLU A CA 12
ATOM 11207 C C . GLU A 1 59 ? -9.507 -8.836 -4.876 1.00 15.00 59 GLU A C 12
ATOM 11208 O O . GLU A 1 59 ? -10.579 -9.325 -5.299 1.00 15.00 59 GLU A O 12
ATOM 11221 N N . ASP A 1 5 ? -6.077 8.814 -9.303 1.00 15.00 5 ASP A N 13
ATOM 11222 C CA . ASP A 1 5 ? -7.517 8.632 -9.249 1.00 15.00 5 ASP A CA 13
ATOM 11223 C C . ASP A 1 5 ? -7.862 7.234 -9.749 1.00 15.00 5 ASP A C 13
ATOM 11224 O O . ASP A 1 5 ? -8.039 7.022 -10.951 1.00 15.00 5 ASP A O 13
ATOM 11233 N N . ILE A 1 6 ? -7.905 6.297 -8.803 1.00 15.00 6 ILE A N 13
ATOM 11234 C CA . ILE A 1 6 ? -8.146 4.869 -9.047 1.00 15.00 6 ILE A CA 13
ATOM 11235 C C . ILE A 1 6 ? -7.404 4.309 -10.264 1.00 15.00 6 ILE A C 13
ATOM 11236 O O . ILE A 1 6 ? -7.900 4.306 -11.395 1.00 15.00 6 ILE A O 13
ATOM 11252 N N . ASP A 1 7 ? -6.226 3.779 -9.983 1.00 15.00 7 ASP A N 13
ATOM 11253 C CA . ASP A 1 7 ? -5.358 3.161 -11.001 1.00 15.00 7 ASP A CA 13
ATOM 11254 C C . ASP A 1 7 ? -4.104 2.666 -10.412 1.00 15.00 7 ASP A C 13
ATOM 11255 O O . ASP A 1 7 ? -3.618 1.544 -10.556 1.00 15.00 7 ASP A O 13
ATOM 11264 N N . GLU A 1 8 ? -3.738 3.546 -9.690 1.00 15.00 8 GLU A N 13
ATOM 11265 C CA . GLU A 1 8 ? -2.535 3.542 -8.866 1.00 15.00 8 GLU A CA 13
ATOM 11266 C C . GLU A 1 8 ? -2.765 2.745 -7.586 1.00 15.00 8 GLU A C 13
ATOM 11267 O O . GLU A 1 8 ? -1.816 2.332 -6.924 1.00 15.00 8 GLU A O 13
ATOM 11279 N N . ARG A 1 9 ? -4.034 2.536 -7.245 1.00 15.00 9 ARG A N 13
ATOM 11280 C CA . ARG A 1 9 ? -4.387 1.755 -6.069 1.00 15.00 9 ARG A CA 13
ATOM 11281 C C . ARG A 1 9 ? -3.807 0.349 -6.168 1.00 15.00 9 ARG A C 13
ATOM 11282 O O . ARG A 1 9 ? -3.080 -0.090 -5.283 1.00 15.00 9 ARG A O 13
ATOM 11303 N N . ASN A 1 10 ? -4.048 -0.298 -7.302 1.00 15.00 10 ASN A N 13
ATOM 11304 C CA . ASN A 1 10 ? -3.606 -1.675 -7.542 1.00 15.00 10 ASN A CA 13
ATOM 11305 C C . ASN A 1 10 ? -2.103 -1.746 -7.529 1.00 15.00 10 ASN A C 13
ATOM 11306 O O . ASN A 1 10 ? -1.530 -2.799 -7.277 1.00 15.00 10 ASN A O 13
ATOM 11317 N N . ILE A 1 11 ? -1.465 -0.617 -7.775 1.00 15.00 11 ILE A N 13
ATOM 11318 C CA . ILE A 1 11 ? -0.032 -0.545 -7.674 1.00 15.00 11 ILE A CA 13
ATOM 11319 C C . ILE A 1 11 ? 0.401 -0.884 -6.252 1.00 15.00 11 ILE A C 13
ATOM 11320 O O . ILE A 1 11 ? 1.273 -1.719 -6.069 1.00 15.00 11 ILE A O 13
ATOM 11336 N N . PHE A 1 12 ? -0.252 -0.296 -5.242 1.00 15.00 12 PHE A N 13
ATOM 11337 C CA . PHE A 1 12 ? 0.208 -0.485 -3.869 1.00 15.00 12 PHE A CA 13
ATOM 11338 C C . PHE A 1 12 ? -0.043 -1.905 -3.364 1.00 15.00 12 PHE A C 13
ATOM 11339 O O . PHE A 1 12 ? 0.889 -2.493 -2.962 1.00 15.00 12 PHE A O 13
ATOM 11356 N N . PHE A 1 13 ? -1.261 -2.457 -3.483 1.00 15.00 13 PHE A N 13
ATOM 11357 C CA . PHE A 1 13 ? -1.562 -3.932 -3.347 1.00 15.00 13 PHE A CA 13
ATOM 11358 C C . PHE A 1 13 ? -0.463 -4.761 -3.997 1.00 15.00 13 PHE A C 13
ATOM 11359 O O . PHE A 1 13 ? -0.013 -5.739 -3.443 1.00 15.00 13 PHE A O 13
ATOM 11376 N N . GLU A 1 14 ? -0.073 -4.388 -5.215 1.00 15.00 14 GLU A N 13
ATOM 11377 C CA . GLU A 1 14 ? 0.961 -5.129 -5.942 1.00 15.00 14 GLU A CA 13
ATOM 11378 C C . GLU A 1 14 ? 2.304 -4.976 -5.248 1.00 15.00 14 GLU A C 13
ATOM 11379 O O . GLU A 1 14 ? 3.079 -5.928 -5.152 1.00 15.00 14 GLU A O 13
ATOM 11391 N N . LEU A 1 15 ? 2.569 -3.778 -4.759 1.00 15.00 15 LEU A N 13
ATOM 11392 C CA . LEU A 1 15 ? 3.724 -3.539 -3.909 1.00 15.00 15 LEU A CA 13
ATOM 11393 C C . LEU A 1 15 ? 3.485 -4.198 -2.573 1.00 15.00 15 LEU A C 13
ATOM 11394 O O . LEU A 1 15 ? 4.414 -4.627 -1.897 1.00 15.00 15 LEU A O 13
ATOM 11410 N N . PHE A 1 16 ? 2.213 -4.295 -2.210 1.00 15.00 16 PHE A N 13
ATOM 11411 C CA . PHE A 1 16 ? 1.820 -4.717 -0.942 1.00 15.00 16 PHE A CA 13
ATOM 11412 C C . PHE A 1 16 ? 1.915 -6.253 -0.935 1.00 15.00 16 PHE A C 13
ATOM 11413 O O . PHE A 1 16 ? 2.052 -6.903 0.093 1.00 15.00 16 PHE A O 13
ATOM 11430 N N . ASP A 1 17 ? 1.803 -6.814 -2.122 1.00 15.00 17 ASP A N 13
ATOM 11431 C CA . ASP A 1 17 ? 2.031 -8.226 -2.357 1.00 15.00 17 ASP A CA 13
ATOM 11432 C C . ASP A 1 17 ? 3.511 -8.496 -2.459 1.00 15.00 17 ASP A C 13
ATOM 11433 O O . ASP A 1 17 ? 4.034 -9.438 -1.866 1.00 15.00 17 ASP A O 13
ATOM 11442 N N . ARG A 1 18 ? 4.171 -7.655 -3.234 1.00 15.00 18 ARG A N 13
ATOM 11443 C CA . ARG A 1 18 ? 5.610 -7.742 -3.432 1.00 15.00 18 ARG A CA 13
ATOM 11444 C C . ARG A 1 18 ? 6.358 -7.614 -2.107 1.00 15.00 18 ARG A C 13
ATOM 11445 O O . ARG A 1 18 ? 7.480 -8.101 -1.975 1.00 15.00 18 ARG A O 13
ATOM 11466 N N . TYR A 1 19 ? 5.741 -6.970 -1.118 1.00 15.00 19 TYR A N 13
ATOM 11467 C CA . TYR A 1 19 ? 6.366 -6.849 0.190 1.00 15.00 19 TYR A CA 13
ATOM 11468 C C . TYR A 1 19 ? 5.694 -7.795 1.172 1.00 15.00 19 TYR A C 13
ATOM 11469 O O . TYR A 1 19 ? 6.119 -7.920 2.319 1.00 15.00 19 TYR A O 13
ATOM 11487 N N . LYS A 1 20 ? 4.664 -8.489 0.686 1.00 15.00 20 LYS A N 13
ATOM 11488 C CA . LYS A 1 20 ? 3.893 -9.440 1.487 1.00 15.00 20 LYS A CA 13
ATOM 11489 C C . LYS A 1 20 ? 3.370 -8.777 2.749 1.00 15.00 20 LYS A C 13
ATOM 11490 O O . LYS A 1 20 ? 3.874 -9.031 3.844 1.00 15.00 20 LYS A O 13
ATOM 11509 N N . LEU A 1 21 ? 2.382 -7.912 2.611 1.00 15.00 21 LEU A N 13
ATOM 11510 C CA . LEU A 1 21 ? 1.872 -7.214 3.757 1.00 15.00 21 LEU A CA 13
ATOM 11511 C C . LEU A 1 21 ? 0.880 -8.067 4.492 1.00 15.00 21 LEU A C 13
ATOM 11512 O O . LEU A 1 21 ? 0.385 -9.071 3.979 1.00 15.00 21 LEU A O 13
ATOM 11528 N N . ASP A 1 22 ? 0.582 -7.638 5.685 1.00 15.00 22 ASP A N 13
ATOM 11529 C CA . ASP A 1 22 ? -0.551 -8.161 6.403 1.00 15.00 22 ASP A CA 13
ATOM 11530 C C . ASP A 1 22 ? -1.684 -7.215 6.171 1.00 15.00 22 ASP A C 13
ATOM 11531 O O . ASP A 1 22 ? -1.913 -6.260 6.918 1.00 15.00 22 ASP A O 13
ATOM 11540 N N . LYS A 1 23 ? -2.344 -7.476 5.075 1.00 15.00 23 LYS A N 13
ATOM 11541 C CA . LYS A 1 23 ? -3.336 -6.569 4.530 1.00 15.00 23 LYS A CA 13
ATOM 11542 C C . LYS A 1 23 ? -4.503 -6.386 5.503 1.00 15.00 23 LYS A C 13
ATOM 11543 O O . LYS A 1 23 ? -5.092 -5.310 5.583 1.00 15.00 23 LYS A O 13
ATOM 11562 N N . PHE A 1 24 ? -4.788 -7.434 6.270 1.00 15.00 24 PHE A N 13
ATOM 11563 C CA . PHE A 1 24 ? -5.947 -7.455 7.166 1.00 15.00 24 PHE A CA 13
ATOM 11564 C C . PHE A 1 24 ? -5.569 -7.182 8.624 1.00 15.00 24 PHE A C 13
ATOM 11565 O O . PHE A 1 24 ? -6.437 -7.131 9.493 1.00 15.00 24 PHE A O 13
ATOM 11582 N N . SER A 1 25 ? -4.284 -7.014 8.898 1.00 15.00 25 SER A N 13
ATOM 11583 C CA . SER A 1 25 ? -3.832 -6.815 10.270 1.00 15.00 25 SER A CA 13
ATOM 11584 C C . SER A 1 25 ? -4.031 -5.362 10.701 1.00 15.00 25 SER A C 13
ATOM 11585 O O . SER A 1 25 ? -4.998 -5.029 11.384 1.00 15.00 25 SER A O 13
ATOM 11593 N N . THR A 1 26 ? -3.126 -4.503 10.271 1.00 15.00 26 THR A N 13
ATOM 11594 C CA . THR A 1 26 ? -3.181 -3.087 10.588 1.00 15.00 26 THR A CA 13
ATOM 11595 C C . THR A 1 26 ? -2.691 -2.327 9.433 1.00 15.00 26 THR A C 13
ATOM 11596 O O . THR A 1 26 ? -1.908 -2.823 8.613 1.00 15.00 26 THR A O 13
ATOM 11607 N N . TRP A 1 27 ? -3.173 -1.137 9.351 1.00 15.00 27 TRP A N 13
ATOM 11608 C CA . TRP A 1 27 ? -2.733 -0.282 8.294 1.00 15.00 27 TRP A CA 13
ATOM 11609 C C . TRP A 1 27 ? -1.292 0.058 8.503 1.00 15.00 27 TRP A C 13
ATOM 11610 O O . TRP A 1 27 ? -0.467 -0.127 7.613 1.00 15.00 27 TRP A O 13
ATOM 11631 N N . SER A 1 28 ? -0.974 0.519 9.689 1.00 15.00 28 SER A N 13
ATOM 11632 C CA . SER A 1 28 ? 0.349 0.982 9.893 1.00 15.00 28 SER A CA 13
ATOM 11633 C C . SER A 1 28 ? 1.402 -0.043 10.172 1.00 15.00 28 SER A C 13
ATOM 11634 O O . SER A 1 28 ? 2.559 0.250 9.980 1.00 15.00 28 SER A O 13
ATOM 11642 N N . LEU A 1 29 ? 1.079 -1.217 10.679 1.00 15.00 29 LEU A N 13
ATOM 11643 C CA . LEU A 1 29 ? 2.128 -2.221 10.786 1.00 15.00 29 LEU A CA 13
ATOM 11644 C C . LEU A 1 29 ? 2.725 -2.334 9.397 1.00 15.00 29 LEU A C 13
ATOM 11645 O O . LEU A 1 29 ? 3.897 -2.637 9.212 1.00 15.00 29 LEU A O 13
ATOM 11661 N N . GLN A 1 30 ? 1.861 -2.049 8.433 1.00 15.00 30 GLN A N 13
ATOM 11662 C CA . GLN A 1 30 ? 2.258 -1.951 7.043 1.00 15.00 30 GLN A CA 13
ATOM 11663 C C . GLN A 1 30 ? 2.866 -0.573 6.752 1.00 15.00 30 GLN A C 13
ATOM 11664 O O . GLN A 1 30 ? 3.929 -0.464 6.165 1.00 15.00 30 GLN A O 13
ATOM 11678 N N . SER A 1 31 ? 2.143 0.477 7.159 1.00 15.00 31 SER A N 13
ATOM 11679 C CA . SER A 1 31 ? 2.528 1.871 6.864 1.00 15.00 31 SER A CA 13
ATOM 11680 C C . SER A 1 31 ? 3.639 2.510 7.724 1.00 15.00 31 SER A C 13
ATOM 11681 O O . SER A 1 31 ? 4.295 3.450 7.272 1.00 15.00 31 SER A O 13
ATOM 11689 N N . LYS A 1 32 ? 3.868 2.056 8.934 1.00 15.00 32 LYS A N 13
ATOM 11690 C CA . LYS A 1 32 ? 5.083 2.447 9.635 1.00 15.00 32 LYS A CA 13
ATOM 11691 C C . LYS A 1 32 ? 6.210 1.582 9.110 1.00 15.00 32 LYS A C 13
ATOM 11692 O O . LYS A 1 32 ? 7.391 1.813 9.372 1.00 15.00 32 LYS A O 13
ATOM 11711 N N . LYS A 1 33 ? 5.802 0.576 8.354 1.00 15.00 33 LYS A N 13
ATOM 11712 C CA . LYS A 1 33 ? 6.750 -0.356 7.730 1.00 15.00 33 LYS A CA 13
ATOM 11713 C C . LYS A 1 33 ? 7.265 0.162 6.377 1.00 15.00 33 LYS A C 13
ATOM 11714 O O . LYS A 1 33 ? 8.443 0.492 6.253 1.00 15.00 33 LYS A O 13
ATOM 11733 N N . ILE A 1 34 ? 6.384 0.237 5.370 1.00 15.00 34 ILE A N 13
ATOM 11734 C CA . ILE A 1 34 ? 6.773 0.663 4.012 1.00 15.00 34 ILE A CA 13
ATOM 11735 C C . ILE A 1 34 ? 7.513 2.012 4.027 1.00 15.00 34 ILE A C 13
ATOM 11736 O O . ILE A 1 34 ? 8.547 2.167 3.398 1.00 15.00 34 ILE A O 13
ATOM 11752 N N . GLU A 1 35 ? 6.959 2.937 4.793 1.00 15.00 35 GLU A N 13
ATOM 11753 C CA . GLU A 1 35 ? 7.413 4.316 4.958 1.00 15.00 35 GLU A CA 13
ATOM 11754 C C . GLU A 1 35 ? 8.360 4.821 3.861 1.00 15.00 35 GLU A C 13
ATOM 11755 O O . GLU A 1 35 ? 7.934 5.158 2.756 1.00 15.00 35 GLU A O 13
ATOM 11767 N N . ASN A 1 36 ? 9.637 4.870 4.191 1.00 15.00 36 ASN A N 13
ATOM 11768 C CA . ASN A 1 36 ? 10.660 5.472 3.326 1.00 15.00 36 ASN A CA 13
ATOM 11769 C C . ASN A 1 36 ? 11.006 4.638 2.086 1.00 15.00 36 ASN A C 13
ATOM 11770 O O . ASN A 1 36 ? 11.913 5.000 1.338 1.00 15.00 36 ASN A O 13
ATOM 11781 N N . ASP A 1 37 ? 10.296 3.544 1.851 1.00 15.00 37 ASP A N 13
ATOM 11782 C CA . ASP A 1 37 ? 10.527 2.746 0.647 1.00 15.00 37 ASP A CA 13
ATOM 11783 C C . ASP A 1 37 ? 9.879 3.402 -0.562 1.00 15.00 37 ASP A C 13
ATOM 11784 O O . ASP A 1 37 ? 8.800 3.993 -0.455 1.00 15.00 37 ASP A O 13
ATOM 11793 N N . PRO A 1 38 ? 10.530 3.299 -1.736 1.00 15.00 38 PRO A N 13
ATOM 11794 C CA . PRO A 1 38 ? 10.033 3.885 -2.989 1.00 15.00 38 PRO A CA 13
ATOM 11795 C C . PRO A 1 38 ? 8.615 3.425 -3.325 1.00 15.00 38 PRO A C 13
ATOM 11796 O O . PRO A 1 38 ? 7.860 4.138 -3.987 1.00 15.00 38 PRO A O 13
ATOM 11807 N N . ASP A 1 39 ? 8.265 2.231 -2.857 1.00 15.00 39 ASP A N 13
ATOM 11808 C CA . ASP A 1 39 ? 6.944 1.658 -3.084 1.00 15.00 39 ASP A CA 13
ATOM 11809 C C . ASP A 1 39 ? 5.853 2.515 -2.455 1.00 15.00 39 ASP A C 13
ATOM 11810 O O . ASP A 1 39 ? 4.880 2.883 -3.108 1.00 15.00 39 ASP A O 13
ATOM 11819 N N . PHE A 1 40 ? 6.033 2.860 -1.193 1.00 15.00 40 PHE A N 13
ATOM 11820 C CA . PHE A 1 40 ? 5.026 3.615 -0.453 1.00 15.00 40 PHE A CA 13
ATOM 11821 C C . PHE A 1 40 ? 5.023 5.082 -0.886 1.00 15.00 40 PHE A C 13
ATOM 11822 O O . PHE A 1 40 ? 4.117 5.840 -0.552 1.00 15.00 40 PHE A O 13
ATOM 11839 N N . TYR A 1 41 ? 6.027 5.465 -1.664 1.00 15.00 41 TYR A N 13
ATOM 11840 C CA . TYR A 1 41 ? 6.109 6.821 -2.192 1.00 15.00 41 TYR A CA 13
ATOM 11841 C C . TYR A 1 41 ? 5.630 6.886 -3.641 1.00 15.00 41 TYR A C 13
ATOM 11842 O O . TYR A 1 41 ? 5.810 7.903 -4.311 1.00 15.00 41 TYR A O 13
ATOM 11860 N N . LYS A 1 42 ? 5.024 5.807 -4.127 1.00 15.00 42 LYS A N 13
ATOM 11861 C CA . LYS A 1 42 ? 4.463 5.795 -5.479 1.00 15.00 42 LYS A CA 13
ATOM 11862 C C . LYS A 1 42 ? 3.236 6.698 -5.548 1.00 15.00 42 LYS A C 13
ATOM 11863 O O . LYS A 1 42 ? 2.840 7.155 -6.620 1.00 15.00 42 LYS A O 13
ATOM 11882 N N . ILE A 1 43 ? 2.636 6.945 -4.393 1.00 15.00 43 ILE A N 13
ATOM 11883 C CA . ILE A 1 43 ? 1.511 7.857 -4.294 1.00 15.00 43 ILE A CA 13
ATOM 11884 C C . ILE A 1 43 ? 1.835 8.971 -3.309 1.00 15.00 43 ILE A C 13
ATOM 11885 O O . ILE A 1 43 ? 2.220 8.708 -2.167 1.00 15.00 43 ILE A O 13
ATOM 11901 N N . ARG A 1 44 ? 1.693 10.210 -3.768 1.00 15.00 44 ARG A N 13
ATOM 11902 C CA . ARG A 1 44 ? 1.983 11.390 -2.953 1.00 15.00 44 ARG A CA 13
ATOM 11903 C C . ARG A 1 44 ? 1.121 11.453 -1.692 1.00 15.00 44 ARG A C 13
ATOM 11904 O O . ARG A 1 44 ? 1.620 11.745 -0.607 1.00 15.00 44 ARG A O 13
ATOM 11925 N N . ASP A 1 45 ? -0.166 11.170 -1.836 1.00 15.00 45 ASP A N 13
ATOM 11926 C CA . ASP A 1 45 ? -1.100 11.317 -0.726 1.00 15.00 45 ASP A CA 13
ATOM 11927 C C . ASP A 1 45 ? -1.164 10.060 0.121 1.00 15.00 45 ASP A C 13
ATOM 11928 O O . ASP A 1 45 ? -1.528 8.986 -0.358 1.00 15.00 45 ASP A O 13
ATOM 11937 N N . ASP A 1 46 ? -0.812 10.218 1.388 1.00 15.00 46 ASP A N 13
ATOM 11938 C CA . ASP A 1 46 ? -0.821 9.122 2.351 1.00 15.00 46 ASP A CA 13
ATOM 11939 C C . ASP A 1 46 ? -2.248 8.756 2.720 1.00 15.00 46 ASP A C 13
ATOM 11940 O O . ASP A 1 46 ? -2.527 7.619 3.081 1.00 15.00 46 ASP A O 13
ATOM 11949 N N . THR A 1 47 ? -3.149 9.722 2.586 1.00 15.00 47 THR A N 13
ATOM 11950 C CA . THR A 1 47 ? -4.560 9.518 2.884 1.00 15.00 47 THR A CA 13
ATOM 11951 C C . THR A 1 47 ? -5.270 8.727 1.782 1.00 15.00 47 THR A C 13
ATOM 11952 O O . THR A 1 47 ? -6.479 8.500 1.844 1.00 15.00 47 THR A O 13
ATOM 11963 N N . VAL A 1 48 ? -4.514 8.335 0.767 1.00 15.00 48 VAL A N 13
ATOM 11964 C CA . VAL A 1 48 ? -5.017 7.442 -0.266 1.00 15.00 48 VAL A CA 13
ATOM 11965 C C . VAL A 1 48 ? -4.396 6.061 -0.085 1.00 15.00 48 VAL A C 13
ATOM 11966 O O . VAL A 1 48 ? -4.989 5.046 -0.433 1.00 15.00 48 VAL A O 13
ATOM 11979 N N . ARG A 1 49 ? -3.211 6.048 0.519 1.00 15.00 49 ARG A N 13
ATOM 11980 C CA . ARG A 1 49 ? -2.408 4.836 0.678 1.00 15.00 49 ARG A CA 13
ATOM 11981 C C . ARG A 1 49 ? -3.136 3.779 1.480 1.00 15.00 49 ARG A C 13
ATOM 11982 O O . ARG A 1 49 ? -3.134 2.610 1.124 1.00 15.00 49 ARG A O 13
ATOM 12003 N N . GLU A 1 50 ? -3.682 4.151 2.604 1.00 15.00 50 GLU A N 13
ATOM 12004 C CA . GLU A 1 50 ? -4.400 3.191 3.401 1.00 15.00 50 GLU A CA 13
ATOM 12005 C C . GLU A 1 50 ? -5.813 2.935 2.932 1.00 15.00 50 GLU A C 13
ATOM 12006 O O . GLU A 1 50 ? -6.464 2.028 3.393 1.00 15.00 50 GLU A O 13
ATOM 12018 N N . SER A 1 51 ? -6.316 3.766 2.085 1.00 15.00 51 SER A N 13
ATOM 12019 C CA . SER A 1 51 ? -7.532 3.405 1.354 1.00 15.00 51 SER A CA 13
ATOM 12020 C C . SER A 1 51 ? -7.227 2.325 0.312 1.00 15.00 51 SER A C 13
ATOM 12021 O O . SER A 1 51 ? -8.133 1.736 -0.277 1.00 15.00 51 SER A O 13
ATOM 12029 N N . LEU A 1 52 ? -5.942 2.065 0.116 1.00 15.00 52 LEU A N 13
ATOM 12030 C CA . LEU A 1 52 ? -5.484 1.155 -0.923 1.00 15.00 52 LEU A CA 13
ATOM 12031 C C . LEU A 1 52 ? -5.658 -0.255 -0.587 1.00 15.00 52 LEU A C 13
ATOM 12032 O O . LEU A 1 52 ? -6.275 -1.080 -1.247 1.00 15.00 52 LEU A O 13
ATOM 12048 N N . PHE A 1 53 ? -5.185 -0.419 0.504 1.00 15.00 53 PHE A N 13
ATOM 12049 C 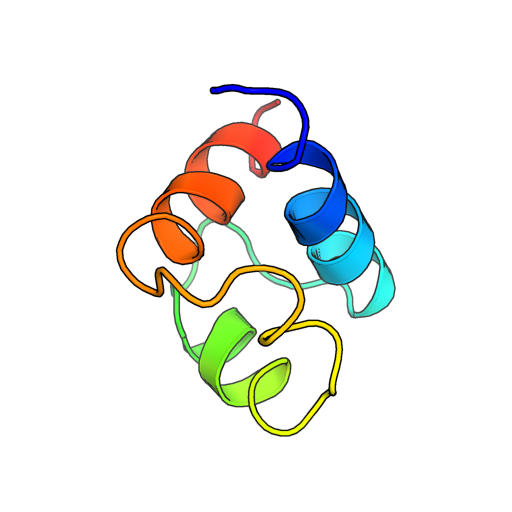CA . PHE A 1 53 ? -4.881 -1.612 1.098 1.00 15.00 53 PHE A CA 13
ATOM 12050 C C . PHE A 1 53 ? -6.144 -2.350 1.459 1.00 15.00 53 PHE A C 13
ATOM 12051 O O . PHE A 1 53 ? -6.192 -3.567 1.457 1.00 15.00 53 PHE A O 13
ATOM 12068 N N . GLU A 1 54 ? -7.156 -1.562 1.747 1.00 15.00 54 GLU A N 13
ATOM 12069 C CA . GLU A 1 54 ? -8.510 -2.070 1.969 1.00 15.00 54 GLU A CA 13
ATOM 12070 C C . GLU A 1 54 ? -8.961 -2.876 0.762 1.00 15.00 54 GLU A C 13
ATOM 12071 O O . GLU A 1 54 ? -9.422 -4.014 0.878 1.00 15.00 54 GLU A O 13
ATOM 12083 N N . GLU A 1 55 ? -8.799 -2.268 -0.403 1.00 15.00 55 GLU A N 13
ATOM 12084 C CA . GLU A 1 55 ? -9.251 -2.860 -1.652 1.00 15.00 55 GLU A CA 13
ATOM 12085 C C . GLU A 1 55 ? -8.488 -4.139 -1.961 1.00 15.00 55 GLU A C 13
ATOM 12086 O O . GLU A 1 55 ? -9.096 -5.161 -2.256 1.00 15.00 55 GLU A O 13
ATOM 12098 N N . TRP A 1 56 ? -7.162 -4.079 -1.869 1.00 15.00 56 TRP A N 13
ATOM 12099 C CA . TRP A 1 56 ? -6.317 -5.235 -2.158 1.00 15.00 56 TRP A CA 13
ATOM 12100 C C . TRP A 1 56 ? -6.433 -6.310 -1.065 1.00 15.00 56 TRP A C 13
ATOM 12101 O O . TRP A 1 56 ? -6.127 -7.484 -1.266 1.00 15.00 56 TRP A O 13
ATOM 12122 N N . CYS A 1 57 ? -6.889 -5.877 0.088 1.00 15.00 57 CYS A N 13
ATOM 12123 C CA . CYS A 1 57 ? -7.091 -6.759 1.241 1.00 15.00 57 CYS A CA 13
ATOM 12124 C C . CYS A 1 57 ? -8.262 -7.692 0.960 1.00 15.00 57 CYS A C 13
ATOM 12125 O O . CYS A 1 57 ? -8.174 -8.910 1.125 1.00 15.00 57 CYS A O 13
ATOM 12133 N N . GLY A 1 58 ? -9.369 -7.095 0.532 1.00 15.00 58 GLY A N 13
ATOM 12134 C CA . GLY A 1 58 ? -10.522 -7.862 0.113 1.00 15.00 58 GLY A CA 13
ATOM 12135 C C . GLY A 1 58 ? -10.548 -7.978 -1.388 1.00 15.00 58 GLY A C 13
ATOM 12136 O O . GLY A 1 58 ? -11.593 -7.854 -2.026 1.00 15.00 58 GLY A O 13
ATOM 12140 N N . GLU A 1 59 ? -9.373 -8.200 -1.944 1.00 15.00 59 GLU A N 13
ATOM 12141 C CA . GLU A 1 59 ? -9.182 -8.208 -3.376 1.00 15.00 59 GLU A CA 13
ATOM 12142 C C . GLU A 1 59 ? -9.219 -9.646 -3.885 1.00 15.00 59 GLU A C 13
ATOM 12143 O O . GLU A 1 59 ? -8.147 -10.267 -4.011 1.00 15.00 59 GLU A O 13
ATOM 12156 N N . ASP A 1 5 ? -7.783 7.717 -10.450 1.00 15.00 5 ASP A N 14
ATOM 12157 C CA . ASP A 1 5 ? -9.141 7.201 -10.541 1.00 15.00 5 ASP A CA 14
ATOM 12158 C C . ASP A 1 5 ? -9.116 5.683 -10.606 1.00 15.00 5 ASP A C 14
ATOM 12159 O O . ASP A 1 5 ? -9.275 5.084 -11.662 1.00 15.00 5 ASP A O 14
ATOM 12168 N N . ILE A 1 6 ? -8.906 5.084 -9.436 1.00 15.00 6 ILE A N 14
ATOM 12169 C CA . ILE A 1 6 ? -8.720 3.641 -9.274 1.00 15.00 6 ILE A CA 14
ATOM 12170 C C . ILE A 1 6 ? -7.880 3.011 -10.384 1.00 15.00 6 ILE A C 14
ATOM 12171 O O . ILE A 1 6 ? -8.381 2.540 -11.405 1.00 15.00 6 ILE A O 14
ATOM 12187 N N . ASP A 1 7 ? -6.593 2.980 -10.133 1.00 15.00 7 ASP A N 14
ATOM 12188 C CA . ASP A 1 7 ? -5.616 2.459 -11.087 1.00 15.00 7 ASP A CA 14
ATOM 12189 C C . ASP A 1 7 ? -4.330 2.201 -10.427 1.00 15.00 7 ASP A C 14
ATOM 12190 O O . ASP A 1 7 ? -3.757 1.117 -10.334 1.00 15.00 7 ASP A O 14
ATOM 12199 N N . GLU A 1 8 ? -4.066 3.244 -9.898 1.00 15.00 8 GLU A N 14
ATOM 12200 C CA . GLU A 1 8 ? -2.880 3.546 -9.097 1.00 15.00 8 GLU A CA 14
ATOM 12201 C C . GLU A 1 8 ? -2.920 2.762 -7.793 1.00 15.00 8 GLU A C 14
ATOM 12202 O O . GLU A 1 8 ? -1.890 2.400 -7.230 1.00 15.00 8 GLU A O 14
ATOM 12214 N N . ARG A 1 9 ? -4.131 2.514 -7.325 1.00 15.00 9 ARG A N 14
ATOM 12215 C CA . ARG A 1 9 ? -4.364 1.719 -6.137 1.00 15.00 9 ARG A CA 14
ATOM 12216 C C . ARG A 1 9 ? -3.691 0.359 -6.247 1.00 15.00 9 ARG A C 14
ATOM 12217 O O . ARG A 1 9 ? -2.938 -0.041 -5.367 1.00 15.00 9 ARG A O 14
ATOM 12238 N N . ASN A 1 10 ? -3.934 -0.313 -7.363 1.00 15.00 10 ASN A N 14
ATOM 12239 C CA . ASN A 1 10 ? -3.436 -1.675 -7.599 1.00 15.00 10 ASN A CA 14
ATOM 12240 C C . ASN A 1 10 ? -1.930 -1.705 -7.594 1.00 15.00 10 ASN A C 14
ATOM 12241 O O . ASN A 1 10 ? -1.328 -2.756 -7.400 1.00 15.00 10 ASN A O 14
ATOM 12252 N N . ILE A 1 11 ? -1.324 -0.546 -7.796 1.00 15.00 11 ILE A N 14
ATOM 12253 C CA . ILE A 1 11 ? 0.102 -0.425 -7.652 1.00 15.00 11 ILE A CA 14
ATOM 12254 C C . ILE A 1 11 ? 0.498 -0.782 -6.226 1.00 15.00 11 ILE A C 14
ATOM 12255 O O . ILE A 1 11 ? 1.410 -1.571 -6.024 1.00 15.00 11 ILE A O 14
ATOM 12271 N N . PHE A 1 12 ? -0.227 -0.258 -5.232 1.00 15.00 12 PHE A N 14
ATOM 12272 C CA . PHE A 1 12 ? 0.187 -0.455 -3.850 1.00 15.00 12 PHE A CA 14
ATOM 12273 C C . PHE A 1 12 ? -0.071 -1.876 -3.362 1.00 15.00 12 PHE A C 14
ATOM 12274 O O . PHE A 1 12 ? 0.854 -2.470 -2.945 1.00 15.00 12 PHE A O 14
ATOM 12291 N N . PHE A 1 13 ? -1.288 -2.430 -3.520 1.00 15.00 13 PHE A N 14
ATOM 12292 C CA . PHE A 1 13 ? -1.584 -3.905 -3.409 1.00 15.00 13 PHE A CA 14
ATOM 12293 C C . PHE A 1 13 ? -0.463 -4.716 -4.052 1.00 15.00 13 PHE A C 14
ATOM 12294 O O . PHE A 1 13 ? -0.048 -5.726 -3.522 1.00 15.00 13 PHE A O 14
ATOM 12311 N N . GLU A 1 14 ? -0.009 -4.287 -5.236 1.00 15.00 14 GLU A N 14
ATOM 12312 C CA . GLU A 1 14 ? 1.062 -4.992 -5.941 1.00 15.00 14 GLU A CA 14
ATOM 12313 C C . GLU A 1 14 ? 2.337 -4.911 -5.131 1.00 15.00 14 GLU A C 14
ATOM 12314 O O . GLU A 1 14 ? 2.999 -5.916 -4.871 1.00 15.00 14 GLU A O 14
ATOM 12326 N N . LEU A 1 15 ? 2.663 -3.697 -4.728 1.00 15.00 15 LEU A N 14
ATOM 12327 C CA . LEU A 1 15 ? 3.759 -3.464 -3.801 1.00 15.00 15 LEU A CA 14
ATOM 12328 C C . LEU A 1 15 ? 3.464 -4.183 -2.507 1.00 15.00 15 LEU A C 14
ATOM 12329 O O . LEU A 1 15 ? 4.366 -4.654 -1.822 1.00 15.00 15 LEU A O 14
ATOM 12345 N N . PHE A 1 16 ? 2.179 -4.284 -2.186 1.00 15.00 16 PHE A N 14
ATOM 12346 C CA . PHE A 1 16 ? 1.753 -4.721 -0.938 1.00 15.00 16 PHE A CA 14
ATOM 12347 C C . PHE A 1 16 ? 1.840 -6.255 -0.929 1.00 15.00 16 PHE A C 14
ATOM 12348 O O . PHE A 1 16 ? 1.939 -6.897 0.106 1.00 15.00 16 PHE A O 14
ATOM 12365 N N . ASP A 1 17 ? 1.734 -6.842 -2.107 1.00 15.00 17 ASP A N 14
ATOM 12366 C CA . ASP A 1 17 ? 1.966 -8.264 -2.286 1.00 15.00 17 ASP A CA 14
ATOM 12367 C C . ASP A 1 17 ? 3.440 -8.562 -2.372 1.00 15.00 17 ASP A C 14
ATOM 12368 O O . ASP A 1 17 ? 3.937 -9.518 -1.777 1.00 15.00 17 ASP A O 14
ATOM 12377 N N . ARG A 1 18 ? 4.120 -7.747 -3.155 1.00 15.00 18 ARG A N 14
ATOM 12378 C CA . ARG A 1 18 ? 5.554 -7.878 -3.362 1.00 15.00 18 ARG A CA 14
ATOM 12379 C C . ARG A 1 18 ? 6.315 -7.727 -2.045 1.00 15.00 18 ARG A C 14
ATOM 12380 O O . ARG A 1 18 ? 7.419 -8.244 -1.895 1.00 15.00 18 ARG A O 14
ATOM 12401 N N . TYR A 1 19 ? 5.713 -7.029 -1.085 1.00 15.00 19 TYR A N 14
ATOM 12402 C CA . TYR A 1 19 ? 6.313 -6.895 0.238 1.00 15.00 19 TYR A CA 14
ATOM 12403 C C . TYR A 1 19 ? 5.556 -7.800 1.200 1.00 15.00 19 TYR A C 14
ATOM 12404 O O . TYR A 1 19 ? 5.870 -7.872 2.388 1.00 15.00 19 TYR A O 14
ATOM 12422 N N . LYS A 1 20 ? 4.569 -8.498 0.627 1.00 15.00 20 LYS A N 14
ATOM 12423 C CA . LYS A 1 20 ? 3.637 -9.372 1.338 1.00 15.00 20 LYS A CA 14
ATOM 12424 C C . LYS A 1 20 ? 3.212 -8.785 2.663 1.00 15.00 20 LYS A C 14
ATOM 12425 O O . LYS A 1 20 ? 3.760 -9.091 3.721 1.00 15.00 20 LYS A O 14
ATOM 12444 N N . LEU A 1 21 ? 2.230 -7.922 2.580 1.00 15.00 21 LEU A N 14
ATOM 12445 C CA . LEU A 1 21 ? 1.744 -7.221 3.738 1.00 15.00 21 LEU A CA 14
ATOM 12446 C C . LEU A 1 21 ? 0.710 -8.040 4.436 1.00 15.00 21 LEU A C 14
ATOM 12447 O O . LEU A 1 21 ? 0.130 -8.974 3.878 1.00 15.00 21 LEU A O 14
ATOM 12463 N N . ASP A 1 22 ? 0.451 -7.643 5.642 1.00 15.00 22 ASP A N 14
ATOM 12464 C CA . ASP A 1 22 ? -0.645 -8.191 6.386 1.00 15.00 22 ASP A CA 14
ATOM 12465 C C . ASP A 1 22 ? -1.827 -7.333 6.101 1.00 15.00 22 ASP A C 14
ATOM 12466 O O . ASP A 1 22 ? -2.193 -6.423 6.848 1.00 15.00 22 ASP A O 14
ATOM 12475 N N . LYS A 1 23 ? -2.374 -7.620 4.952 1.00 15.00 23 LYS A N 14
ATOM 12476 C CA . LYS A 1 23 ? -3.395 -6.783 4.352 1.00 15.00 23 LYS A CA 14
ATOM 12477 C C . LYS A 1 23 ? -4.644 -6.733 5.231 1.00 15.00 23 LYS A C 14
ATOM 12478 O O . LYS A 1 23 ? -5.354 -5.731 5.258 1.00 15.00 23 LYS A O 14
ATOM 12497 N N . PHE A 1 24 ? -4.868 -7.805 5.979 1.00 15.00 24 PHE A N 14
ATOM 12498 C CA . PHE A 1 24 ? -6.060 -7.946 6.808 1.00 15.00 24 PHE A CA 14
ATOM 12499 C C . PHE A 1 24 ? -5.742 -7.776 8.297 1.00 15.00 24 PHE A C 14
ATOM 12500 O O . PHE A 1 24 ? -6.428 -8.332 9.155 1.00 15.00 24 PHE A O 14
ATOM 12517 N N . SER A 1 25 ? -4.715 -6.997 8.608 1.00 15.00 25 SER A N 14
ATOM 12518 C CA . SER A 1 25 ? -4.312 -6.805 9.996 1.00 15.00 25 SER A CA 14
ATOM 12519 C C . SER A 1 25 ? -4.447 -5.339 10.413 1.00 15.00 25 SER A C 14
ATOM 12520 O O . SER A 1 25 ? -5.431 -4.947 11.043 1.00 15.00 25 SER A O 14
ATOM 12528 N N . THR A 1 26 ? -3.465 -4.533 10.036 1.00 15.00 26 THR A N 14
ATOM 12529 C CA . THR A 1 26 ? -3.431 -3.122 10.391 1.00 15.00 26 THR A CA 14
ATOM 12530 C C . THR A 1 26 ? -2.903 -2.353 9.255 1.00 15.00 26 THR A C 14
ATOM 12531 O O . THR A 1 26 ? -2.177 -2.872 8.398 1.00 15.00 26 THR A O 14
ATOM 12542 N N . TRP A 1 27 ? -3.294 -1.124 9.235 1.00 15.00 27 TRP A N 14
ATOM 12543 C CA . TRP A 1 27 ? -2.801 -0.245 8.219 1.00 15.00 27 TRP A CA 14
ATOM 12544 C C . TRP A 1 27 ? -1.351 0.007 8.441 1.00 15.00 27 TRP A C 14
ATOM 12545 O O . TRP A 1 27 ? -0.534 -0.184 7.543 1.00 15.00 27 TRP A O 14
ATOM 12566 N N . SER A 1 28 ? -1.013 0.397 9.647 1.00 15.00 28 SER A N 14
ATOM 12567 C CA . SER A 1 28 ? 0.326 0.789 9.863 1.00 15.00 28 SER A CA 14
ATOM 12568 C C . SER A 1 28 ? 1.323 -0.299 10.087 1.00 15.00 28 SER A C 14
ATOM 12569 O O . SER A 1 28 ? 2.495 -0.056 9.900 1.00 15.00 28 SER A O 14
ATOM 12577 N N . LEU A 1 29 ? 0.925 -1.474 10.540 1.00 15.00 29 LEU A N 14
ATOM 12578 C CA . LEU A 1 29 ? 1.883 -2.566 10.557 1.00 15.00 29 LEU A CA 14
ATOM 12579 C C . LEU A 1 29 ? 2.513 -2.593 9.181 1.00 15.00 29 LEU A C 14
ATOM 12580 O O . LEU A 1 29 ? 3.673 -2.941 8.994 1.00 15.00 29 LEU A O 14
ATOM 12596 N N . GLN A 1 30 ? 1.673 -2.215 8.228 1.00 15.00 30 GLN A N 14
ATOM 12597 C CA . GLN A 1 30 ? 2.073 -2.059 6.847 1.00 15.00 30 GLN A CA 14
ATOM 12598 C C . GLN A 1 30 ? 2.746 -0.700 6.609 1.00 15.00 30 GLN A C 14
ATOM 12599 O O . GLN A 1 30 ? 3.808 -0.617 6.022 1.00 15.00 30 GLN A O 14
ATOM 12613 N N . SER A 1 31 ? 2.074 0.364 7.064 1.00 15.00 31 SER A N 14
ATOM 12614 C CA . SER A 1 31 ? 2.519 1.755 6.832 1.00 15.00 31 SER A CA 14
ATOM 12615 C C . SER A 1 31 ? 3.649 2.300 7.727 1.00 15.00 31 SER A C 14
ATOM 12616 O O . SER A 1 31 ? 4.289 3.284 7.362 1.00 15.00 31 SER A O 14
ATOM 12624 N N . LYS A 1 32 ? 3.900 1.729 8.885 1.00 15.00 32 LYS A N 14
ATOM 12625 C CA . LYS A 1 32 ? 5.145 2.029 9.581 1.00 15.00 32 LYS A CA 14
ATOM 12626 C C . LYS A 1 32 ? 6.226 1.188 8.939 1.00 15.00 32 LYS A C 14
ATOM 12627 O O . LYS A 1 32 ? 7.424 1.420 9.102 1.00 15.00 32 LYS A O 14
ATOM 12646 N N . LYS A 1 33 ? 5.752 0.204 8.192 1.00 15.00 33 LYS A N 14
ATOM 12647 C CA . LYS A 1 33 ? 6.638 -0.751 7.504 1.00 15.00 33 LYS A CA 14
ATOM 12648 C C . LYS A 1 33 ? 7.141 -0.219 6.154 1.00 15.00 33 LYS A C 14
ATOM 12649 O O . LYS A 1 33 ? 8.344 -0.037 5.974 1.00 15.00 33 LYS A O 14
ATOM 12668 N N . ILE A 1 34 ? 6.222 0.015 5.214 1.00 15.00 34 ILE A N 14
ATOM 12669 C CA . ILE A 1 34 ? 6.572 0.458 3.853 1.00 15.00 34 ILE A CA 14
ATOM 12670 C C . ILE A 1 34 ? 7.392 1.745 3.858 1.00 15.00 34 ILE A C 14
ATOM 12671 O O . ILE A 1 34 ? 8.202 1.978 2.974 1.00 15.00 34 ILE A O 14
ATOM 12687 N N . GLU A 1 35 ? 7.083 2.601 4.810 1.00 15.00 35 GLU A N 14
ATOM 12688 C CA . GLU A 1 35 ? 7.808 3.802 5.078 1.00 15.00 35 GLU A CA 14
ATOM 12689 C C . GLU A 1 35 ? 9.285 3.638 4.883 1.00 15.00 35 GLU A C 14
ATOM 12690 O O . GLU A 1 35 ? 9.911 2.636 5.243 1.00 15.00 35 GLU A O 14
ATOM 12702 N N . ASN A 1 36 ? 9.772 4.681 4.304 1.00 15.00 36 ASN A N 14
ATOM 12703 C CA . ASN A 1 36 ? 11.165 4.843 3.870 1.00 15.00 36 ASN A CA 14
ATOM 12704 C C . ASN A 1 36 ? 11.417 4.162 2.518 1.00 15.00 36 ASN A C 14
ATOM 12705 O O . ASN A 1 36 ? 12.373 4.501 1.818 1.00 15.00 36 ASN A O 14
ATOM 12716 N N . ASP A 1 37 ? 10.564 3.217 2.139 1.00 15.00 37 ASP A N 14
ATOM 12717 C CA . ASP A 1 37 ? 10.682 2.574 0.832 1.00 15.00 37 ASP A CA 14
ATOM 12718 C C . ASP A 1 37 ? 10.104 3.478 -0.250 1.00 15.00 37 ASP A C 14
ATOM 12719 O O . ASP A 1 37 ? 9.112 4.174 -0.016 1.00 15.00 37 ASP A O 14
ATOM 12728 N N . PRO A 1 38 ? 10.704 3.480 -1.456 1.00 15.00 38 PRO A N 14
ATOM 12729 C CA . PRO A 1 38 ? 10.237 4.314 -2.573 1.00 15.00 38 PRO A CA 14
ATOM 12730 C C . PRO A 1 38 ? 8.821 3.960 -3.017 1.00 15.00 38 PRO A C 14
ATOM 12731 O O . PRO A 1 38 ? 8.185 4.706 -3.764 1.00 15.00 38 PRO A O 14
ATOM 12742 N N . ASP A 1 39 ? 8.334 2.817 -2.560 1.00 15.00 39 ASP A N 14
ATOM 12743 C CA . ASP A 1 39 ? 7.037 2.322 -2.975 1.00 15.00 39 ASP A CA 14
ATOM 12744 C C . ASP A 1 39 ? 5.885 2.988 -2.232 1.00 15.00 39 ASP A C 14
ATOM 12745 O O . ASP A 1 39 ? 4.839 3.244 -2.823 1.00 15.00 39 ASP A O 14
ATOM 12754 N N . PHE A 1 40 ? 6.060 3.278 -0.948 1.00 15.00 40 PHE A N 14
ATOM 12755 C CA . PHE A 1 40 ? 4.979 3.892 -0.178 1.00 15.00 40 PHE A CA 14
ATOM 12756 C C . PHE A 1 40 ? 4.665 5.294 -0.692 1.00 15.00 40 PHE A C 14
ATOM 12757 O O . PHE A 1 40 ? 3.523 5.736 -0.625 1.00 15.00 40 PHE A O 14
ATOM 12774 N N . TYR A 1 41 ? 5.660 5.992 -1.228 1.00 15.00 41 TYR A N 14
ATOM 12775 C CA . TYR A 1 41 ? 5.405 7.318 -1.772 1.00 15.00 41 TYR A CA 14
ATOM 12776 C C . TYR A 1 41 ? 5.251 7.281 -3.295 1.00 15.00 41 TYR A C 14
ATOM 12777 O O . TYR A 1 41 ? 5.475 8.281 -3.975 1.00 15.00 41 TYR A O 14
ATOM 12795 N N . LYS A 1 42 ? 4.836 6.126 -3.820 1.00 15.00 42 LYS A N 14
ATOM 12796 C CA . LYS A 1 42 ? 4.453 6.018 -5.228 1.00 15.00 42 LYS A CA 14
ATOM 12797 C C . LYS A 1 42 ? 3.234 6.896 -5.501 1.00 15.00 42 LYS A C 14
ATOM 12798 O O . LYS A 1 42 ? 3.056 7.417 -6.601 1.00 15.00 42 LYS A O 14
ATOM 12817 N N . ILE A 1 43 ? 2.394 7.049 -4.483 1.00 15.00 43 ILE A N 14
ATOM 12818 C CA . ILE A 1 43 ? 1.228 7.911 -4.575 1.00 15.00 43 ILE A CA 14
ATOM 12819 C C . ILE A 1 43 ? 1.486 9.223 -3.840 1.00 15.00 43 ILE A C 14
ATOM 12820 O O . ILE A 1 43 ? 2.015 9.230 -2.725 1.00 15.00 43 ILE A O 14
ATOM 12836 N N . ARG A 1 44 ? 1.102 10.319 -4.482 1.00 15.00 44 ARG A N 14
ATOM 12837 C CA . ARG A 1 44 ? 1.331 11.670 -3.972 1.00 15.00 44 ARG A CA 14
ATOM 12838 C C . ARG A 1 44 ? 0.706 11.895 -2.592 1.00 15.00 44 ARG A C 14
ATOM 12839 O O . ARG A 1 44 ? 1.217 12.684 -1.794 1.00 15.00 44 ARG A O 14
ATOM 12860 N N . ASP A 1 45 ? -0.384 11.199 -2.301 1.00 15.00 45 ASP A N 14
ATOM 12861 C CA . ASP A 1 45 ? -1.087 11.395 -1.037 1.00 15.00 45 ASP A CA 14
ATOM 12862 C C . ASP A 1 45 ? -1.093 10.129 -0.197 1.00 15.00 45 ASP A C 14
ATOM 12863 O O . ASP A 1 45 ? -1.150 9.014 -0.715 1.00 15.00 45 ASP A O 14
ATOM 12872 N N . ASP A 1 46 ? -1.036 10.334 1.108 1.00 15.00 46 ASP A N 14
ATOM 12873 C CA . ASP A 1 46 ? -0.935 9.246 2.086 1.00 15.00 46 ASP A CA 14
ATOM 12874 C C . ASP A 1 46 ? -2.306 8.817 2.569 1.00 15.00 46 ASP A C 14
ATOM 12875 O O . ASP A 1 46 ? -2.513 7.658 2.901 1.00 15.00 46 ASP A O 14
ATOM 12884 N N . THR A 1 47 ? -3.251 9.746 2.565 1.00 15.00 47 THR A N 14
ATOM 12885 C CA . THR A 1 47 ? -4.614 9.459 3.000 1.00 15.00 47 THR A CA 14
ATOM 12886 C C . THR A 1 47 ? -5.395 8.779 1.866 1.00 15.00 47 THR A C 14
ATOM 12887 O O . THR A 1 47 ? -6.624 8.721 1.866 1.00 15.00 47 THR A O 14
ATOM 12898 N N . VAL A 1 48 ? -4.648 8.288 0.890 1.00 15.00 48 VAL A N 14
ATOM 12899 C CA . VAL A 1 48 ? -5.189 7.431 -0.150 1.00 15.00 48 VAL A CA 14
ATOM 12900 C C . VAL A 1 48 ? -4.508 6.066 -0.057 1.00 15.00 48 VAL A C 14
ATOM 12901 O O . VAL A 1 48 ? -5.052 5.051 -0.478 1.00 15.00 48 VAL A O 14
ATOM 12914 N N . ARG A 1 49 ? -3.326 6.064 0.557 1.00 15.00 49 ARG A N 14
ATOM 12915 C CA . ARG A 1 49 ? -2.488 4.870 0.674 1.00 15.00 49 ARG A CA 14
ATOM 12916 C C . ARG A 1 49 ? -3.170 3.800 1.497 1.00 15.00 49 ARG A C 14
ATOM 12917 O O . ARG A 1 49 ? -3.171 2.628 1.146 1.00 15.00 49 ARG A O 14
ATOM 12938 N N . GLU A 1 50 ? -3.687 4.185 2.627 1.00 15.00 50 GLU A N 14
ATOM 12939 C CA . GLU A 1 50 ? -4.403 3.259 3.466 1.00 15.00 50 GLU A CA 14
ATOM 12940 C C . GLU A 1 50 ? -5.830 3.022 3.029 1.00 15.00 50 GLU A C 14
ATOM 12941 O O . GLU A 1 50 ? -6.544 2.229 3.603 1.00 15.00 50 GLU A O 14
ATOM 12953 N N . SER A 1 51 ? -6.286 3.792 2.117 1.00 15.00 51 SER A N 14
ATOM 12954 C CA . SER A 1 51 ? -7.484 3.403 1.378 1.00 15.00 51 SER A CA 14
ATOM 12955 C C . SER A 1 51 ? -7.151 2.324 0.338 1.00 15.00 51 SER A C 14
ATOM 12956 O O . SER A 1 51 ? -8.043 1.724 -0.260 1.00 15.00 51 SER A O 14
ATOM 12964 N N . LEU A 1 52 ? -5.863 2.075 0.137 1.00 15.00 52 LEU A N 14
ATOM 12965 C CA . LEU A 1 52 ? -5.407 1.162 -0.903 1.00 15.00 52 LEU A CA 14
ATOM 12966 C C . LEU A 1 52 ? -5.585 -0.255 -0.573 1.00 15.00 52 LEU A C 14
ATOM 12967 O O . LEU A 1 52 ? -6.148 -1.079 -1.286 1.00 15.00 52 LEU A O 14
ATOM 12983 N N . PHE A 1 53 ? -5.187 -0.443 0.547 1.00 15.00 53 PHE A N 14
ATOM 12984 C CA . PHE A 1 53 ? -4.869 -1.661 1.090 1.00 15.00 53 PHE A CA 14
ATOM 12985 C C . PHE A 1 53 ? -6.116 -2.379 1.528 1.00 15.00 53 PHE A C 14
ATOM 12986 O O . PHE A 1 53 ? -6.202 -3.599 1.486 1.00 15.00 53 PHE A O 14
ATOM 13003 N N . GLU A 1 54 ? -7.076 -1.575 1.929 1.00 15.00 54 GLU A N 14
ATOM 13004 C CA . GLU A 1 54 ? -8.420 -2.069 2.211 1.00 15.00 54 GLU A CA 14
ATOM 13005 C C . GLU A 1 54 ? -8.947 -2.813 0.997 1.00 15.00 54 GLU A C 14
ATOM 13006 O O . GLU A 1 54 ? -9.489 -3.913 1.111 1.00 15.00 54 GLU A O 14
ATOM 13018 N N . GLU A 1 55 ? -8.761 -2.208 -0.172 1.00 15.00 55 GLU A N 14
ATOM 13019 C CA . GLU A 1 55 ? -9.273 -2.782 -1.409 1.00 15.00 55 GLU A CA 14
ATOM 13020 C C . GLU A 1 55 ? -8.534 -4.050 -1.806 1.00 15.00 55 GLU A C 14
ATOM 13021 O O . GLU A 1 55 ? -9.172 -5.069 -2.014 1.00 15.00 55 GLU A O 14
ATOM 13033 N N . TRP A 1 56 ? -7.198 -4.007 -1.836 1.00 15.00 56 TRP A N 14
ATOM 13034 C CA . TRP A 1 56 ? -6.393 -5.165 -2.270 1.00 15.00 56 TRP A CA 14
ATOM 13035 C C . TRP A 1 56 ? -6.534 -6.330 -1.296 1.00 15.00 56 TRP A C 14
ATOM 13036 O O . TRP A 1 56 ? -6.302 -7.491 -1.627 1.00 15.00 56 TRP A O 14
ATOM 13057 N N . CYS A 1 57 ? -6.971 -5.984 -0.110 1.00 15.00 57 CYS A N 14
ATOM 13058 C CA . CYS A 1 57 ? -7.146 -6.936 0.986 1.00 15.00 57 CYS A CA 14
ATOM 13059 C C . CYS A 1 57 ? -8.233 -7.943 0.626 1.00 15.00 57 CYS A C 14
ATOM 13060 O O . CYS A 1 57 ? -8.070 -9.152 0.814 1.00 15.00 57 CYS A O 14
ATOM 13068 N N . GLY A 1 58 ? -9.344 -7.428 0.107 1.00 15.00 58 GLY A N 14
ATOM 13069 C CA . GLY A 1 58 ? -10.430 -8.278 -0.337 1.00 15.00 58 GLY A CA 14
ATOM 13070 C C . GLY A 1 58 ? -10.622 -8.155 -1.828 1.00 15.00 58 GLY A C 14
ATOM 13071 O O . GLY A 1 58 ? -11.710 -8.389 -2.358 1.00 15.00 58 GLY A O 14
ATOM 13075 N N . GLU A 1 59 ? -9.543 -7.775 -2.489 1.00 15.00 59 GLU A N 14
ATOM 13076 C CA . GLU A 1 59 ? -9.545 -7.503 -3.912 1.00 15.00 59 GLU A CA 14
ATOM 13077 C C . GLU A 1 59 ? -9.511 -8.812 -4.689 1.00 15.00 59 GLU A C 14
ATOM 13078 O O . GLU A 1 59 ? -10.533 -9.167 -5.308 1.00 15.00 59 GLU A O 14
ATOM 13091 N N . ASP A 1 5 ? -7.757 8.226 -9.169 1.00 15.00 5 ASP A N 15
ATOM 13092 C CA . ASP A 1 5 ? -8.994 7.815 -9.817 1.00 15.00 5 ASP A CA 15
ATOM 13093 C C . ASP A 1 5 ? -8.944 6.326 -10.084 1.00 15.00 5 ASP A C 15
ATOM 13094 O O . ASP A 1 5 ? -8.880 5.882 -11.229 1.00 15.00 5 ASP A O 15
ATOM 13103 N N . ILE A 1 6 ? -8.944 5.582 -8.981 1.00 15.00 6 ILE A N 15
ATOM 13104 C CA . ILE A 1 6 ? -8.822 4.123 -8.957 1.00 15.00 6 ILE A CA 15
ATOM 13105 C C . ILE A 1 6 ? -8.009 3.544 -10.112 1.00 15.00 6 ILE A C 15
ATOM 13106 O O . ILE A 1 6 ? -8.535 3.173 -11.166 1.00 15.00 6 ILE A O 15
ATOM 13122 N N . ASP A 1 7 ? -6.730 3.420 -9.858 1.00 15.00 7 ASP A N 15
ATOM 13123 C CA . ASP A 1 7 ? -5.770 2.905 -10.838 1.00 15.00 7 ASP A CA 15
ATOM 13124 C C . ASP A 1 7 ? -4.489 2.583 -10.200 1.00 15.00 7 ASP A C 15
ATOM 13125 O O . ASP A 1 7 ? -3.925 1.487 -10.193 1.00 15.00 7 ASP A O 15
ATOM 13134 N N . GLU A 1 8 ? -4.199 3.582 -9.606 1.00 15.00 8 GLU A N 15
ATOM 13135 C CA . GLU A 1 8 ? -2.996 3.812 -8.809 1.00 15.00 8 GLU A CA 15
ATOM 13136 C C . GLU A 1 8 ? -2.986 2.906 -7.581 1.00 15.00 8 GLU A C 15
ATOM 13137 O O . GLU A 1 8 ? -1.935 2.501 -7.091 1.00 15.00 8 GLU A O 15
ATOM 13149 N N . ARG A 1 9 ? -4.180 2.598 -7.099 1.00 15.00 9 ARG A N 15
ATOM 13150 C CA . ARG A 1 9 ? -4.371 1.739 -5.944 1.00 15.00 9 ARG A CA 15
ATOM 13151 C C . ARG A 1 9 ? -3.688 0.388 -6.125 1.00 15.00 9 ARG A C 15
ATOM 13152 O O . ARG A 1 9 ? -2.909 -0.035 -5.278 1.00 15.00 9 ARG A O 15
ATOM 13173 N N . ASN A 1 10 ? -3.953 -0.244 -7.260 1.00 15.00 10 ASN A N 15
ATOM 13174 C CA . ASN A 1 10 ? -3.463 -1.601 -7.553 1.00 15.00 10 ASN A CA 15
ATOM 13175 C C . ASN A 1 10 ? -1.959 -1.641 -7.512 1.00 15.00 10 ASN A C 15
ATOM 13176 O O . ASN A 1 10 ? -1.374 -2.683 -7.237 1.00 15.00 10 ASN A O 15
ATOM 13187 N N . ILE A 1 11 ? -1.339 -0.499 -7.759 1.00 15.00 11 ILE A N 15
ATOM 13188 C CA . ILE A 1 11 ? 0.089 -0.383 -7.606 1.00 15.00 11 ILE A CA 15
ATOM 13189 C C . ILE A 1 11 ? 0.490 -0.811 -6.201 1.00 15.00 11 ILE A C 15
ATOM 13190 O O . ILE A 1 11 ? 1.334 -1.684 -6.047 1.00 15.00 11 ILE A O 15
ATOM 13206 N N . PHE A 1 12 ? -0.182 -0.265 -5.182 1.00 15.00 12 PHE A N 15
ATOM 13207 C CA . PHE A 1 12 ? 0.250 -0.499 -3.811 1.00 15.00 12 PHE A CA 15
ATOM 13208 C C . PHE A 1 12 ? -0.028 -1.929 -3.352 1.00 15.00 12 PHE A C 15
ATOM 13209 O O . PHE A 1 12 ? 0.890 -2.547 -2.980 1.00 15.00 12 PHE A O 15
ATOM 13226 N N . PHE A 1 13 ? -1.255 -2.469 -3.504 1.00 15.00 13 PHE A N 15
ATOM 13227 C CA . PHE A 1 13 ? -1.573 -3.946 -3.381 1.00 15.00 13 PHE A CA 15
ATOM 13228 C C . PHE A 1 13 ? -0.473 -4.785 -4.015 1.00 15.00 13 PHE A C 15
ATOM 13229 O O . PHE A 1 13 ? -0.039 -5.770 -3.451 1.00 15.00 13 PHE A O 15
ATOM 13246 N N . GLU A 1 14 ? -0.064 -4.415 -5.227 1.00 15.00 14 GLU A N 15
ATOM 13247 C CA . GLU A 1 14 ? 0.952 -5.191 -5.939 1.00 15.00 14 GLU A CA 15
ATOM 13248 C C . GLU A 1 14 ? 2.296 -5.037 -5.254 1.00 15.00 14 GLU A C 15
ATOM 13249 O O . GLU A 1 14 ? 3.051 -6.002 -5.123 1.00 15.00 14 GLU A O 15
ATOM 13261 N N . LEU A 1 15 ? 2.584 -3.828 -4.798 1.00 15.00 15 LEU A N 15
ATOM 13262 C CA . LEU A 1 15 ? 3.723 -3.610 -3.925 1.00 15.00 15 LEU A CA 15
ATOM 13263 C C . LEU A 1 15 ? 3.447 -4.318 -2.620 1.00 15.00 15 LEU A C 15
ATOM 13264 O O . LEU A 1 15 ? 4.343 -4.858 -1.992 1.00 15.00 15 LEU A O 15
ATOM 13280 N N . PHE A 1 16 ? 2.177 -4.370 -2.251 1.00 15.00 16 PHE A N 15
ATOM 13281 C CA . PHE A 1 16 ? 1.780 -4.776 -0.980 1.00 15.00 16 PHE A CA 15
ATOM 13282 C C . PHE A 1 16 ? 1.863 -6.313 -0.937 1.00 15.00 16 PHE A C 15
ATOM 13283 O O . PHE A 1 16 ? 1.968 -6.931 0.114 1.00 15.00 16 PHE A O 15
ATOM 13300 N N . ASP A 1 17 ? 1.767 -6.931 -2.102 1.00 15.00 17 ASP A N 15
ATOM 13301 C CA . ASP A 1 17 ? 2.038 -8.354 -2.239 1.00 15.00 17 ASP A CA 15
ATOM 13302 C C . ASP A 1 17 ? 3.529 -8.591 -2.318 1.00 15.00 17 ASP A C 15
ATOM 13303 O O . ASP A 1 17 ? 4.070 -9.498 -1.686 1.00 15.00 17 ASP A O 15
ATOM 13312 N N . ARG A 1 18 ? 4.178 -7.765 -3.121 1.00 15.00 18 ARG A N 15
ATOM 13313 C CA . ARG A 1 18 ? 5.623 -7.828 -3.311 1.00 15.00 18 ARG A CA 15
ATOM 13314 C C . ARG A 1 18 ? 6.356 -7.638 -1.984 1.00 15.00 18 ARG A C 15
ATOM 13315 O O . ARG A 1 18 ? 7.468 -8.136 -1.795 1.00 15.00 18 ARG A O 15
ATOM 13336 N N . TYR A 1 19 ? 5.726 -6.926 -1.063 1.00 15.00 19 TYR A N 15
ATOM 13337 C CA . TYR A 1 19 ? 6.313 -6.693 0.245 1.00 15.00 19 TYR A CA 15
ATOM 13338 C C . TYR A 1 19 ? 5.587 -7.547 1.270 1.00 15.00 19 TYR A C 15
ATOM 13339 O O . TYR A 1 19 ? 5.773 -7.371 2.476 1.00 15.00 19 TYR A O 15
ATOM 13357 N N . LYS A 1 20 ? 4.773 -8.475 0.748 1.00 15.00 20 LYS A N 15
ATOM 13358 C CA . LYS A 1 20 ? 3.975 -9.420 1.534 1.00 15.00 20 LYS A CA 15
ATOM 13359 C C . LYS A 1 20 ? 3.375 -8.768 2.778 1.00 15.00 20 LYS A C 15
ATOM 13360 O O . LYS A 1 20 ? 3.788 -9.054 3.906 1.00 15.00 20 LYS A O 15
ATOM 13379 N N . LEU A 1 21 ? 2.402 -7.877 2.594 1.00 15.00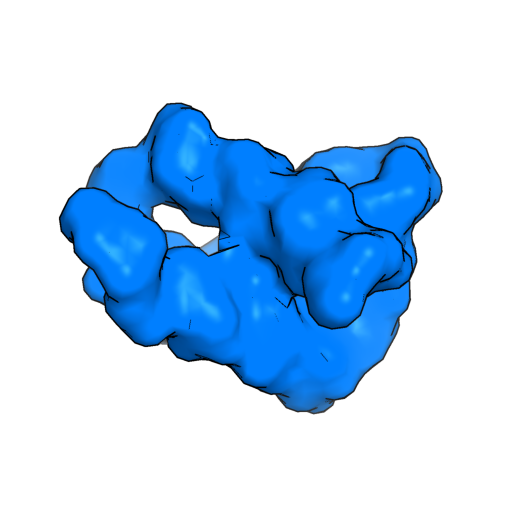 21 LEU A N 15
ATOM 13380 C CA . LEU A 1 21 ? 1.866 -7.169 3.720 1.00 15.00 21 LEU A CA 15
ATOM 13381 C C . LEU A 1 21 ? 0.894 -8.034 4.469 1.00 15.00 21 LEU A C 15
ATOM 13382 O O . LEU A 1 21 ? 0.420 -9.051 3.968 1.00 15.00 21 LEU A O 15
ATOM 13398 N N . ASP A 1 22 ? 0.584 -7.596 5.658 1.00 15.00 22 ASP A N 15
ATOM 13399 C CA . ASP A 1 22 ? -0.543 -8.130 6.378 1.00 15.00 22 ASP A CA 15
ATOM 13400 C C . ASP A 1 22 ? -1.678 -7.183 6.156 1.00 15.00 22 ASP A C 15
ATOM 13401 O O . ASP A 1 22 ? -1.886 -6.213 6.888 1.00 15.00 22 ASP A O 15
ATOM 13410 N N . LYS A 1 23 ? -2.354 -7.455 5.074 1.00 15.00 23 LYS A N 15
ATOM 13411 C CA . LYS A 1 23 ? -3.350 -6.559 4.528 1.00 15.00 23 LYS A CA 15
ATOM 13412 C C . LYS A 1 23 ? -4.513 -6.372 5.509 1.00 15.00 23 LYS A C 15
ATOM 13413 O O . LYS A 1 23 ? -5.120 -5.307 5.566 1.00 15.00 23 LYS A O 15
ATOM 13432 N N . PHE A 1 24 ? -4.776 -7.406 6.308 1.00 15.00 24 PHE A N 15
ATOM 13433 C CA . PHE A 1 24 ? -5.921 -7.416 7.222 1.00 15.00 24 PHE A CA 15
ATOM 13434 C C . PHE A 1 24 ? -5.591 -6.796 8.582 1.00 15.00 24 PHE A C 15
ATOM 13435 O O . PHE A 1 24 ? -6.467 -6.224 9.236 1.00 15.00 24 PHE A O 15
ATOM 13452 N N . SER A 1 25 ? -4.335 -6.914 9.003 1.00 15.00 25 SER A N 15
ATOM 13453 C CA . SER A 1 25 ? -3.935 -6.559 10.367 1.00 15.00 25 SER A CA 15
ATOM 13454 C C . SER A 1 25 ? -4.136 -5.064 10.663 1.00 15.00 25 SER A C 15
ATOM 13455 O O . SER A 1 25 ? -5.135 -4.670 11.273 1.00 15.00 25 SER A O 15
ATOM 13463 N N . THR A 1 26 ? -3.200 -4.242 10.224 1.00 15.00 26 THR A N 15
ATOM 13464 C CA . THR A 1 26 ? -3.249 -2.810 10.465 1.00 15.00 26 THR A CA 15
ATOM 13465 C C . THR A 1 26 ? -2.817 -2.099 9.253 1.00 15.00 26 THR A C 15
ATOM 13466 O O . THR A 1 26 ? -2.097 -2.636 8.403 1.00 15.00 26 THR A O 15
ATOM 13477 N N . TRP A 1 27 ? -3.295 -0.904 9.157 1.00 15.00 27 TRP A N 15
ATOM 13478 C CA . TRP A 1 27 ? -2.889 -0.072 8.064 1.00 15.00 27 TRP A CA 15
ATOM 13479 C C . TRP A 1 27 ? -1.437 0.247 8.211 1.00 15.00 27 TRP A C 15
ATOM 13480 O O . TRP A 1 27 ? -0.641 0.023 7.300 1.00 15.00 27 TRP A O 15
ATOM 13501 N N . SER A 1 28 ? -1.082 0.723 9.378 1.00 15.00 28 SER A N 15
ATOM 13502 C CA . SER A 1 28 ? 0.237 1.204 9.538 1.00 15.00 28 SER A CA 15
ATOM 13503 C C . SER A 1 28 ? 1.314 0.200 9.795 1.00 15.00 28 SER A C 15
ATOM 13504 O O . SER A 1 28 ? 2.440 0.458 9.429 1.00 15.00 28 SER A O 15
ATOM 13512 N N . LEU A 1 29 ? 1.046 -0.908 10.469 1.00 15.00 29 LEU A N 15
ATOM 13513 C CA . LEU A 1 29 ? 2.103 -1.906 10.618 1.00 15.00 29 LEU A CA 15
ATOM 13514 C C . LEU A 1 29 ? 2.671 -2.151 9.236 1.00 15.00 29 LEU A C 15
ATOM 13515 O O . LEU A 1 29 ? 3.822 -2.541 9.056 1.00 15.00 29 LEU A O 15
ATOM 13531 N N . GLN A 1 30 ? 1.790 -1.936 8.273 1.00 15.00 30 GLN A N 15
ATOM 13532 C CA . GLN A 1 30 ? 2.156 -1.917 6.873 1.00 15.00 30 GLN A CA 15
ATOM 13533 C C . GLN A 1 30 ? 2.731 -0.557 6.470 1.00 15.00 30 GLN A C 15
ATOM 13534 O O . GLN A 1 30 ? 3.776 -0.484 5.879 1.00 15.00 30 GLN A O 15
ATOM 13548 N N . SER A 1 31 ? 2.019 0.513 6.808 1.00 15.00 31 SER A N 15
ATOM 13549 C CA . SER A 1 31 ? 2.375 1.869 6.363 1.00 15.00 31 SER A CA 15
ATOM 13550 C C . SER A 1 31 ? 3.482 2.575 7.134 1.00 15.00 31 SER A C 15
ATOM 13551 O O . SER A 1 31 ? 4.322 3.219 6.517 1.00 15.00 31 SER A O 15
ATOM 13559 N N . LYS A 1 32 ? 3.517 2.465 8.448 1.00 15.00 32 LYS A N 15
ATOM 13560 C CA . LYS A 1 32 ? 4.664 2.952 9.200 1.00 15.00 32 LYS A CA 15
ATOM 13561 C C . LYS A 1 32 ? 5.875 2.116 8.804 1.00 15.00 32 LYS A C 15
ATOM 13562 O O . LYS A 1 32 ? 7.017 2.422 9.153 1.00 15.00 32 LYS A O 15
ATOM 13581 N N . LYS A 1 33 ? 5.592 1.048 8.060 1.00 15.00 33 LYS A N 15
ATOM 13582 C CA . LYS A 1 33 ? 6.634 0.164 7.553 1.00 15.00 33 LYS A CA 15
ATOM 13583 C C . LYS A 1 33 ? 6.964 0.500 6.085 1.00 15.00 33 LYS A C 15
ATOM 13584 O O . LYS A 1 33 ? 8.129 0.725 5.761 1.00 15.00 33 LYS A O 15
ATOM 13603 N N . ILE A 1 34 ? 5.946 0.568 5.207 1.00 15.00 34 ILE A N 15
ATOM 13604 C CA . ILE A 1 34 ? 6.167 0.878 3.788 1.00 15.00 34 ILE A CA 15
ATOM 13605 C C . ILE A 1 34 ? 6.512 2.351 3.624 1.00 15.00 34 ILE A C 15
ATOM 13606 O O . ILE A 1 34 ? 6.811 2.819 2.528 1.00 15.00 34 ILE A O 15
ATOM 13622 N N . GLU A 1 35 ? 6.429 3.060 4.739 1.00 15.00 35 GLU A N 15
ATOM 13623 C CA . GLU A 1 35 ? 6.831 4.456 4.844 1.00 15.00 35 GLU A CA 15
ATOM 13624 C C . GLU A 1 35 ? 8.180 4.718 4.189 1.00 15.00 35 GLU A C 15
ATOM 13625 O O . GLU A 1 35 ? 8.263 5.273 3.097 1.00 15.00 35 GLU A O 15
ATOM 13637 N N . ASN A 1 36 ? 9.223 4.356 4.918 1.00 15.00 36 ASN A N 15
ATOM 13638 C CA . ASN A 1 36 ? 10.610 4.459 4.443 1.00 15.00 36 ASN A CA 15
ATOM 13639 C C . ASN A 1 36 ? 10.815 3.838 3.060 1.00 15.00 36 ASN A C 15
ATOM 13640 O O . ASN A 1 36 ? 11.723 4.240 2.328 1.00 15.00 36 ASN A O 15
ATOM 13651 N N . ASP A 1 37 ? 9.994 2.855 2.712 1.00 15.00 37 ASP A N 15
ATOM 13652 C CA . ASP A 1 37 ? 10.097 2.199 1.411 1.00 15.00 37 ASP A CA 15
ATOM 13653 C C . ASP A 1 37 ? 9.703 3.150 0.292 1.00 15.00 37 ASP A C 15
ATOM 13654 O O . ASP A 1 37 ? 8.985 4.123 0.513 1.00 15.00 37 ASP A O 15
ATOM 13663 N N . PRO A 1 38 ? 10.152 2.872 -0.939 1.00 15.00 38 PRO A N 15
ATOM 13664 C CA . PRO A 1 38 ? 9.649 3.567 -2.123 1.00 15.00 38 PRO A CA 15
ATOM 13665 C C . PRO A 1 38 ? 8.214 3.141 -2.432 1.00 15.00 38 PRO A C 15
ATOM 13666 O O . PRO A 1 38 ? 7.616 3.579 -3.414 1.00 15.00 38 PRO A O 15
ATOM 13677 N N . ASP A 1 39 ? 7.685 2.282 -1.564 1.00 15.00 39 ASP A N 15
ATOM 13678 C CA . ASP A 1 39 ? 6.338 1.743 -1.690 1.00 15.00 39 ASP A CA 15
ATOM 13679 C C . ASP A 1 39 ? 5.318 2.855 -1.474 1.00 15.00 39 ASP A C 15
ATOM 13680 O O . ASP A 1 39 ? 4.448 3.085 -2.308 1.00 15.00 39 ASP A O 15
ATOM 13689 N N . PHE A 1 40 ? 5.490 3.589 -0.375 1.00 15.00 40 PHE A N 15
ATOM 13690 C CA . PHE A 1 40 ? 4.652 4.759 -0.074 1.00 15.00 40 PHE A CA 15
ATOM 13691 C C . PHE A 1 40 ? 4.718 5.788 -1.195 1.00 15.00 40 PHE A C 15
ATOM 13692 O O . PHE A 1 40 ? 3.706 6.350 -1.616 1.00 15.00 40 PHE A O 15
ATOM 13709 N N . TYR A 1 41 ? 5.935 6.033 -1.665 1.00 15.00 41 TYR A N 15
ATOM 13710 C CA . TYR A 1 41 ? 6.225 7.186 -2.507 1.00 15.00 41 TYR A CA 15
ATOM 13711 C C . TYR A 1 41 ? 5.803 6.988 -3.958 1.00 15.00 41 TYR A C 15
ATOM 13712 O O . TYR A 1 41 ? 6.136 7.801 -4.819 1.00 15.00 41 TYR A O 15
ATOM 13730 N N . LYS A 1 42 ? 5.068 5.922 -4.233 1.00 15.00 42 LYS A N 15
ATOM 13731 C CA . LYS A 1 42 ? 4.487 5.744 -5.551 1.00 15.00 42 LYS A CA 15
ATOM 13732 C C . LYS A 1 42 ? 3.258 6.633 -5.688 1.00 15.00 42 LYS A C 15
ATOM 13733 O O . LYS A 1 42 ? 2.891 7.047 -6.787 1.00 15.00 42 LYS A O 15
ATOM 13752 N N . ILE A 1 43 ? 2.647 6.942 -4.549 1.00 15.00 43 ILE A N 15
ATOM 13753 C CA . ILE A 1 43 ? 1.539 7.883 -4.490 1.00 15.00 43 ILE A CA 15
ATOM 13754 C C . ILE A 1 43 ? 1.837 8.950 -3.441 1.00 15.00 43 ILE A C 15
ATOM 13755 O O . ILE A 1 43 ? 2.154 8.631 -2.294 1.00 15.00 43 ILE A O 15
ATOM 13771 N N . ARG A 1 44 ? 1.758 10.211 -3.843 1.00 15.00 44 ARG A N 15
ATOM 13772 C CA . ARG A 1 44 ? 2.053 11.330 -2.950 1.00 15.00 44 ARG A CA 15
ATOM 13773 C C . ARG A 1 44 ? 1.037 11.414 -1.807 1.00 15.00 44 ARG A C 15
ATOM 13774 O O . ARG A 1 44 ? 1.403 11.630 -0.652 1.00 15.00 44 ARG A O 15
ATOM 13795 N N . ASP A 1 45 ? -0.233 11.231 -2.140 1.00 15.00 45 ASP A N 15
ATOM 13796 C CA . ASP A 1 45 ? -1.309 11.401 -1.178 1.00 15.00 45 ASP A CA 15
ATOM 13797 C C . ASP A 1 45 ? -1.405 10.206 -0.242 1.00 15.00 45 ASP A C 15
ATOM 13798 O O . ASP A 1 45 ? -1.862 9.127 -0.628 1.00 15.00 45 ASP A O 15
ATOM 13807 N N . ASP A 1 46 ? -0.973 10.412 0.993 1.00 15.00 46 ASP A N 15
ATOM 13808 C CA . ASP A 1 46 ? -1.004 9.371 2.016 1.00 15.00 46 ASP A CA 15
ATOM 13809 C C . ASP A 1 46 ? -2.438 9.033 2.391 1.00 15.00 46 ASP A C 15
ATOM 13810 O O . ASP A 1 46 ? -2.728 7.928 2.836 1.00 15.00 46 ASP A O 15
ATOM 13819 N N . THR A 1 47 ? -3.336 9.986 2.163 1.00 15.00 47 THR A N 15
ATOM 13820 C CA . THR A 1 47 ? -4.751 9.804 2.455 1.00 15.00 47 THR A CA 15
ATOM 13821 C C . THR A 1 47 ? -5.414 8.869 1.439 1.00 15.00 47 THR A C 15
ATOM 13822 O O . THR A 1 47 ? -6.588 8.517 1.574 1.00 15.00 47 THR A O 15
ATOM 13833 N N . VAL A 1 48 ? -4.664 8.489 0.412 1.00 15.00 48 VAL A N 15
ATOM 13834 C CA . VAL A 1 48 ? -5.147 7.533 -0.574 1.00 15.00 48 VAL A CA 15
ATOM 13835 C C . VAL A 1 48 ? -4.492 6.177 -0.335 1.00 15.00 48 VAL A C 15
ATOM 13836 O O . VAL A 1 48 ? -5.081 5.136 -0.600 1.00 15.00 48 VAL A O 15
ATOM 13849 N N . ARG A 1 49 ? -3.282 6.217 0.215 1.00 15.00 49 ARG A N 15
ATOM 13850 C CA . ARG A 1 49 ? -2.468 5.020 0.437 1.00 15.00 49 ARG A CA 15
ATOM 13851 C C . ARG A 1 49 ? -3.203 3.976 1.261 1.00 15.00 49 ARG A C 15
ATOM 13852 O O . ARG A 1 49 ? -3.181 2.802 0.939 1.00 15.00 49 ARG A O 15
ATOM 13873 N N . GLU A 1 50 ? -3.777 4.360 2.372 1.00 15.00 50 GLU A N 15
ATOM 13874 C CA . GLU A 1 50 ? -4.513 3.396 3.164 1.00 15.00 50 GLU A CA 15
ATOM 13875 C C . GLU A 1 50 ? -5.909 3.126 2.670 1.00 15.00 50 GLU A C 15
ATOM 13876 O O . GLU A 1 50 ? -6.606 2.286 3.188 1.00 15.00 50 GLU A O 15
ATOM 13888 N N . SER A 1 51 ? -6.361 3.897 1.757 1.00 15.00 51 SER A N 15
ATOM 13889 C CA . SER A 1 51 ? -7.538 3.486 0.996 1.00 15.00 51 SER A CA 15
ATOM 13890 C C . SER A 1 51 ? -7.183 2.346 0.035 1.00 15.00 51 SER A C 15
ATOM 13891 O O . SER A 1 51 ? -8.054 1.718 -0.563 1.00 15.00 51 SER A O 15
ATOM 13899 N N . LEU A 1 52 ? -5.893 2.078 -0.085 1.00 15.00 52 LEU A N 15
ATOM 13900 C CA . LEU A 1 52 ? -5.379 1.117 -1.048 1.00 15.00 52 LEU A CA 15
ATOM 13901 C C . LEU A 1 52 ? -5.567 -0.275 -0.652 1.00 15.00 52 LEU A C 15
ATOM 13902 O O . LEU A 1 52 ? -6.150 -1.128 -1.313 1.00 15.00 52 LEU A O 15
ATOM 13918 N N . PHE A 1 53 ? -5.166 -0.407 0.470 1.00 15.00 53 PHE A N 15
ATOM 13919 C CA . PHE A 1 53 ? -4.877 -1.592 1.083 1.00 15.00 53 PHE A CA 15
ATOM 13920 C C . PHE A 1 53 ? -6.143 -2.266 1.530 1.00 15.00 53 PHE A C 15
ATOM 13921 O O . PHE A 1 53 ? -6.231 -3.482 1.580 1.00 15.00 53 PHE A O 15
ATOM 13938 N N . GLU A 1 54 ? -7.115 -1.430 1.834 1.00 15.00 54 GLU A N 15
ATOM 13939 C CA . GLU A 1 54 ? -8.475 -1.901 2.105 1.00 15.00 54 GLU A CA 15
ATOM 13940 C C . GLU A 1 54 ? -8.949 -2.767 0.951 1.00 15.00 54 GLU A C 15
ATOM 13941 O O . GLU A 1 54 ? -9.471 -3.866 1.150 1.00 15.00 54 GLU A O 15
ATOM 13953 N N . GLU A 1 55 ? -8.745 -2.269 -0.264 1.00 15.00 55 GLU A N 15
ATOM 13954 C CA . GLU A 1 55 ? -9.303 -2.931 -1.430 1.00 15.00 55 GLU A CA 15
ATOM 13955 C C . GLU A 1 55 ? -8.535 -4.189 -1.792 1.00 15.00 55 GLU A C 15
ATOM 13956 O O . GLU A 1 55 ? -9.132 -5.246 -1.879 1.00 15.00 55 GLU A O 15
ATOM 13968 N N . TRP A 1 56 ? -7.208 -4.089 -1.901 1.00 15.00 56 TRP A N 15
ATOM 13969 C CA . TRP A 1 56 ? -6.372 -5.236 -2.290 1.00 15.00 56 TRP A CA 15
ATOM 13970 C C . TRP A 1 56 ? -6.499 -6.385 -1.283 1.00 15.00 56 TRP A C 15
ATOM 13971 O O . TRP A 1 56 ? -6.287 -7.561 -1.588 1.00 15.00 56 TRP A O 15
ATOM 13992 N N . CYS A 1 57 ? -6.884 -5.996 -0.090 1.00 15.00 57 CYS A N 15
ATOM 13993 C CA . CYS A 1 57 ? -6.955 -6.878 1.080 1.00 15.00 57 CYS A CA 15
ATOM 13994 C C . CYS A 1 57 ? -8.065 -7.904 0.927 1.00 15.00 57 CYS A C 15
ATOM 13995 O O . CYS A 1 57 ? -7.855 -9.106 1.101 1.00 15.00 57 CYS A O 15
ATOM 14003 N N . GLY A 1 58 ? -9.244 -7.415 0.590 1.00 15.00 58 GLY A N 15
ATOM 14004 C CA . GLY A 1 58 ? -10.380 -8.282 0.399 1.00 15.00 58 GLY A CA 15
ATOM 14005 C C . GLY A 1 58 ? -10.804 -8.229 -1.034 1.00 15.00 58 GLY A C 15
ATOM 14006 O O . GLY A 1 58 ? -11.991 -8.165 -1.355 1.00 15.00 58 GLY A O 15
ATOM 14010 N N . GLU A 1 59 ? -9.815 -8.238 -1.898 1.00 15.00 59 GLU A N 15
ATOM 14011 C CA . GLU A 1 59 ? -10.033 -7.991 -3.295 1.00 15.00 59 GLU A CA 15
ATOM 14012 C C . GLU A 1 59 ? -10.173 -9.298 -4.062 1.00 15.00 59 GLU A C 15
ATOM 14013 O O . GLU A 1 59 ? -9.140 -9.883 -4.434 1.00 15.00 59 GLU A O 15
#

Radius of gyration: 9.49 Å; Cα contacts (8 Å, |Δi|>4): 46; chains: 1; bounding box: 21×21×22 Å

CATH classification: 1.10.10.440

Nearest PDB structures (foldseek):
  2juc-assembly1_A  TM=9.685E-01  e=6.227E-07  unclassified
  2doe-assembly1_A  TM=7.568E-01  e=6.942E-02  Homo sapiens
  2dod-assembly1_A  TM=8.188E-01  e=9.633E-01  Homo sapiens
  1uzc-assembly1_A  TM=8.240E-01  e=1.308E+00  Homo sapiens
  3hfh-assembly2_B  TM=7.703E-01  e=1.308E+00  Homo sapiens

Solvent-accessible surface area: 3683 Å² total; per-residue (Å²): 161,125,110,40,44,62,75,0,6,115,12,0,70,130,89,152,16,63,34,148,72,64,52,41,106,9,1,135,118,1,76,128,27,100,13,12,124,105,15,177,56,62,111,56,22,44,46,5,17,100,71,36,36,66,130

Sequence (55 aa):
DIDERNIFFELFDRYKLDKFSTWSLQSKKIENDPDFYKIRDDTVRESLFEEWCGEDIDERNIFFELFDRYKLDKFSTWSLQSKKIENDPDFYKIRDDTVRESLFEEWCGEDIDERNIFFELFDRYKLDKFSTWSLQSKKIENDPDFYKIRDDTVRESLFEEWCGEDIDERNIFFELFDRYKLDKFSTWSLQSKKIENDPDFYKIRDDTVRESLFEEWCGEDIDERNIFFELFDRYKLDKFSTWSLQSKKIENDPDFYKIRDDTVRESLFEEWCGEDIDERNIFFELFDRYKLDKFSTWSLQSKKIENDPDFYKIRDDTVRESLFEEWCGEDIDERNIFFELFDRYKLDKFSTWSLQSKKIENDPDFYKIRDDTVRESLFEEWCGEDIDERNIFFELFDRYKLDKFSTWSLQSKKIENDPDFYKIRDDTVRESLFEEWCGEDIDERNIFFELFDRYKLDKFSTWSLQSKKIENDPDFYKIRDDTVRESLFEEWCGEDIDERNIFFELFDRYKLDKFSTWSLQSKKIENDPDFYKIRDDTVRESLFEEWCGEDIDERNIFFELFDRYKLDKFSTWSLQSKKIENDPDFYKIRDDTVRESLFEEWCGEDIDERNIFFELFDRYKLDKFSTWSLQSKKIENDPDFYKIRDDTVRESLFEEWCGEDIDERNIFFELFDRYKLDKFSTWSLQSKKIENDPDFYKIRDDTVRESLFEEWCGEDIDERNIFFELFDRYKLDKFSTWSLQSKKIENDPDFYKIRDDTVRESLFEEWCGEDIDERNIFFELFDRYKLDKFSTWSLQSKKIENDPDFYKIRDDTVRESLFEEWCGE

Foldseek 3Di:
DPDLLVLLLVVCVVVVHPLPPDLVVSVVPCVPPCSCVSDPDPVVNSVRSPVSVVD

GO terms:
  GO:0071010 prespliceosome (C, IDA)
  GO:0005634 nucleus (C, HDA)
  GO:0005515 protein binding (F, IPI)

InterPro domains:
  IPR001202 WW domain [PF00397] (3-30)
  IPR001202 WW domain [PS01159] (5-30)
  IPR001202 WW domain [PS50020] (1-32)
  IPR001202 WW domain [SM00456] (1-32)
  IPR001202 WW domain [cd00201] (5-30)
  IPR002713 FF domain [PF01846] (219-263)
  IPR002713 FF domain [PS51676] (212-266)
  IPR002713 FF domain [SM00441] (212-266)
  IPR036020 WW domain superfamily [SSF51045] (4-31)
  IPR036517 FF domain superfamily [G3DSA:1.10.10.440] (209-266)
  IPR036517 FF domain superfamily [SSF81698] (216-267)
  IPR039726 Pre-mRNA-processing factor Prp40 [PTHR11864] (3-282)
  IPR060196 Pre-mRNA-splicing factor, FF domain [PF26804] (291-369)